Protein AF-A0A7R9MCZ9-F1 (afdb_monomer_lite)

InterPro domains:
  IPR003100 PAZ domain [PF02170] (380-498)
  IPR003100 PAZ domain [PS50821] (369-477)
  IPR003100 PAZ domain [SM00949] (365-501)
  IPR003165 Piwi domain [PF02171] (643-764)
  IPR003165 Piwi domain [PS50822] (642-766)
  IPR012337 Ribonuclease H-like superfamily [SSF53098] (495-763)
  IPR028055 Membrane insertase YidC/Oxa/ALB, C-terminal [PF02096] (30-250)
  IPR036085 PAZ domain superfamily [SSF101690] (281-515)
  IPR036397 Ribonuclease H superfamily [G3DSA:3.30.420.10] (709-765)

Structure (mmCIF, N/CA/C/O backbone):
data_AF-A0A7R9MCZ9-F1
#
_entry.id   AF-A0A7R9MCZ9-F1
#
loop_
_atom_site.group_PDB
_atom_site.id
_atom_site.type_symbol
_atom_site.label_atom_id
_atom_site.label_alt_id
_atom_site.label_comp_id
_atom_site.label_asym_id
_atom_site.label_entity_id
_atom_site.label_seq_id
_atom_site.pdbx_PDB_ins_code
_atom_site.Cartn_x
_atom_site.Cartn_y
_atom_site.Cartn_z
_atom_site.occupancy
_atom_site.B_iso_or_equiv
_atom_site.auth_seq_id
_atom_site.auth_comp_id
_atom_site.auth_asym_id
_atom_site.auth_atom_id
_atom_site.pdbx_PDB_model_num
ATOM 1 N N . MET A 1 1 ? -19.761 -1.959 22.031 1.00 29.69 1 MET A N 1
ATOM 2 C CA . MET A 1 1 ? -20.970 -1.108 22.080 1.00 29.69 1 MET A CA 1
ATOM 3 C C . MET A 1 1 ? -22.055 -1.529 21.079 1.00 29.69 1 MET A C 1
ATOM 5 O O . MET A 1 1 ? -23.160 -1.799 21.516 1.00 29.69 1 MET A O 1
ATOM 9 N N . GLN A 1 2 ? -21.786 -1.685 19.773 1.00 26.17 2 GLN A N 1
ATOM 10 C CA . GLN A 1 2 ? -22.833 -2.054 18.788 1.00 26.17 2 GLN A CA 1
ATOM 11 C C . GLN A 1 2 ? -23.358 -3.509 18.910 1.00 26.17 2 GLN A C 1
ATOM 13 O O . GLN A 1 2 ? -24.493 -3.801 18.543 1.00 26.17 2 GLN A O 1
ATOM 18 N N . ILE A 1 3 ? -22.555 -4.405 19.496 1.00 31.72 3 ILE A N 1
ATOM 19 C CA . ILE A 1 3 ? -22.937 -5.799 19.794 1.00 31.72 3 ILE A CA 1
ATOM 20 C C . ILE A 1 3 ? -23.867 -5.884 21.026 1.00 31.72 3 ILE A C 1
ATOM 22 O O . ILE A 1 3 ? -24.721 -6.756 21.090 1.00 31.72 3 ILE A O 1
ATOM 26 N N . GLN A 1 4 ? -23.787 -4.936 21.970 1.00 32.78 4 GLN A N 1
ATOM 27 C CA . GLN A 1 4 ? -24.635 -4.939 23.178 1.00 32.78 4 GLN A CA 1
ATOM 28 C C . GLN A 1 4 ? -26.102 -4.591 22.878 1.00 32.78 4 GLN A C 1
ATOM 30 O O . GLN A 1 4 ? -27.007 -5.159 23.479 1.00 32.78 4 GLN A O 1
ATOM 35 N N . TRP A 1 5 ? -26.355 -3.696 21.918 1.00 28.70 5 TRP A N 1
ATOM 36 C CA . TRP A 1 5 ? -27.720 -3.308 21.537 1.00 28.70 5 TRP A CA 1
ATOM 37 C C . TRP A 1 5 ? -28.482 -4.424 20.811 1.00 28.70 5 TRP A C 1
ATOM 39 O O . TRP A 1 5 ? -29.670 -4.627 21.050 1.00 28.70 5 TRP A O 1
ATOM 49 N N . THR A 1 6 ? -27.801 -5.168 19.938 1.00 39.94 6 THR A N 1
ATOM 50 C CA . THR A 1 6 ? -28.396 -6.294 19.198 1.00 39.94 6 THR A CA 1
ATOM 51 C C . THR A 1 6 ? -28.669 -7.490 20.111 1.00 39.94 6 THR A C 1
ATOM 53 O O . THR A 1 6 ? -29.721 -8.117 19.992 1.00 39.94 6 THR A O 1
ATOM 56 N N . ALA A 1 7 ? -27.787 -7.732 21.083 1.00 46.12 7 ALA A N 1
ATOM 57 C CA . ALA A 1 7 ? -27.963 -8.736 22.128 1.00 46.12 7 ALA A CA 1
ATOM 58 C C . ALA A 1 7 ? -29.216 -8.503 22.981 1.00 46.12 7 ALA A C 1
ATOM 60 O O . ALA A 1 7 ? -30.034 -9.403 23.150 1.00 46.12 7 ALA A O 1
ATOM 61 N N . MET A 1 8 ? -29.411 -7.268 23.454 1.00 49.31 8 MET A N 1
ATOM 62 C CA . MET A 1 8 ? -30.538 -6.913 24.318 1.00 49.31 8 MET A CA 1
ATOM 63 C C . MET A 1 8 ? -31.892 -7.076 23.608 1.00 49.31 8 MET A C 1
ATOM 65 O O . MET A 1 8 ? -32.872 -7.499 24.217 1.00 49.31 8 MET A O 1
ATOM 69 N N . ILE A 1 9 ? -31.954 -6.774 22.307 1.00 57.03 9 ILE A N 1
ATOM 70 C CA . ILE A 1 9 ? -33.159 -6.985 21.491 1.00 57.03 9 ILE A CA 1
ATOM 71 C C . ILE A 1 9 ? -33.401 -8.483 21.268 1.00 57.03 9 ILE A C 1
ATOM 73 O O . ILE A 1 9 ? -34.526 -8.945 21.445 1.00 57.03 9 ILE A O 1
ATOM 77 N N . SER A 1 10 ? -32.362 -9.252 20.928 1.00 64.94 10 SER A N 1
ATOM 78 C CA . SER A 1 10 ? -32.480 -10.700 20.715 1.00 64.94 10 SER A CA 1
ATOM 79 C C . SER A 1 10 ? -32.935 -11.430 21.978 1.00 64.94 10 SER A C 1
ATOM 81 O O . SER A 1 10 ? -33.798 -12.295 21.889 1.00 64.94 10 SER A O 1
ATOM 83 N N . GLN A 1 11 ? -32.422 -11.046 23.149 1.00 66.06 11 GLN A N 1
ATOM 84 C CA . GLN A 1 11 ? -32.809 -11.630 24.433 1.00 66.06 11 GLN A CA 1
ATOM 85 C C . GLN A 1 11 ? -34.257 -11.283 24.809 1.00 66.06 11 GLN A C 1
ATOM 87 O O . GLN A 1 11 ? -35.002 -12.147 25.265 1.00 66.06 11 GLN A O 1
ATOM 92 N N . LYS A 1 12 ? -34.702 -10.046 24.544 1.00 73.38 12 LYS A N 1
ATOM 93 C CA . LYS A 1 12 ? -36.113 -9.658 24.715 1.00 73.38 12 LYS A CA 1
ATOM 94 C C . LYS A 1 12 ? -37.055 -10.444 23.799 1.00 73.38 12 LYS A C 1
ATOM 96 O O . LYS A 1 12 ? -38.155 -10.784 24.221 1.00 73.38 12 LYS A O 1
ATOM 101 N N . ILE A 1 13 ? -36.637 -10.734 22.566 1.00 75.75 13 ILE A N 1
ATOM 102 C CA . ILE A 1 13 ? -37.413 -11.559 21.628 1.00 75.75 13 ILE A CA 1
ATOM 103 C C . ILE A 1 13 ? -37.431 -13.020 22.092 1.00 75.75 13 ILE A C 1
ATOM 105 O O . ILE A 1 13 ? -38.504 -13.617 22.146 1.00 75.75 13 ILE A O 1
ATOM 109 N N . ALA A 1 14 ? -36.276 -13.573 22.473 1.00 75.25 14 ALA A N 1
ATOM 110 C CA . ALA A 1 14 ? -36.142 -14.950 22.951 1.00 75.25 14 ALA A CA 1
ATOM 111 C C . ALA A 1 14 ? -37.013 -15.230 24.185 1.00 75.25 14 ALA A C 1
ATOM 113 O O . ALA A 1 14 ? -37.629 -16.286 24.262 1.00 75.25 14 ALA A O 1
ATOM 114 N N . ASN A 1 15 ? -37.122 -14.264 25.101 1.00 79.25 15 ASN A N 1
ATOM 115 C CA . ASN A 1 15 ? -37.928 -14.376 26.320 1.00 79.25 15 ASN A CA 1
ATOM 116 C C . ASN A 1 15 ? -39.387 -13.919 26.139 1.00 79.25 15 ASN A C 1
ATOM 118 O O . ASN A 1 15 ? -40.124 -13.803 27.118 1.00 79.25 15 ASN A O 1
ATOM 122 N N . SER A 1 16 ? -39.816 -13.607 24.914 1.00 86.69 16 SER A N 1
ATOM 123 C CA . SER A 1 16 ? -41.184 -13.152 24.671 1.00 86.69 16 SER A CA 1
ATOM 124 C C . SER A 1 16 ? -42.199 -14.285 24.848 1.00 86.69 16 SER A C 1
ATOM 126 O O . SER A 1 16 ? -41.931 -15.439 24.513 1.00 86.69 16 SER A O 1
ATOM 128 N N . LEU A 1 17 ? -43.404 -13.936 25.315 1.00 85.94 17 LEU A N 1
ATOM 129 C CA . LEU A 1 17 ? -44.509 -14.889 25.483 1.00 85.94 17 LEU A CA 1
ATOM 130 C C . LEU A 1 17 ? -44.803 -15.660 24.190 1.00 85.94 17 LEU A C 1
ATOM 132 O O . LEU A 1 17 ? -45.000 -16.863 24.231 1.00 85.94 17 LEU A O 1
ATOM 136 N N . VAL A 1 18 ? -44.753 -14.987 23.036 1.00 88.06 18 VAL A N 1
ATOM 137 C CA . VAL A 1 18 ? -45.044 -15.598 21.729 1.00 88.06 18 VAL A CA 1
ATOM 138 C C . VAL A 1 18 ? -44.016 -16.670 21.355 1.00 88.06 18 VAL A C 1
ATOM 140 O O . VAL A 1 18 ? -44.388 -17.707 20.811 1.00 88.06 18 VAL A O 1
ATOM 143 N N . VAL A 1 19 ? -42.732 -16.447 21.656 1.00 87.62 19 VAL A N 1
ATOM 144 C CA . VAL A 1 19 ? -41.670 -17.434 21.399 1.00 87.62 19 VAL A CA 1
ATOM 145 C C . VAL A 1 19 ? -41.791 -18.625 22.344 1.00 87.62 19 VAL A C 1
ATOM 147 O O . VAL A 1 19 ? -41.682 -19.761 21.890 1.00 87.62 19 VAL A O 1
ATOM 150 N N . ASN A 1 20 ? -42.077 -18.387 23.626 1.00 85.50 20 ASN A N 1
ATOM 151 C CA . ASN A 1 20 ? -42.284 -19.469 24.589 1.00 85.50 20 ASN A CA 1
ATOM 152 C C . ASN A 1 20 ? -43.534 -20.296 24.257 1.00 85.50 20 ASN A C 1
ATOM 154 O O . ASN A 1 20 ? -43.446 -21.513 24.205 1.00 85.50 20 ASN A O 1
ATOM 158 N N . SER A 1 21 ? -44.655 -19.665 23.896 1.00 89.06 21 SER A N 1
ATOM 159 C CA . SER A 1 21 ? -45.849 -20.395 23.454 1.00 89.06 21 SER A CA 1
ATOM 160 C C . SER A 1 21 ? -45.609 -21.211 22.181 1.00 89.06 21 SER A C 1
ATOM 162 O O . SER A 1 21 ? -46.117 -22.320 22.070 1.00 89.06 21 SER A O 1
ATOM 164 N N . ALA A 1 22 ? -44.831 -20.693 21.224 1.00 89.94 22 ALA A N 1
ATOM 165 C CA . ALA A 1 22 ? -44.462 -21.452 20.029 1.00 89.94 22 ALA A CA 1
ATOM 166 C C . ALA A 1 22 ? -43.562 -22.652 20.368 1.00 89.94 22 ALA A C 1
ATOM 168 O O . ALA A 1 22 ? -43.743 -23.726 19.804 1.00 89.94 22 ALA A O 1
ATOM 169 N N . LYS A 1 23 ? -42.621 -22.482 21.305 1.00 89.44 23 LYS A N 1
ATOM 170 C CA . LYS A 1 23 ? -41.778 -23.561 21.832 1.00 89.44 23 LYS A CA 1
ATOM 171 C C . LYS A 1 23 ? -42.624 -24.663 22.475 1.00 89.44 23 LYS A C 1
ATOM 173 O O . LYS A 1 23 ? -42.473 -25.823 22.118 1.00 89.44 23 LYS A O 1
ATOM 178 N N . ASP A 1 24 ? -43.536 -24.295 23.370 1.00 88.69 24 ASP A N 1
ATOM 179 C CA . ASP A 1 24 ? -44.374 -25.253 24.096 1.00 88.69 24 ASP A CA 1
ATOM 180 C C . ASP A 1 24 ? -45.328 -26.001 23.148 1.00 88.69 24 ASP A C 1
ATOM 182 O O . ASP A 1 24 ? -45.566 -27.193 23.317 1.00 88.69 24 ASP A O 1
ATOM 186 N N . GLN A 1 25 ? -45.820 -25.336 22.095 1.00 90.06 25 GLN A N 1
ATOM 187 C CA . GLN A 1 25 ? -46.599 -25.993 21.040 1.00 90.06 25 GLN A CA 1
ATOM 188 C C . GLN A 1 25 ? -45.775 -27.008 20.247 1.00 90.06 25 GLN A C 1
ATOM 190 O O . GLN A 1 25 ? -46.301 -28.072 19.942 1.00 90.06 25 GLN A O 1
ATOM 195 N N . LEU A 1 26 ? -44.513 -26.708 19.920 1.00 90.62 26 LEU A N 1
ATOM 196 C CA . LEU A 1 26 ? -43.633 -27.676 19.256 1.00 90.62 26 LEU A CA 1
ATOM 197 C C . LEU A 1 26 ? -43.407 -28.901 20.146 1.00 90.62 26 LEU A C 1
ATOM 199 O O . LEU A 1 26 ? -43.586 -30.016 19.691 1.00 90.62 26 LEU A O 1
ATOM 203 N N . ILE A 1 27 ? -43.118 -28.707 21.432 1.00 88.94 27 ILE A N 1
ATOM 204 C CA . ILE A 1 27 ? -42.926 -29.822 22.373 1.00 88.94 27 ILE A CA 1
ATOM 205 C C . ILE A 1 27 ? -44.190 -30.691 22.468 1.00 88.94 27 ILE A C 1
ATOM 207 O O . ILE A 1 27 ? -44.109 -31.912 22.397 1.00 88.94 27 ILE A O 1
ATOM 211 N N . LEU A 1 28 ? -45.372 -30.076 22.552 1.00 89.75 28 LEU A N 1
ATOM 212 C CA . LEU A 1 28 ? -46.636 -30.813 22.605 1.00 89.75 28 LEU A CA 1
ATOM 213 C C . LEU A 1 28 ? -46.910 -31.604 21.315 1.00 89.75 28 LEU A C 1
ATOM 215 O O . LEU A 1 28 ? -47.452 -32.708 21.360 1.00 89.75 28 LEU A O 1
ATOM 219 N N . TRP A 1 29 ? -46.546 -31.050 20.157 1.00 88.19 29 TRP A N 1
ATOM 220 C CA . TRP A 1 29 ? -46.650 -31.743 18.872 1.00 88.19 29 TRP A CA 1
ATOM 221 C C . TRP A 1 29 ? -45.654 -32.900 18.759 1.00 88.19 29 TRP A C 1
ATOM 223 O O . TRP A 1 29 ? -46.031 -33.971 18.274 1.00 88.19 29 TRP A O 1
ATOM 233 N N . HIS A 1 30 ? -44.435 -32.722 19.258 1.00 89.44 30 HIS A N 1
ATOM 234 C CA . HIS A 1 30 ? -43.425 -33.768 19.359 1.00 89.44 30 HIS A CA 1
ATOM 235 C C . HIS A 1 30 ? -43.936 -34.954 20.181 1.00 89.44 30 HIS A C 1
ATOM 237 O O . HIS A 1 30 ? -43.985 -36.085 19.697 1.00 89.44 30 HIS A O 1
ATOM 243 N N . GLU A 1 31 ? -44.418 -34.678 21.395 1.00 86.81 31 GLU A N 1
ATOM 244 C CA . GLU A 1 31 ? -44.957 -35.683 22.317 1.00 86.81 31 GLU A CA 1
ATOM 245 C C . GLU A 1 31 ? -46.172 -36.418 21.734 1.00 86.81 31 GLU A C 1
ATOM 247 O O . GLU A 1 31 ? -46.323 -37.623 21.931 1.00 86.81 31 GLU A O 1
ATOM 252 N N . TRP A 1 32 ? -47.032 -35.714 20.990 1.00 89.62 32 TRP A N 1
ATOM 253 C CA . TRP A 1 32 ? -48.221 -36.309 20.379 1.00 89.62 32 TRP A CA 1
ATOM 254 C C . TRP A 1 32 ? -47.906 -37.169 19.148 1.00 89.62 32 TRP A C 1
ATOM 256 O O . TRP A 1 32 ? -48.546 -38.199 18.934 1.00 89.62 32 TRP A O 1
ATOM 266 N N . THR A 1 33 ? -46.946 -36.750 18.319 1.00 88.56 33 THR A N 1
ATOM 267 C CA . THR A 1 33 ? -46.616 -37.437 17.059 1.00 88.56 33 THR A CA 1
ATOM 268 C C . THR A 1 33 ? -45.578 -38.546 17.222 1.00 88.56 33 THR A C 1
ATOM 270 O O . THR A 1 33 ? -45.572 -39.478 16.417 1.00 88.56 33 THR A O 1
ATOM 273 N N . GLY A 1 34 ? -44.702 -38.456 18.229 1.00 84.12 34 GLY A N 1
ATOM 274 C CA . GLY A 1 34 ? -43.611 -39.406 18.470 1.00 84.12 34 GLY A CA 1
ATOM 275 C C . GLY A 1 34 ? -42.563 -39.457 17.351 1.00 84.12 34 GLY A C 1
ATOM 276 O O . GLY A 1 34 ? -41.857 -40.456 17.214 1.00 84.12 34 GLY A O 1
ATOM 277 N N . MET A 1 35 ? -42.497 -38.429 16.500 1.00 87.69 35 MET A N 1
ATOM 278 C CA . MET A 1 35 ? -41.521 -38.335 15.410 1.00 87.69 35 MET A CA 1
ATOM 279 C C . MET A 1 35 ? -40.175 -37.825 15.924 1.00 87.69 35 MET A C 1
ATOM 281 O O . MET A 1 35 ? -40.131 -37.117 16.920 1.00 87.69 35 MET A O 1
ATOM 285 N N . SER A 1 36 ? -39.079 -38.105 15.209 1.00 89.88 36 SER A N 1
ATOM 286 C CA . SER A 1 36 ? -37.792 -37.476 15.528 1.00 89.88 36 SER A CA 1
ATOM 287 C C . SER A 1 36 ? -37.860 -35.955 15.352 1.00 89.88 36 SER A C 1
ATOM 289 O O . SER A 1 36 ? -38.507 -35.459 14.420 1.00 89.88 36 SER A O 1
ATOM 291 N N . TRP A 1 37 ? -37.114 -35.204 16.169 1.00 89.94 37 TRP A N 1
ATOM 292 C CA . TRP A 1 37 ? -37.036 -33.738 16.056 1.00 89.94 37 TRP A CA 1
ATOM 293 C C . TRP A 1 37 ? -36.691 -33.245 14.641 1.00 89.94 37 TRP A C 1
ATOM 295 O O . TRP A 1 37 ? -37.239 -32.250 14.162 1.00 89.94 37 TRP A O 1
ATOM 305 N N . SER A 1 38 ? -35.808 -33.951 13.931 1.00 87.75 38 SER A N 1
ATOM 306 C CA . SER A 1 38 ? -35.451 -33.628 12.542 1.00 87.75 38 SER A CA 1
ATOM 307 C C . SER A 1 38 ? -36.632 -33.749 11.566 1.00 87.75 38 SER A C 1
ATOM 309 O O . SER A 1 38 ? -36.798 -32.887 10.695 1.00 87.75 38 SER A O 1
ATOM 311 N N . ALA A 1 39 ? -37.469 -34.780 11.712 1.00 88.75 39 ALA A N 1
ATOM 312 C CA . ALA A 1 39 ? -38.659 -34.978 10.888 1.00 88.75 39 ALA A CA 1
ATOM 313 C C . ALA A 1 39 ? -39.751 -33.957 11.230 1.00 88.75 39 ALA A C 1
ATOM 315 O O . ALA A 1 39 ? -40.365 -33.375 10.333 1.00 88.75 39 ALA A O 1
ATOM 316 N N . GLU A 1 40 ? -39.946 -33.675 12.514 1.00 89.62 40 GLU A N 1
ATOM 317 C CA . GLU A 1 40 ? -40.948 -32.723 12.975 1.00 89.62 40 GLU A CA 1
ATOM 318 C C . GLU A 1 40 ? -40.665 -31.296 12.496 1.00 89.62 40 GLU A C 1
ATOM 320 O O . GLU A 1 40 ? -41.550 -30.649 11.929 1.00 89.62 40 GLU A O 1
ATOM 325 N N . ILE A 1 41 ? -39.422 -30.815 12.625 1.00 88.88 41 ILE A N 1
ATOM 326 C CA . ILE A 1 41 ? -39.028 -29.482 12.137 1.00 88.88 41 ILE A CA 1
ATOM 327 C C . ILE A 1 41 ? -39.330 -29.350 10.634 1.00 88.88 41 ILE A C 1
ATOM 329 O O . ILE A 1 41 ? -39.810 -28.302 10.179 1.00 88.88 41 ILE A O 1
ATOM 333 N N . ALA A 1 42 ? -39.100 -30.411 9.853 1.00 87.94 42 ALA A N 1
ATOM 334 C CA . ALA A 1 42 ? -39.424 -30.433 8.431 1.00 87.94 42 ALA A CA 1
ATOM 335 C C . ALA A 1 42 ? -40.944 -30.384 8.184 1.00 87.94 42 ALA A C 1
ATOM 337 O O . ALA A 1 42 ? -41.404 -29.562 7.385 1.00 87.94 42 ALA A O 1
ATOM 338 N N . VAL A 1 43 ? -41.731 -31.200 8.893 1.00 90.94 43 VAL A N 1
ATOM 339 C CA . VAL A 1 43 ? -43.199 -31.256 8.767 1.00 90.94 43 VAL A CA 1
ATOM 340 C C . VAL A 1 43 ? -43.844 -29.925 9.148 1.00 90.94 43 VAL A C 1
ATOM 342 O O . VAL A 1 43 ? -44.641 -29.394 8.372 1.00 90.94 43 VAL A O 1
ATOM 345 N N . VAL A 1 44 ? -43.456 -29.331 10.278 1.00 90.69 44 VAL A N 1
ATOM 346 C CA . VAL A 1 44 ? -43.952 -28.018 10.724 1.00 90.69 44 VAL A CA 1
ATOM 347 C C . VAL A 1 44 ? -43.624 -26.943 9.689 1.00 90.69 44 VAL A C 1
ATOM 349 O O . VAL A 1 44 ? -44.479 -26.127 9.331 1.00 90.69 44 VAL A O 1
ATOM 352 N N . THR A 1 45 ? -42.408 -26.965 9.136 1.00 88.75 45 THR A N 1
ATOM 353 C CA . THR A 1 45 ? -42.009 -26.021 8.086 1.00 88.75 45 THR A CA 1
ATOM 354 C C . THR A 1 45 ? -42.877 -26.176 6.835 1.00 88.75 45 THR A C 1
ATOM 356 O O . THR A 1 45 ? -43.351 -25.174 6.293 1.00 88.75 45 THR A O 1
ATOM 359 N N . ILE A 1 46 ? -43.133 -27.407 6.381 1.00 90.19 46 ILE A N 1
ATOM 360 C CA . ILE A 1 46 ? -43.993 -27.687 5.220 1.00 90.19 46 ILE A CA 1
ATOM 361 C C . ILE A 1 46 ? -45.435 -27.245 5.494 1.00 90.19 46 ILE A C 1
ATOM 363 O O . ILE A 1 46 ? -46.028 -26.564 4.655 1.00 90.19 46 ILE A O 1
ATOM 367 N N . ALA A 1 47 ? -45.979 -27.552 6.672 1.00 91.19 47 ALA A N 1
ATOM 368 C CA . ALA A 1 47 ? -47.338 -27.190 7.063 1.00 91.19 47 ALA A CA 1
ATOM 369 C C . ALA A 1 47 ? -47.543 -25.668 7.066 1.00 91.19 47 ALA A C 1
ATOM 371 O O . ALA A 1 47 ? -48.489 -25.165 6.460 1.00 91.19 47 ALA A O 1
ATOM 372 N N . ILE A 1 48 ? -46.612 -24.907 7.647 1.00 89.38 48 ILE A N 1
ATOM 373 C CA . ILE A 1 48 ? -46.654 -23.436 7.643 1.00 89.38 48 ILE A CA 1
ATOM 374 C C . ILE A 1 48 ? -46.575 -22.881 6.218 1.00 89.38 48 ILE A C 1
ATOM 376 O O . ILE A 1 48 ? -47.258 -21.908 5.869 1.00 89.38 48 ILE A O 1
ATOM 380 N N . ARG A 1 49 ? -45.754 -23.491 5.358 1.00 86.56 49 ARG A N 1
ATOM 381 C CA . ARG A 1 49 ? -45.648 -23.076 3.957 1.00 86.56 49 ARG A CA 1
ATOM 382 C C . ARG A 1 49 ? -46.933 -23.371 3.181 1.00 86.56 49 ARG A C 1
ATOM 384 O O . ARG A 1 49 ? -47.373 -22.506 2.428 1.00 86.56 49 ARG A O 1
ATOM 391 N N . ALA A 1 50 ? -47.550 -24.528 3.394 1.00 90.12 50 ALA A N 1
ATOM 392 C CA . ALA A 1 50 ? -48.756 -24.954 2.692 1.00 90.12 50 ALA A CA 1
ATOM 393 C C . ALA A 1 50 ? -50.023 -24.228 3.172 1.00 90.12 50 ALA A C 1
ATOM 395 O O . ALA A 1 50 ? -50.812 -23.770 2.350 1.00 90.12 50 ALA A O 1
ATOM 396 N N . LEU A 1 51 ? -50.210 -24.089 4.486 1.00 91.81 51 LEU A N 1
ATOM 397 C CA . LEU A 1 51 ? -51.448 -23.567 5.074 1.00 91.81 51 LEU A CA 1
ATOM 398 C C . LEU A 1 51 ? -51.461 -22.041 5.186 1.00 91.81 51 LEU A C 1
ATOM 400 O O . LEU A 1 51 ? -52.510 -21.425 5.026 1.00 91.81 51 LEU A O 1
ATOM 404 N N . ILE A 1 52 ? -50.306 -21.418 5.446 1.00 88.62 52 ILE A N 1
ATOM 405 C CA . ILE A 1 52 ? -50.224 -19.970 5.686 1.00 88.62 52 ILE A CA 1
ATOM 406 C C . ILE A 1 52 ? -49.614 -19.262 4.484 1.00 88.62 52 ILE A C 1
ATOM 408 O O . ILE A 1 52 ? -50.218 -18.364 3.900 1.00 88.62 52 ILE A O 1
ATOM 412 N N . THR A 1 53 ? -48.398 -19.652 4.100 1.00 86.19 53 THR A N 1
ATOM 413 C CA . THR A 1 53 ? -47.655 -18.910 3.073 1.00 86.19 53 THR A CA 1
ATOM 414 C C . THR A 1 53 ? -48.324 -19.023 1.707 1.00 86.19 53 THR A C 1
ATOM 416 O O . THR A 1 53 ? -48.541 -18.004 1.057 1.00 86.19 53 THR A O 1
ATOM 419 N N . PHE A 1 54 ? -48.665 -20.234 1.264 1.00 88.12 54 PHE A N 1
ATOM 420 C CA . PHE A 1 54 ? -49.146 -20.477 -0.094 1.00 88.12 54 PHE A CA 1
ATOM 421 C C . PHE A 1 54 ? -50.447 -19.719 -0.432 1.00 88.12 54 PHE A C 1
ATOM 423 O O . PHE A 1 54 ? -50.450 -19.007 -1.443 1.00 88.12 54 PHE A O 1
ATOM 430 N N . PRO A 1 55 ? -51.512 -19.733 0.399 1.00 91.19 55 PRO A N 1
ATOM 431 C CA . PRO A 1 55 ? -52.720 -18.951 0.124 1.00 91.19 55 PRO A CA 1
ATOM 432 C C . PRO A 1 55 ? -52.453 -17.441 0.058 1.00 91.19 55 PRO A C 1
ATOM 434 O O . PRO A 1 55 ? -52.975 -16.749 -0.823 1.00 91.19 55 PRO A O 1
ATOM 437 N N . LEU A 1 56 ? -51.589 -16.926 0.941 1.00 87.06 56 LEU A N 1
ATOM 438 C CA . LEU A 1 56 ? -51.184 -15.519 0.929 1.00 87.06 56 LEU A CA 1
ATOM 439 C C . LEU A 1 56 ? -50.387 -15.171 -0.334 1.00 87.06 56 LEU A C 1
ATOM 441 O O . LEU A 1 56 ? -50.600 -14.108 -0.916 1.00 87.06 56 LEU A O 1
ATOM 445 N N . THR A 1 57 ? -49.514 -16.068 -0.800 1.00 83.94 57 THR A N 1
ATOM 446 C CA . THR A 1 57 ? -48.755 -15.908 -2.048 1.00 83.94 57 THR A CA 1
ATOM 447 C C . THR A 1 57 ? -49.677 -15.885 -3.266 1.00 83.94 57 THR A C 1
ATOM 449 O O . THR A 1 57 ? -49.521 -15.021 -4.130 1.00 83.94 57 THR A O 1
ATOM 452 N N . VAL A 1 58 ? -50.702 -16.741 -3.314 1.00 87.00 58 VAL A N 1
ATOM 453 C CA . VAL A 1 58 ? -51.736 -16.688 -4.362 1.00 87.00 58 VAL A CA 1
ATOM 454 C C . VAL A 1 58 ? -52.467 -15.340 -4.340 1.00 87.00 58 VAL A C 1
ATOM 456 O O . VAL A 1 58 ? -52.652 -14.715 -5.389 1.00 87.00 58 VAL A O 1
ATOM 459 N N . GLY A 1 59 ? -52.839 -14.845 -3.156 1.00 85.88 59 GLY A N 1
ATOM 460 C CA . GLY A 1 59 ? -53.433 -13.515 -2.984 1.00 85.88 59 GLY A CA 1
ATOM 461 C C . GLY A 1 59 ? -52.516 -12.383 -3.464 1.00 85.88 59 GLY A C 1
ATOM 462 O O . GLY A 1 59 ? -52.946 -11.523 -4.237 1.00 85.88 59 GLY A O 1
ATOM 463 N N . GLN A 1 60 ? -51.238 -12.419 -3.082 1.00 82.94 60 GLN A N 1
ATOM 464 C CA . GLN A 1 60 ? -50.210 -11.479 -3.534 1.00 82.94 60 GLN A CA 1
ATOM 465 C C . GLN A 1 60 ? -50.101 -11.459 -5.064 1.00 82.94 60 GLN A C 1
ATOM 467 O O . GLN A 1 60 ? -50.107 -10.380 -5.659 1.00 82.94 60 GLN A O 1
ATOM 472 N N . HIS A 1 61 ? -50.045 -12.624 -5.714 1.00 80.88 61 HIS A N 1
ATOM 473 C CA . HIS A 1 61 ? -49.958 -12.704 -7.173 1.00 80.88 61 HIS A CA 1
ATOM 474 C C . HIS A 1 61 ? -51.208 -12.154 -7.866 1.00 80.88 61 HIS A C 1
ATOM 476 O O . HIS A 1 61 ? -51.070 -11.445 -8.862 1.00 80.88 61 HIS A O 1
ATOM 482 N N . LYS A 1 62 ? -52.413 -12.387 -7.323 1.00 86.25 62 LYS A N 1
ATOM 483 C CA . LYS A 1 62 ? -53.656 -11.786 -7.846 1.00 86.25 62 LYS A CA 1
ATOM 484 C C . LYS A 1 62 ? -53.627 -10.257 -7.776 1.00 86.25 62 LYS A C 1
ATOM 486 O O . LYS A 1 62 ? -54.028 -9.590 -8.726 1.00 86.25 62 LYS A O 1
ATOM 491 N N . ILE A 1 63 ? -53.141 -9.689 -6.672 1.00 81.69 63 ILE A N 1
ATOM 492 C CA . ILE A 1 63 ? -53.040 -8.231 -6.491 1.00 81.69 63 ILE A CA 1
ATOM 493 C C . ILE A 1 63 ? -51.985 -7.635 -7.424 1.00 81.69 63 ILE A C 1
ATOM 495 O O . ILE A 1 63 ? -52.229 -6.599 -8.043 1.00 81.69 63 ILE A O 1
ATOM 499 N N . LEU A 1 64 ? -50.842 -8.306 -7.571 1.00 75.62 64 LEU A N 1
ATOM 500 C CA . LEU A 1 64 ? -49.783 -7.875 -8.478 1.00 75.62 64 LEU A CA 1
ATOM 501 C C . LEU A 1 64 ? -50.226 -7.945 -9.946 1.00 75.62 64 LEU A C 1
ATOM 503 O O . LEU A 1 64 ? -49.913 -7.041 -10.711 1.00 75.62 64 LEU A O 1
ATOM 507 N N . ALA A 1 65 ? -51.007 -8.960 -10.325 1.00 80.62 65 ALA A N 1
ATOM 508 C CA . ALA A 1 65 ? -51.591 -9.064 -11.661 1.00 80.62 65 ALA A CA 1
ATOM 509 C C . ALA A 1 65 ? -52.577 -7.920 -11.955 1.00 80.62 65 ALA A C 1
ATOM 511 O O . ALA A 1 65 ? -52.519 -7.329 -13.030 1.00 80.62 65 ALA A O 1
ATOM 512 N N . LYS A 1 66 ? -53.430 -7.544 -10.987 1.00 83.38 66 LYS A N 1
ATOM 513 C CA . LYS A 1 66 ? -54.305 -6.360 -11.106 1.00 83.38 66 LYS A CA 1
ATOM 514 C C . LYS A 1 66 ? -53.504 -5.068 -11.265 1.00 83.38 66 LYS A C 1
ATOM 516 O O . LYS A 1 66 ? -53.843 -4.232 -12.092 1.00 83.38 66 LYS A O 1
ATOM 521 N N . TYR A 1 67 ? -52.416 -4.921 -10.509 1.00 78.50 67 TYR A N 1
ATOM 522 C CA . TYR A 1 67 ? -51.522 -3.772 -10.639 1.00 78.50 67 TYR A CA 1
ATOM 523 C C . TYR A 1 67 ? -50.829 -3.729 -12.012 1.00 78.50 67 TYR A C 1
ATOM 525 O O . TYR A 1 67 ? -50.726 -2.665 -12.619 1.00 78.50 67 TYR A O 1
ATOM 533 N N . ASP A 1 68 ? -50.396 -4.880 -12.535 1.00 73.81 68 ASP A N 1
ATOM 534 C CA . ASP A 1 68 ? -49.823 -4.988 -13.881 1.00 73.81 68 ASP A CA 1
ATOM 535 C C . ASP A 1 68 ? -50.853 -4.625 -14.972 1.00 73.81 68 ASP A C 1
ATOM 537 O O . ASP A 1 68 ? -50.483 -3.996 -15.964 1.00 73.81 68 ASP A O 1
ATOM 541 N N . ALA A 1 69 ? -52.140 -4.926 -14.769 1.00 83.06 69 ALA A N 1
ATOM 542 C CA . ALA A 1 69 ? -53.218 -4.570 -15.696 1.00 83.06 69 ALA A CA 1
ATOM 543 C C . ALA A 1 69 ? -53.497 -3.053 -15.786 1.00 83.06 69 ALA A C 1
ATOM 545 O O . ALA A 1 69 ? -53.952 -2.586 -16.826 1.00 83.06 69 ALA A O 1
ATOM 546 N N . LEU A 1 70 ? -53.155 -2.261 -14.759 1.00 80.81 70 LEU A N 1
ATOM 547 C CA . LEU A 1 70 ? -53.263 -0.788 -14.781 1.00 80.81 70 LEU A CA 1
ATOM 548 C C . LEU A 1 70 ? -52.210 -0.106 -15.667 1.00 80.81 70 LEU A C 1
ATOM 550 O O . LEU A 1 70 ? -52.330 1.071 -16.021 1.00 80.81 70 LEU A O 1
ATOM 554 N N . ARG A 1 71 ? -51.134 -0.824 -15.996 1.00 74.44 71 ARG A N 1
ATOM 555 C CA . ARG A 1 71 ? -49.981 -0.298 -16.731 1.00 74.44 71 ARG A CA 1
ATOM 556 C C . ARG A 1 71 ? -50.345 0.350 -18.079 1.00 74.44 71 ARG A C 1
ATOM 558 O O . ARG A 1 71 ? -49.894 1.477 -18.294 1.00 74.44 71 ARG A O 1
ATOM 565 N N . PRO A 1 72 ? -51.121 -0.282 -18.983 1.00 78.06 72 PRO A N 1
ATOM 566 C CA . PRO A 1 72 ? -51.502 0.338 -20.255 1.00 78.06 72 PRO A CA 1
ATOM 567 C C . PRO A 1 72 ? -52.276 1.655 -20.084 1.00 78.06 72 PRO A C 1
ATOM 569 O O . PRO A 1 72 ? -51.959 2.629 -20.770 1.00 78.06 72 PRO A O 1
ATOM 572 N N . GLU A 1 73 ? -53.215 1.732 -19.133 1.00 82.62 73 GLU A N 1
ATOM 573 C CA . GLU A 1 73 ? -53.978 2.960 -18.848 1.00 82.62 73 GLU A CA 1
ATOM 574 C C . GLU A 1 73 ? -53.059 4.102 -18.378 1.00 82.62 73 GLU A C 1
ATOM 576 O O . GLU A 1 73 ? -53.153 5.234 -18.863 1.00 82.62 73 GLU A O 1
ATOM 581 N N . LEU A 1 74 ? -52.105 3.801 -17.488 1.00 78.44 74 LEU A N 1
ATOM 582 C CA . LEU A 1 74 ? -51.124 4.771 -16.987 1.00 78.44 74 LEU A CA 1
ATOM 583 C C . LEU A 1 74 ? -50.175 5.279 -18.077 1.00 78.44 74 LEU A C 1
ATOM 585 O O . LEU A 1 74 ? -49.838 6.465 -18.092 1.00 78.44 74 LEU A O 1
ATOM 589 N N . ILE A 1 75 ? -49.748 4.409 -18.998 1.00 76.31 75 ILE A N 1
ATOM 590 C CA . ILE A 1 75 ? -48.896 4.798 -20.131 1.00 76.31 75 ILE A CA 1
ATOM 591 C C . ILE A 1 75 ? -49.654 5.762 -21.047 1.00 76.31 75 ILE A C 1
ATOM 593 O O . ILE A 1 75 ? -49.119 6.812 -21.416 1.00 76.31 75 ILE A O 1
ATOM 597 N N . GLN A 1 76 ? -50.909 5.450 -21.375 1.00 83.19 76 GLN A N 1
ATOM 598 C CA . GLN A 1 76 ? -51.737 6.299 -22.230 1.00 83.19 76 GLN A CA 1
ATOM 599 C C . GLN A 1 76 ? -52.043 7.656 -21.572 1.00 83.19 76 GLN A C 1
ATOM 601 O O . GLN A 1 76 ? -52.047 8.689 -22.247 1.00 83.19 76 GLN A O 1
ATOM 606 N N . PHE A 1 77 ? -52.281 7.684 -20.257 1.00 82.56 77 PHE A N 1
ATOM 607 C CA . PHE A 1 77 ? -52.443 8.930 -19.505 1.00 82.56 77 PHE A CA 1
ATOM 608 C C . PHE A 1 77 ? -51.148 9.755 -19.482 1.00 82.56 77 PHE A C 1
ATOM 610 O O . PHE A 1 77 ? -51.179 10.946 -19.785 1.00 82.56 77 PHE A O 1
ATOM 617 N N . GLY A 1 78 ? -49.999 9.129 -19.214 1.00 78.81 78 GLY A N 1
ATOM 618 C CA . GLY A 1 78 ? -48.702 9.811 -19.178 1.00 78.81 78 GLY A CA 1
ATOM 619 C C . GLY A 1 78 ? -48.322 10.456 -20.513 1.00 78.81 78 GLY A C 1
ATOM 620 O O . GLY A 1 78 ? -47.821 11.580 -20.535 1.00 78.81 78 GLY A O 1
ATOM 621 N N . GLN A 1 79 ? -48.620 9.800 -21.639 1.00 82.00 79 GLN A N 1
ATOM 622 C CA . GLN A 1 79 ? -48.405 10.376 -22.972 1.00 82.00 79 GLN A CA 1
ATOM 623 C C . GLN A 1 79 ? -49.265 11.623 -23.222 1.00 82.00 79 GLN A C 1
ATOM 625 O O . GLN A 1 79 ? -48.767 12.601 -23.779 1.00 82.00 79 GLN A O 1
ATOM 630 N N . ARG A 1 80 ? -50.536 11.610 -22.796 1.00 85.38 80 ARG A N 1
ATOM 631 C CA . ARG A 1 80 ? -51.432 12.775 -22.892 1.00 85.38 80 ARG A CA 1
ATOM 632 C C . ARG A 1 80 ? -50.969 13.912 -21.988 1.00 85.38 80 ARG A C 1
ATOM 634 O O . ARG A 1 80 ? -50.769 15.026 -22.462 1.00 85.38 80 ARG A O 1
ATOM 641 N N . LEU A 1 81 ? -50.688 13.605 -20.724 1.00 84.62 81 LEU A N 1
ATOM 642 C CA . LEU A 1 81 ? -50.231 14.582 -19.744 1.00 84.62 81 LEU A CA 1
ATOM 643 C C . LEU A 1 81 ? -48.911 15.242 -20.154 1.00 84.62 81 LEU A C 1
ATOM 645 O O . LEU A 1 81 ? -48.728 16.435 -19.940 1.00 84.62 81 LEU A O 1
ATOM 649 N N . LYS A 1 82 ? -47.989 14.490 -20.762 1.00 84.81 82 LYS A N 1
ATOM 650 C CA . LYS A 1 82 ? -46.733 15.051 -21.262 1.00 84.81 82 LYS A CA 1
ATOM 651 C C . LYS A 1 82 ? -46.976 16.104 -22.345 1.00 84.81 82 LYS A C 1
ATOM 653 O O . LYS A 1 82 ? -46.407 17.183 -22.256 1.00 84.81 82 LYS A O 1
ATOM 658 N N . LYS A 1 83 ? -47.869 15.833 -23.305 1.00 86.06 83 LYS A N 1
ATOM 659 C CA . LYS A 1 83 ? -48.250 16.815 -24.336 1.00 86.06 83 LYS A CA 1
ATOM 660 C C . LYS A 1 83 ? -48.865 18.079 -23.723 1.00 86.06 83 LYS A C 1
ATOM 662 O O . LYS A 1 83 ? -48.532 19.179 -24.155 1.00 86.06 83 LYS A O 1
ATOM 667 N N . GLU A 1 84 ? -49.716 17.934 -22.706 1.00 84.88 84 GLU A N 1
ATOM 668 C CA . GLU A 1 84 ? -50.304 19.071 -21.979 1.00 84.88 84 GLU A CA 1
ATOM 669 C C . GLU A 1 84 ? -49.244 19.900 -21.238 1.00 84.88 84 GLU A C 1
ATOM 671 O O . GLU A 1 84 ? -49.252 21.126 -21.318 1.00 84.88 84 GLU A O 1
ATOM 676 N N . VAL A 1 85 ? -48.314 19.243 -20.538 1.00 84.19 85 VAL A N 1
ATOM 677 C CA . VAL A 1 85 ? -47.254 19.909 -19.765 1.00 84.19 85 VAL A CA 1
ATOM 678 C C . VAL A 1 85 ? -46.235 20.591 -20.679 1.00 84.19 85 VAL A C 1
ATOM 680 O O . VAL A 1 85 ? -45.843 21.717 -20.387 1.00 84.19 85 VAL A O 1
ATOM 683 N N . ASP A 1 86 ? -45.855 19.963 -21.794 1.00 82.00 86 ASP A N 1
ATOM 684 C CA . ASP A 1 86 ? -44.953 20.552 -22.792 1.00 82.00 86 ASP A CA 1
ATOM 685 C C . ASP A 1 86 ? -45.602 21.793 -23.446 1.00 82.00 86 ASP A C 1
ATOM 687 O O . ASP A 1 86 ? -44.952 22.826 -23.617 1.00 82.00 86 ASP A O 1
ATOM 691 N N . SER A 1 87 ? -46.913 21.739 -23.720 1.00 83.50 87 SER A N 1
ATOM 692 C CA . SER A 1 87 ? -47.679 22.888 -24.233 1.00 83.50 87 SER A CA 1
ATOM 693 C C . SER A 1 87 ? -47.787 24.017 -23.198 1.00 83.50 87 SER A C 1
ATOM 695 O O . SER A 1 87 ? -47.578 25.184 -23.524 1.00 83.50 87 SER A O 1
ATOM 697 N N . ALA A 1 88 ? -48.053 23.686 -21.930 1.00 79.81 88 ALA A N 1
ATOM 698 C CA . ALA A 1 88 ? -48.104 24.657 -20.836 1.00 79.81 88 ALA A CA 1
ATOM 699 C C . ALA A 1 88 ? -46.731 25.286 -20.542 1.00 79.81 88 ALA A C 1
ATOM 701 O O . ALA A 1 88 ? -46.656 26.453 -20.158 1.00 79.81 88 ALA A O 1
ATOM 702 N N . GLN A 1 89 ? -45.641 24.541 -20.750 1.00 83.94 89 GLN A N 1
ATOM 703 C CA . GLN A 1 89 ? -44.282 25.058 -20.624 1.00 83.94 89 GLN A CA 1
ATOM 704 C C . GLN A 1 89 ? -44.001 26.155 -21.656 1.00 83.94 89 GLN A C 1
ATOM 706 O O . GLN A 1 89 ? -43.398 27.165 -21.299 1.00 83.94 89 GLN A O 1
ATOM 711 N N . TYR A 1 90 ? -44.479 25.981 -22.890 1.00 79.62 90 TYR A N 1
ATOM 712 C CA . TYR A 1 90 ? -44.354 26.972 -23.959 1.00 79.62 90 TYR A CA 1
ATOM 713 C C . TYR A 1 90 ? -45.272 28.188 -23.747 1.00 79.62 90 TYR A C 1
ATOM 715 O O . TYR A 1 90 ? -44.813 29.322 -23.820 1.00 79.62 90 TYR A O 1
ATOM 723 N N . LEU A 1 91 ? -46.551 27.964 -23.425 1.00 82.75 91 LEU A N 1
ATOM 724 C CA . LEU A 1 91 ? -47.552 29.035 -23.306 1.00 82.75 91 LEU A CA 1
ATOM 725 C C . LEU A 1 91 ? -47.379 29.911 -22.056 1.00 82.75 91 LEU A C 1
ATOM 727 O O . LEU A 1 91 ? -47.618 31.113 -22.112 1.00 82.75 91 LEU A O 1
ATOM 731 N N . TYR A 1 92 ? -46.968 29.324 -20.929 1.00 81.31 92 TYR A N 1
ATOM 732 C CA . TYR A 1 92 ? -46.867 30.021 -19.640 1.00 81.31 92 TYR A CA 1
ATOM 733 C C . TYR A 1 92 ? -45.419 30.216 -19.163 1.00 81.31 92 TYR A C 1
ATOM 735 O O . TYR A 1 92 ? -45.204 30.568 -18.001 1.00 81.31 92 TYR A O 1
ATOM 743 N N . ASN A 1 93 ? -44.424 29.962 -20.025 1.00 78.62 93 ASN A N 1
ATOM 744 C CA . ASN A 1 93 ? -42.989 30.105 -19.737 1.00 78.62 93 ASN A CA 1
ATOM 745 C C . ASN A 1 93 ? -42.541 29.403 -18.435 1.00 78.62 93 ASN A C 1
ATOM 747 O O . ASN A 1 93 ? -41.755 29.925 -17.639 1.00 78.62 93 ASN A O 1
ATOM 751 N N . TRP A 1 94 ? -43.068 28.204 -18.166 1.00 83.44 94 TRP A N 1
ATOM 752 C CA . TRP A 1 94 ? -42.693 27.468 -16.957 1.00 83.44 94 TRP A CA 1
ATOM 753 C C . TRP A 1 94 ? -41.231 27.017 -17.012 1.00 83.44 94 TRP A C 1
ATOM 755 O O . TRP A 1 94 ? -40.747 26.520 -18.026 1.00 83.44 94 TRP A O 1
ATOM 765 N N . SER A 1 95 ? -40.530 27.111 -15.879 1.00 79.69 95 SER A N 1
ATOM 766 C CA . SER A 1 95 ? -39.186 26.543 -15.772 1.00 79.69 95 SER A CA 1
ATOM 767 C C . SER A 1 95 ? -39.228 25.012 -15.938 1.00 79.69 95 SER A C 1
ATOM 769 O O . SER A 1 95 ? -40.189 24.368 -15.495 1.00 79.69 95 SER A O 1
ATOM 771 N N . PRO A 1 96 ? -38.179 24.384 -16.505 1.00 77.06 96 PRO A N 1
ATOM 772 C CA . PRO A 1 96 ? -38.145 22.932 -16.721 1.00 77.06 96 PRO A CA 1
ATOM 773 C C . PRO A 1 96 ? -38.270 22.134 -15.411 1.00 77.06 96 PRO A C 1
ATOM 775 O O . PRO A 1 96 ? -38.779 21.012 -15.397 1.00 77.06 96 PRO A O 1
ATOM 778 N N . ILE A 1 97 ? -37.862 22.727 -14.284 1.00 75.44 97 ILE A N 1
ATOM 779 C CA . ILE A 1 97 ? -38.030 22.143 -12.947 1.00 75.44 97 ILE A CA 1
ATOM 780 C C . ILE A 1 97 ? -39.515 22.118 -12.555 1.00 75.44 97 ILE A C 1
ATOM 782 O O . ILE A 1 97 ? -40.006 21.091 -12.082 1.00 75.44 97 ILE A O 1
ATOM 786 N N . LYS A 1 98 ? -40.250 23.214 -12.795 1.00 81.44 98 LYS A N 1
ATOM 787 C CA . LYS A 1 98 ? -41.680 23.333 -12.474 1.00 81.44 98 LYS A CA 1
ATOM 788 C C . LYS A 1 98 ? -42.544 22.420 -13.350 1.00 81.44 98 LYS A C 1
ATOM 790 O O . LYS A 1 98 ? -43.432 21.752 -12.825 1.00 81.44 98 LYS A O 1
ATOM 795 N N . ALA A 1 99 ? -42.240 22.314 -14.645 1.00 79.62 99 ALA A N 1
ATOM 796 C CA . ALA A 1 99 ? -42.921 21.400 -15.568 1.00 79.62 99 ALA A CA 1
ATOM 797 C C . ALA A 1 99 ? -42.766 19.931 -15.135 1.00 79.62 99 ALA A C 1
ATOM 799 O O . ALA A 1 99 ? -43.748 19.197 -14.997 1.00 79.62 99 ALA A O 1
ATOM 800 N N . LYS A 1 100 ? -41.534 19.521 -14.801 1.00 77.25 100 LYS A N 1
ATOM 801 C CA . LYS A 1 100 ? -41.245 18.173 -14.294 1.00 77.25 100 LYS A CA 1
ATOM 802 C C . LYS A 1 100 ? -41.946 17.884 -12.964 1.00 77.25 100 LYS A C 1
ATOM 804 O O . LYS A 1 100 ? -42.443 16.775 -12.765 1.00 77.25 100 LYS A O 1
ATOM 809 N N . LEU A 1 101 ? -41.995 18.863 -12.059 1.00 75.94 101 LEU A N 1
ATOM 810 C CA . LEU A 1 101 ? -42.698 18.733 -10.783 1.00 75.94 101 LEU A CA 1
ATOM 811 C C . LEU A 1 101 ? -44.204 18.515 -10.996 1.00 75.94 101 LEU A C 1
ATOM 813 O O . LEU A 1 101 ? -44.759 17.571 -10.437 1.00 75.94 101 LEU A O 1
ATOM 817 N N . MET A 1 102 ? -44.844 19.329 -11.841 1.00 82.94 102 MET A N 1
ATOM 818 C CA . MET A 1 102 ? -46.280 19.225 -12.128 1.00 82.94 102 MET A CA 1
ATOM 819 C C . MET A 1 102 ? -46.652 17.909 -12.813 1.00 82.94 102 MET A C 1
ATOM 821 O O . MET A 1 102 ? -47.632 17.275 -12.418 1.00 82.94 102 MET A O 1
ATOM 825 N N . TYR A 1 103 ? -45.840 17.451 -13.771 1.00 81.44 103 TYR A N 1
ATOM 826 C CA . TYR A 1 103 ? -46.012 16.136 -14.391 1.00 81.44 103 TYR A CA 1
ATOM 827 C C . TYR A 1 103 ? -46.004 15.019 -13.338 1.00 81.44 103 TYR A C 1
ATOM 829 O O . TYR A 1 103 ? -46.926 14.208 -13.275 1.00 81.44 103 TYR A O 1
ATOM 837 N N . ASN A 1 104 ? -45.003 15.011 -12.452 1.00 74.06 104 ASN A N 1
ATOM 838 C CA . ASN A 1 104 ? -44.881 13.991 -11.410 1.00 74.06 104 ASN A CA 1
ATOM 839 C C . ASN A 1 104 ? -46.047 14.025 -10.409 1.00 74.06 104 ASN A C 1
ATOM 841 O O . ASN A 1 104 ? -46.517 12.968 -9.985 1.00 74.06 104 ASN A O 1
ATOM 845 N N . LEU A 1 105 ? -46.523 15.216 -10.034 1.00 76.75 105 LEU A N 1
ATOM 846 C CA . LEU A 1 105 ? -47.650 15.375 -9.111 1.00 76.75 105 LEU A CA 1
ATOM 847 C C . LEU A 1 105 ? -48.949 14.814 -9.700 1.00 76.75 105 LEU A C 1
ATOM 849 O O . LEU A 1 105 ? -49.602 14.001 -9.043 1.00 76.75 105 LEU A O 1
ATOM 853 N N . ARG A 1 106 ? -49.291 15.174 -10.944 1.00 81.75 106 ARG A N 1
ATOM 854 C CA . ARG A 1 106 ? -50.487 14.642 -11.620 1.00 81.75 106 ARG A CA 1
ATOM 855 C C . ARG A 1 106 ? -50.380 13.143 -11.897 1.00 81.75 106 ARG A C 1
ATOM 857 O O . ARG A 1 106 ? -51.336 12.417 -11.642 1.00 81.75 106 ARG A O 1
ATOM 864 N N . MET A 1 107 ? -49.212 12.651 -12.321 1.00 80.38 107 MET A N 1
ATOM 865 C CA . MET A 1 107 ? -48.976 11.208 -12.476 1.00 80.38 107 MET A CA 1
ATOM 866 C C . MET A 1 107 ? -49.218 10.447 -11.168 1.00 80.38 107 MET A C 1
ATOM 868 O O . MET A 1 107 ? -49.837 9.383 -11.170 1.00 80.38 107 MET A O 1
ATOM 872 N N . LYS A 1 108 ? -48.767 10.996 -10.032 1.00 77.56 108 LYS A N 1
ATOM 873 C CA . LYS A 1 108 ? -48.985 10.399 -8.707 1.00 77.56 108 LYS A CA 1
ATOM 874 C C . LYS A 1 108 ? -50.466 10.391 -8.318 1.00 77.56 108 LYS A C 1
ATOM 876 O O . LYS A 1 108 ? -50.922 9.408 -7.735 1.00 77.56 108 LYS A O 1
ATOM 881 N N . GLN A 1 109 ? -51.206 11.454 -8.634 1.00 85.12 109 GLN A N 1
ATOM 882 C CA . GLN A 1 109 ? -52.645 11.544 -8.365 1.00 85.12 109 GLN A CA 1
ATOM 883 C C . GLN A 1 109 ? -53.438 10.495 -9.150 1.00 85.12 109 GLN A C 1
ATOM 885 O O . GLN A 1 109 ? -54.199 9.746 -8.538 1.00 85.12 109 GLN A O 1
ATOM 890 N N . GLU A 1 110 ? -53.205 10.361 -10.458 1.00 83.00 110 GLU A N 1
ATOM 891 C CA . GLU A 1 110 ? -53.906 9.352 -11.265 1.00 83.00 110 GLU A CA 1
ATOM 892 C C . GLU A 1 110 ? -53.518 7.924 -10.890 1.00 83.00 110 GLU A C 1
ATOM 894 O O . GLU A 1 110 ? -54.379 7.058 -10.755 1.00 83.00 110 GLU A O 1
ATOM 899 N N . THR A 1 111 ? -52.237 7.680 -10.601 1.00 78.56 111 THR A N 1
ATOM 900 C CA . THR A 1 111 ? -51.800 6.373 -10.089 1.00 78.56 111 THR A CA 1
ATOM 901 C C . THR A 1 111 ? -52.542 6.017 -8.801 1.00 78.56 111 THR A C 1
ATOM 903 O O . THR A 1 111 ? -53.021 4.895 -8.650 1.00 78.56 111 THR A O 1
ATOM 906 N N . LYS A 1 112 ? -52.697 6.974 -7.876 1.00 82.56 112 LYS A N 1
ATOM 907 C CA . LYS A 1 112 ? -53.457 6.766 -6.637 1.00 82.56 112 LYS A CA 1
ATOM 908 C C . LYS A 1 112 ? -54.936 6.480 -6.924 1.00 82.56 112 LYS A C 1
ATOM 910 O O . LYS A 1 112 ? -55.494 5.579 -6.305 1.00 82.56 112 LYS A O 1
ATOM 915 N N . ARG A 1 113 ? -55.556 7.205 -7.859 1.00 89.00 113 ARG A N 1
ATOM 916 C CA . ARG A 1 113 ? -56.960 7.014 -8.252 1.00 89.00 113 ARG A CA 1
ATOM 917 C C . ARG A 1 113 ? -57.208 5.614 -8.816 1.00 89.00 113 ARG A C 1
ATOM 919 O O . ARG A 1 113 ? -58.126 4.940 -8.359 1.00 89.00 113 ARG A O 1
ATOM 926 N N . LEU A 1 114 ? -56.365 5.164 -9.745 1.00 83.00 114 LEU A N 1
ATOM 927 C CA . LEU A 1 114 ? -56.469 3.839 -10.365 1.00 83.00 114 LEU A CA 1
ATOM 928 C C . LEU A 1 114 ? -56.229 2.705 -9.359 1.00 83.00 114 LEU A C 1
ATOM 930 O O . LEU A 1 114 ? -56.976 1.731 -9.338 1.00 83.00 114 LEU A O 1
ATOM 934 N N . ILE A 1 115 ? -55.253 2.863 -8.458 1.00 82.69 115 ILE A N 1
ATOM 935 C CA . ILE A 1 115 ? -55.004 1.893 -7.380 1.00 82.69 115 ILE A CA 1
ATOM 936 C C . ILE A 1 115 ? -56.221 1.746 -6.456 1.00 82.69 115 ILE A C 1
ATOM 938 O O . ILE A 1 115 ? -56.508 0.638 -5.998 1.00 82.69 115 ILE A O 1
ATOM 942 N N . ILE A 1 116 ? -56.914 2.850 -6.154 1.00 87.69 116 ILE A N 1
ATOM 943 C CA . ILE A 1 116 ? -58.125 2.838 -5.321 1.00 87.69 116 ILE A CA 1
ATOM 944 C C . ILE A 1 116 ? -59.287 2.185 -6.078 1.00 87.69 116 ILE A C 1
ATOM 946 O O . ILE A 1 116 ? -59.953 1.331 -5.498 1.00 87.69 116 ILE A O 1
ATOM 950 N N . ARG A 1 117 ? -59.484 2.528 -7.362 1.00 89.00 117 ARG A N 1
ATOM 951 C CA . ARG A 1 117 ? -60.526 1.954 -8.234 1.00 89.00 117 ARG A CA 1
ATOM 952 C C . ARG A 1 117 ? -60.456 0.425 -8.267 1.00 89.00 117 ARG A C 1
ATOM 954 O O . ARG A 1 117 ? -61.453 -0.235 -8.003 1.00 89.00 117 ARG A O 1
ATOM 961 N N . ASP A 1 118 ? -59.263 -0.121 -8.504 1.00 83.94 118 ASP A N 1
ATOM 962 C CA . ASP A 1 118 ? -59.078 -1.565 -8.724 1.00 83.94 118 ASP A CA 1
ATOM 963 C C . ASP A 1 118 ? -58.631 -2.315 -7.453 1.00 83.94 118 ASP A C 1
ATOM 965 O O . ASP A 1 118 ? -58.368 -3.524 -7.471 1.00 83.94 118 ASP A O 1
ATOM 969 N N . ASN A 1 119 ? -58.577 -1.602 -6.320 1.00 85.25 119 ASN A N 1
ATOM 970 C CA . ASN A 1 119 ? -58.248 -2.114 -4.989 1.00 85.25 119 ASN A CA 1
ATOM 971 C C . ASN A 1 119 ? -56.923 -2.907 -4.935 1.00 85.25 119 ASN A C 1
ATOM 973 O O . ASN A 1 119 ? -56.797 -3.914 -4.231 1.00 85.25 119 ASN A O 1
ATOM 977 N N . CYS A 1 120 ? -55.912 -2.461 -5.678 1.00 83.31 120 CYS A N 1
ATOM 978 C CA . CYS A 1 120 ? -54.651 -3.182 -5.876 1.00 83.31 120 CYS A CA 1
ATOM 979 C C . CYS A 1 120 ? -53.464 -2.498 -5.175 1.00 83.31 120 CYS A C 1
ATOM 981 O O . CYS A 1 120 ? -52.380 -2.344 -5.740 1.00 83.31 120 CYS A O 1
ATOM 983 N N . HIS A 1 121 ? -53.673 -2.034 -3.939 1.00 77.25 121 HIS A N 1
ATOM 984 C CA . HIS A 1 121 ? -52.652 -1.280 -3.211 1.00 77.25 121 HIS A CA 1
ATOM 985 C C . HIS A 1 121 ? -51.363 -2.106 -3.001 1.00 77.25 121 HIS A C 1
ATOM 987 O O . HIS A 1 121 ? -51.452 -3.230 -2.498 1.00 77.25 121 HIS A O 1
ATOM 993 N N . PRO A 1 122 ? -50.162 -1.551 -3.278 1.00 69.44 122 PRO A N 1
ATOM 994 C CA . PRO A 1 122 ? -48.891 -2.277 -3.170 1.00 69.44 122 PRO A CA 1
ATOM 995 C C . PRO A 1 122 ? -48.637 -2.939 -1.809 1.00 69.44 122 PRO A C 1
ATOM 997 O O . PRO A 1 122 ? -48.082 -4.030 -1.761 1.00 69.44 122 PRO A O 1
ATOM 1000 N N . MET A 1 123 ? -49.098 -2.331 -0.706 1.00 72.69 123 MET A N 1
ATOM 1001 C CA . MET A 1 123 ? -48.978 -2.927 0.640 1.00 72.69 123 MET A CA 1
ATOM 1002 C C . MET A 1 123 ? -49.743 -4.247 0.795 1.00 72.69 123 MET A C 1
ATOM 1004 O O . MET A 1 123 ? -49.304 -5.125 1.527 1.00 72.69 123 MET A O 1
ATOM 1008 N N . LYS A 1 124 ? -50.860 -4.432 0.081 1.00 76.31 124 LYS A N 1
ATOM 1009 C CA . LYS A 1 124 ? -51.568 -5.720 0.085 1.00 76.31 124 LYS A CA 1
ATOM 1010 C C . LYS A 1 124 ? -50.775 -6.790 -0.676 1.00 76.31 124 LYS A C 1
ATOM 1012 O O . LYS A 1 124 ? -50.854 -7.965 -0.346 1.00 76.31 124 LYS A O 1
ATOM 1017 N N . GLY A 1 125 ? -49.962 -6.373 -1.650 1.00 71.44 125 GLY A N 1
ATOM 1018 C CA . GLY A 1 125 ? -49.023 -7.229 -2.374 1.00 71.44 125 GLY A CA 1
ATOM 1019 C C . GLY A 1 125 ? -47.731 -7.555 -1.614 1.00 71.44 125 GLY A C 1
ATOM 1020 O O . GLY A 1 125 ? -46.961 -8.377 -2.094 1.00 71.44 125 GLY A O 1
ATOM 1021 N N . SER A 1 126 ? -47.474 -6.954 -0.446 1.00 74.56 126 SER A N 1
ATOM 1022 C CA . SER A 1 126 ? -46.314 -7.281 0.402 1.00 74.56 126 SER A CA 1
ATOM 1023 C C . SER A 1 126 ? -46.673 -8.092 1.650 1.00 74.56 126 SER A C 1
ATOM 1025 O O . SER A 1 126 ? -45.789 -8.403 2.445 1.00 74.56 126 SER A O 1
ATOM 1027 N N . ILE A 1 127 ? -47.943 -8.483 1.815 1.00 79.81 127 ILE A N 1
ATOM 1028 C CA . ILE A 1 127 ? -48.459 -9.145 3.024 1.00 79.81 127 ILE A CA 1
ATOM 1029 C C . ILE A 1 127 ? -47.721 -10.442 3.382 1.00 79.81 127 ILE A C 1
ATOM 1031 O O . ILE A 1 127 ? -47.482 -10.703 4.555 1.00 79.81 127 ILE A O 1
ATOM 1035 N N . VAL A 1 128 ? -47.280 -11.213 2.382 1.00 80.75 128 VAL A N 1
ATOM 1036 C CA . VAL A 1 128 ? -46.519 -12.454 2.595 1.00 80.75 128 VAL A CA 1
ATOM 1037 C C . VAL A 1 128 ? -45.221 -12.181 3.352 1.00 80.75 128 VAL A C 1
ATOM 1039 O O . VAL A 1 128 ? -44.905 -12.901 4.291 1.00 80.75 128 VAL A O 1
ATOM 1042 N N . VAL A 1 129 ? -44.499 -11.112 3.002 1.00 77.94 129 VAL A N 1
ATOM 1043 C CA . VAL A 1 129 ? -43.233 -10.742 3.659 1.00 77.94 129 VAL A CA 1
ATOM 1044 C C . VAL A 1 129 ? -43.471 -10.384 5.126 1.00 77.94 129 VAL A C 1
ATOM 1046 O O . VAL A 1 129 ? -42.713 -10.802 6.000 1.00 77.94 129 VAL A O 1
ATOM 1049 N N . TRP A 1 130 ? -44.556 -9.657 5.400 1.00 79.94 130 TRP A N 1
ATOM 1050 C CA . TRP A 1 130 ? -44.927 -9.234 6.751 1.00 79.94 130 TRP A CA 1
ATOM 1051 C C . TRP A 1 130 ? -45.386 -10.380 7.650 1.00 79.94 130 TRP A C 1
ATOM 1053 O O . TRP A 1 130 ? -45.291 -10.250 8.863 1.00 79.94 130 TRP A O 1
ATOM 1063 N N . VAL A 1 131 ? -45.841 -11.495 7.077 1.00 85.00 131 VAL A N 1
ATOM 1064 C CA . VAL A 1 131 ? -46.192 -12.707 7.831 1.00 85.00 131 VAL A CA 1
ATOM 1065 C C . VAL A 1 131 ? -44.988 -13.644 7.964 1.00 85.00 131 VAL A C 1
ATOM 1067 O O . VAL A 1 131 ? -44.727 -14.166 9.044 1.00 85.00 131 VAL A O 1
ATOM 1070 N N . GLN A 1 132 ? -44.205 -13.828 6.898 1.00 82.12 132 GLN A N 1
ATOM 1071 C CA . GLN A 1 132 ? -43.071 -14.756 6.884 1.00 82.12 132 GLN A CA 1
ATOM 1072 C C . GLN A 1 132 ? -41.937 -14.348 7.823 1.00 82.12 132 GLN A C 1
ATOM 1074 O O . GLN A 1 132 ? -41.383 -15.215 8.496 1.00 82.12 132 GLN A O 1
ATOM 1079 N N . ILE A 1 133 ? -41.576 -13.059 7.871 1.00 81.62 133 ILE A N 1
ATOM 1080 C CA . ILE A 1 133 ? -40.454 -12.597 8.701 1.00 81.62 133 ILE A CA 1
ATOM 1081 C C . ILE A 1 133 ? -40.730 -12.858 10.192 1.00 81.62 133 ILE A C 1
ATOM 1083 O O . ILE A 1 133 ? -39.888 -13.497 10.823 1.00 81.62 133 ILE A O 1
ATOM 1087 N N . PRO A 1 134 ? -41.879 -12.448 10.770 1.00 86.56 134 PRO A N 1
ATOM 1088 C CA . PRO A 1 134 ? -42.182 -12.748 12.167 1.00 86.56 134 PRO A CA 1
ATOM 1089 C C . PRO A 1 134 ? -42.234 -14.245 12.468 1.00 86.56 134 PRO A C 1
ATOM 1091 O O . PRO A 1 134 ? -41.622 -14.674 13.439 1.00 86.56 134 PRO A O 1
ATOM 1094 N N . VAL A 1 135 ? -42.894 -15.048 11.624 1.00 86.88 135 VAL A N 1
ATOM 1095 C CA . VAL A 1 135 ? -42.993 -16.506 11.826 1.00 86.88 135 VAL A CA 1
ATOM 1096 C C . VAL A 1 135 ? -41.610 -17.157 11.830 1.00 86.88 135 VAL A C 1
ATOM 1098 O O . VAL A 1 135 ? -41.304 -17.950 12.718 1.00 86.88 135 VAL A O 1
ATOM 1101 N N . TRP A 1 136 ? -40.742 -16.779 10.888 1.00 84.94 136 TRP A N 1
ATOM 1102 C CA . TRP A 1 136 ? -39.364 -17.263 10.842 1.00 84.94 136 TRP A CA 1
ATOM 1103 C C . TRP A 1 136 ? -38.566 -16.861 12.089 1.00 84.94 136 TRP A C 1
ATOM 1105 O O . TRP A 1 136 ? -37.875 -17.702 12.663 1.00 84.94 136 TRP A O 1
ATOM 1115 N N . VAL A 1 137 ? -38.683 -15.607 12.541 1.00 83.69 137 VAL A N 1
ATOM 1116 C CA . VAL A 1 137 ? -38.009 -15.122 13.757 1.00 83.69 137 VAL A CA 1
ATOM 1117 C C . VAL A 1 137 ? -38.493 -15.880 14.994 1.00 83.69 137 VAL A C 1
ATOM 1119 O O . VAL A 1 137 ? -37.656 -16.299 15.792 1.00 83.69 137 VAL A O 1
ATOM 1122 N N . ILE A 1 138 ? -39.805 -16.080 15.142 1.00 87.88 138 ILE A N 1
ATOM 1123 C CA . ILE A 1 138 ? -40.408 -16.761 16.295 1.00 87.88 138 ILE A CA 1
ATOM 1124 C C . ILE A 1 138 ? -39.925 -18.211 16.371 1.00 87.88 138 ILE A C 1
ATOM 1126 O O . ILE A 1 138 ? -39.377 -18.611 17.394 1.00 87.88 138 ILE A O 1
ATOM 1130 N N . LEU A 1 139 ? -40.048 -18.971 15.280 1.00 87.69 139 LEU A N 1
ATOM 1131 C CA . LEU A 1 139 ? -39.635 -20.379 15.246 1.00 87.69 139 LEU A CA 1
ATOM 1132 C C . LEU A 1 139 ? -38.128 -20.551 15.428 1.00 87.69 139 LEU A C 1
ATOM 1134 O O . LEU A 1 139 ? -37.695 -21.447 16.147 1.00 87.69 139 LEU A O 1
ATOM 1138 N N . SER A 1 140 ? -37.323 -19.666 14.834 1.00 84.88 140 SER A N 1
ATOM 1139 C CA . SER A 1 140 ? -35.865 -19.720 14.993 1.00 84.88 140 SER A CA 1
ATOM 1140 C C . SER A 1 140 ? -35.445 -19.515 16.449 1.00 84.88 140 SER A C 1
ATOM 1142 O O . SER A 1 140 ? -34.523 -20.179 16.914 1.00 84.88 140 SER A O 1
ATOM 1144 N N . HIS A 1 141 ? -36.109 -18.611 17.180 1.00 82.81 141 HIS A N 1
ATOM 1145 C CA . HIS A 1 141 ? -35.837 -18.412 18.606 1.00 82.81 141 HIS A CA 1
ATOM 1146 C C . HIS A 1 141 ? -36.432 -19.530 19.472 1.00 82.81 141 HIS A C 1
ATOM 1148 O O . HIS A 1 141 ? -35.797 -19.910 20.447 1.00 82.81 141 HIS A O 1
ATOM 1154 N N . ALA A 1 142 ? -37.584 -20.102 19.107 1.00 86.88 142 ALA A N 1
ATOM 1155 C CA . ALA A 1 142 ? -38.182 -21.226 19.829 1.00 86.88 142 ALA A CA 1
ATOM 1156 C C . ALA A 1 142 ? -37.278 -22.469 19.788 1.00 86.88 142 ALA A C 1
ATOM 1158 O O . ALA A 1 142 ? -36.932 -23.007 20.837 1.00 86.88 142 ALA A O 1
ATOM 1159 N N . ILE A 1 143 ? -36.808 -22.861 18.596 1.00 85.56 143 ILE A N 1
ATOM 1160 C CA . ILE A 1 143 ? -35.870 -23.983 18.422 1.00 85.56 143 ILE A CA 1
ATOM 1161 C C . ILE A 1 143 ? -34.558 -23.701 19.157 1.00 85.56 143 ILE A C 1
ATOM 1163 O O . ILE A 1 143 ? -34.056 -24.553 19.880 1.00 85.56 143 ILE A O 1
ATOM 1167 N N . ARG A 1 144 ? -34.041 -22.471 19.062 1.00 80.31 144 ARG A N 1
ATOM 1168 C CA . ARG A 1 144 ? -32.829 -22.055 19.778 1.00 80.31 144 ARG A CA 1
ATOM 1169 C C . ARG A 1 144 ? -32.984 -22.143 21.297 1.00 80.31 144 ARG A C 1
ATOM 1171 O O . ARG A 1 144 ? -32.060 -22.589 21.968 1.00 80.31 144 ARG A O 1
ATOM 1178 N N . ASN A 1 145 ? -34.128 -21.740 21.842 1.00 82.94 145 ASN A N 1
ATOM 1179 C CA . ASN A 1 145 ? -34.386 -21.853 23.274 1.00 82.94 145 ASN A CA 1
ATOM 1180 C C . ASN A 1 145 ? -34.368 -23.321 23.728 1.00 82.94 145 ASN A C 1
ATOM 1182 O O . ASN A 1 145 ? -33.850 -23.593 24.806 1.00 82.94 145 ASN A O 1
ATOM 1186 N N . MET A 1 146 ? -34.844 -24.259 22.898 1.00 81.62 146 MET A N 1
ATOM 1187 C CA . MET A 1 146 ? -34.738 -25.701 23.170 1.00 81.62 146 MET A CA 1
ATOM 1188 C C . MET A 1 146 ? -33.288 -26.197 23.070 1.00 81.62 146 MET A C 1
ATOM 1190 O O . MET A 1 146 ? -32.809 -26.875 23.975 1.00 81.62 146 MET A O 1
ATOM 1194 N N . SER A 1 147 ? -32.545 -25.790 22.035 1.00 80.88 147 SER A N 1
ATOM 1195 C CA . SER A 1 147 ? -31.136 -26.170 21.858 1.00 80.88 147 SER A CA 1
ATOM 1196 C C . SER A 1 147 ? -30.205 -25.622 22.944 1.00 80.88 147 SER A C 1
ATOM 1198 O O . SER A 1 147 ? -29.174 -26.227 23.197 1.00 80.88 147 SER A O 1
ATOM 1200 N N . PHE A 1 148 ? -30.532 -24.499 23.590 1.00 72.62 148 PHE A N 1
ATOM 1201 C CA . PHE A 1 148 ? -29.684 -23.865 24.616 1.00 72.62 148 PHE A CA 1
ATOM 1202 C C . PHE A 1 148 ? -30.307 -23.841 26.015 1.00 72.62 148 PHE A C 1
ATOM 1204 O O . PHE A 1 148 ? -29.769 -23.185 26.901 1.00 72.62 148 PHE A O 1
ATOM 1211 N N . MET A 1 149 ? -31.420 -24.548 26.226 1.00 74.38 149 MET A N 1
ATOM 1212 C CA . MET A 1 149 ? -32.070 -24.680 27.537 1.00 74.38 149 MET A CA 1
ATOM 1213 C C . MET A 1 149 ? -32.497 -23.332 28.161 1.00 74.38 149 MET A C 1
ATOM 1215 O O . MET A 1 149 ? -32.396 -23.127 29.370 1.00 74.38 149 MET A O 1
ATOM 1219 N N . TYR A 1 150 ? -32.992 -22.400 27.339 1.00 66.38 150 TYR A N 1
ATOM 1220 C CA . TYR A 1 150 ? -33.509 -21.096 27.780 1.00 66.38 150 TYR A CA 1
ATOM 1221 C C . TYR A 1 150 ? -35.041 -21.106 27.983 1.00 66.38 150 TYR A C 1
ATOM 1223 O O . TYR A 1 150 ? -35.754 -21.832 27.281 1.00 66.38 150 TYR A O 1
ATOM 1231 N N . PRO A 1 151 ? -35.599 -20.246 28.865 1.00 57.88 151 PRO A N 1
ATOM 1232 C CA . PRO A 1 151 ? -34.917 -19.307 29.768 1.00 57.88 151 PRO A CA 1
ATOM 1233 C C . PRO A 1 151 ? -34.432 -19.940 31.084 1.00 57.88 151 PRO A C 1
ATOM 1235 O O . PRO A 1 151 ? -33.615 -19.327 31.765 1.00 57.88 151 PRO A O 1
ATOM 1238 N N . ILE A 1 152 ? -34.934 -21.131 31.435 1.00 61.59 152 ILE A N 1
ATOM 1239 C CA . ILE A 1 152 ? -34.611 -21.860 32.669 1.00 61.59 152 ILE A CA 1
ATOM 1240 C C . ILE A 1 152 ? -34.174 -23.287 32.303 1.00 61.59 152 ILE A C 1
ATOM 1242 O O . ILE A 1 152 ? -34.846 -23.993 31.541 1.00 61.59 152 ILE A O 1
ATOM 1246 N N . ALA A 1 153 ? -33.036 -23.700 32.857 1.00 65.00 153 ALA A N 1
ATOM 1247 C CA . ALA A 1 153 ? -32.428 -25.011 32.665 1.00 65.00 153 ALA A CA 1
ATOM 1248 C C . ALA A 1 153 ? -33.040 -26.070 33.606 1.00 65.00 153 ALA A C 1
ATOM 1250 O O . ALA A 1 153 ? -32.356 -26.611 34.473 1.00 65.00 153 ALA A O 1
ATOM 1251 N N . ASP A 1 154 ? -34.331 -26.355 33.437 1.00 69.50 154 ASP A N 1
ATOM 1252 C CA . ASP A 1 154 ? -35.046 -27.389 34.198 1.00 69.50 154 ASP A CA 1
ATOM 1253 C C . ASP A 1 154 ? -34.770 -28.808 33.660 1.00 69.50 154 ASP A C 1
ATOM 1255 O O . ASP A 1 154 ? -34.265 -28.983 32.547 1.00 69.50 154 ASP A O 1
ATOM 1259 N N . HIS A 1 155 ? -35.158 -29.841 34.419 1.00 65.06 155 HIS A N 1
ATOM 1260 C CA . HIS A 1 155 ? -35.012 -31.251 34.018 1.00 65.06 155 HIS A CA 1
ATOM 1261 C C . HIS A 1 155 ? -35.653 -31.554 32.648 1.00 65.06 155 HIS A C 1
ATOM 1263 O O . HIS A 1 155 ? -35.060 -32.241 31.820 1.00 65.06 155 HIS A O 1
ATOM 1269 N N . ASN A 1 156 ? -36.817 -30.962 32.360 1.00 70.88 156 ASN A N 1
ATOM 1270 C CA . ASN A 1 156 ? -37.484 -31.112 31.063 1.00 70.88 156 ASN A CA 1
ATOM 1271 C C . ASN A 1 156 ? -36.684 -30.453 29.925 1.00 70.88 156 ASN A C 1
ATOM 1273 O O . ASN A 1 156 ? -36.566 -31.021 28.843 1.00 70.88 156 ASN A O 1
ATOM 1277 N N . SER A 1 157 ? -36.071 -29.289 30.171 1.00 73.31 157 SER A N 1
ATOM 1278 C CA . SER A 1 157 ? -35.201 -28.616 29.195 1.00 73.31 157 SER A CA 1
ATOM 1279 C C . SER A 1 157 ? -33.937 -29.434 28.900 1.00 73.31 157 SER A C 1
ATOM 1281 O O . SER A 1 157 ? -33.478 -29.460 27.760 1.00 73.31 157 SER A O 1
ATOM 1283 N N . GLN A 1 158 ? -33.391 -30.130 29.906 1.00 74.62 158 GLN A N 1
ATOM 1284 C CA . GLN A 1 158 ? -32.268 -31.063 29.740 1.00 74.62 158 GLN A CA 1
ATOM 1285 C C . GLN A 1 158 ? -32.657 -32.285 28.903 1.00 74.62 158 GLN A C 1
ATOM 1287 O O . GLN A 1 158 ? -31.894 -32.696 28.028 1.00 74.62 158 GLN A O 1
ATOM 1292 N N . LEU A 1 159 ? -33.849 -32.841 29.139 1.00 77.56 159 LEU A N 1
ATOM 1293 C CA . LEU A 1 159 ? -34.372 -33.969 28.370 1.00 77.56 159 LEU A CA 1
ATOM 1294 C C . LEU A 1 159 ? -34.533 -33.603 26.889 1.00 77.56 159 LEU A C 1
ATOM 1296 O O . LEU A 1 159 ? -34.021 -34.313 26.027 1.00 77.56 159 LEU A O 1
ATOM 1300 N N . ILE A 1 160 ? -35.152 -32.455 26.602 1.00 81.88 160 ILE A N 1
ATOM 1301 C CA . ILE A 1 160 ? -35.349 -31.956 25.233 1.00 81.88 160 ILE A CA 1
ATOM 1302 C C . ILE A 1 160 ? -34.005 -31.685 24.546 1.00 81.88 160 ILE A C 1
ATOM 1304 O O . ILE A 1 160 ? -33.815 -32.037 23.384 1.00 81.88 160 ILE A O 1
ATOM 1308 N N . HIS A 1 161 ? -33.039 -31.095 25.257 1.00 81.38 161 HIS A N 1
ATOM 1309 C CA . HIS A 1 161 ? -31.694 -30.887 24.719 1.00 81.38 161 HIS A CA 1
ATOM 1310 C C . HIS A 1 161 ? -31.015 -32.218 24.355 1.00 81.38 161 HIS A C 1
ATOM 1312 O O . HIS A 1 161 ? -30.402 -32.335 23.293 1.00 81.38 161 HIS A O 1
ATOM 1318 N N . SER A 1 162 ? -31.145 -33.231 25.215 1.00 79.38 162 SER A N 1
ATOM 1319 C CA . SER A 1 162 ? -30.606 -34.573 24.977 1.00 79.38 162 SER A CA 1
ATOM 1320 C C . SER A 1 162 ? -31.249 -35.236 23.752 1.00 79.38 162 SER A C 1
ATOM 1322 O O . SER A 1 162 ? -30.542 -35.749 22.880 1.00 79.38 162 SER A O 1
ATOM 1324 N N . GLN A 1 163 ? -32.573 -35.140 23.615 1.00 82.69 163 GLN A N 1
ATOM 1325 C CA . GLN A 1 163 ? -33.303 -35.621 22.437 1.00 82.69 163 GLN A CA 1
ATOM 1326 C C . GLN A 1 163 ? -32.840 -34.905 21.160 1.00 82.69 163 GLN A C 1
ATOM 1328 O O . GLN A 1 163 ? -32.436 -35.555 20.201 1.00 82.69 163 GLN A O 1
ATOM 1333 N N . LEU A 1 164 ? -32.754 -33.571 21.162 1.00 83.38 164 LEU A N 1
ATOM 1334 C CA . LEU A 1 164 ? -32.238 -32.797 20.021 1.00 83.38 164 LEU A CA 1
ATOM 1335 C C . LEU A 1 164 ? -30.797 -33.173 19.639 1.00 83.38 164 LEU A C 1
ATOM 1337 O O . LEU A 1 164 ? -30.420 -33.091 18.468 1.00 83.38 164 LEU A O 1
ATOM 1341 N N . SER A 1 165 ? -29.983 -33.585 20.610 1.00 83.69 165 SER A N 1
ATOM 1342 C CA . SER A 1 165 ? -28.594 -33.978 20.367 1.00 83.69 165 SER A CA 1
ATOM 1343 C C . SER A 1 165 ? -28.436 -35.348 19.702 1.00 83.69 165 SER A C 1
ATOM 1345 O O . SER A 1 165 ? -27.377 -35.627 19.138 1.00 83.69 165 SER A O 1
ATOM 1347 N N . THR A 1 166 ? -29.475 -36.186 19.754 1.00 82.19 166 THR A N 1
ATOM 1348 C CA . THR A 1 166 ? -29.450 -37.579 19.282 1.00 82.19 166 THR A CA 1
ATOM 1349 C C . THR A 1 166 ? -30.395 -37.835 18.106 1.00 82.19 166 THR A C 1
ATOM 1351 O O . THR A 1 166 ? -30.111 -38.695 17.276 1.00 82.19 166 THR A O 1
ATOM 1354 N N . GLU A 1 167 ? -31.474 -37.061 17.972 1.00 85.69 167 GLU A N 1
ATOM 1355 C CA . GLU A 1 167 ? -32.540 -37.250 16.975 1.00 85.69 167 GLU A CA 1
ATOM 1356 C C . GLU A 1 167 ? -32.345 -36.462 15.660 1.00 85.69 167 GLU A C 1
ATOM 1358 O O . GLU A 1 167 ? -33.301 -36.033 14.993 1.00 85.69 167 GLU A O 1
ATOM 1363 N N . GLY A 1 168 ? -31.091 -36.259 15.254 1.00 81.62 168 GLY A N 1
ATOM 1364 C CA . GLY A 1 168 ? -30.748 -35.721 13.939 1.00 81.62 168 GLY A CA 1
ATOM 1365 C C . GLY A 1 168 ? -30.926 -36.730 12.797 1.00 81.62 168 GLY A C 1
ATOM 1366 O O . GLY A 1 168 ? -31.394 -37.853 12.980 1.00 81.62 168 GLY A O 1
ATOM 1367 N N . ILE A 1 169 ? -30.548 -36.330 11.581 1.00 82.88 169 ILE A N 1
ATOM 1368 C CA . ILE A 1 169 ? -30.616 -37.191 10.390 1.00 82.88 169 ILE A CA 1
ATOM 1369 C C . ILE A 1 169 ? -29.426 -36.915 9.458 1.00 82.88 169 ILE A C 1
ATOM 1371 O O . ILE A 1 169 ? -28.857 -35.823 9.458 1.00 82.88 169 ILE A O 1
ATOM 1375 N N . LEU A 1 170 ? -29.046 -37.905 8.642 1.00 83.38 170 LEU A N 1
ATOM 1376 C CA . LEU A 1 170 ? -27.952 -37.811 7.663 1.00 83.38 170 LEU A CA 1
ATOM 1377 C C . LEU A 1 170 ? -26.605 -37.423 8.315 1.00 83.38 170 LEU A C 1
ATOM 1379 O O . LEU A 1 170 ? -26.141 -38.112 9.217 1.00 83.38 170 LEU A O 1
ATOM 1383 N N . TRP A 1 171 ? -25.956 -36.354 7.836 1.00 82.19 171 TRP A N 1
ATOM 1384 C CA . TRP A 1 171 ? -24.642 -35.886 8.301 1.00 82.19 171 TRP A CA 1
ATOM 1385 C C . TRP A 1 171 ? -24.715 -34.921 9.497 1.00 82.19 171 TRP A C 1
ATOM 1387 O O . TRP A 1 171 ? -23.677 -34.460 9.969 1.00 82.19 171 TRP A O 1
ATOM 1397 N N . PHE A 1 172 ? -25.919 -34.599 9.982 1.00 78.19 172 PHE A N 1
ATOM 1398 C CA . PHE A 1 172 ? -26.161 -33.708 11.120 1.00 78.19 172 PHE A CA 1
ATOM 1399 C C . PHE A 1 172 ? -26.936 -34.451 12.221 1.00 78.19 172 PHE A C 1
ATOM 1401 O O . PHE A 1 172 ? -28.081 -34.142 12.540 1.00 78.19 172 PHE A O 1
ATOM 1408 N N . SER A 1 173 ? -26.302 -35.471 12.804 1.00 79.44 173 SER A N 1
ATOM 1409 C CA . SER A 1 173 ? -26.892 -36.312 13.858 1.00 79.44 173 SER A CA 1
ATOM 1410 C C . SER A 1 173 ? -27.215 -35.554 15.150 1.00 79.44 173 SER A C 1
ATOM 1412 O O . SER A 1 173 ? -28.130 -35.942 15.867 1.00 79.44 173 SER A O 1
ATOM 1414 N N . ASN A 1 174 ? -26.495 -34.464 15.425 1.00 82.19 174 ASN A N 1
ATOM 1415 C CA . ASN A 1 174 ? -26.732 -33.595 16.569 1.00 82.19 174 ASN A CA 1
ATOM 1416 C C . ASN A 1 174 ? -27.263 -32.232 16.094 1.00 82.19 174 ASN A C 1
ATOM 1418 O O . ASN A 1 174 ? -26.533 -31.471 15.457 1.00 82.19 174 ASN A O 1
ATOM 1422 N N . LEU A 1 175 ? -28.521 -31.917 16.426 1.00 80.25 175 LEU A N 1
ATOM 1423 C CA . LEU A 1 175 ? -29.195 -30.673 16.027 1.00 80.25 175 LEU A CA 1
ATOM 1424 C C . LEU A 1 175 ? -28.801 -29.458 16.886 1.00 80.25 175 LEU A C 1
ATOM 1426 O O . LEU A 1 175 ? -29.177 -28.334 16.554 1.00 80.25 175 LEU A O 1
ATOM 1430 N N . THR A 1 176 ? -28.069 -29.651 17.989 1.00 78.38 176 THR A N 1
ATOM 1431 C CA . THR A 1 176 ? -27.607 -28.564 18.872 1.00 78.38 176 THR A CA 1
ATOM 1432 C C . THR A 1 176 ? -26.261 -27.976 18.438 1.00 78.38 176 THR A C 1
ATOM 1434 O O . THR A 1 176 ? -25.889 -26.890 18.886 1.00 78.38 176 THR A O 1
ATOM 1437 N N . LEU A 1 177 ? -25.552 -28.649 17.527 1.00 74.19 177 LEU A N 1
ATOM 1438 C CA . LEU A 1 177 ? -24.276 -28.207 16.968 1.00 74.19 177 LEU A CA 1
ATOM 1439 C C . LEU A 1 177 ? -24.456 -27.560 15.588 1.00 74.19 177 LEU A C 1
ATOM 1441 O O . LEU A 1 177 ? -25.399 -27.842 14.852 1.00 74.19 177 LEU A O 1
ATOM 1445 N N . SER A 1 178 ? -23.524 -26.681 15.216 1.00 72.75 178 SER A N 1
ATOM 1446 C CA . SER A 1 178 ? -23.474 -26.126 13.860 1.00 72.75 178 SER A CA 1
ATOM 1447 C C . SER A 1 178 ? -23.089 -27.199 12.839 1.00 72.75 178 SER A C 1
ATOM 1449 O O . SER A 1 178 ? -22.244 -28.039 13.143 1.00 72.75 178 SER A O 1
ATOM 1451 N N . ASP A 1 179 ? -23.639 -27.120 11.620 1.00 73.56 179 ASP A N 1
ATOM 1452 C CA . ASP A 1 179 ? -23.347 -28.062 10.528 1.00 73.56 179 ASP A CA 1
ATOM 1453 C C . ASP A 1 179 ? -21.829 -28.147 10.250 1.00 73.56 179 ASP A C 1
ATOM 1455 O O . ASP A 1 179 ? -21.256 -27.178 9.736 1.00 73.56 179 ASP A O 1
ATOM 1459 N N . PRO A 1 180 ? -21.172 -29.284 10.557 1.00 69.69 180 PRO A N 1
ATOM 1460 C CA . PRO A 1 180 ? -19.720 -29.418 10.457 1.00 69.69 180 PRO A CA 1
ATOM 1461 C C . PRO A 1 180 ? -19.213 -29.381 9.010 1.00 69.69 180 PRO A C 1
ATOM 1463 O O . PRO A 1 180 ? -18.059 -29.025 8.778 1.00 69.69 180 PRO A O 1
ATOM 1466 N N . TYR A 1 181 ? -20.064 -29.710 8.031 1.00 80.81 181 TYR A N 1
ATOM 1467 C CA . TYR A 1 181 ? -19.711 -29.745 6.609 1.00 80.81 181 TYR A CA 1
ATOM 1468 C C . TYR A 1 181 ? -20.248 -28.537 5.826 1.00 80.81 181 TYR A C 1
ATOM 1470 O O . TYR A 1 181 ? -20.032 -28.445 4.619 1.00 80.81 181 TYR A O 1
ATOM 1478 N N . LEU A 1 182 ? -20.937 -27.602 6.496 1.00 76.25 182 LEU A N 1
ATOM 1479 C CA . LEU A 1 182 ? -21.515 -26.379 5.914 1.00 76.25 182 LEU A CA 1
ATOM 1480 C C . LEU A 1 182 ? -22.465 -26.613 4.726 1.00 76.25 182 LEU A C 1
ATOM 1482 O O . LEU A 1 182 ? -22.738 -25.691 3.948 1.00 76.25 182 LEU A O 1
ATOM 1486 N N . VAL A 1 183 ? -23.018 -27.816 4.603 1.00 82.56 183 VAL A N 1
ATOM 1487 C CA . VAL A 1 183 ? -23.904 -28.194 3.501 1.00 82.56 183 VAL A CA 1
ATOM 1488 C C . VAL A 1 183 ? -25.216 -27.410 3.580 1.00 82.56 183 VAL A C 1
ATOM 1490 O O . VAL A 1 183 ? -25.659 -26.857 2.573 1.00 82.56 183 VAL A O 1
ATOM 1493 N N . LEU A 1 184 ? -25.821 -27.285 4.765 1.00 80.00 184 LEU A N 1
ATOM 1494 C CA . LEU A 1 184 ? -27.101 -26.598 4.974 1.00 80.00 184 LEU A CA 1
ATOM 1495 C C . LEU A 1 184 ? -27.015 -25.074 4.746 1.00 80.00 184 LEU A C 1
ATOM 1497 O O . LEU A 1 184 ? -27.858 -24.551 4.004 1.00 80.00 184 LEU A O 1
ATOM 1501 N N . PRO A 1 185 ? -26.026 -24.328 5.292 1.00 80.50 185 PRO A N 1
ATOM 1502 C CA . PRO A 1 185 ? -25.858 -22.905 4.986 1.00 80.50 185 PRO A CA 1
ATOM 1503 C C . PRO A 1 185 ? -25.602 -22.640 3.500 1.00 80.50 185 PRO A C 1
ATOM 1505 O O . PRO A 1 185 ? -26.172 -21.702 2.934 1.00 80.50 185 PRO A O 1
ATOM 1508 N N . PHE A 1 186 ? -24.785 -23.475 2.850 1.00 82.88 186 PHE A N 1
ATOM 1509 C CA . PHE A 1 186 ? -24.480 -23.329 1.430 1.00 82.88 186 PHE A CA 1
ATOM 1510 C C . PHE A 1 186 ? -25.705 -23.617 0.557 1.00 82.88 186 PHE A C 1
ATOM 1512 O O . PHE A 1 186 ? -26.063 -22.797 -0.290 1.00 82.88 186 PHE A O 1
ATOM 1519 N N . LEU A 1 187 ? -26.410 -24.722 0.810 1.00 84.00 187 LEU A N 1
ATOM 1520 C CA . LEU A 1 187 ? -27.636 -25.077 0.095 1.00 84.00 187 LEU A CA 1
ATOM 1521 C C . LEU A 1 187 ? -28.703 -23.986 0.251 1.00 84.00 187 LEU A C 1
ATOM 1523 O O . LEU A 1 187 ? -29.311 -23.565 -0.732 1.00 84.00 187 LEU A O 1
ATOM 1527 N N . THR A 1 188 ? -28.878 -23.461 1.465 1.00 82.75 188 THR A N 1
ATOM 1528 C CA . THR A 1 188 ? -29.811 -22.359 1.742 1.00 82.75 188 THR A CA 1
ATOM 1529 C C . THR A 1 188 ? -29.436 -21.098 0.963 1.00 82.75 188 THR A C 1
ATOM 1531 O O . THR A 1 188 ? -30.307 -20.445 0.382 1.00 82.75 188 THR A O 1
ATOM 1534 N N . ALA A 1 189 ? -28.147 -20.754 0.901 1.00 82.25 189 ALA A N 1
ATOM 1535 C CA . ALA A 1 189 ? -27.666 -19.614 0.128 1.00 82.25 189 ALA A CA 1
ATOM 1536 C C . ALA A 1 189 ? -27.906 -19.801 -1.378 1.00 82.25 189 ALA A C 1
ATOM 1538 O O . ALA A 1 189 ? -28.407 -18.883 -2.029 1.00 82.25 189 ALA A O 1
ATOM 1539 N N . VAL A 1 190 ? -27.619 -20.985 -1.926 1.00 86.25 190 VAL A N 1
ATOM 1540 C CA . VAL A 1 190 ? -27.844 -21.317 -3.343 1.00 86.25 190 VAL A CA 1
ATOM 1541 C C . VAL A 1 190 ? -29.329 -21.254 -3.697 1.00 86.25 190 VAL A C 1
ATOM 1543 O O . VAL A 1 190 ? -29.697 -20.616 -4.686 1.00 86.25 190 VAL A O 1
ATOM 1546 N N . VAL A 1 191 ? -30.200 -21.845 -2.877 1.00 84.25 191 VAL A N 1
ATOM 1547 C CA . VAL A 1 191 ? -31.656 -21.809 -3.086 1.00 84.25 191 VAL A CA 1
ATOM 1548 C C . VAL A 1 191 ? -32.170 -20.369 -3.034 1.00 84.25 191 VAL A C 1
ATOM 1550 O O . VAL A 1 191 ? -32.881 -19.941 -3.943 1.00 84.25 191 VAL A O 1
ATOM 1553 N N . ASN A 1 192 ? -31.754 -19.575 -2.043 1.00 81.56 192 ASN A N 1
ATOM 1554 C CA . ASN A 1 192 ? -32.158 -18.171 -1.934 1.00 81.56 192 ASN A CA 1
ATOM 1555 C C . ASN A 1 192 ? -31.652 -17.322 -3.109 1.00 81.56 192 ASN A C 1
ATOM 1557 O O . ASN A 1 192 ? -32.410 -16.521 -3.659 1.00 81.56 192 ASN A O 1
ATOM 1561 N N . LEU A 1 193 ? -30.405 -17.516 -3.548 1.00 82.06 193 LEU A N 1
ATOM 1562 C CA . LEU A 1 193 ? -29.859 -16.838 -4.726 1.00 82.06 193 LEU A CA 1
ATOM 1563 C C . LEU A 1 193 ? -30.618 -17.216 -5.999 1.00 82.06 193 LEU A C 1
ATOM 1565 O O . LEU A 1 193 ? -30.896 -16.343 -6.821 1.00 82.06 193 LEU A O 1
ATOM 1569 N N . THR A 1 194 ? -31.005 -18.484 -6.133 1.00 81.81 194 THR A N 1
ATOM 1570 C CA . THR A 1 194 ? -31.816 -18.970 -7.255 1.00 81.81 194 THR A CA 1
ATOM 1571 C C . THR A 1 194 ? -33.193 -18.311 -7.249 1.00 81.81 194 THR A C 1
ATOM 1573 O O . THR A 1 194 ? -33.612 -17.771 -8.271 1.00 81.81 194 THR A O 1
ATOM 1576 N N . ILE A 1 195 ? -33.861 -18.243 -6.093 1.00 77.75 195 ILE A N 1
ATOM 1577 C CA . ILE A 1 195 ? -35.145 -17.542 -5.934 1.00 77.75 195 ILE A CA 1
ATOM 1578 C C . ILE A 1 195 ? -35.009 -16.066 -6.331 1.00 77.75 195 ILE A C 1
ATOM 1580 O O . ILE A 1 195 ? -35.813 -15.560 -7.116 1.00 77.75 195 ILE A O 1
ATOM 1584 N N . VAL A 1 196 ? -33.970 -15.375 -5.851 1.00 76.62 196 VAL A N 1
ATOM 1585 C CA . VAL A 1 196 ? -33.704 -13.974 -6.219 1.00 76.62 196 VAL A CA 1
ATOM 1586 C C . VAL A 1 196 ? -33.488 -13.839 -7.726 1.00 76.62 196 VAL A C 1
ATOM 1588 O O . VAL A 1 196 ? -34.033 -12.924 -8.339 1.00 76.62 196 VAL A O 1
ATOM 1591 N N . GLN A 1 197 ? -32.729 -14.743 -8.345 1.00 73.88 197 GLN A N 1
ATOM 1592 C CA . GLN A 1 197 ? -32.442 -14.696 -9.776 1.00 73.88 197 GLN A CA 1
ATOM 1593 C C . GLN A 1 197 ? -33.695 -14.948 -10.626 1.00 73.88 197 GLN A C 1
ATOM 1595 O O . GLN A 1 197 ? -33.903 -14.243 -11.614 1.00 73.88 197 GLN A O 1
ATOM 1600 N N . VAL A 1 198 ? -34.561 -15.877 -10.215 1.00 73.75 198 VAL A N 1
ATOM 1601 C CA . VAL A 1 198 ? -35.852 -16.146 -10.865 1.00 73.75 198 VAL A CA 1
ATOM 1602 C C . VAL A 1 198 ? -36.777 -14.931 -10.763 1.00 73.75 198 VAL A C 1
ATOM 1604 O O . VAL A 1 198 ? -37.322 -14.494 -11.776 1.00 73.75 198 VAL A O 1
ATOM 1607 N N . ILE A 1 199 ? -36.896 -14.321 -9.578 1.00 70.06 199 ILE A N 1
ATOM 1608 C CA . ILE A 1 199 ? -37.712 -13.111 -9.372 1.00 70.06 199 ILE A CA 1
ATOM 1609 C C . ILE A 1 199 ? -37.189 -11.947 -10.225 1.00 70.06 199 ILE A C 1
ATOM 1611 O O . ILE A 1 199 ? -37.971 -11.245 -10.866 1.00 70.06 199 ILE A O 1
ATOM 1615 N N . VAL A 1 200 ? -35.868 -11.748 -10.272 1.00 66.06 200 VAL A N 1
ATOM 1616 C CA . VAL A 1 200 ? -35.240 -10.697 -11.087 1.00 66.06 200 VAL A CA 1
ATOM 1617 C C . VAL A 1 200 ? -35.466 -10.947 -12.576 1.00 66.06 200 VAL A C 1
ATOM 1619 O O . VAL A 1 200 ? -35.782 -9.999 -13.291 1.00 66.06 200 VAL A O 1
ATOM 1622 N N . SER A 1 201 ? -35.348 -12.192 -13.048 1.00 59.25 201 SER A N 1
ATOM 1623 C CA . SER A 1 201 ? -35.607 -12.545 -14.450 1.00 59.25 201 SER A CA 1
ATOM 1624 C C . SER A 1 201 ? -37.051 -12.232 -14.842 1.00 59.25 201 SER A C 1
ATOM 1626 O O . SER A 1 201 ? -37.279 -11.498 -15.799 1.00 59.25 201 SER A O 1
ATOM 1628 N N . GLN A 1 202 ? -38.024 -12.670 -14.035 1.00 61.34 202 GLN A N 1
ATOM 1629 C CA . GLN A 1 202 ? -39.448 -12.397 -14.265 1.00 61.34 202 GLN A CA 1
ATOM 1630 C C . GLN A 1 202 ? -39.767 -10.897 -14.276 1.00 61.34 202 GLN A C 1
ATOM 1632 O O . GLN A 1 202 ? -40.617 -10.431 -15.036 1.00 61.34 202 GLN A O 1
ATOM 1637 N N . LEU A 1 203 ? -39.093 -10.118 -13.430 1.00 55.06 203 LEU A N 1
ATOM 1638 C CA . LEU A 1 203 ? -39.306 -8.679 -13.342 1.00 55.06 203 LEU A CA 1
ATOM 1639 C C . LEU A 1 203 ? -38.639 -7.931 -14.505 1.00 55.06 203 LEU A C 1
ATOM 1641 O O . LEU A 1 203 ? -39.215 -6.968 -15.006 1.00 55.06 203 LEU A O 1
ATOM 1645 N N . MET A 1 204 ? -37.479 -8.396 -14.981 1.00 49.44 204 MET A N 1
ATOM 1646 C CA . MET A 1 204 ? -36.793 -7.858 -16.160 1.00 49.44 204 MET A CA 1
ATOM 1647 C C . MET A 1 204 ? -37.570 -8.136 -17.448 1.00 49.44 204 MET A C 1
ATOM 1649 O O . MET A 1 204 ? -37.737 -7.207 -18.234 1.00 49.44 204 MET A O 1
ATOM 1653 N N . ASP A 1 205 ? -38.122 -9.337 -17.631 1.00 50.28 205 ASP A N 1
ATOM 1654 C CA . ASP A 1 205 ? -38.972 -9.660 -18.787 1.00 50.28 205 ASP A CA 1
ATOM 1655 C C . ASP A 1 205 ? -40.217 -8.755 -18.834 1.00 50.28 205 ASP A C 1
ATOM 1657 O O . ASP A 1 205 ? -40.562 -8.186 -19.874 1.00 50.28 205 ASP A O 1
ATOM 1661 N N . LYS A 1 206 ? -40.827 -8.495 -17.670 1.00 50.22 206 LYS A N 1
ATOM 1662 C CA . LYS A 1 206 ? -41.957 -7.563 -17.521 1.00 50.22 206 LYS A CA 1
ATOM 1663 C C . LYS A 1 206 ? -41.580 -6.088 -17.692 1.00 50.22 206 LYS A C 1
ATOM 1665 O O . LYS A 1 206 ? -42.428 -5.282 -18.082 1.00 50.22 206 LYS A O 1
ATOM 1670 N N . LEU A 1 207 ? -40.346 -5.693 -17.374 1.00 43.78 207 LEU A N 1
ATOM 1671 C CA . LEU A 1 207 ? -39.860 -4.322 -17.563 1.00 43.78 207 LEU A CA 1
ATOM 1672 C C . LEU A 1 207 ? -39.509 -4.066 -19.038 1.00 43.78 207 LEU A C 1
ATOM 1674 O O . LEU A 1 207 ? -39.870 -3.019 -19.581 1.00 43.78 207 LEU A O 1
ATOM 1678 N N . PHE A 1 208 ? -38.883 -5.045 -19.699 1.00 39.84 208 PHE A N 1
ATOM 1679 C CA . PHE A 1 208 ? -38.559 -5.020 -21.128 1.00 39.84 208 PHE A CA 1
ATOM 1680 C C . PHE A 1 208 ? -39.814 -4.952 -22.002 1.00 39.84 208 PHE A C 1
ATOM 1682 O O . PHE A 1 208 ? -39.846 -4.150 -22.935 1.00 39.84 208 PHE A O 1
ATOM 1689 N N . ALA A 1 209 ? -40.871 -5.689 -21.648 1.00 44.72 209 ALA A N 1
ATOM 1690 C CA . ALA A 1 209 ? -42.169 -5.598 -22.317 1.00 44.72 209 ALA A CA 1
ATOM 1691 C C . ALA A 1 209 ? -42.831 -4.210 -22.175 1.00 44.72 209 ALA A C 1
ATOM 1693 O O . ALA A 1 209 ? -43.578 -3.788 -23.051 1.00 44.72 209 ALA A O 1
ATOM 1694 N N . SER A 1 210 ? -42.541 -3.465 -21.099 1.00 44.06 210 SER A N 1
ATOM 1695 C CA . SER A 1 210 ? -43.154 -2.149 -20.851 1.00 44.06 210 SER A CA 1
ATOM 1696 C C . SER A 1 210 ? -42.429 -0.937 -21.415 1.00 44.06 210 SER A C 1
ATOM 1698 O O . SER A 1 210 ? -42.999 0.151 -21.424 1.00 44.06 210 SER A O 1
ATOM 1700 N N . LEU A 1 211 ? -41.183 -1.095 -21.860 1.00 41.34 211 LEU A N 1
ATOM 1701 C CA . LEU A 1 211 ? -40.377 0.021 -22.361 1.00 41.34 211 LEU A CA 1
ATOM 1702 C C . LEU A 1 211 ? -40.268 0.059 -23.889 1.00 41.34 211 LEU A C 1
ATOM 1704 O O . LEU A 1 211 ? -39.854 1.085 -24.421 1.00 41.34 211 LEU A O 1
ATOM 1708 N N . PHE A 1 212 ? -40.652 -1.006 -24.603 1.00 40.81 212 PHE A N 1
ATOM 1709 C CA . PHE A 1 212 ? -40.403 -1.109 -26.040 1.00 40.81 212 PHE A CA 1
ATOM 1710 C C . PHE A 1 212 ? -41.601 -1.635 -26.837 1.00 40.81 212 PHE A C 1
ATOM 1712 O O . PHE A 1 212 ? -41.787 -2.836 -27.002 1.00 40.81 212 PHE A O 1
ATOM 1719 N N . VAL A 1 213 ? -42.335 -0.696 -27.437 1.00 38.62 213 VAL A N 1
ATOM 1720 C CA . VAL A 1 213 ? -42.904 -0.865 -28.780 1.00 38.62 213 VAL A CA 1
ATOM 1721 C C . VAL A 1 213 ? -41.893 -0.264 -29.770 1.00 38.62 213 VAL A C 1
ATOM 1723 O O . VAL A 1 213 ? -41.463 0.872 -29.578 1.00 38.62 213 VAL A O 1
ATOM 1726 N N . SER A 1 214 ? -41.559 -1.019 -30.827 1.00 33.03 214 SER A N 1
ATOM 1727 C CA . SER A 1 214 ? -40.758 -0.679 -32.031 1.00 33.03 214 SER A CA 1
ATOM 1728 C C . SER A 1 214 ? -39.283 -1.163 -32.090 1.00 33.03 214 SER A C 1
ATOM 1730 O O . SER A 1 214 ? -38.523 -1.005 -31.127 1.00 33.03 214 SER A O 1
ATOM 1732 N N . PRO A 1 215 ? -38.837 -1.759 -33.227 1.00 45.19 215 PRO A N 1
ATOM 1733 C CA . PRO A 1 215 ? -37.552 -2.436 -33.347 1.00 45.19 215 PRO A CA 1
ATOM 1734 C C . PRO A 1 215 ? -36.435 -1.461 -33.743 1.00 45.19 215 PRO A C 1
ATOM 1736 O O . PRO A 1 215 ? -36.230 -1.148 -34.911 1.00 45.19 215 PRO A O 1
ATOM 1739 N N . LYS A 1 216 ? -35.618 -1.036 -32.776 1.00 33.78 216 LYS A N 1
ATOM 1740 C CA . LYS A 1 216 ? -34.255 -0.547 -33.058 1.00 33.78 216 LYS A CA 1
ATOM 1741 C C . LYS A 1 216 ? -33.281 -1.020 -31.981 1.00 33.78 216 LYS A C 1
ATOM 1743 O O . LYS A 1 216 ? -32.833 -0.294 -31.095 1.00 33.78 216 LYS A O 1
ATOM 1748 N N . ARG A 1 217 ? -32.954 -2.310 -32.077 1.00 39.19 217 ARG A N 1
ATOM 1749 C CA . ARG A 1 217 ? -31.955 -3.017 -31.267 1.00 39.19 217 ARG A CA 1
ATOM 1750 C C . ARG A 1 217 ? -30.532 -2.555 -31.626 1.00 39.19 217 ARG A C 1
ATOM 1752 O O . ARG A 1 217 ? -29.843 -3.280 -32.328 1.00 39.19 217 ARG A O 1
ATOM 1759 N N . ARG A 1 218 ? -30.057 -1.381 -31.178 1.00 32.34 218 ARG A N 1
ATOM 1760 C CA . ARG A 1 218 ? -28.589 -1.175 -31.004 1.00 32.34 218 ARG A CA 1
ATOM 1761 C C . ARG A 1 218 ? -28.106 0.054 -30.229 1.00 32.34 218 ARG A C 1
ATOM 1763 O O . ARG A 1 218 ? -26.947 0.048 -29.839 1.00 32.34 218 ARG A O 1
ATOM 1770 N N . GLN A 1 219 ? -28.931 1.062 -29.934 1.00 30.44 219 GLN A N 1
ATOM 1771 C CA . GLN A 1 219 ? -28.438 2.298 -29.282 1.00 30.44 219 GLN A CA 1
ATOM 1772 C C . GLN A 1 219 ? -28.896 2.542 -27.832 1.00 30.44 219 GLN A C 1
ATOM 1774 O O . GLN A 1 219 ? -28.446 3.497 -27.208 1.00 30.44 219 GLN A O 1
ATOM 1779 N N . LEU A 1 220 ? -29.700 1.658 -27.232 1.00 33.31 220 LEU A N 1
ATOM 1780 C CA . LEU A 1 220 ? -30.324 1.903 -25.918 1.00 33.31 220 LEU A CA 1
ATOM 1781 C C . LEU A 1 220 ? -29.772 1.053 -24.757 1.00 33.31 220 LEU A C 1
ATOM 1783 O O . LEU A 1 220 ? -30.464 0.826 -23.774 1.00 33.31 220 LEU A O 1
ATOM 1787 N N . ARG A 1 221 ? -28.495 0.641 -24.804 1.00 32.56 221 ARG A N 1
ATOM 1788 C CA . ARG A 1 221 ? -27.782 0.111 -23.613 1.00 32.56 221 ARG A CA 1
ATOM 1789 C C . ARG A 1 221 ? -27.256 1.206 -22.664 1.00 32.56 221 ARG A C 1
ATOM 1791 O O . ARG A 1 221 ? -26.726 0.881 -21.612 1.00 32.56 221 ARG A O 1
ATOM 1798 N N . LYS A 1 222 ? -27.397 2.495 -23.009 1.00 29.73 222 LYS A N 1
ATOM 1799 C CA . LYS A 1 222 ? -26.883 3.634 -22.213 1.00 29.73 222 LYS A CA 1
ATOM 1800 C C . LYS A 1 222 ? -27.909 4.329 -21.302 1.00 29.73 222 LYS A C 1
ATOM 1802 O O . LYS A 1 222 ? -27.544 5.272 -20.612 1.00 29.73 222 LYS A O 1
ATOM 1807 N N . MET A 1 223 ? -29.154 3.852 -21.239 1.00 30.25 223 MET A N 1
ATOM 1808 C CA . MET A 1 223 ? -30.154 4.312 -20.263 1.00 30.25 223 MET A CA 1
ATOM 1809 C C . MET A 1 223 ? -30.652 3.145 -19.398 1.00 30.25 223 MET A C 1
ATOM 1811 O O . MET A 1 223 ? -31.839 2.849 -19.340 1.00 30.25 223 MET A O 1
ATOM 1815 N N . GLU A 1 224 ? -29.740 2.470 -18.693 1.00 36.50 224 GLU A N 1
ATOM 1816 C CA . GLU A 1 224 ? -30.117 1.682 -17.515 1.00 36.50 224 GLU A CA 1
ATOM 1817 C C . GLU A 1 224 ? -30.362 2.639 -16.340 1.00 36.50 224 GLU A C 1
ATOM 1819 O O . GLU A 1 224 ? -29.532 2.801 -15.448 1.00 36.50 224 GLU A O 1
ATOM 1824 N N . THR A 1 225 ? -31.533 3.262 -16.277 1.00 32.81 225 THR A N 1
ATOM 1825 C CA . THR A 1 225 ? -32.097 3.583 -14.964 1.00 32.81 225 THR A CA 1
ATOM 1826 C C . THR A 1 225 ? -32.878 2.369 -14.499 1.00 32.81 225 THR A C 1
ATOM 1828 O O . THR A 1 225 ? -34.105 2.386 -14.448 1.00 32.81 225 THR A O 1
ATOM 1831 N N . LYS A 1 226 ? -32.154 1.312 -14.100 1.00 41.41 226 LYS A N 1
ATOM 1832 C CA . LYS A 1 226 ? -32.639 0.490 -12.987 1.00 41.41 226 LYS A CA 1
ATOM 1833 C C . LYS A 1 226 ? -32.957 1.500 -11.894 1.00 41.41 226 LYS A C 1
ATOM 1835 O O . LYS A 1 226 ? -32.058 2.234 -11.479 1.00 41.41 226 LYS A O 1
ATOM 1840 N N . THR A 1 227 ? -34.221 1.640 -11.499 1.00 48.38 227 THR A N 1
ATOM 1841 C CA . THR A 1 227 ? -34.604 2.479 -10.356 1.00 48.38 227 THR A CA 1
ATOM 1842 C C . THR A 1 227 ? -33.595 2.194 -9.254 1.00 48.38 227 THR A C 1
ATOM 1844 O O . THR A 1 227 ? -33.455 1.034 -8.878 1.00 48.38 227 THR A O 1
ATOM 1847 N N . LYS A 1 228 ? -32.814 3.194 -8.812 1.00 51.28 228 LYS A N 1
ATOM 1848 C CA . LYS A 1 228 ? -31.657 2.974 -7.919 1.00 51.28 228 LYS A CA 1
ATOM 1849 C C . LYS A 1 228 ? -32.034 2.084 -6.729 1.00 51.28 228 LYS A C 1
ATOM 1851 O O . LYS A 1 228 ? -31.289 1.178 -6.386 1.00 51.28 228 LYS A O 1
ATOM 1856 N N . MET A 1 229 ? -33.249 2.257 -6.204 1.00 42.41 229 MET A N 1
ATOM 1857 C CA . MET A 1 229 ? -33.848 1.402 -5.176 1.00 42.41 229 MET A CA 1
ATOM 1858 C C . MET A 1 229 ? -33.942 -0.086 -5.534 1.00 42.41 229 MET A C 1
ATOM 1860 O O . MET A 1 229 ? -33.698 -0.919 -4.678 1.00 42.41 229 MET A O 1
ATOM 1864 N N . HIS A 1 230 ? -34.282 -0.440 -6.770 1.00 53.94 230 HIS A N 1
ATOM 1865 C CA . HIS A 1 230 ? -34.450 -1.828 -7.203 1.00 53.94 230 HIS A CA 1
ATOM 1866 C C . HIS A 1 230 ? -33.103 -2.549 -7.336 1.00 53.94 230 HIS A C 1
ATOM 1868 O O . HIS A 1 230 ? -32.961 -3.691 -6.903 1.00 53.94 230 HIS A O 1
ATOM 1874 N N . ALA A 1 231 ? -32.086 -1.860 -7.868 1.00 60.81 231 ALA A N 1
ATOM 1875 C CA . ALA A 1 231 ? -30.716 -2.372 -7.897 1.00 60.81 231 ALA A CA 1
ATOM 1876 C C . ALA A 1 231 ? -30.139 -2.507 -6.478 1.00 60.81 231 ALA A C 1
ATOM 1878 O O . ALA A 1 231 ? -29.504 -3.512 -6.172 1.00 60.81 231 ALA A O 1
ATOM 1879 N N . ILE A 1 232 ? -30.415 -1.533 -5.603 1.00 64.06 232 ILE A N 1
ATOM 1880 C CA . ILE A 1 232 ? -30.044 -1.586 -4.184 1.00 64.06 232 ILE A CA 1
ATOM 1881 C C . ILE A 1 232 ? -30.733 -2.766 -3.492 1.00 64.06 232 ILE A C 1
ATOM 1883 O O . ILE A 1 232 ? -30.048 -3.545 -2.847 1.00 64.06 232 ILE A O 1
ATOM 1887 N N . LEU A 1 233 ? -32.045 -2.948 -3.665 1.00 59.00 233 LEU A N 1
ATOM 1888 C CA . LEU A 1 233 ? -32.809 -4.024 -3.026 1.00 59.00 233 LEU A CA 1
ATOM 1889 C C . LEU A 1 233 ? -32.370 -5.410 -3.513 1.00 59.00 233 LEU A C 1
ATOM 1891 O O . LEU A 1 233 ? -32.182 -6.313 -2.707 1.00 59.00 233 LEU A O 1
ATOM 1895 N N . THR A 1 234 ? -32.136 -5.564 -4.818 1.00 66.88 234 THR A N 1
ATOM 1896 C CA . THR A 1 234 ? -31.658 -6.827 -5.404 1.00 66.88 234 THR A CA 1
ATOM 1897 C C . THR A 1 234 ? -30.258 -7.170 -4.902 1.00 66.88 234 THR A C 1
ATOM 1899 O O . THR A 1 234 ? -29.998 -8.297 -4.487 1.00 66.88 234 THR A O 1
ATOM 1902 N N . ASN A 1 235 ? -29.346 -6.195 -4.896 1.00 76.25 235 ASN A N 1
ATOM 1903 C CA . ASN A 1 235 ? -27.991 -6.408 -4.394 1.00 76.25 235 ASN A CA 1
ATOM 1904 C C . ASN A 1 235 ? -27.964 -6.580 -2.868 1.00 76.25 235 ASN A C 1
ATOM 1906 O O . ASN A 1 235 ? -27.128 -7.326 -2.371 1.00 76.25 235 ASN A O 1
ATOM 1910 N N . ALA A 1 236 ? -28.896 -5.970 -2.132 1.00 72.38 236 ALA A N 1
ATOM 1911 C CA . ALA A 1 236 ? -29.081 -6.199 -0.703 1.00 72.38 236 ALA A CA 1
ATOM 1912 C C . ALA A 1 236 ? -29.600 -7.615 -0.418 1.00 72.38 236 ALA A C 1
ATOM 1914 O O . ALA A 1 236 ? -29.077 -8.265 0.476 1.00 72.38 236 ALA A O 1
ATOM 1915 N N . ALA A 1 237 ? -30.554 -8.130 -1.201 1.00 70.31 237 ALA A N 1
ATOM 1916 C CA . ALA A 1 237 ? -31.047 -9.504 -1.073 1.00 70.31 237 ALA A CA 1
ATOM 1917 C C . ALA A 1 237 ? -29.969 -10.547 -1.424 1.00 70.31 237 ALA A C 1
ATOM 1919 O O . ALA A 1 237 ? -29.821 -11.547 -0.722 1.00 70.31 237 ALA A O 1
ATOM 1920 N N . ARG A 1 238 ? -29.157 -10.288 -2.461 1.00 78.50 238 ARG A N 1
ATOM 1921 C CA . ARG A 1 238 ? -27.967 -11.100 -2.783 1.00 78.50 238 ARG A CA 1
ATOM 1922 C C . ARG A 1 238 ? -26.940 -11.052 -1.656 1.00 78.50 238 ARG A C 1
ATOM 1924 O O . ARG A 1 238 ? -26.467 -12.092 -1.215 1.00 78.50 238 ARG A O 1
ATOM 1931 N N . GLY A 1 239 ? -26.651 -9.852 -1.154 1.00 80.06 239 GLY A N 1
ATOM 1932 C CA . GLY A 1 239 ? -25.756 -9.646 -0.020 1.00 80.06 239 GLY A CA 1
ATOM 1933 C C . GLY A 1 239 ? -26.241 -10.352 1.244 1.00 80.06 239 GLY A C 1
ATOM 1934 O O . GLY A 1 239 ? -25.433 -10.964 1.927 1.00 80.06 239 GLY A O 1
ATOM 1935 N N . LEU A 1 240 ? -27.548 -10.335 1.523 1.00 75.06 240 LEU A N 1
ATOM 1936 C CA . LEU A 1 240 ? -28.155 -11.063 2.637 1.00 75.06 240 LEU A CA 1
ATOM 1937 C C . LEU A 1 240 ? -28.035 -12.580 2.446 1.00 75.06 240 LEU A C 1
ATOM 1939 O O . LEU A 1 240 ? -27.645 -13.268 3.378 1.00 75.06 240 LEU A O 1
ATOM 1943 N N . SER A 1 241 ? -28.299 -13.090 1.240 1.00 77.25 241 SER A N 1
ATOM 1944 C CA . SER A 1 241 ? -28.199 -14.526 0.929 1.00 77.25 241 SER A CA 1
ATOM 1945 C C . SER A 1 241 ? -26.776 -15.057 1.115 1.00 77.25 241 SER A C 1
ATOM 1947 O O . SER A 1 241 ? -26.590 -16.133 1.670 1.00 77.25 241 SER A O 1
ATOM 1949 N N . VAL A 1 242 ? -25.768 -14.274 0.717 1.00 78.62 242 VAL A N 1
ATOM 1950 C CA . VAL A 1 242 ? -24.355 -14.601 0.958 1.00 78.62 242 VAL A CA 1
ATOM 1951 C C . VAL A 1 242 ? -23.987 -14.409 2.428 1.00 78.62 242 VAL A C 1
ATOM 1953 O O . VAL A 1 242 ? -23.233 -15.210 2.961 1.00 78.62 242 VAL A O 1
ATOM 1956 N N . ALA A 1 243 ? -24.538 -13.397 3.110 1.00 72.88 243 ALA A N 1
ATOM 1957 C CA . ALA A 1 243 ? -24.307 -13.158 4.535 1.00 72.88 243 ALA A CA 1
ATOM 1958 C C . ALA A 1 243 ? -24.906 -14.248 5.439 1.00 72.88 243 ALA A C 1
ATOM 1960 O O . ALA A 1 243 ? -24.419 -14.427 6.551 1.00 72.88 243 ALA A O 1
ATOM 1961 N N . LEU A 1 244 ? -25.902 -15.009 4.977 1.00 67.25 244 LEU A N 1
ATOM 1962 C CA . LEU A 1 244 ? -26.420 -16.168 5.709 1.00 67.25 244 LEU A CA 1
ATOM 1963 C C . LEU A 1 244 ? -25.374 -17.281 5.878 1.00 67.25 244 LEU A C 1
ATOM 1965 O O . LEU A 1 244 ? -25.459 -18.020 6.849 1.00 67.25 244 LEU A O 1
ATOM 1969 N N . ILE A 1 245 ? -24.360 -17.361 5.007 1.00 70.06 245 ILE A N 1
ATOM 1970 C CA . ILE A 1 245 ? -23.256 -18.326 5.129 1.00 70.06 245 ILE A CA 1
ATOM 1971 C C . ILE A 1 245 ? -22.403 -18.019 6.375 1.00 70.06 245 ILE A C 1
ATOM 1973 O O . ILE A 1 245 ? -22.366 -18.858 7.273 1.00 70.06 245 ILE A O 1
ATOM 1977 N N . PRO A 1 246 ? -21.781 -16.825 6.525 1.00 60.59 246 PRO A N 1
ATOM 1978 C CA . PRO A 1 246 ? -21.062 -16.478 7.739 1.00 60.59 246 PRO A CA 1
ATOM 1979 C C . PRO A 1 246 ? -21.988 -16.353 8.951 1.00 60.59 246 PRO A C 1
ATOM 1981 O O . PRO A 1 246 ? -21.533 -16.614 10.047 1.00 60.59 246 PRO A O 1
ATOM 1984 N N . ILE A 1 247 ? -23.272 -15.999 8.809 1.00 63.12 247 ILE A N 1
ATOM 1985 C CA . ILE A 1 247 ? -24.223 -16.047 9.939 1.00 63.12 247 ILE A CA 1
ATOM 1986 C C . ILE A 1 247 ? -24.452 -17.499 10.387 1.00 63.12 247 ILE A C 1
ATOM 1988 O O . ILE A 1 247 ? -24.501 -17.742 11.583 1.00 63.12 247 ILE A O 1
ATOM 1992 N N . GLY A 1 248 ? -24.527 -18.467 9.471 1.00 58.00 248 GLY A N 1
ATOM 1993 C CA . GLY A 1 248 ? -24.576 -19.895 9.801 1.00 58.00 248 GLY A CA 1
ATOM 1994 C C . GLY A 1 248 ? -23.276 -20.427 10.422 1.00 58.00 248 GLY A C 1
ATOM 1995 O O . GLY A 1 248 ? -23.337 -21.307 11.268 1.00 58.00 248 GLY A O 1
ATOM 1996 N N . LEU A 1 249 ? -22.121 -19.855 10.054 1.00 57.31 249 LEU A N 1
ATOM 1997 C CA . LEU A 1 249 ? -20.796 -20.147 10.638 1.00 57.31 249 LEU A CA 1
ATOM 1998 C C . LEU A 1 249 ? -20.551 -19.465 11.999 1.00 57.31 249 LEU A C 1
ATOM 2000 O O . LEU A 1 249 ? -19.852 -20.006 12.845 1.00 57.31 249 LEU A O 1
ATOM 2004 N N . VAL A 1 250 ? -21.057 -18.239 12.174 1.00 50.59 250 VAL A N 1
ATOM 2005 C CA . VAL A 1 250 ? -20.743 -17.310 13.281 1.00 50.59 250 VAL A CA 1
ATOM 2006 C C . VAL A 1 250 ? -21.931 -17.127 14.224 1.00 50.59 250 VAL A C 1
ATOM 2008 O O . VAL A 1 250 ? -21.830 -16.379 15.191 1.00 50.59 250 VAL A O 1
ATOM 2011 N N . MET A 1 251 ? -23.043 -17.836 14.026 1.00 49.19 251 MET A N 1
ATOM 2012 C CA . MET A 1 251 ? -24.036 -18.013 15.086 1.00 49.19 251 MET A CA 1
ATOM 2013 C C . MET A 1 251 ? -23.878 -19.356 15.810 1.00 49.19 251 MET A C 1
ATOM 2015 O O . MET A 1 251 ? -24.781 -20.190 15.734 1.00 49.19 251 MET A O 1
ATOM 2019 N N . PRO A 1 252 ? -22.829 -19.536 16.638 1.00 41.69 252 PRO A N 1
ATOM 2020 C CA . PRO A 1 252 ? -23.063 -20.077 17.967 1.00 41.69 252 PRO A CA 1
ATOM 2021 C C . PRO A 1 252 ? -24.119 -19.215 18.678 1.00 41.69 252 PRO A C 1
ATOM 2023 O O . PRO A 1 252 ? -24.325 -18.043 18.331 1.00 41.69 252 PRO A O 1
ATOM 2026 N N . ALA A 1 253 ? -24.783 -19.778 19.688 1.00 40.03 253 ALA A N 1
ATOM 2027 C CA . ALA A 1 253 ? -25.486 -18.995 20.697 1.00 40.03 253 ALA A CA 1
ATOM 2028 C C . ALA A 1 253 ? -24.727 -17.704 21.008 1.00 40.03 253 ALA A C 1
ATOM 2030 O O . ALA A 1 253 ? -23.498 -17.684 21.075 1.00 40.03 253 ALA A O 1
ATOM 2031 N N . PHE A 1 254 ? -25.470 -16.625 21.224 1.00 36.56 254 PHE A N 1
ATOM 2032 C CA . PHE A 1 254 ? -24.928 -15.456 21.889 1.00 36.56 254 PHE A CA 1
ATOM 2033 C C . PHE A 1 254 ? -24.555 -15.870 23.322 1.00 36.56 254 PHE A C 1
ATOM 2035 O O . PHE A 1 254 ? -25.336 -15.707 24.252 1.00 36.56 254 PHE A O 1
ATOM 2042 N N . THR A 1 255 ? -23.391 -16.488 23.486 1.00 37.78 255 THR A N 1
ATOM 2043 C CA . THR A 1 255 ? -22.731 -16.678 24.769 1.00 37.78 255 THR A CA 1
ATOM 2044 C C . THR A 1 255 ? -22.181 -15.322 25.197 1.00 37.78 255 THR A C 1
ATOM 2046 O O . THR A 1 255 ? -21.846 -14.484 24.354 1.00 37.78 255 THR A O 1
ATOM 2049 N N . GLY A 1 256 ? -22.140 -15.074 26.504 1.00 46.81 256 GLY A N 1
ATOM 2050 C CA . GLY A 1 256 ? -21.674 -13.820 27.091 1.00 46.81 256 GLY A CA 1
ATOM 2051 C C . GLY A 1 256 ? -20.309 -13.344 26.572 1.00 46.81 256 GLY A C 1
ATOM 2052 O O . GLY A 1 256 ? -19.581 -14.043 25.873 1.00 46.81 256 GLY A O 1
ATOM 2053 N N . MET A 1 257 ? -19.953 -12.102 26.902 1.00 55.31 257 MET A N 1
ATOM 2054 C CA . MET A 1 257 ? -18.632 -11.565 26.567 1.00 55.31 257 MET A CA 1
ATOM 2055 C C . MET A 1 257 ? -17.534 -12.477 27.136 1.00 55.31 257 MET A C 1
ATOM 2057 O O . MET A 1 257 ? -17.495 -12.691 28.344 1.00 55.31 257 MET A O 1
ATOM 2061 N N . ASN A 1 258 ? -16.628 -12.969 26.286 1.00 64.69 258 ASN A N 1
ATOM 2062 C CA . ASN A 1 258 ? -15.472 -13.741 26.739 1.00 64.69 258 ASN A CA 1
ATOM 2063 C C . ASN A 1 258 ? -14.572 -12.864 27.619 1.00 64.69 258 ASN A C 1
ATOM 2065 O O . ASN A 1 258 ? -14.134 -11.787 27.199 1.00 64.69 258 ASN A O 1
ATOM 2069 N N . ILE A 1 259 ? -14.282 -13.341 28.826 1.00 70.31 259 ILE A N 1
ATOM 2070 C CA . ILE A 1 259 ? -13.337 -12.726 29.756 1.00 70.31 259 ILE A CA 1
ATOM 2071 C C . ILE A 1 259 ? -12.073 -13.586 29.755 1.00 70.31 259 ILE A C 1
ATOM 2073 O O . ILE A 1 259 ? -12.146 -14.803 29.897 1.00 70.31 259 ILE A O 1
ATOM 2077 N N . TYR A 1 260 ? -10.913 -12.950 29.589 1.00 75.25 260 TYR A N 1
ATOM 2078 C CA . TYR A 1 260 ? -9.614 -13.610 29.705 1.00 75.25 260 TYR A CA 1
ATOM 2079 C C . TYR A 1 260 ? -9.024 -13.300 31.076 1.00 75.25 260 TYR A C 1
ATOM 2081 O O . TYR A 1 260 ? -9.006 -12.139 31.487 1.00 75.25 260 TYR A O 1
ATOM 2089 N N . LEU A 1 261 ? -8.536 -14.327 31.763 1.00 79.38 261 LEU A N 1
ATOM 2090 C CA . LEU A 1 261 ? -7.883 -14.223 33.064 1.00 79.38 261 LEU A CA 1
ATOM 2091 C C . LEU A 1 261 ? -6.521 -14.920 32.995 1.00 79.38 261 LEU A C 1
ATOM 2093 O O . LEU A 1 261 ? -6.334 -15.866 32.236 1.00 79.38 261 LEU A O 1
ATOM 2097 N N . ASN A 1 262 ? -5.569 -14.445 33.794 1.00 79.00 262 ASN A N 1
ATOM 2098 C CA . ASN A 1 262 ? -4.241 -15.049 33.953 1.00 79.00 262 ASN A CA 1
ATOM 2099 C C . ASN A 1 262 ? -4.231 -16.227 34.947 1.00 79.00 262 ASN A C 1
ATOM 2101 O O . ASN A 1 262 ? -3.181 -16.807 35.210 1.00 79.00 262 ASN A O 1
ATOM 2105 N N . ARG A 1 263 ? -5.380 -16.542 35.548 1.00 80.62 263 ARG A N 1
ATOM 2106 C CA . ARG A 1 263 ? -5.558 -17.601 36.539 1.00 80.62 263 ARG A CA 1
ATOM 2107 C C . ARG A 1 263 ? -6.781 -18.418 36.171 1.00 80.62 263 ARG A C 1
ATOM 2109 O O . ARG A 1 263 ? -7.755 -17.874 35.650 1.00 80.62 263 ARG A O 1
ATOM 2116 N N . HIS A 1 264 ? -6.716 -19.707 36.476 1.00 80.19 264 HIS A N 1
ATOM 2117 C CA . HIS A 1 264 ? -7.883 -20.569 36.414 1.00 80.19 264 HIS A CA 1
ATOM 2118 C C . HIS A 1 264 ? -8.910 -20.093 37.445 1.00 80.19 264 HIS A C 1
ATOM 2120 O O . HIS A 1 264 ? -8.557 -19.850 38.601 1.00 80.19 264 HIS A O 1
ATOM 2126 N N . LEU A 1 265 ? -10.155 -19.933 37.010 1.00 79.69 265 LEU A N 1
ATOM 2127 C CA . LEU A 1 265 ? -11.285 -19.623 37.870 1.00 79.69 265 LEU A CA 1
ATOM 2128 C C . LEU A 1 265 ? -12.336 -20.699 37.623 1.00 79.69 265 LEU A C 1
ATOM 2130 O O . LEU A 1 265 ? -12.728 -20.904 36.474 1.00 79.69 265 LEU A O 1
ATOM 2134 N N . ASP A 1 266 ? -12.768 -21.370 38.684 1.00 81.31 266 ASP A N 1
ATOM 2135 C CA . ASP A 1 266 ? -13.878 -22.314 38.598 1.00 81.31 266 ASP A CA 1
ATOM 2136 C C . ASP A 1 266 ? -15.195 -21.571 38.341 1.00 81.31 266 ASP A C 1
ATOM 2138 O O . ASP A 1 266 ? -15.290 -20.349 38.507 1.00 81.31 266 ASP A O 1
ATOM 2142 N N . ASN A 1 267 ? -16.220 -22.317 37.928 1.00 84.00 267 ASN A N 1
ATOM 2143 C CA . ASN A 1 267 ? -17.535 -21.747 37.660 1.00 84.00 267 ASN A CA 1
ATOM 2144 C C . ASN A 1 267 ? -18.070 -21.044 38.912 1.00 84.00 267 ASN A C 1
ATOM 2146 O O . ASN A 1 267 ? -18.157 -21.646 39.983 1.00 84.00 267 ASN A O 1
ATOM 2150 N N . MET A 1 268 ? -18.437 -19.772 38.775 1.00 81.31 268 MET A N 1
ATOM 2151 C CA . MET A 1 268 ? -18.859 -18.946 39.901 1.00 81.31 268 MET A CA 1
ATOM 2152 C C . MET A 1 268 ? -20.014 -18.034 39.515 1.00 81.31 268 MET A C 1
ATOM 2154 O O . MET A 1 268 ? -20.039 -17.456 38.431 1.00 81.31 268 MET A O 1
ATOM 2158 N N . VAL A 1 269 ? -20.947 -17.858 40.446 1.00 83.38 269 VAL A N 1
ATOM 2159 C CA . VAL A 1 269 ? -22.068 -16.926 40.325 1.00 83.38 269 VAL A CA 1
ATOM 2160 C C . VAL A 1 269 ? -21.843 -15.777 41.303 1.00 83.38 269 VAL A C 1
ATOM 2162 O O . VAL A 1 269 ? -21.623 -16.002 42.491 1.00 83.38 269 VAL A O 1
ATOM 2165 N N . ILE A 1 270 ? -21.879 -14.546 40.801 1.00 82.94 270 ILE A N 1
ATOM 2166 C CA . ILE A 1 270 ? -21.694 -13.314 41.567 1.00 82.94 270 ILE A CA 1
ATOM 2167 C C . ILE A 1 270 ? -22.976 -12.497 41.477 1.00 82.94 270 ILE A C 1
ATOM 2169 O O . ILE A 1 270 ? -23.336 -12.022 40.402 1.00 82.94 270 ILE A O 1
ATOM 2173 N N . ASP A 1 271 ? -23.630 -12.270 42.609 1.00 84.31 271 ASP A N 1
ATOM 2174 C CA . ASP A 1 271 ? -24.713 -11.295 42.701 1.00 84.31 271 ASP A CA 1
ATOM 2175 C C . ASP A 1 271 ? -24.103 -9.907 42.993 1.00 84.31 271 ASP A C 1
ATOM 2177 O O . ASP A 1 271 ? -23.363 -9.720 43.958 1.00 84.31 271 ASP A O 1
ATOM 2181 N N . THR A 1 272 ? -24.347 -8.934 42.114 1.00 82.94 272 THR A N 1
ATOM 2182 C CA . THR A 1 272 ? -23.810 -7.562 42.173 1.00 82.94 272 THR A CA 1
ATOM 2183 C C . THR A 1 272 ? -24.877 -6.541 41.764 1.00 82.94 272 THR A C 1
ATOM 2185 O O . THR A 1 272 ? -26.011 -6.909 41.476 1.00 82.94 272 THR A O 1
ATOM 2188 N N . THR A 1 273 ? -24.558 -5.248 41.744 1.00 83.12 273 THR A N 1
ATOM 2189 C CA . THR A 1 273 ? -25.472 -4.179 41.313 1.00 83.12 273 THR A CA 1
ATOM 2190 C C . THR A 1 273 ? -24.886 -3.361 40.165 1.00 83.12 273 THR A C 1
ATOM 2192 O O . THR A 1 273 ? -23.668 -3.244 40.005 1.00 83.12 273 THR A O 1
ATOM 2195 N N . THR A 1 274 ? -25.745 -2.789 39.320 1.00 67.19 274 THR A N 1
ATOM 2196 C CA . THR A 1 274 ? -25.302 -1.893 38.246 1.00 67.19 274 THR A CA 1
ATOM 2197 C C . THR A 1 274 ? -24.741 -0.580 38.800 1.00 67.19 274 THR A C 1
ATOM 2199 O O . THR A 1 274 ? -25.394 0.072 39.613 1.00 67.19 274 THR A O 1
ATOM 2202 N N . PRO A 1 275 ? -23.599 -0.084 38.286 1.00 68.50 275 PRO A N 1
ATOM 2203 C CA . PRO A 1 275 ? -23.060 1.219 38.692 1.00 68.50 275 PRO A CA 1
ATOM 2204 C C . PRO A 1 275 ? -23.915 2.422 38.264 1.00 68.50 275 PRO A C 1
ATOM 2206 O O . PRO A 1 275 ? -23.667 3.534 38.716 1.00 68.50 275 PRO A O 1
ATOM 2209 N N . VAL A 1 276 ? -24.854 2.227 37.330 1.00 68.94 276 VAL A N 1
ATOM 2210 C CA . VAL A 1 276 ? -25.621 3.309 36.688 1.00 68.94 276 VAL A CA 1
ATOM 2211 C C . VAL A 1 276 ? -26.951 3.559 37.399 1.00 68.94 276 VAL A C 1
ATOM 2213 O O . VAL A 1 276 ? -27.332 4.708 37.595 1.00 68.94 276 VAL A O 1
ATOM 2216 N N . ASP A 1 277 ? -27.650 2.493 37.776 1.00 77.56 277 ASP A N 1
ATOM 2217 C CA . ASP A 1 277 ? -29.015 2.531 38.308 1.00 77.56 277 ASP A CA 1
ATOM 2218 C C . ASP A 1 277 ? -29.217 1.651 39.556 1.00 77.56 277 ASP A C 1
ATOM 2220 O O . ASP A 1 277 ? -30.320 1.596 40.090 1.00 77.56 277 ASP A O 1
ATOM 2224 N N . GLY A 1 278 ? -28.168 0.984 40.058 1.00 74.12 278 GLY A N 1
ATOM 2225 C CA . GLY A 1 278 ? -28.205 0.209 41.305 1.00 74.12 278 GLY A CA 1
ATOM 2226 C C . GLY A 1 278 ? -29.044 -1.072 41.253 1.00 74.12 278 GLY A C 1
ATOM 2227 O O . GLY A 1 278 ? -29.234 -1.720 42.279 1.00 74.12 278 GLY A O 1
ATOM 2228 N N . SER A 1 279 ? -29.543 -1.449 40.077 1.00 75.81 279 SER A N 1
ATOM 2229 C CA . SER A 1 279 ? -30.341 -2.657 39.877 1.00 75.81 279 SER A CA 1
ATOM 2230 C C . SER A 1 279 ? -29.516 -3.924 40.156 1.00 75.81 279 SER A C 1
ATOM 2232 O O . SER A 1 279 ? -28.338 -3.973 39.786 1.00 75.81 279 SER A O 1
ATOM 2234 N N . PRO A 1 280 ? -30.095 -4.952 40.803 1.00 78.25 280 PRO A N 1
ATOM 2235 C CA . PRO A 1 280 ? -29.392 -6.200 41.071 1.00 78.25 280 PRO A CA 1
ATOM 2236 C C . PRO A 1 280 ? -29.158 -6.982 39.772 1.00 78.25 280 PRO A C 1
ATOM 2238 O O . PRO A 1 280 ? -30.071 -7.182 38.972 1.00 78.25 280 PRO A O 1
ATOM 2241 N N . ILE A 1 281 ? -27.927 -7.447 39.576 1.00 76.94 281 ILE A N 1
ATOM 2242 C CA . ILE A 1 281 ? -27.493 -8.291 38.465 1.00 76.94 281 ILE A CA 1
ATOM 2243 C C . ILE A 1 281 ? -26.803 -9.530 39.020 1.00 76.94 281 ILE A C 1
ATOM 2245 O O . ILE A 1 281 ? -25.877 -9.437 39.819 1.00 76.94 281 ILE A O 1
ATOM 2249 N N . ARG A 1 282 ? -27.187 -10.688 38.488 1.00 77.31 282 ARG A N 1
ATOM 2250 C CA . ARG A 1 282 ? -26.459 -11.943 38.651 1.00 77.31 282 ARG A CA 1
ATOM 2251 C C . ARG A 1 282 ? -25.483 -12.131 37.489 1.00 77.31 282 ARG A C 1
ATOM 2253 O O . ARG A 1 282 ? -25.901 -12.180 36.333 1.00 77.31 282 ARG A O 1
ATOM 2260 N N . VAL A 1 283 ? -24.192 -12.212 37.788 1.00 78.81 283 VAL A N 1
ATOM 2261 C CA . VAL A 1 283 ? -23.109 -12.468 36.832 1.00 78.81 283 VAL A CA 1
ATOM 2262 C C . VAL A 1 283 ? -22.620 -13.893 37.026 1.00 78.81 283 VAL A C 1
ATOM 2264 O O . VAL A 1 283 ? -22.029 -14.218 38.050 1.00 78.81 283 VAL A O 1
ATOM 2267 N N . GLU A 1 284 ? -22.840 -14.739 36.031 1.00 75.75 284 GLU A N 1
ATOM 2268 C CA . GLU A 1 284 ? -22.307 -16.097 36.004 1.00 75.75 284 GLU A CA 1
ATOM 2269 C C . GLU A 1 284 ? -21.027 -16.134 35.163 1.00 75.75 284 GLU A C 1
ATOM 2271 O O . GLU A 1 284 ? -21.000 -15.693 34.011 1.00 75.75 284 GLU A O 1
ATOM 2276 N N . LEU A 1 285 ? -19.949 -16.620 35.768 1.00 76.81 285 LEU A N 1
ATOM 2277 C CA . LEU A 1 285 ? -18.656 -16.839 35.142 1.00 76.81 285 LEU A CA 1
ATOM 2278 C C . LEU A 1 285 ? -18.477 -18.341 34.953 1.00 76.81 285 LEU A C 1
ATOM 2280 O O . LEU A 1 285 ? -18.374 -19.079 35.929 1.00 76.81 285 LEU A O 1
ATOM 2284 N N . THR A 1 286 ? -18.421 -18.779 33.701 1.00 77.56 286 THR A N 1
ATOM 2285 C CA . THR A 1 286 ? -18.196 -20.182 33.345 1.00 77.56 286 THR A CA 1
ATOM 2286 C C . THR A 1 286 ? -16.831 -20.325 32.687 1.00 77.56 286 THR A C 1
ATOM 2288 O O . THR A 1 286 ? -16.510 -19.602 31.739 1.00 77.56 286 THR A O 1
ATOM 2291 N N . PHE A 1 287 ? -16.023 -21.267 33.165 1.00 81.62 287 PHE A N 1
ATOM 2292 C CA . PHE A 1 287 ? -14.786 -21.644 32.502 1.00 81.62 287 PHE A CA 1
ATOM 2293 C C . PHE A 1 287 ? -15.101 -22.346 31.175 1.00 81.62 287 PHE A C 1
ATOM 2295 O O . PHE A 1 287 ? -15.840 -23.326 31.139 1.00 81.62 287 PHE A O 1
ATOM 2302 N N . VAL A 1 288 ? -14.534 -21.836 30.077 1.00 80.88 288 VAL A N 1
ATOM 2303 C CA . VAL A 1 288 ? -14.758 -22.387 28.730 1.00 80.88 288 VAL A CA 1
ATOM 2304 C C . VAL A 1 288 ? -13.593 -23.272 28.298 1.00 80.88 288 VAL A C 1
ATOM 2306 O O . VAL A 1 288 ? -13.783 -24.440 27.978 1.00 80.88 288 VAL A O 1
ATOM 2309 N N . LYS A 1 289 ? -12.383 -22.705 28.240 1.00 82.81 289 LYS A N 1
ATOM 2310 C CA . LYS A 1 289 ? -11.151 -23.405 27.859 1.00 82.81 289 LYS A CA 1
ATOM 2311 C C . LYS A 1 289 ? -9.924 -22.566 28.199 1.00 82.81 289 LYS A C 1
ATOM 2313 O O . LYS A 1 289 ? -10.025 -21.349 28.350 1.00 82.81 289 LYS A O 1
ATOM 2318 N N . VAL A 1 290 ? -8.755 -23.202 28.187 1.00 83.38 290 VAL A N 1
ATOM 2319 C CA . VAL A 1 290 ? -7.472 -22.504 28.038 1.00 83.38 290 VAL A CA 1
ATOM 2320 C C . VAL A 1 290 ? -7.197 -22.335 26.536 1.00 83.38 290 VAL A C 1
ATOM 2322 O O . VAL A 1 290 ? -7.027 -23.341 25.846 1.00 83.38 290 VAL A O 1
ATOM 2325 N N . PRO A 1 291 ? -7.212 -21.108 25.985 1.00 82.44 291 PRO A N 1
ATOM 2326 C CA . PRO A 1 291 ? -6.990 -20.898 24.558 1.00 82.44 291 PRO A CA 1
ATOM 2327 C C . PRO A 1 291 ? -5.497 -21.017 24.192 1.00 82.44 291 PRO A C 1
ATOM 2329 O O . PRO A 1 291 ? -4.644 -20.579 24.969 1.00 82.44 291 PRO A O 1
ATOM 2332 N N . PRO A 1 292 ? -5.166 -21.553 23.004 1.00 83.69 292 PRO A N 1
ATOM 2333 C CA . PRO A 1 292 ? -3.803 -21.528 22.474 1.00 83.69 292 PRO A CA 1
ATOM 2334 C C . PRO A 1 292 ? -3.360 -20.097 22.117 1.00 83.69 292 PRO A C 1
ATOM 2336 O O . PRO A 1 292 ? -4.185 -19.189 21.969 1.00 83.69 292 PRO A O 1
ATOM 2339 N N . TYR A 1 293 ? -2.051 -19.882 21.939 1.00 81.88 293 TYR A N 1
ATOM 2340 C CA . TYR A 1 293 ? -1.485 -18.542 21.743 1.00 81.88 293 TYR A CA 1
ATOM 2341 C C . TYR A 1 293 ? -2.041 -17.809 20.515 1.00 81.88 293 TYR A C 1
ATOM 2343 O O . TYR A 1 293 ? -2.402 -16.636 20.639 1.00 81.88 293 TYR A O 1
ATOM 2351 N N . HIS A 1 294 ? -2.173 -18.460 19.354 1.00 80.62 294 HIS A N 1
ATOM 2352 C CA . HIS A 1 294 ? -2.723 -17.835 18.142 1.00 80.62 294 HIS A CA 1
ATOM 2353 C C . HIS A 1 294 ? -4.127 -17.230 18.328 1.00 80.62 294 HIS A C 1
ATOM 2355 O O . HIS A 1 294 ? -4.425 -16.189 17.737 1.00 80.62 294 HIS A O 1
ATOM 2361 N N . GLU A 1 295 ? -4.980 -17.806 19.183 1.00 83.06 295 GLU A N 1
ATOM 2362 C CA . GLU A 1 295 ? -6.298 -17.234 19.505 1.00 83.06 295 GLU A CA 1
ATOM 2363 C C . GLU A 1 295 ? -6.186 -15.954 20.358 1.00 83.06 295 GLU A C 1
ATOM 2365 O O . GLU A 1 295 ? -7.053 -15.078 20.305 1.00 83.06 295 GLU A O 1
ATOM 2370 N N . LEU A 1 296 ? -5.091 -15.806 21.108 1.00 84.12 296 LEU A N 1
ATOM 2371 C CA . LEU A 1 296 ? -4.801 -14.678 21.996 1.00 84.12 296 LEU A CA 1
ATOM 2372 C C . LEU A 1 296 ? -4.002 -13.545 21.329 1.00 84.12 296 LEU A C 1
ATOM 2374 O O . LEU A 1 296 ? -3.710 -12.534 21.973 1.00 84.12 296 LEU A O 1
ATOM 2378 N N . MET A 1 297 ? -3.687 -13.625 20.032 1.00 86.00 297 MET A N 1
ATOM 2379 C CA . MET A 1 297 ? -2.958 -12.557 19.324 1.00 86.00 297 MET A CA 1
ATOM 2380 C C . MET A 1 297 ? -3.580 -11.156 19.483 1.00 86.00 297 MET A C 1
ATOM 2382 O O . MET A 1 297 ? -2.835 -10.194 19.714 1.00 86.00 297 MET A O 1
ATOM 2386 N N . PRO A 1 298 ? -4.916 -10.966 19.409 1.00 83.56 298 PRO A N 1
ATOM 2387 C CA . PRO A 1 298 ? -5.523 -9.653 19.643 1.00 83.56 298 PRO A CA 1
ATOM 2388 C C . PRO A 1 298 ? -5.302 -9.136 21.071 1.00 83.56 298 PRO A C 1
ATOM 2390 O O . PRO A 1 298 ? -5.161 -7.925 21.284 1.00 83.56 298 PRO A O 1
ATOM 2393 N N . PHE A 1 299 ? -5.258 -10.050 22.041 1.00 85.81 299 PHE A N 1
ATOM 2394 C CA . PHE A 1 299 ? -4.993 -9.758 23.442 1.00 85.81 299 PHE A CA 1
ATOM 2395 C C . PHE A 1 299 ? -3.536 -9.315 23.641 1.00 85.81 299 PHE A C 1
ATOM 2397 O O . PHE A 1 299 ? -3.311 -8.206 24.135 1.00 85.81 299 PHE A O 1
ATOM 2404 N N . TYR A 1 300 ? -2.556 -10.074 23.143 1.00 88.69 300 TYR A N 1
ATOM 2405 C CA . TYR A 1 300 ? -1.141 -9.699 23.248 1.00 88.69 300 TYR A CA 1
ATOM 2406 C C . TYR A 1 300 ? -0.839 -8.366 22.556 1.00 88.69 300 TYR A C 1
ATOM 2408 O O . TYR A 1 300 ? -0.227 -7.474 23.144 1.00 88.69 300 TYR A O 1
ATOM 2416 N N . ASN A 1 301 ? -1.369 -8.149 21.348 1.00 88.56 301 ASN A N 1
ATOM 2417 C CA . ASN A 1 301 ? -1.232 -6.864 20.656 1.00 88.56 301 ASN A CA 1
ATOM 2418 C C . ASN A 1 301 ? -1.896 -5.702 21.422 1.00 88.56 301 ASN A C 1
ATOM 2420 O O . ASN A 1 301 ? -1.505 -4.542 21.272 1.00 88.56 301 ASN A O 1
ATOM 2424 N N . THR A 1 302 ? -2.901 -5.980 22.256 1.00 87.81 302 THR A N 1
ATOM 2425 C CA . THR A 1 302 ? -3.512 -4.973 23.132 1.00 87.81 302 THR A CA 1
ATOM 2426 C C . THR A 1 302 ? -2.623 -4.644 24.329 1.00 87.81 302 THR A C 1
ATOM 2428 O O . THR A 1 302 ? -2.545 -3.467 24.685 1.00 87.81 302 THR A O 1
ATOM 2431 N N . ILE A 1 303 ? -1.911 -5.620 24.900 1.00 90.31 303 ILE A N 1
ATOM 2432 C CA . ILE A 1 303 ? -0.884 -5.376 25.925 1.00 90.31 303 ILE A CA 1
ATOM 2433 C C . ILE A 1 303 ? 0.224 -4.486 25.360 1.00 90.31 303 ILE A C 1
ATOM 2435 O O . ILE A 1 303 ? 0.484 -3.420 25.915 1.00 90.31 303 ILE A O 1
ATOM 2439 N N . ILE A 1 304 ? 0.792 -4.839 24.203 1.00 93.12 304 ILE A N 1
ATOM 2440 C CA . ILE A 1 304 ? 1.838 -4.030 23.554 1.00 93.12 304 ILE A CA 1
ATOM 2441 C C . ILE A 1 304 ? 1.342 -2.610 23.245 1.00 93.12 304 ILE A C 1
ATOM 2443 O O . ILE A 1 304 ? 2.052 -1.630 23.460 1.00 93.12 304 ILE A O 1
ATOM 2447 N N . ARG A 1 305 ? 0.080 -2.450 22.827 1.00 90.50 305 ARG A N 1
ATOM 2448 C CA . ARG A 1 305 ? -0.519 -1.121 22.629 1.00 90.50 305 ARG A CA 1
ATOM 2449 C C . ARG A 1 305 ? -0.575 -0.299 23.917 1.00 90.50 305 ARG A C 1
ATOM 2451 O O . ARG A 1 305 ? -0.415 0.916 23.837 1.00 90.50 305 ARG A O 1
ATOM 2458 N N . LYS A 1 306 ? -0.844 -0.920 25.070 1.00 91.12 306 LYS A N 1
ATOM 2459 C CA . LYS A 1 306 ? -0.819 -0.236 26.373 1.00 91.12 306 LYS A CA 1
ATOM 2460 C C . LYS A 1 306 ? 0.611 0.162 26.743 1.00 91.12 306 LYS A C 1
ATOM 2462 O O . LYS A 1 306 ? 0.834 1.330 27.026 1.00 91.12 306 LYS A O 1
ATOM 2467 N N . ILE A 1 307 ? 1.576 -0.746 26.593 1.00 94.44 307 ILE A N 1
ATOM 2468 C CA . ILE A 1 307 ? 3.014 -0.474 26.782 1.00 94.44 307 ILE A CA 1
ATOM 2469 C C . ILE A 1 307 ? 3.460 0.740 25.959 1.00 94.44 307 ILE A C 1
ATOM 2471 O O . ILE A 1 307 ? 4.040 1.676 26.496 1.00 94.44 307 ILE A O 1
ATOM 2475 N N . ASN A 1 308 ? 3.113 0.786 24.672 1.00 93.62 308 ASN A N 1
ATOM 2476 C CA . ASN A 1 308 ? 3.479 1.907 23.806 1.00 93.62 308 ASN A CA 1
ATOM 2477 C C . ASN A 1 308 ? 2.863 3.245 24.247 1.00 93.62 308 ASN A C 1
ATOM 2479 O O . ASN A 1 308 ? 3.469 4.289 24.020 1.00 93.62 308 ASN A O 1
ATOM 2483 N N . ARG A 1 309 ? 1.682 3.236 24.885 1.00 90.88 309 ARG A N 1
ATOM 2484 C CA . ARG A 1 309 ? 1.086 4.453 25.463 1.00 90.88 309 ARG A CA 1
ATOM 2485 C C . ARG A 1 309 ? 1.866 4.934 26.681 1.00 90.88 309 ARG A C 1
ATOM 2487 O O . ARG A 1 309 ? 2.100 6.134 26.780 1.00 90.88 309 ARG A O 1
ATOM 2494 N N . GLU A 1 310 ? 2.301 4.021 27.549 1.00 93.81 310 GLU A N 1
ATOM 2495 C CA . GLU A 1 310 ? 3.156 4.350 28.701 1.00 93.81 310 GLU A CA 1
ATOM 2496 C C . GLU A 1 310 ? 4.508 4.922 28.255 1.00 93.81 310 GLU A C 1
ATOM 2498 O O . GLU A 1 310 ? 5.002 5.893 28.825 1.00 93.81 310 GLU A O 1
ATOM 2503 N N . LEU A 1 311 ? 5.057 4.404 27.151 1.00 91.81 311 LEU A N 1
ATOM 2504 C CA . LEU A 1 311 ? 6.253 4.943 26.495 1.00 91.81 311 LEU A CA 1
ATOM 2505 C C . LEU A 1 311 ? 6.005 6.248 25.714 1.00 91.81 311 LEU A C 1
ATOM 2507 O O . LEU A 1 311 ? 6.905 6.735 25.034 1.00 91.81 311 LEU A O 1
ATOM 2511 N N . LYS A 1 312 ? 4.794 6.820 25.784 1.00 90.56 312 LYS A N 1
ATOM 2512 C CA . LYS A 1 312 ? 4.384 8.056 25.091 1.00 90.56 312 LYS A CA 1
ATOM 2513 C C . LYS A 1 312 ? 4.542 7.998 23.566 1.00 90.56 312 LYS A C 1
ATOM 2515 O O . LYS A 1 312 ? 4.617 9.035 22.905 1.00 90.56 312 LYS A O 1
ATOM 2520 N N . LEU A 1 313 ? 4.533 6.795 22.990 1.00 90.75 313 LEU A N 1
ATOM 2521 C CA . LEU A 1 313 ? 4.558 6.608 21.546 1.00 90.75 313 LEU A CA 1
ATOM 2522 C C . LEU A 1 313 ? 3.177 6.879 20.950 1.00 90.75 313 LEU A C 1
ATOM 2524 O O . LEU A 1 313 ? 2.134 6.451 21.452 1.00 90.75 313 LEU A O 1
ATOM 2528 N N . VAL A 1 314 ? 3.173 7.558 19.811 1.00 86.31 314 VAL A N 1
ATOM 2529 C CA . VAL A 1 314 ? 1.969 7.911 19.071 1.00 86.31 314 VAL A CA 1
ATOM 2530 C C . VAL A 1 314 ? 1.668 6.835 18.041 1.00 86.31 314 VAL A C 1
ATOM 2532 O O . VAL A 1 314 ? 2.472 6.551 17.153 1.00 86.31 314 VAL A O 1
ATOM 2535 N N . GLN A 1 315 ? 0.463 6.274 18.109 1.00 85.56 315 GLN A N 1
ATOM 2536 C CA . GLN A 1 315 ? -0.007 5.345 17.091 1.00 85.56 315 GLN A CA 1
ATOM 2537 C C . GLN A 1 315 ? -0.443 6.100 15.828 1.00 85.56 315 GLN A C 1
ATOM 2539 O O . GLN A 1 315 ? -1.401 6.872 15.856 1.00 85.56 315 GLN A O 1
ATOM 2544 N N . ILE A 1 316 ? 0.198 5.813 14.697 1.00 78.81 316 ILE A N 1
ATOM 2545 C CA . ILE A 1 316 ? -0.241 6.248 13.368 1.00 78.81 316 ILE A CA 1
ATOM 2546 C C . ILE A 1 316 ? -0.490 4.988 12.540 1.00 78.81 316 ILE A C 1
ATOM 2548 O O . ILE A 1 316 ? 0.429 4.233 12.226 1.00 78.81 316 ILE A O 1
ATOM 2552 N N . GLN A 1 317 ? -1.755 4.757 12.179 1.00 77.88 317 GLN A N 1
ATOM 2553 C CA . GLN A 1 317 ? -2.210 3.512 11.549 1.00 77.88 317 GLN A CA 1
ATOM 2554 C C . GLN A 1 317 ? -1.898 2.280 12.426 1.00 77.88 317 GLN A C 1
ATOM 2556 O O . GLN A 1 317 ? -2.478 2.132 13.503 1.00 77.88 317 GLN A O 1
ATOM 2561 N N . ARG A 1 318 ? -1.017 1.384 11.965 1.00 78.50 318 ARG A N 1
ATOM 2562 C CA . ARG A 1 318 ? -0.615 0.149 12.661 1.00 78.50 318 ARG A CA 1
ATOM 2563 C C . ARG A 1 318 ? 0.778 0.247 13.298 1.00 78.50 318 ARG A C 1
ATOM 2565 O O . ARG A 1 318 ? 1.294 -0.755 13.771 1.00 78.50 318 ARG A O 1
ATOM 2572 N N . HIS A 1 319 ? 1.392 1.427 13.288 1.00 89.44 319 HIS A N 1
ATOM 2573 C CA . HIS A 1 319 ? 2.764 1.634 13.750 1.00 89.44 319 HIS A CA 1
ATOM 2574 C C . HIS A 1 319 ? 2.809 2.695 14.850 1.00 89.44 319 HIS A C 1
ATOM 2576 O O . HIS A 1 319 ? 1.892 3.512 14.970 1.00 89.44 319 HIS A O 1
ATOM 2582 N N . TYR A 1 320 ? 3.875 2.675 15.642 1.00 91.19 320 TYR A N 1
ATOM 2583 C CA . TYR A 1 320 ? 4.062 3.541 16.803 1.00 91.19 320 TYR A CA 1
ATOM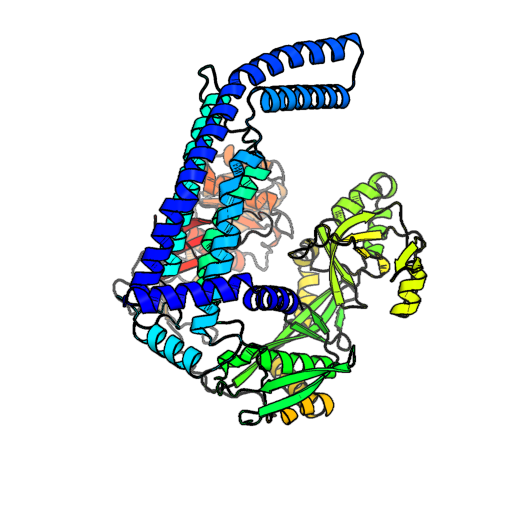 2584 C C . TYR A 1 320 ? 5.302 4.399 16.600 1.00 91.19 320 TYR A C 1
ATOM 2586 O O . TYR A 1 320 ? 6.363 3.869 16.289 1.00 91.19 320 TYR A O 1
ATOM 2594 N N . PHE A 1 321 ? 5.173 5.712 16.757 1.00 90.88 321 PHE A N 1
ATOM 2595 C CA . PHE A 1 321 ? 6.238 6.672 16.482 1.00 90.88 321 PHE A CA 1
ATOM 2596 C C . PHE A 1 321 ? 6.484 7.572 17.682 1.00 90.88 321 PHE A C 1
ATOM 2598 O O . PHE A 1 321 ? 5.546 7.934 18.390 1.00 90.88 321 PHE A O 1
ATOM 2605 N N . ASP A 1 322 ? 7.737 7.953 17.878 1.00 89.81 322 ASP A N 1
ATOM 2606 C CA . ASP A 1 322 ? 8.150 8.878 18.921 1.00 89.81 322 ASP A CA 1
ATOM 2607 C C . ASP A 1 322 ? 8.235 10.307 18.351 1.00 89.81 322 ASP A C 1
ATOM 2609 O O . ASP A 1 322 ? 9.143 10.603 17.566 1.00 89.81 322 ASP A O 1
ATOM 2613 N N . PRO A 1 323 ? 7.302 11.209 18.711 1.00 85.19 323 PRO A N 1
ATOM 2614 C CA . PRO A 1 323 ? 7.351 12.601 18.273 1.00 85.19 323 PRO A CA 1
ATOM 2615 C C . PRO A 1 323 ? 8.454 13.415 18.969 1.00 85.19 323 PRO A C 1
ATOM 2617 O O . PRO A 1 323 ? 8.814 14.484 18.475 1.00 85.19 323 PRO A O 1
ATOM 2620 N N . THR A 1 324 ? 8.972 12.956 20.114 1.00 86.94 324 THR A N 1
ATOM 2621 C CA . THR A 1 324 ? 9.998 13.672 20.888 1.00 86.94 324 THR A CA 1
ATOM 2622 C C . THR A 1 324 ? 11.383 13.489 20.279 1.00 86.94 324 THR A C 1
ATOM 2624 O O . THR A 1 324 ? 12.160 14.437 20.217 1.00 86.94 324 THR A O 1
ATOM 2627 N N . ALA A 1 325 ? 11.644 12.310 19.713 1.00 87.44 325 ALA A N 1
ATOM 2628 C CA . ALA A 1 325 ? 12.868 11.974 18.993 1.00 87.44 325 ALA A CA 1
ATOM 2629 C C . ALA A 1 325 ? 12.821 12.345 17.495 1.00 87.44 325 ALA A C 1
ATOM 2631 O O . ALA A 1 325 ? 13.485 11.712 16.667 1.00 87.44 325 ALA A O 1
ATOM 2632 N N . LYS A 1 326 ? 12.007 13.339 17.113 1.00 89.31 326 LYS A N 1
ATOM 2633 C CA . LYS A 1 326 ? 11.874 13.770 15.716 1.00 89.31 326 LYS A CA 1
ATOM 2634 C C . LYS A 1 326 ? 13.192 14.329 15.169 1.00 89.31 326 LYS A C 1
ATOM 2636 O O . LYS A 1 326 ? 13.944 15.002 15.867 1.00 89.31 326 LYS A O 1
ATOM 2641 N N . ILE A 1 327 ? 13.436 14.081 13.887 1.00 90.12 327 ILE A N 1
ATOM 2642 C CA . ILE A 1 327 ? 14.577 14.616 13.144 1.00 90.12 327 ILE A CA 1
ATOM 2643 C C . ILE A 1 327 ? 14.039 15.622 12.131 1.00 90.12 327 ILE A C 1
ATOM 2645 O O . ILE A 1 327 ? 13.306 15.247 11.215 1.00 90.12 327 ILE A O 1
ATOM 2649 N N . ASP A 1 328 ? 14.395 16.892 12.288 1.00 89.81 328 ASP A N 1
ATOM 2650 C CA . ASP A 1 328 ? 13.982 17.947 11.367 1.00 89.81 328 ASP A CA 1
ATOM 2651 C C . ASP A 1 328 ? 14.886 17.972 10.122 1.00 89.81 328 ASP A C 1
ATOM 2653 O O . ASP A 1 328 ? 16.107 17.850 10.211 1.00 89.81 328 ASP A O 1
ATOM 2657 N N . ILE A 1 329 ? 14.282 18.167 8.946 1.00 89.06 329 ILE A N 1
ATOM 2658 C CA . ILE A 1 329 ? 14.955 18.402 7.659 1.00 89.06 329 ILE A CA 1
ATOM 2659 C C . ILE A 1 329 ? 14.464 19.763 7.131 1.00 89.06 329 ILE A C 1
ATOM 2661 O O . ILE A 1 329 ? 13.579 19.829 6.261 1.00 89.06 329 ILE A O 1
ATOM 2665 N N . PRO A 1 330 ? 14.992 20.880 7.673 1.00 86.69 330 PRO A N 1
ATOM 2666 C CA . PRO A 1 330 ? 14.437 22.210 7.434 1.00 86.69 330 PRO A CA 1
ATOM 2667 C C . PRO A 1 330 ? 14.486 22.625 5.965 1.00 86.69 330 PRO A C 1
ATOM 2669 O O . PRO A 1 330 ? 13.524 23.221 5.480 1.00 86.69 330 PRO A O 1
ATOM 2672 N N . GLN A 1 331 ? 15.547 22.247 5.232 1.00 86.31 331 GLN A N 1
ATOM 2673 C CA . GLN A 1 331 ? 15.713 22.626 3.822 1.00 86.31 331 GLN A CA 1
ATOM 2674 C C . GLN A 1 331 ? 14.553 22.171 2.921 1.00 86.31 331 GLN A C 1
ATOM 2676 O O . GLN A 1 331 ? 14.272 22.818 1.915 1.00 86.31 331 GLN A O 1
ATOM 2681 N N . HIS A 1 332 ? 13.841 21.107 3.311 1.00 83.56 332 HIS A N 1
ATOM 2682 C CA . HIS A 1 332 ? 12.752 20.517 2.525 1.00 83.56 332 HIS A CA 1
ATOM 2683 C C . HIS A 1 332 ? 11.379 20.662 3.191 1.00 83.56 332 HIS A C 1
ATOM 2685 O O . HIS A 1 332 ? 10.398 20.121 2.683 1.00 83.56 332 HIS A O 1
ATOM 2691 N N . LYS A 1 333 ? 11.282 21.389 4.317 1.00 86.94 333 LYS A N 1
ATOM 2692 C CA . LYS A 1 333 ? 10.065 21.485 5.149 1.00 86.94 333 LYS A CA 1
ATOM 2693 C C . LYS A 1 333 ? 9.517 20.100 5.538 1.00 86.94 333 LYS A C 1
ATOM 2695 O O . LYS A 1 333 ? 8.312 19.833 5.443 1.00 86.94 333 LYS A O 1
ATOM 2700 N N . LEU A 1 334 ? 10.416 19.201 5.936 1.00 88.75 334 LEU A N 1
ATOM 2701 C CA . LEU A 1 334 ? 10.107 17.831 6.343 1.00 88.75 334 LEU A CA 1
ATOM 2702 C C . LEU A 1 334 ? 10.627 17.565 7.754 1.00 88.75 334 LEU A C 1
ATOM 2704 O O . LEU A 1 334 ? 11.605 18.159 8.190 1.00 88.75 334 LEU A O 1
ATOM 2708 N N . GLU A 1 335 ? 9.987 16.632 8.439 1.00 89.75 335 GLU A N 1
ATOM 2709 C CA . GLU A 1 335 ? 10.470 16.033 9.677 1.00 89.75 335 GLU A CA 1
ATOM 2710 C C . GLU A 1 335 ? 10.255 14.514 9.613 1.00 89.75 335 GLU A C 1
ATOM 2712 O O . GLU A 1 335 ? 9.341 14.015 8.944 1.00 89.75 335 GLU A O 1
ATOM 2717 N N . VAL A 1 336 ? 11.119 13.766 10.288 1.00 89.50 336 VAL A N 1
ATOM 2718 C CA . VAL A 1 336 ? 11.102 12.304 10.330 1.00 89.50 336 VAL A CA 1
ATOM 2719 C C . VAL A 1 336 ? 10.882 11.871 11.768 1.00 89.50 336 VAL A C 1
ATOM 2721 O O . VAL A 1 336 ? 11.697 12.172 12.636 1.00 89.50 336 VAL A O 1
ATOM 2724 N N . TRP A 1 337 ? 9.793 11.154 12.028 1.00 89.81 337 TRP A N 1
ATOM 2725 C CA . TRP A 1 337 ? 9.546 10.551 13.335 1.00 89.81 337 TRP A CA 1
ATOM 2726 C C . TRP A 1 337 ? 10.029 9.100 13.315 1.00 89.81 337 TRP A C 1
ATOM 2728 O O . TRP A 1 337 ? 9.534 8.312 12.495 1.00 89.81 337 TRP A O 1
ATOM 2738 N N . PRO A 1 338 ? 10.998 8.729 14.167 1.00 91.38 338 PRO A N 1
ATOM 2739 C CA . PRO A 1 338 ? 11.399 7.341 14.323 1.00 91.38 338 PRO A CA 1
ATOM 2740 C C . PRO A 1 338 ? 10.308 6.560 15.056 1.00 91.38 338 PRO A C 1
ATOM 2742 O O . PRO A 1 338 ? 9.533 7.107 15.839 1.00 91.38 338 PRO A O 1
ATOM 2745 N N . GLY A 1 339 ? 10.235 5.264 14.798 1.00 91.88 339 GLY A N 1
ATOM 2746 C CA . GLY A 1 339 ? 9.232 4.414 15.407 1.00 91.88 339 GLY A CA 1
ATOM 2747 C C . GLY A 1 339 ? 9.421 2.947 15.081 1.00 91.88 339 GLY A C 1
ATOM 2748 O O . GLY A 1 339 ? 10.443 2.524 14.540 1.00 91.88 339 GLY A O 1
ATOM 2749 N N . TRP A 1 340 ? 8.389 2.181 15.398 1.00 92.12 340 TRP A N 1
ATOM 2750 C CA . TRP A 1 340 ? 8.376 0.737 15.290 1.00 92.12 340 TRP A CA 1
ATOM 2751 C C . TRP A 1 340 ? 7.074 0.258 14.652 1.00 92.12 340 TRP A C 1
ATOM 2753 O O . TRP A 1 340 ? 5.968 0.654 15.040 1.00 92.12 340 TRP A O 1
ATOM 2763 N N . ALA A 1 341 ? 7.206 -0.624 13.671 1.00 92.31 341 ALA A N 1
ATOM 2764 C CA . ALA A 1 341 ? 6.153 -1.547 13.296 1.00 92.31 341 ALA A CA 1
ATOM 2765 C C . ALA A 1 341 ? 6.269 -2.761 14.219 1.00 92.31 341 ALA A C 1
ATOM 2767 O O . ALA A 1 341 ? 7.307 -3.416 14.240 1.00 92.31 341 ALA A O 1
ATOM 2768 N N . GLN A 1 342 ? 5.233 -3.009 15.017 1.00 92.25 342 GLN A N 1
ATOM 2769 C CA . GLN A 1 342 ? 5.256 -4.047 16.042 1.00 92.25 342 GLN A CA 1
ATOM 2770 C C . GLN A 1 342 ? 4.066 -4.976 15.877 1.00 92.25 342 GLN A C 1
ATOM 2772 O O . GLN A 1 342 ? 2.945 -4.511 15.646 1.00 92.25 342 GLN A O 1
ATOM 2777 N N . ALA A 1 343 ? 4.312 -6.268 16.031 1.00 91.19 343 ALA A N 1
ATOM 2778 C CA . ALA A 1 343 ? 3.276 -7.278 16.116 1.00 91.19 343 ALA A CA 1
ATOM 2779 C C . ALA A 1 343 ? 3.753 -8.419 17.008 1.00 91.19 343 ALA A C 1
ATOM 2781 O O . ALA A 1 343 ? 4.899 -8.853 16.913 1.00 91.19 343 ALA A O 1
ATOM 2782 N N . VAL A 1 344 ? 2.861 -8.913 17.859 1.00 92.31 344 VAL A N 1
ATOM 2783 C CA . VAL A 1 344 ? 3.077 -10.205 18.511 1.00 92.31 344 VAL A CA 1
ATOM 2784 C C . VAL A 1 344 ? 2.664 -11.297 17.534 1.00 92.31 344 VAL A C 1
ATOM 2786 O O . VAL A 1 344 ? 1.631 -11.173 16.870 1.00 92.31 344 VAL A O 1
ATOM 2789 N N . SER A 1 345 ? 3.490 -12.326 17.398 1.00 91.31 345 SER A N 1
ATOM 2790 C CA . SER A 1 345 ? 3.247 -13.468 16.520 1.00 91.31 345 SER A CA 1
ATOM 2791 C C . SER A 1 345 ? 3.732 -14.752 17.180 1.00 91.31 345 SER A C 1
ATOM 2793 O O . SER A 1 345 ? 4.721 -14.747 17.909 1.00 91.31 345 SER A O 1
ATOM 2795 N N . GLU A 1 346 ? 3.011 -15.837 16.927 1.00 91.12 346 GLU A N 1
ATOM 2796 C CA . GLU A 1 346 ? 3.458 -17.190 17.245 1.00 91.12 346 GLU A CA 1
ATOM 2797 C C . GLU A 1 346 ? 4.330 -17.677 16.082 1.00 91.12 346 GLU A C 1
ATOM 2799 O O . GLU A 1 346 ? 3.892 -17.673 14.931 1.00 91.12 346 GLU A O 1
ATOM 2804 N N . LEU A 1 347 ? 5.586 -17.991 16.382 1.00 90.31 347 LEU A N 1
ATOM 2805 C CA . LEU A 1 347 ? 6.591 -18.520 15.461 1.00 90.31 347 LEU A CA 1
ATOM 2806 C C . LEU A 1 347 ? 7.105 -19.861 16.015 1.00 90.31 347 LEU A C 1
ATOM 2808 O O . LEU A 1 347 ? 6.695 -20.270 17.099 1.00 90.31 347 LEU A O 1
ATOM 2812 N N . ASP A 1 348 ? 7.990 -20.543 15.284 1.00 85.44 348 ASP A N 1
ATOM 2813 C CA . ASP A 1 348 ? 8.443 -21.906 15.621 1.00 85.44 348 ASP A CA 1
ATOM 2814 C C . ASP A 1 348 ? 9.001 -22.036 17.056 1.00 85.44 348 ASP A C 1
ATOM 2816 O O . ASP A 1 348 ? 8.772 -23.045 17.717 1.00 85.44 348 ASP A O 1
ATOM 2820 N N . ASP A 1 349 ? 9.649 -20.983 17.571 1.00 83.19 349 ASP A N 1
ATOM 2821 C CA . ASP A 1 349 ? 10.208 -20.924 18.933 1.00 83.19 349 ASP A CA 1
ATOM 2822 C C . ASP A 1 349 ? 9.262 -20.267 19.963 1.00 83.19 349 ASP A C 1
ATOM 2824 O O . ASP A 1 349 ? 9.675 -19.833 21.042 1.00 83.19 349 ASP A O 1
ATOM 2828 N N . GLY A 1 350 ? 7.971 -20.175 19.637 1.00 87.81 350 GLY A N 1
ATOM 2829 C CA . GLY A 1 350 ? 6.914 -19.681 20.515 1.00 87.81 350 GLY A CA 1
ATOM 2830 C C . GLY A 1 350 ? 6.506 -18.229 20.258 1.00 87.81 350 GLY A C 1
ATOM 2831 O O . GLY A 1 350 ? 6.425 -17.755 19.123 1.00 87.81 350 GLY A O 1
ATOM 2832 N N . LEU A 1 351 ? 6.160 -17.517 21.333 1.00 91.31 351 LEU A N 1
ATOM 2833 C CA . LEU A 1 351 ? 5.573 -16.180 21.262 1.00 91.31 351 LEU A CA 1
ATOM 2834 C C . LEU A 1 351 ? 6.655 -15.100 21.124 1.00 91.31 351 LEU A C 1
ATOM 2836 O O . LEU A 1 351 ? 7.362 -14.798 22.084 1.00 91.31 351 LEU A O 1
ATOM 2840 N N . LEU A 1 352 ? 6.738 -14.459 19.958 1.00 93.50 352 LEU A N 1
ATOM 2841 C CA . LEU A 1 352 ? 7.731 -13.424 19.678 1.00 93.50 352 LEU A CA 1
ATOM 2842 C C . LEU A 1 352 ? 7.085 -12.057 19.428 1.00 93.50 352 LEU A C 1
ATOM 2844 O O . LEU A 1 352 ? 6.078 -11.917 18.728 1.00 93.50 352 LEU A O 1
ATOM 2848 N N . LEU A 1 353 ? 7.707 -11.015 19.987 1.00 93.56 353 LEU A N 1
ATOM 2849 C CA . LEU A 1 353 ? 7.416 -9.626 19.648 1.00 93.56 353 LEU A CA 1
ATOM 2850 C C . LEU A 1 353 ? 8.291 -9.214 18.462 1.00 93.56 353 LEU A C 1
ATOM 2852 O O . LEU A 1 353 ? 9.476 -8.916 18.611 1.00 93.56 353 LEU A O 1
ATOM 2856 N N . VAL A 1 354 ? 7.693 -9.179 17.276 1.00 93.06 354 VAL A N 1
ATOM 2857 C CA . VAL A 1 354 ? 8.370 -8.759 16.052 1.00 93.06 354 VAL A CA 1
ATOM 2858 C C . VAL A 1 354 ? 8.376 -7.236 15.993 1.00 93.06 354 VAL A C 1
ATOM 2860 O O . VAL A 1 354 ? 7.320 -6.606 15.925 1.00 93.06 354 VAL A O 1
ATOM 2863 N N . CYS A 1 355 ? 9.572 -6.649 16.000 1.00 92.56 355 CYS A N 1
ATOM 2864 C CA . CYS A 1 355 ? 9.796 -5.207 15.933 1.00 92.56 355 CYS A CA 1
ATOM 2865 C C . CYS A 1 355 ? 10.613 -4.848 14.690 1.00 92.56 355 CYS A C 1
ATOM 2867 O O . CYS A 1 355 ? 11.770 -5.247 14.563 1.00 92.56 355 CYS A O 1
ATOM 2869 N N . ASP A 1 356 ? 10.050 -4.022 13.811 1.00 90.56 356 ASP A N 1
ATOM 2870 C CA . ASP A 1 356 ? 10.750 -3.459 12.659 1.00 90.56 356 ASP A CA 1
ATOM 2871 C C . ASP A 1 356 ? 10.861 -1.934 12.780 1.00 90.56 356 ASP A C 1
ATOM 2873 O O . ASP A 1 356 ? 9.886 -1.241 13.083 1.00 90.56 356 ASP A O 1
ATOM 2877 N N . ALA A 1 357 ? 12.062 -1.400 12.557 1.00 90.31 357 ALA A N 1
ATOM 2878 C CA . ALA A 1 357 ? 12.316 0.032 12.638 1.00 90.31 357 ALA A CA 1
ATOM 2879 C C . ALA A 1 357 ? 11.603 0.753 11.487 1.00 90.31 357 ALA A C 1
ATOM 2881 O O . ALA A 1 357 ? 11.941 0.582 10.314 1.00 90.31 357 ALA A O 1
ATOM 2882 N N . SER A 1 358 ? 10.646 1.608 11.836 1.00 89.31 358 SER A N 1
ATOM 2883 C CA . SER A 1 358 ? 9.820 2.356 10.896 1.00 89.31 358 SER A CA 1
ATOM 2884 C C . SER A 1 358 ? 10.068 3.854 11.035 1.00 89.31 358 SER A C 1
ATOM 2886 O O . SER A 1 358 ? 10.398 4.354 12.108 1.00 89.31 358 SER A O 1
ATOM 2888 N N . HIS A 1 359 ? 9.905 4.590 9.939 1.00 88.62 359 HIS A N 1
ATOM 2889 C CA . HIS A 1 359 ? 10.054 6.042 9.930 1.00 88.62 359 HIS A CA 1
ATOM 2890 C C . HIS A 1 359 ? 8.826 6.666 9.303 1.00 88.62 359 HIS A C 1
ATOM 2892 O O . HIS A 1 359 ? 8.445 6.328 8.179 1.00 88.62 359 HIS A O 1
ATOM 2898 N N . ARG A 1 360 ? 8.227 7.622 10.007 1.00 85.44 360 ARG A N 1
ATOM 2899 C CA . ARG A 1 360 ? 7.143 8.419 9.456 1.00 85.44 360 ARG A CA 1
ATOM 2900 C C . ARG A 1 360 ? 7.691 9.749 8.979 1.00 85.44 360 ARG A C 1
ATOM 2902 O O . ARG A 1 360 ? 8.144 10.557 9.778 1.00 85.44 360 ARG A O 1
ATOM 2909 N N . LEU A 1 361 ? 7.596 9.988 7.674 1.00 86.38 361 LEU A N 1
ATOM 2910 C CA . LEU A 1 361 ? 7.840 11.310 7.117 1.00 86.38 361 LEU A CA 1
ATOM 2911 C C . LEU A 1 361 ? 6.589 12.167 7.237 1.00 86.38 361 LEU A C 1
ATOM 2913 O O . LEU A 1 361 ? 5.508 11.783 6.775 1.00 86.38 361 LEU A O 1
ATOM 2917 N N . LEU A 1 362 ? 6.759 13.340 7.828 1.00 83.94 362 LEU A N 1
ATOM 2918 C CA . LEU A 1 362 ? 5.730 14.352 7.971 1.00 83.94 362 LEU A CA 1
ATOM 2919 C C . LEU A 1 362 ? 6.236 15.651 7.359 1.00 83.94 362 LEU A C 1
ATOM 2921 O O . LEU A 1 362 ? 7.424 15.963 7.400 1.00 83.94 362 LEU A O 1
ATOM 2925 N N . ARG A 1 363 ? 5.326 16.420 6.769 1.00 86.75 363 ARG A N 1
ATOM 2926 C CA . ARG A 1 363 ? 5.658 17.765 6.309 1.00 86.75 363 ARG A CA 1
ATOM 2927 C C . ARG A 1 363 ? 5.493 18.724 7.478 1.00 86.75 363 ARG A C 1
ATOM 2929 O O . ARG A 1 363 ? 4.579 18.576 8.293 1.00 86.75 363 ARG A O 1
ATOM 2936 N N . THR A 1 364 ? 6.365 19.718 7.546 1.00 87.94 364 THR A N 1
ATOM 2937 C CA . THR A 1 364 ? 6.224 20.839 8.482 1.00 87.94 364 THR A CA 1
ATOM 2938 C C . THR A 1 364 ? 5.335 21.938 7.905 1.00 87.94 364 THR A C 1
ATOM 2940 O O . THR A 1 364 ? 4.818 22.753 8.656 1.00 87.94 364 THR A O 1
ATOM 2943 N N . SER A 1 365 ? 5.077 21.917 6.591 1.00 90.12 365 SER A N 1
ATOM 2944 C CA . SER A 1 365 ? 4.116 22.815 5.946 1.00 90.12 365 SER A CA 1
ATOM 2945 C C . SER A 1 365 ? 2.675 22.483 6.339 1.00 90.12 365 SER A C 1
ATOM 2947 O O . SER A 1 365 ? 2.201 21.357 6.120 1.00 90.12 365 SER A O 1
ATOM 2949 N N . THR A 1 366 ? 1.965 23.484 6.837 1.00 92.69 366 THR A N 1
ATOM 2950 C CA . THR A 1 366 ? 0.533 23.433 7.129 1.00 92.69 366 THR A CA 1
ATOM 2951 C C . THR A 1 366 ? -0.294 23.652 5.861 1.00 92.69 366 THR A C 1
ATOM 2953 O O . THR A 1 366 ? 0.198 24.149 4.844 1.00 92.69 366 THR A O 1
ATOM 2956 N N . ALA A 1 367 ? -1.576 23.296 5.896 1.00 92.94 367 ALA A N 1
ATOM 2957 C CA . ALA A 1 367 ? -2.509 23.631 4.829 1.00 92.94 367 ALA A CA 1
ATOM 2958 C C . ALA A 1 367 ? -2.661 25.156 4.694 1.00 92.94 367 ALA A C 1
ATOM 2960 O O . ALA A 1 367 ? -2.849 25.648 3.583 1.00 92.94 367 ALA A O 1
ATOM 2961 N N . ARG A 1 368 ? -2.493 25.914 5.791 1.00 94.38 368 ARG A N 1
ATOM 2962 C CA . ARG A 1 368 ? -2.432 27.383 5.754 1.00 94.38 368 ARG A CA 1
ATOM 2963 C C . ARG A 1 368 ? -1.253 27.885 4.925 1.00 94.38 368 ARG A C 1
ATOM 2965 O O . ARG A 1 368 ? -1.446 28.769 4.098 1.00 94.38 368 ARG A O 1
ATOM 2972 N N . ASP A 1 369 ? -0.065 27.306 5.093 1.00 92.56 369 ASP A N 1
ATOM 2973 C CA . ASP A 1 369 ? 1.118 27.698 4.311 1.00 92.56 369 ASP A CA 1
ATOM 2974 C C . ASP A 1 369 ? 0.891 27.463 2.816 1.00 92.56 369 ASP A C 1
ATOM 2976 O O . ASP A 1 369 ? 1.210 28.317 1.996 1.00 92.56 369 ASP A O 1
ATOM 2980 N N . VAL A 1 370 ? 0.250 26.343 2.460 1.00 89.75 370 VAL A N 1
ATOM 2981 C CA . VAL A 1 370 ? -0.128 26.055 1.068 1.00 89.75 370 VAL A CA 1
ATOM 2982 C C . VAL A 1 370 ? -1.097 27.108 0.527 1.00 89.75 370 VAL A C 1
ATOM 2984 O O . VAL A 1 370 ? -0.922 27.573 -0.596 1.00 89.75 370 VAL A O 1
ATOM 2987 N N . LEU A 1 371 ? -2.103 27.509 1.308 1.00 91.50 371 LEU A N 1
ATOM 2988 C CA . LEU A 1 371 ? -3.020 28.582 0.914 1.00 91.50 371 LEU A CA 1
ATOM 2989 C C . LEU A 1 371 ? -2.273 29.912 0.726 1.00 91.50 371 LEU A C 1
ATOM 2991 O O . LEU A 1 371 ? -2.495 30.602 -0.267 1.00 91.50 371 LEU A O 1
ATOM 2995 N N . GLN A 1 372 ? -1.351 30.259 1.623 1.00 91.19 372 GLN A N 1
ATOM 2996 C CA . GLN A 1 372 ? -0.550 31.481 1.505 1.00 91.19 372 GLN A CA 1
ATOM 2997 C C . GLN A 1 372 ? 0.360 31.460 0.270 1.00 91.19 372 GLN A C 1
ATOM 2999 O O . GLN A 1 372 ? 0.430 32.457 -0.450 1.00 91.19 372 GLN A O 1
ATOM 3004 N N . ASP A 1 373 ? 1.001 30.328 -0.020 1.00 88.50 373 ASP A N 1
ATOM 3005 C CA . ASP A 1 373 ? 1.841 30.152 -1.206 1.00 88.50 373 ASP A CA 1
ATOM 3006 C C . ASP A 1 373 ? 1.018 30.287 -2.499 1.00 88.50 373 ASP A C 1
ATOM 3008 O O . ASP A 1 373 ? 1.441 30.969 -3.431 1.00 88.50 373 ASP A O 1
ATOM 3012 N N . LEU A 1 374 ? -0.197 29.724 -2.543 1.00 88.50 374 LEU A N 1
ATOM 3013 C CA . LEU A 1 374 ? -1.111 29.880 -3.682 1.00 88.50 374 LEU A CA 1
ATOM 3014 C C . LEU A 1 374 ? -1.561 31.329 -3.882 1.00 88.50 374 LEU A C 1
ATOM 3016 O O . LEU A 1 374 ? -1.718 31.770 -5.020 1.00 88.50 374 LEU A O 1
ATOM 3020 N N . PHE A 1 375 ? -1.755 32.075 -2.796 1.00 86.69 375 PHE A N 1
ATOM 3021 C CA . PHE A 1 375 ? -2.151 33.481 -2.856 1.00 86.69 375 PHE A CA 1
ATOM 3022 C C . PHE A 1 375 ? -1.030 34.389 -3.387 1.00 86.69 375 PHE A C 1
ATOM 3024 O O . PHE A 1 375 ? -1.311 35.431 -3.978 1.00 86.69 375 PHE A O 1
ATOM 3031 N N . ARG A 1 376 ? 0.236 33.993 -3.195 1.00 87.44 376 ARG A N 1
ATOM 3032 C CA . ARG A 1 376 ? 1.434 34.716 -3.663 1.00 87.44 376 ARG A CA 1
ATOM 3033 C C . ARG A 1 376 ? 1.765 34.486 -5.140 1.00 87.44 376 ARG A C 1
ATOM 3035 O O . ARG A 1 376 ? 2.625 35.186 -5.668 1.00 87.44 376 ARG A O 1
ATOM 3042 N N . LEU A 1 377 ? 1.124 33.522 -5.805 1.00 85.19 377 LEU A N 1
ATOM 3043 C CA . LEU A 1 377 ? 1.324 33.285 -7.238 1.00 85.19 377 LEU A CA 1
ATOM 3044 C C . LEU A 1 377 ? 0.849 34.491 -8.077 1.00 85.19 377 LEU A C 1
ATOM 3046 O O . LEU A 1 377 ? -0.085 35.174 -7.652 1.00 85.19 377 LEU A O 1
ATOM 3050 N N . PRO A 1 378 ? 1.415 34.721 -9.282 1.00 79.62 378 PRO A N 1
ATOM 3051 C CA . PRO A 1 378 ? 1.048 35.855 -10.143 1.00 79.62 378 PRO A CA 1
ATOM 3052 C C . PRO A 1 378 ? -0.465 35.969 -10.411 1.00 79.62 378 PRO A C 1
ATOM 3054 O O . PRO A 1 378 ? -1.038 37.041 -10.240 1.00 79.62 378 PRO A O 1
ATOM 3057 N N . ASP A 1 379 ? -1.135 34.841 -10.684 1.00 81.06 379 ASP A N 1
ATOM 3058 C CA . ASP A 1 379 ? -2.597 34.760 -10.892 1.00 81.06 379 ASP A CA 1
ATOM 3059 C C . ASP A 1 379 ? -3.366 34.346 -9.618 1.00 81.06 379 ASP A C 1
ATOM 3061 O O . ASP A 1 379 ? -4.564 34.033 -9.640 1.00 81.06 379 ASP A O 1
ATOM 3065 N N . GLY A 1 380 ? -2.663 34.295 -8.484 1.00 77.19 380 GLY A N 1
ATOM 3066 C CA . GLY A 1 380 ? -3.101 33.667 -7.242 1.00 77.19 380 GLY A CA 1
ATOM 3067 C C . GLY A 1 380 ? -4.340 34.308 -6.636 1.00 77.19 380 GLY A C 1
ATOM 3068 O O . GLY A 1 380 ? -5.191 33.592 -6.122 1.00 77.19 380 GLY A O 1
ATOM 3069 N N . LYS A 1 381 ? -4.492 35.635 -6.749 1.00 79.31 381 LYS A N 1
ATOM 3070 C CA . LYS A 1 381 ? -5.638 36.373 -6.186 1.00 79.31 381 LYS A CA 1
ATOM 3071 C C . LYS A 1 381 ? -6.940 36.132 -6.950 1.00 79.31 381 LYS A C 1
ATOM 3073 O O . LYS A 1 381 ? -7.976 35.930 -6.324 1.00 79.31 381 LYS A O 1
ATOM 3078 N N . GLN A 1 382 ? -6.896 36.132 -8.284 1.00 83.19 382 GLN A N 1
ATOM 3079 C CA . GLN A 1 382 ? -8.093 35.954 -9.116 1.00 83.19 382 GLN A CA 1
ATOM 3080 C C . GLN A 1 382 ? -8.575 34.499 -9.118 1.00 83.19 382 GLN A C 1
ATOM 3082 O O . GLN A 1 382 ? -9.775 34.247 -9.046 1.00 83.19 382 GLN A O 1
ATOM 3087 N N . ARG A 1 383 ? -7.647 33.532 -9.141 1.00 86.94 383 ARG A N 1
ATOM 3088 C CA . ARG A 1 383 ? -7.962 32.093 -9.193 1.00 86.94 383 ARG A CA 1
ATOM 3089 C C . ARG A 1 383 ? -7.736 31.373 -7.865 1.00 86.94 383 ARG A C 1
ATOM 3091 O O . ARG A 1 383 ? -7.574 30.154 -7.844 1.00 86.94 383 ARG A O 1
ATOM 3098 N N . PHE A 1 384 ? -7.748 32.105 -6.748 1.00 88.69 384 PHE A N 1
ATOM 3099 C CA . PHE A 1 384 ? -7.426 31.560 -5.426 1.00 88.69 384 PHE A CA 1
ATOM 3100 C C . PHE A 1 384 ? -8.290 30.349 -5.064 1.00 88.69 384 PHE A C 1
ATOM 3102 O O . PHE A 1 384 ? -7.759 29.287 -4.748 1.00 88.69 384 PHE A O 1
ATOM 3109 N N . LYS A 1 385 ? -9.620 30.497 -5.151 1.00 88.44 385 LYS A N 1
ATOM 3110 C CA . LYS A 1 385 ? -10.575 29.441 -4.775 1.00 88.44 385 LYS A CA 1
ATOM 3111 C C . LYS A 1 385 ? -10.396 28.185 -5.631 1.00 88.44 385 LYS A C 1
ATOM 3113 O O . LYS A 1 385 ? -10.326 27.088 -5.086 1.00 88.44 385 LYS A O 1
ATOM 3118 N N . GLU A 1 386 ? -10.247 28.355 -6.946 1.00 86.62 386 GLU A N 1
ATOM 3119 C CA . GLU A 1 386 ? -10.041 27.252 -7.894 1.00 86.62 386 GLU A CA 1
ATOM 3120 C C . GLU A 1 386 ? -8.717 26.518 -7.624 1.00 86.62 386 GLU A C 1
ATOM 3122 O O . GLU A 1 386 ? -8.686 25.291 -7.521 1.00 86.62 386 GLU A O 1
ATOM 3127 N N . ASN A 1 387 ? -7.623 27.262 -7.437 1.00 85.44 387 ASN A N 1
ATOM 3128 C CA . ASN A 1 387 ? -6.305 26.694 -7.158 1.00 85.44 387 ASN A CA 1
ATOM 3129 C C . ASN A 1 387 ? -6.249 26.003 -5.787 1.00 85.44 387 ASN A C 1
ATOM 3131 O O . ASN A 1 387 ? -5.667 24.923 -5.667 1.00 85.44 387 ASN A O 1
ATOM 3135 N N . ALA A 1 388 ? -6.878 26.592 -4.765 1.00 89.19 388 ALA A N 1
ATOM 3136 C CA . ALA A 1 388 ? -6.979 26.015 -3.428 1.00 89.19 388 ALA A CA 1
ATOM 3137 C C . ALA A 1 388 ? -7.779 24.708 -3.448 1.00 89.19 388 ALA A C 1
ATOM 3139 O O . ALA A 1 388 ? -7.297 23.696 -2.935 1.00 89.19 388 ALA A O 1
ATOM 3140 N N . GLN A 1 389 ? -8.944 24.694 -4.106 1.00 88.44 389 GLN A N 1
ATOM 3141 C CA . GLN A 1 389 ? -9.734 23.476 -4.286 1.00 88.44 389 GLN A CA 1
ATOM 3142 C C . GLN A 1 389 ? -8.934 22.408 -5.034 1.00 88.44 389 GLN A C 1
ATOM 3144 O O . GLN A 1 389 ? -8.811 21.287 -4.548 1.00 88.44 389 GLN A O 1
ATOM 3149 N N . LYS A 1 390 ? -8.298 22.759 -6.157 1.00 85.88 390 LYS A N 1
ATOM 3150 C CA . LYS A 1 390 ? -7.486 21.826 -6.950 1.00 85.88 390 LYS A CA 1
ATOM 3151 C C . LYS A 1 390 ? -6.310 21.232 -6.165 1.00 85.88 390 LYS A C 1
ATOM 3153 O O . LYS A 1 390 ? -5.938 20.089 -6.419 1.00 85.88 390 LYS A O 1
ATOM 3158 N N . ARG A 1 391 ? -5.694 21.993 -5.251 1.00 83.12 391 ARG A N 1
ATOM 3159 C CA . ARG A 1 391 ? -4.499 21.551 -4.510 1.00 83.12 391 ARG A CA 1
ATOM 3160 C C . ARG A 1 391 ? -4.816 20.804 -3.215 1.00 83.12 391 ARG A C 1
ATOM 3162 O O . ARG A 1 391 ? -4.059 19.900 -2.869 1.00 83.12 391 ARG A O 1
ATOM 3169 N N . LEU A 1 392 ? -5.868 21.187 -2.491 1.00 89.12 392 LEU A N 1
ATOM 3170 C CA . LEU A 1 392 ? -6.169 20.638 -1.164 1.00 89.12 392 LEU A CA 1
ATOM 3171 C C . LEU A 1 392 ? -7.301 19.607 -1.176 1.00 89.12 392 LEU A C 1
ATOM 3173 O O . LEU A 1 392 ? -7.219 18.648 -0.409 1.00 89.12 392 LEU A O 1
ATOM 3177 N N . VAL A 1 393 ? -8.321 19.737 -2.032 1.00 89.12 393 VAL A N 1
ATOM 3178 C CA . VAL A 1 393 ? -9.430 18.768 -2.065 1.00 89.12 393 VAL A CA 1
ATOM 3179 C C . VAL A 1 393 ? -8.925 17.415 -2.567 1.00 89.12 393 VAL A C 1
ATOM 3181 O O . VAL A 1 393 ? -8.233 17.304 -3.575 1.00 89.12 393 VAL A O 1
ATOM 3184 N N . GLY A 1 394 ? -9.254 16.361 -1.827 1.00 81.25 394 GLY A N 1
ATOM 3185 C CA . GLY A 1 394 ? -8.774 14.999 -2.028 1.00 81.25 394 GLY A CA 1
ATOM 3186 C C . GLY A 1 394 ? -7.466 14.674 -1.305 1.00 81.25 394 GLY A C 1
ATOM 3187 O O . GLY A 1 394 ? -7.161 13.486 -1.173 1.00 81.25 394 GLY A O 1
ATOM 3188 N N . SER A 1 395 ? -6.732 15.676 -0.806 1.00 83.88 395 SER A N 1
ATOM 3189 C CA . SER A 1 395 ? -5.507 15.465 -0.029 1.00 83.88 395 SER A CA 1
ATOM 3190 C C . SER A 1 395 ? -5.804 14.973 1.393 1.00 83.88 395 SER A C 1
ATOM 3192 O O . SER A 1 395 ? -6.927 15.086 1.891 1.00 83.88 395 SER A O 1
ATOM 3194 N N . ILE A 1 396 ? -4.792 14.393 2.044 1.00 84.44 396 ILE A N 1
ATOM 3195 C CA . ILE A 1 396 ? -4.868 13.967 3.445 1.00 84.44 396 ILE A CA 1
ATOM 3196 C C . ILE A 1 396 ? -4.029 14.928 4.286 1.00 84.44 396 ILE A C 1
ATOM 3198 O O . ILE A 1 396 ? -2.841 15.134 4.014 1.00 84.44 396 ILE A O 1
ATOM 3202 N N . VAL A 1 397 ? -4.634 15.473 5.334 1.00 89.44 397 VAL A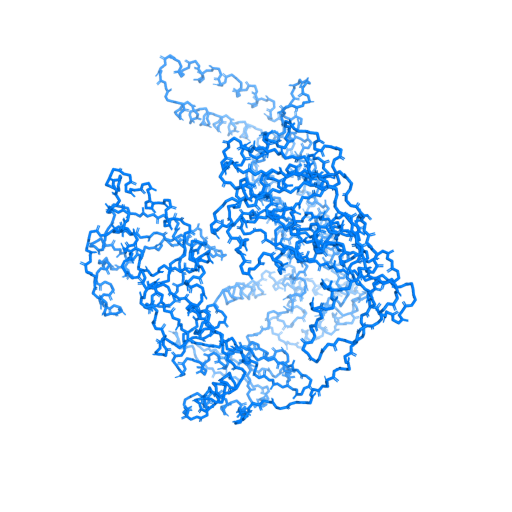 N 1
ATOM 3203 C CA . VAL A 1 397 ? -3.978 16.316 6.335 1.00 89.44 397 VAL A CA 1
ATOM 3204 C C . VAL A 1 397 ? -3.905 15.586 7.674 1.00 89.44 397 VAL A C 1
ATOM 3206 O O . VAL A 1 397 ? -4.782 14.792 8.002 1.00 89.44 397 VAL A O 1
ATOM 3209 N N . LEU A 1 398 ? -2.851 15.828 8.447 1.00 87.62 398 LEU A N 1
ATOM 3210 C CA . LEU A 1 398 ? -2.659 15.294 9.793 1.00 87.62 398 LEU A CA 1
ATOM 3211 C C . LEU A 1 398 ? -2.754 16.439 10.789 1.00 87.62 398 LEU A C 1
ATOM 3213 O O . LEU A 1 398 ? -2.012 17.417 10.701 1.00 87.62 398 LEU A O 1
ATOM 3217 N N . THR A 1 399 ? -3.622 16.295 11.776 1.00 89.50 399 THR A N 1
ATOM 3218 C CA . THR A 1 399 ? -3.674 17.211 12.913 1.00 89.50 399 THR A CA 1
ATOM 3219 C C . THR A 1 399 ? -2.772 16.688 14.021 1.00 89.50 399 THR A C 1
ATOM 3221 O O . THR A 1 399 ? -2.990 15.594 14.537 1.00 89.50 399 THR A O 1
ATOM 3224 N N . ARG A 1 400 ? -1.745 17.455 14.401 1.00 79.69 400 ARG A N 1
ATOM 3225 C CA . ARG A 1 400 ? -0.733 17.006 15.379 1.00 79.69 400 ARG A CA 1
ATOM 3226 C C . ARG A 1 400 ? -1.256 16.913 16.813 1.00 79.69 400 ARG A C 1
ATOM 3228 O O . ARG A 1 400 ? -0.765 16.099 17.580 1.00 79.69 400 ARG A O 1
ATOM 3235 N N . TYR A 1 401 ? -2.279 17.693 17.161 1.00 84.94 401 TYR A N 1
ATOM 3236 C CA . TYR A 1 401 ? -2.835 17.700 18.518 1.00 84.94 401 TYR A CA 1
ATOM 3237 C C . TYR A 1 401 ? -3.501 16.368 18.903 1.00 84.94 401 TYR A C 1
ATOM 3239 O O . TYR A 1 401 ? -3.448 15.966 20.056 1.00 84.94 401 TYR A O 1
ATOM 3247 N N . ASN A 1 402 ? -4.072 15.634 17.942 1.00 83.88 402 ASN A N 1
ATOM 3248 C CA . ASN A 1 402 ? -4.695 14.322 18.174 1.00 83.88 402 ASN A CA 1
ATOM 3249 C C . ASN A 1 402 ? -4.095 13.191 17.314 1.00 83.88 402 ASN A C 1
ATOM 3251 O O . ASN A 1 402 ? -4.572 12.060 17.384 1.00 83.88 402 ASN A O 1
ATOM 3255 N N . ASN A 1 403 ? -3.101 13.503 16.475 1.00 78.12 403 ASN A N 1
ATOM 3256 C CA . ASN A 1 403 ? -2.443 12.609 15.521 1.00 78.12 403 ASN A CA 1
ATOM 3257 C C . ASN A 1 403 ? -3.396 11.835 14.590 1.00 78.12 403 ASN A C 1
ATOM 3259 O O . ASN A 1 403 ? -3.110 10.707 14.182 1.00 78.12 403 ASN A O 1
ATOM 3263 N N . LYS A 1 404 ? -4.533 12.442 14.222 1.00 82.62 404 LYS A N 1
ATOM 3264 C CA . LYS A 1 404 ? -5.519 11.836 13.315 1.00 82.62 404 LYS A CA 1
ATOM 3265 C C . LYS A 1 404 ? -5.381 12.364 11.883 1.00 82.62 404 LYS A C 1
ATOM 3267 O O . LYS A 1 404 ? -5.327 13.578 11.683 1.00 82.62 404 LYS A O 1
ATOM 3272 N N . PRO A 1 405 ? -5.334 11.472 10.876 1.00 83.75 405 PRO A N 1
ATOM 3273 C CA . PRO A 1 405 ? -5.411 11.878 9.485 1.00 83.75 405 PRO A CA 1
ATOM 3274 C C . PRO A 1 405 ? -6.868 12.150 9.091 1.00 83.75 405 PRO A C 1
ATOM 3276 O O . PRO A 1 405 ? -7.762 11.360 9.397 1.00 83.75 405 PRO A O 1
ATOM 3279 N N . TYR A 1 406 ? -7.086 13.228 8.351 1.00 88.31 406 TYR A N 1
ATOM 3280 C CA . TYR A 1 406 ? -8.371 13.597 7.768 1.00 88.31 406 TYR A CA 1
ATOM 3281 C C . TYR A 1 406 ? -8.216 13.802 6.268 1.00 88.31 406 TYR A C 1
ATOM 3283 O O . TYR A 1 406 ? -7.213 14.350 5.807 1.00 88.31 406 TYR A O 1
ATOM 3291 N N . ARG A 1 407 ? -9.209 13.363 5.494 1.00 88.12 407 ARG A N 1
ATOM 3292 C CA . ARG A 1 407 ? -9.276 13.679 4.070 1.00 88.12 407 ARG A CA 1
ATOM 3293 C C . ARG A 1 407 ? -10.002 15.007 3.910 1.00 88.12 407 ARG A C 1
ATOM 3295 O O . ARG A 1 407 ? -11.049 15.213 4.506 1.00 88.12 407 ARG A O 1
ATOM 3302 N N . VAL A 1 408 ? -9.448 15.900 3.105 1.00 91.31 408 VAL A N 1
ATOM 3303 C CA . VAL A 1 408 ? -10.121 17.152 2.760 1.00 91.31 408 VAL A CA 1
ATOM 3304 C C . VAL A 1 408 ? -11.095 16.851 1.626 1.00 91.31 408 VAL A C 1
ATOM 3306 O O . VAL A 1 408 ? -10.667 16.519 0.522 1.00 91.31 408 VAL A O 1
ATOM 3309 N N . ASP A 1 409 ? -12.393 16.919 1.889 1.00 89.69 409 ASP A N 1
ATOM 3310 C CA . ASP A 1 409 ? -13.438 16.702 0.884 1.00 89.69 409 ASP A CA 1
ATOM 3311 C C . ASP A 1 409 ? -13.925 18.017 0.266 1.00 89.69 409 ASP A C 1
ATOM 3313 O O . ASP A 1 409 ? -14.359 18.018 -0.883 1.00 89.69 409 ASP A O 1
ATOM 3317 N N . ASP A 1 410 ? -13.829 19.126 1.002 1.00 92.94 410 ASP A N 1
ATOM 3318 C CA . ASP A 1 410 ? -14.159 20.467 0.513 1.00 92.94 410 ASP A CA 1
ATOM 3319 C C . ASP A 1 410 ? -13.416 21.550 1.319 1.00 92.94 410 ASP A C 1
ATOM 3321 O O . ASP A 1 410 ? -12.769 21.257 2.330 1.00 92.94 410 ASP A O 1
ATOM 3325 N N . ILE A 1 411 ? -13.510 22.805 0.881 1.00 94.31 411 ILE A N 1
ATOM 3326 C CA . ILE A 1 411 ? -13.012 23.980 1.604 1.00 94.31 411 ILE A CA 1
ATOM 3327 C C . ILE A 1 411 ? -14.168 24.961 1.768 1.00 94.31 411 ILE A C 1
ATOM 3329 O O . ILE A 1 411 ? -14.729 25.440 0.782 1.00 94.31 411 ILE A O 1
ATOM 3333 N N . ASP A 1 412 ? -14.490 25.292 3.012 1.00 93.94 412 ASP A N 1
ATOM 3334 C CA . ASP A 1 412 ? -15.466 26.323 3.325 1.00 93.94 412 ASP A CA 1
ATOM 3335 C C . ASP A 1 412 ? -14.775 27.688 3.403 1.00 93.94 412 ASP A C 1
ATOM 3337 O O . ASP A 1 412 ? -14.009 27.975 4.323 1.00 93.94 412 ASP A O 1
ATOM 3341 N N . PHE A 1 413 ? -15.038 28.524 2.398 1.00 92.75 413 PHE A N 1
ATOM 3342 C CA . PHE A 1 413 ? -14.519 29.890 2.310 1.00 92.75 413 PHE A CA 1
ATOM 3343 C C . PHE A 1 413 ? -15.421 30.932 2.983 1.00 92.75 413 PHE A C 1
ATOM 3345 O O . PHE A 1 413 ? -15.043 32.102 3.025 1.00 92.75 413 PHE A O 1
ATOM 3352 N N . ASN A 1 414 ? -16.614 30.544 3.438 1.00 92.69 414 ASN A N 1
ATOM 3353 C CA . ASN A 1 414 ? -17.576 31.452 4.059 1.00 92.69 414 ASN A CA 1
ATOM 3354 C C . ASN A 1 414 ? -17.412 31.481 5.582 1.00 92.69 414 ASN A C 1
ATOM 3356 O O . ASN A 1 414 ? -17.675 32.507 6.206 1.00 92.69 414 ASN A O 1
ATOM 3360 N N . SER A 1 415 ? -16.949 30.377 6.167 1.00 92.81 415 SER A N 1
ATOM 3361 C CA . SER A 1 415 ? -16.605 30.282 7.584 1.00 92.81 415 SER A CA 1
ATOM 3362 C C . SER A 1 415 ? -15.109 30.468 7.839 1.00 92.81 415 SER A C 1
ATOM 3364 O O . SER A 1 415 ? -14.262 30.299 6.962 1.00 92.81 415 SER A O 1
ATOM 3366 N N . ASN A 1 416 ? -14.785 30.834 9.075 1.00 94.56 416 ASN A N 1
ATOM 3367 C CA . ASN A 1 416 ? -13.432 31.125 9.545 1.00 94.56 416 ASN A CA 1
ATOM 3368 C C . ASN A 1 416 ? -13.288 30.713 11.029 1.00 94.56 416 ASN A C 1
ATOM 3370 O O . ASN A 1 416 ? -14.278 30.314 11.647 1.00 94.56 416 ASN A O 1
ATOM 3374 N N . PRO A 1 417 ? -12.094 30.798 11.645 1.00 95.44 417 PRO A N 1
ATOM 3375 C CA . PRO A 1 417 ? -11.906 30.422 13.049 1.00 95.44 417 PRO A CA 1
ATOM 3376 C C . PRO A 1 417 ? -12.801 31.144 14.075 1.00 95.44 417 PRO A C 1
ATOM 3378 O O . PRO A 1 417 ? -13.015 30.606 15.161 1.00 95.44 417 PRO A O 1
ATOM 3381 N N . LEU A 1 418 ? -13.338 32.328 13.755 1.00 94.88 418 LEU A N 1
ATOM 3382 C CA . LEU A 1 418 ? -14.275 33.064 14.619 1.00 94.88 418 LEU A CA 1
ATOM 3383 C C . LEU A 1 418 ? -15.727 32.581 14.476 1.00 94.88 418 LEU A C 1
ATOM 3385 O O . LEU A 1 418 ? -16.593 33.002 15.236 1.00 94.88 418 LEU A O 1
ATOM 3389 N N . SER A 1 419 ? -16.007 31.702 13.512 1.00 93.62 419 SER A N 1
ATOM 3390 C CA . SER A 1 419 ? -17.318 31.066 13.366 1.00 93.62 419 SER A CA 1
ATOM 3391 C C . SER A 1 419 ? -17.593 30.111 14.533 1.00 93.62 419 SER A C 1
ATOM 3393 O O . SER A 1 419 ? -16.667 29.523 15.101 1.00 93.62 419 SER A O 1
ATOM 3395 N N . THR A 1 420 ? -18.868 29.956 14.892 1.00 91.88 420 THR A N 1
ATOM 3396 C CA . THR A 1 420 ? -19.320 29.098 15.993 1.00 91.88 420 THR A CA 1
ATOM 3397 C C . THR A 1 420 ? -19.790 27.734 15.499 1.00 91.88 420 THR A C 1
ATOM 3399 O O . THR A 1 420 ? -20.268 27.584 14.375 1.00 91.88 420 THR A O 1
ATOM 3402 N N . PHE A 1 421 ? -19.665 26.727 16.358 1.00 90.50 421 PHE A N 1
ATOM 3403 C CA . PHE A 1 421 ? -20.255 25.406 16.169 1.00 90.50 421 PHE A CA 1
ATOM 3404 C C . PHE A 1 421 ? -20.816 24.893 17.499 1.00 90.50 421 PHE A C 1
ATOM 3406 O O . PHE A 1 421 ? -20.456 25.393 18.566 1.00 90.50 421 PHE A O 1
ATOM 3413 N N . ASP A 1 422 ? -21.713 23.912 17.432 1.00 87.50 422 ASP A N 1
ATOM 3414 C CA . ASP A 1 422 ? -22.293 23.301 18.626 1.00 87.50 422 ASP A CA 1
ATOM 3415 C C . ASP A 1 422 ? -21.308 22.310 19.268 1.00 87.50 422 ASP A C 1
ATOM 3417 O O . ASP A 1 422 ? -20.932 21.296 18.672 1.00 87.50 422 ASP A O 1
ATOM 3421 N N . TRP A 1 423 ? -20.885 22.611 20.493 1.00 83.31 423 TRP A N 1
ATOM 3422 C CA . TRP A 1 423 ? -20.061 21.752 21.328 1.00 83.31 423 TRP A CA 1
ATOM 3423 C C . TRP A 1 423 ? -20.864 21.313 22.555 1.00 83.31 423 TRP A C 1
ATOM 3425 O O . TRP A 1 423 ? -21.005 22.057 23.524 1.00 83.31 423 TRP A O 1
ATOM 3435 N N . ASN A 1 424 ? -21.387 20.083 22.514 1.00 82.81 424 ASN A N 1
ATOM 3436 C CA . ASN A 1 424 ? -22.193 19.483 23.586 1.00 82.81 424 ASN A CA 1
ATOM 3437 C C . ASN A 1 424 ? -23.411 20.339 24.006 1.00 82.81 424 ASN A C 1
ATOM 3439 O O . ASN A 1 424 ? -23.716 20.440 25.193 1.00 82.81 424 ASN A O 1
ATOM 3443 N N . GLY A 1 425 ? -24.097 20.967 23.048 1.00 82.88 425 GLY A N 1
ATOM 3444 C CA . GLY A 1 425 ? -25.254 21.833 23.284 1.00 82.88 425 GLY A CA 1
ATOM 3445 C C . GLY A 1 425 ? -24.899 23.301 23.540 1.00 82.88 425 GLY A C 1
ATOM 3446 O O . GLY A 1 425 ? -25.799 24.108 23.763 1.00 82.88 425 GLY A O 1
ATOM 3447 N N . THR A 1 426 ? -23.610 23.664 23.531 1.00 86.94 426 THR A N 1
ATOM 3448 C CA . THR A 1 426 ? -23.144 25.043 23.734 1.00 86.94 426 THR A CA 1
ATOM 3449 C C . THR A 1 426 ? -22.486 25.577 22.457 1.00 86.94 426 THR A C 1
ATOM 3451 O O . THR A 1 426 ? -21.519 24.976 21.982 1.00 86.94 426 THR A O 1
ATOM 3454 N N . PRO A 1 427 ? -22.937 26.717 21.903 1.00 91.44 427 PRO A N 1
ATOM 3455 C CA . PRO A 1 427 ? -22.280 27.340 20.760 1.00 91.44 427 PRO A CA 1
ATOM 3456 C C . PRO A 1 427 ? -20.932 27.932 21.187 1.00 91.44 427 PRO A C 1
ATOM 3458 O O . PRO A 1 427 ? -20.877 28.829 22.026 1.00 91.44 427 PRO A O 1
ATOM 3461 N N . VAL A 1 428 ? -19.838 27.441 20.606 1.00 94.12 428 VAL A N 1
ATOM 3462 C CA . VAL A 1 428 ? -18.469 27.892 20.908 1.00 94.12 428 VAL A CA 1
ATOM 3463 C C . VAL A 1 428 ? -17.727 28.192 19.608 1.00 94.12 428 VAL A C 1
ATOM 3465 O O . VAL A 1 428 ? -17.946 27.536 18.589 1.00 94.12 428 VAL A O 1
ATOM 3468 N N . THR A 1 429 ? -16.857 29.204 19.613 1.00 94.94 429 THR A N 1
ATOM 3469 C CA . THR A 1 429 ? -16.001 29.517 18.456 1.00 94.94 429 THR A CA 1
ATOM 3470 C C . THR A 1 429 ? -14.883 28.484 18.303 1.00 94.94 429 THR A C 1
ATOM 3472 O O . THR A 1 429 ? -14.434 27.882 19.284 1.00 94.94 429 THR A O 1
ATOM 3475 N N . TYR A 1 430 ? -14.364 28.278 17.088 1.00 93.88 430 TYR A N 1
ATOM 3476 C CA . TYR A 1 430 ? -13.227 27.362 16.915 1.00 93.88 430 TYR A CA 1
ATOM 3477 C C . TYR A 1 430 ? -11.998 27.809 17.723 1.00 93.88 430 TYR A C 1
ATOM 3479 O O . TYR A 1 430 ? -11.319 26.964 18.309 1.00 93.88 430 TYR A O 1
ATOM 3487 N N . VAL A 1 431 ? -11.734 29.118 17.808 1.00 94.69 431 VAL A N 1
ATOM 3488 C CA . VAL A 1 431 ? -10.637 29.680 18.622 1.00 94.69 431 VAL A CA 1
ATOM 3489 C C . VAL A 1 431 ? -10.778 29.289 20.094 1.00 94.69 431 VAL A C 1
ATOM 3491 O O . VAL A 1 431 ? -9.837 28.755 20.682 1.00 94.69 431 VAL A O 1
ATOM 3494 N N . GLU A 1 432 ? -11.952 29.493 20.690 1.00 93.19 432 GLU A N 1
ATOM 3495 C CA . GLU A 1 432 ? -12.189 29.139 22.092 1.00 93.19 432 GLU A CA 1
ATOM 3496 C C . GLU A 1 432 ? -12.110 27.634 22.334 1.00 93.19 432 GLU A C 1
ATOM 3498 O O . GLU A 1 432 ? -11.520 27.203 23.326 1.00 93.19 432 GLU A O 1
ATOM 3503 N N . TYR A 1 433 ? -12.667 26.828 21.428 1.00 93.69 433 TYR A N 1
ATOM 3504 C CA . TYR A 1 433 ? -12.625 25.374 21.532 1.00 93.69 433 TYR A CA 1
ATOM 3505 C C . TYR A 1 433 ? -11.186 24.846 21.554 1.00 93.69 433 TYR A C 1
ATOM 3507 O O . TYR A 1 433 ? -10.842 24.044 22.427 1.00 93.69 433 TYR A O 1
ATOM 3515 N N . PHE A 1 434 ? -10.333 25.301 20.629 1.00 94.31 434 PHE A N 1
ATOM 3516 C CA . PHE A 1 434 ? -8.938 24.856 20.558 1.00 94.31 434 PHE A CA 1
ATOM 3517 C C . PHE A 1 434 ? -8.094 25.382 21.724 1.00 94.31 434 PHE A C 1
ATOM 3519 O O . PHE A 1 434 ? -7.244 24.645 22.231 1.00 94.31 434 PHE A O 1
ATOM 3526 N N . LYS A 1 435 ? -8.385 26.587 22.224 1.00 93.38 435 LYS A N 1
ATOM 3527 C CA . LYS A 1 435 ? -7.737 27.131 23.422 1.00 93.38 435 LYS A CA 1
ATOM 3528 C C . LYS A 1 435 ? -8.115 26.352 24.685 1.00 93.38 435 LYS A C 1
ATOM 3530 O O . LYS A 1 435 ? -7.230 26.007 25.461 1.00 93.38 435 LYS A O 1
ATOM 3535 N N . LYS A 1 436 ? -9.396 26.010 24.871 1.00 91.25 436 LYS A N 1
ATOM 3536 C CA . LYS A 1 436 ? -9.884 25.240 26.034 1.00 91.25 436 LYS A CA 1
ATOM 3537 C C . LYS A 1 436 ? -9.475 23.766 25.989 1.00 91.25 436 LYS A C 1
ATOM 3539 O O . LYS A 1 436 ? -9.030 23.230 26.995 1.00 91.25 436 LYS A O 1
ATOM 3544 N N . SER A 1 437 ? -9.622 23.111 24.837 1.00 90.62 437 SER A N 1
ATOM 3545 C CA . SER A 1 437 ? -9.429 21.656 24.720 1.00 90.62 437 SER A CA 1
ATOM 3546 C C . SER A 1 437 ? -7.966 21.248 24.553 1.00 90.62 437 SER A C 1
ATOM 3548 O O . SER A 1 437 ? -7.584 20.165 24.983 1.00 90.62 437 SER A O 1
ATOM 3550 N N . TRP A 1 438 ? -7.158 22.090 23.899 1.00 88.38 438 TRP A N 1
ATOM 3551 C CA . TRP A 1 438 ? -5.799 21.732 23.474 1.00 88.38 438 TRP A CA 1
ATOM 3552 C C . TRP A 1 438 ? -4.736 22.774 23.842 1.00 88.38 438 TRP A C 1
ATOM 3554 O O . TRP A 1 438 ? -3.572 22.561 23.516 1.00 88.38 438 TRP A O 1
ATOM 3564 N N . GLN A 1 439 ? -5.106 23.883 24.498 1.00 91.88 439 GLN A N 1
ATOM 3565 C CA . GLN A 1 439 ? -4.199 24.998 24.821 1.00 91.88 439 GLN A CA 1
ATOM 3566 C C . GLN A 1 439 ? -3.486 25.576 23.585 1.00 91.88 439 GLN A C 1
ATOM 3568 O O . GLN A 1 439 ? -2.340 26.016 23.653 1.00 91.88 439 GLN A O 1
ATOM 3573 N N . LEU A 1 440 ? -4.170 25.571 22.436 1.00 91.50 440 LEU A N 1
ATOM 3574 C CA . LEU A 1 440 ? -3.643 26.087 21.174 1.00 91.50 440 LEU A CA 1
ATOM 3575 C C . LEU A 1 440 ? -4.216 27.467 20.863 1.00 91.50 440 LEU A C 1
ATOM 3577 O O . LEU A 1 440 ? -5.425 27.675 20.964 1.00 91.50 440 LEU A O 1
ATOM 3581 N N . ASP A 1 441 ? -3.347 28.377 20.426 1.00 93.25 441 ASP A N 1
ATOM 3582 C CA . ASP A 1 441 ? -3.725 29.714 19.972 1.00 93.25 441 ASP A CA 1
ATOM 3583 C C . ASP A 1 441 ? -3.677 29.795 18.439 1.00 93.25 441 ASP A C 1
ATOM 3585 O O . ASP A 1 441 ? -2.652 29.488 17.824 1.00 93.25 441 ASP A O 1
ATOM 3589 N N . ILE A 1 442 ? -4.799 30.169 17.818 1.00 94.44 442 ILE A N 1
ATOM 3590 C CA . ILE A 1 442 ? -4.929 30.272 16.358 1.00 94.44 442 ILE A CA 1
ATOM 3591 C C . ILE A 1 442 ? -4.543 31.689 15.948 1.00 94.44 442 ILE A C 1
ATOM 3593 O O . ILE A 1 442 ? -5.191 32.647 16.368 1.00 94.44 442 ILE A O 1
ATOM 3597 N N . LYS A 1 443 ? -3.527 31.834 15.092 1.00 93.25 443 LYS A N 1
ATOM 3598 C CA . LYS A 1 443 ? -2.983 33.151 14.727 1.00 93.25 443 LYS A CA 1
ATOM 3599 C C . LYS A 1 443 ? -3.738 33.818 13.583 1.00 93.25 443 LYS A C 1
ATOM 3601 O O . LYS A 1 443 ? -3.961 35.023 13.615 1.00 93.25 443 LYS A O 1
ATOM 3606 N N . ASP A 1 444 ? -4.099 33.062 12.548 1.00 92.56 444 ASP A N 1
ATOM 3607 C CA . ASP A 1 444 ? -4.802 33.606 11.382 1.00 92.56 444 ASP A CA 1
ATOM 3608 C C . ASP A 1 444 ? -6.315 33.423 11.528 1.00 92.56 444 ASP A C 1
ATOM 3610 O O . ASP A 1 444 ? -6.837 32.326 11.353 1.00 92.56 444 ASP A O 1
ATOM 3614 N N . HIS A 1 445 ? -7.044 34.493 11.843 1.00 94.19 445 HIS A N 1
ATOM 3615 C CA . HIS A 1 445 ? -8.503 34.434 12.022 1.00 94.19 445 HIS A CA 1
ATOM 3616 C C . HIS A 1 445 ? -9.291 34.575 10.714 1.00 94.19 445 HIS A C 1
ATOM 3618 O O . HIS A 1 445 ? -10.512 34.452 10.729 1.00 94.19 445 HIS A O 1
ATOM 3624 N N . LYS A 1 446 ? -8.620 34.829 9.582 1.00 92.25 446 LYS A N 1
ATOM 3625 C CA . LYS A 1 446 ? -9.255 35.000 8.263 1.00 92.25 446 LYS A CA 1
ATOM 3626 C C . LYS A 1 446 ? -9.111 33.772 7.365 1.00 92.25 446 LYS A C 1
ATOM 3628 O O . LYS A 1 446 ? -9.678 33.755 6.274 1.00 92.25 446 LYS A O 1
ATOM 3633 N N . GLN A 1 447 ? -8.354 32.765 7.796 1.00 93.88 447 GLN A N 1
ATOM 3634 C CA . GLN A 1 447 ? -8.205 31.524 7.044 1.00 93.88 447 GLN A CA 1
ATOM 3635 C C . GLN A 1 447 ? -9.561 30.809 6.859 1.00 93.88 447 GLN A C 1
ATOM 3637 O O . GLN A 1 447 ? -10.395 30.844 7.767 1.00 93.88 447 GLN A O 1
ATOM 3642 N N . PRO A 1 448 ? -9.787 30.146 5.711 1.00 95.38 448 PRO A N 1
ATOM 3643 C CA . PRO A 1 448 ? -10.976 29.323 5.495 1.00 95.38 448 PRO A CA 1
ATOM 3644 C C . PRO A 1 448 ? -10.933 28.054 6.359 1.00 95.38 448 PRO A C 1
ATOM 3646 O O . PRO A 1 448 ? -9.917 27.756 6.988 1.00 95.38 448 PRO A O 1
ATOM 3649 N N . LEU A 1 449 ? -12.004 27.262 6.354 1.00 96.25 449 LEU A N 1
ATOM 3650 C CA . LEU A 1 449 ? -12.055 25.967 7.039 1.00 96.25 449 LEU A CA 1
ATOM 3651 C C . LEU A 1 449 ? -11.923 24.810 6.040 1.00 96.25 449 LEU A C 1
ATOM 3653 O O . LEU A 1 449 ? -12.465 24.854 4.938 1.00 96.25 449 LEU A O 1
ATOM 3657 N N . LEU A 1 450 ? -11.216 23.744 6.418 1.00 96.06 450 LEU A N 1
ATOM 3658 C CA . LEU A 1 450 ? -11.201 22.497 5.645 1.00 96.06 450 LEU A CA 1
ATOM 3659 C C . LEU A 1 450 ? -12.356 21.609 6.097 1.00 96.06 450 LEU A C 1
ATOM 3661 O O . LEU A 1 450 ? -12.568 21.434 7.294 1.00 96.06 450 LEU A O 1
ATOM 3665 N N . VAL A 1 451 ? -13.062 20.999 5.152 1.00 94.19 451 VAL A N 1
ATOM 3666 C CA . VAL A 1 451 ? -14.221 20.150 5.427 1.00 94.19 451 VAL A CA 1
ATOM 3667 C C . VAL A 1 451 ? -13.867 18.692 5.170 1.00 94.19 451 VAL A C 1
ATOM 3669 O O . VAL A 1 451 ? -13.410 18.334 4.086 1.00 94.19 451 VAL A O 1
ATOM 3672 N N . ASN A 1 452 ? -14.124 17.838 6.153 1.00 93.06 452 ASN A N 1
ATOM 3673 C CA . ASN A 1 452 ? -14.045 16.385 6.048 1.00 93.06 452 ASN A CA 1
ATOM 3674 C C . ASN A 1 452 ? -15.440 15.793 6.280 1.00 93.06 452 ASN A C 1
ATOM 3676 O O . ASN A 1 452 ? -16.093 16.097 7.282 1.00 93.06 452 ASN A O 1
ATOM 3680 N N . ARG A 1 453 ? -15.897 14.933 5.368 1.00 88.31 453 ARG A N 1
ATOM 3681 C CA . ARG A 1 453 ? -17.189 14.242 5.439 1.00 88.31 453 ARG A CA 1
ATOM 3682 C C . ARG A 1 453 ? -16.919 12.741 5.564 1.00 88.31 453 ARG A C 1
ATOM 3684 O O . ARG A 1 453 ? -16.755 12.056 4.551 1.00 88.31 453 ARG A O 1
ATOM 3691 N N . PRO A 1 454 ? -16.840 12.210 6.800 1.00 80.12 454 PRO A N 1
ATOM 3692 C CA . PRO A 1 454 ? -16.665 10.781 7.003 1.00 80.12 454 PRO A CA 1
ATOM 3693 C C . PRO A 1 454 ? -17.760 9.980 6.282 1.00 80.12 454 PRO A C 1
ATOM 3695 O O . PRO A 1 454 ? -18.846 10.472 5.980 1.00 80.12 454 PRO A O 1
ATOM 3698 N N . LYS A 1 455 ? -17.483 8.708 5.987 1.00 74.25 455 LYS A N 1
ATOM 3699 C CA . LYS A 1 455 ? -18.559 7.807 5.563 1.00 74.25 455 LYS A CA 1
ATOM 3700 C C . LYS A 1 455 ? -19.434 7.493 6.783 1.00 74.25 455 LYS A C 1
ATOM 3702 O O . LYS A 1 455 ? -18.860 7.225 7.842 1.00 74.25 455 LYS A O 1
ATOM 3707 N N . PRO A 1 456 ? -20.771 7.471 6.640 1.00 61.97 456 PRO A N 1
ATOM 3708 C CA . PRO A 1 456 ? -21.655 7.091 7.735 1.00 61.97 456 PRO A CA 1
ATOM 3709 C C . PRO A 1 456 ? -21.286 5.689 8.224 1.00 61.97 456 PRO A C 1
ATOM 3711 O O . PRO A 1 456 ? -21.019 4.783 7.421 1.00 61.97 456 PRO A O 1
ATOM 3714 N N . ARG A 1 457 ? -21.222 5.507 9.544 1.00 57.34 457 ARG A N 1
ATOM 3715 C CA . ARG A 1 457 ? -21.025 4.176 10.128 1.00 57.34 457 ARG A CA 1
ATOM 3716 C C . ARG A 1 457 ? -22.282 3.337 9.883 1.00 57.34 457 ARG A C 1
ATOM 3718 O O . ARG A 1 457 ? -23.367 3.877 9.680 1.00 57.34 457 ARG A O 1
ATOM 3725 N N . ARG A 1 458 ? -22.152 2.001 9.872 1.00 43.03 458 ARG A N 1
ATOM 3726 C CA . ARG A 1 458 ? -23.303 1.087 9.710 1.00 43.03 458 ARG A CA 1
ATOM 3727 C C . ARG A 1 458 ? -24.385 1.456 10.739 1.00 43.03 458 ARG A C 1
ATOM 3729 O O . ARG A 1 458 ? -24.163 1.234 11.924 1.00 43.03 458 ARG A O 1
ATOM 3736 N N . GLY A 1 459 ? -25.517 1.995 10.280 1.00 47.88 459 GLY A N 1
ATOM 3737 C CA . GLY A 1 459 ? -26.663 2.376 11.118 1.00 47.88 459 GLY A CA 1
ATOM 3738 C C . GLY A 1 459 ? -26.917 3.883 11.274 1.00 47.88 459 GLY A C 1
ATOM 3739 O O . GLY A 1 459 ? -27.981 4.238 11.765 1.00 47.88 459 GLY A O 1
ATOM 3740 N N . GLU A 1 460 ? -26.010 4.761 10.836 1.00 49.41 460 GLU A N 1
ATOM 3741 C CA . GLU A 1 460 ? -26.219 6.220 10.849 1.00 49.41 460 GLU A CA 1
ATOM 3742 C C . GLU A 1 460 ? -26.706 6.717 9.478 1.00 49.41 460 GLU A C 1
ATOM 3744 O O . GLU A 1 460 ? -26.147 6.354 8.439 1.00 49.41 460 GLU A O 1
ATOM 3749 N N . THR A 1 461 ? -27.754 7.545 9.465 1.00 50.47 461 THR A N 1
ATOM 3750 C CA . THR A 1 461 ? -28.354 8.103 8.238 1.00 50.47 461 THR A CA 1
ATOM 3751 C C . THR A 1 461 ? -27.514 9.237 7.644 1.00 50.47 461 THR A C 1
ATOM 3753 O O . THR A 1 461 ? -27.518 9.426 6.429 1.00 50.47 461 THR A O 1
ATOM 3756 N N . GLU A 1 462 ? -26.752 9.950 8.480 1.00 55.31 462 GLU A N 1
ATOM 3757 C CA . GLU A 1 462 ? -25.866 11.048 8.085 1.00 55.31 462 GLU A CA 1
ATOM 3758 C C . GLU A 1 462 ? -24.540 10.981 8.848 1.00 55.31 462 GLU A C 1
ATOM 3760 O O . GLU A 1 462 ? -24.501 10.655 10.032 1.00 55.31 462 GLU A O 1
ATOM 3765 N N . SER A 1 463 ? -23.439 11.295 8.164 1.00 64.25 463 SER A N 1
ATOM 3766 C CA . SER A 1 463 ? -22.144 11.470 8.820 1.00 64.25 463 SER A CA 1
ATOM 3767 C C . SER A 1 463 ? -22.001 12.907 9.297 1.00 64.25 463 SER A C 1
ATOM 3769 O O . SER A 1 463 ? -22.168 13.829 8.500 1.00 64.25 463 SER A O 1
ATOM 3771 N N . GLN A 1 464 ? -21.587 13.099 10.550 1.00 73.88 464 GLN A N 1
ATOM 3772 C CA . GLN A 1 464 ? -21.244 14.426 11.060 1.00 73.88 464 GLN A CA 1
ATOM 3773 C C . GLN A 1 464 ? -20.119 15.049 10.225 1.00 73.88 464 GLN A C 1
ATOM 3775 O O . GLN A 1 464 ? -19.065 14.439 10.018 1.00 73.88 464 GLN A O 1
ATOM 3780 N N . MET A 1 465 ? -20.367 16.259 9.725 1.00 84.19 465 MET A N 1
ATOM 3781 C CA . MET A 1 465 ? -19.381 17.067 9.016 1.00 84.19 465 MET A CA 1
ATOM 3782 C C . MET A 1 465 ? -18.336 17.580 10.010 1.00 84.19 465 MET A C 1
ATOM 3784 O O . MET A 1 465 ? -18.680 18.143 11.045 1.00 84.19 465 MET A O 1
ATOM 3788 N N . ILE A 1 466 ? -17.057 17.388 9.692 1.00 91.56 466 ILE A N 1
ATOM 3789 C CA . ILE A 1 466 ? -15.939 17.827 10.528 1.00 91.56 466 ILE A CA 1
ATOM 3790 C C . ILE A 1 466 ? -15.256 19.004 9.835 1.00 91.56 466 ILE A C 1
ATOM 3792 O O . ILE A 1 466 ? -14.755 18.854 8.720 1.00 91.56 466 ILE A O 1
ATOM 3796 N N . CYS A 1 467 ? -15.200 20.149 10.511 1.00 93.38 467 CYS A N 1
ATOM 3797 C CA . CYS A 1 467 ? -14.447 21.318 10.064 1.00 93.38 467 CYS A CA 1
ATOM 3798 C C . CYS A 1 467 ? -13.087 21.370 10.768 1.00 93.38 467 CYS A C 1
ATOM 3800 O O . CYS A 1 467 ? -12.993 21.159 11.978 1.00 93.38 467 CYS A O 1
ATOM 3802 N N . LEU A 1 468 ? -12.027 21.654 10.016 1.00 95.38 468 LEU A N 1
ATOM 3803 C CA . LEU A 1 468 ? -10.649 21.675 10.496 1.00 95.38 468 LEU A CA 1
ATOM 3804 C C . LEU A 1 468 ? -9.990 23.019 10.173 1.00 95.38 468 LEU A C 1
ATOM 3806 O O . LEU A 1 468 ? -10.196 23.580 9.098 1.00 95.38 468 LEU A O 1
ATOM 3810 N N . ILE A 1 469 ? -9.144 23.500 11.085 1.00 96.56 469 ILE A N 1
ATOM 3811 C CA . ILE A 1 469 ? -8.376 24.740 10.914 1.00 96.56 469 ILE A CA 1
ATOM 3812 C C . ILE A 1 469 ? -7.118 24.460 10.072 1.00 96.56 469 ILE A C 1
ATOM 3814 O O . ILE A 1 469 ? -6.286 23.659 10.518 1.00 96.56 469 ILE A O 1
ATOM 3818 N N . PRO A 1 470 ? -6.923 25.102 8.898 1.00 95.69 470 PRO A N 1
ATOM 3819 C CA . PRO A 1 470 ? -5.757 24.872 8.040 1.00 95.69 470 PRO A CA 1
ATOM 3820 C C . PRO A 1 470 ? -4.403 25.052 8.741 1.00 95.69 470 PRO A C 1
ATOM 3822 O O . PRO A 1 470 ? -3.468 24.309 8.450 1.00 95.69 470 PRO A O 1
ATOM 3825 N N . GLU A 1 471 ? -4.294 25.996 9.677 1.00 95.06 471 GLU A N 1
ATOM 3826 C CA . GLU A 1 471 ? -3.087 26.259 10.479 1.00 95.06 471 GLU A CA 1
ATOM 3827 C C . GLU A 1 471 ? -2.682 25.075 11.363 1.00 95.06 471 GLU A C 1
ATOM 3829 O O . GLU A 1 471 ? -1.500 24.858 11.608 1.00 95.06 471 GLU A O 1
ATOM 3834 N N . LEU A 1 472 ? -3.648 24.272 11.808 1.00 93.62 472 LEU A N 1
ATOM 3835 C CA . LEU A 1 472 ? -3.406 23.103 12.659 1.00 93.62 472 LEU A CA 1
ATOM 3836 C C . LEU A 1 472 ? -3.332 21.794 11.854 1.00 93.62 472 LEU A C 1
ATOM 3838 O O . LEU A 1 472 ? -3.139 20.715 12.424 1.00 93.62 472 LEU A O 1
ATOM 3842 N N . CYS A 1 473 ? -3.503 21.879 10.533 1.00 93.06 473 CYS A N 1
ATOM 3843 C CA . CYS A 1 473 ? -3.538 20.754 9.610 1.00 93.06 473 CYS A CA 1
ATOM 3844 C C . CYS A 1 473 ? -2.234 20.679 8.821 1.00 93.06 473 CYS A C 1
ATOM 3846 O O . CYS A 1 473 ? -2.004 21.465 7.907 1.00 93.06 473 CYS A O 1
ATOM 3848 N N . PHE A 1 474 ? -1.388 19.704 9.128 1.00 91.00 474 PHE A N 1
ATOM 3849 C CA . PHE A 1 474 ? -0.133 19.491 8.417 1.00 91.00 474 PHE A CA 1
ATOM 3850 C C . PHE A 1 474 ? -0.360 18.635 7.179 1.00 91.00 474 PHE A C 1
ATOM 3852 O O . PHE A 1 474 ? -1.071 17.630 7.219 1.00 91.00 474 PHE A O 1
ATOM 3859 N N . MET A 1 475 ? 0.262 19.016 6.067 1.00 87.19 475 MET A N 1
ATOM 3860 C CA . MET A 1 475 ? 0.172 18.240 4.835 1.00 87.19 475 MET A CA 1
ATOM 3861 C C . MET A 1 475 ? 0.841 16.873 5.024 1.00 87.19 475 MET A C 1
ATOM 3863 O O . MET A 1 475 ? 1.927 16.777 5.597 1.00 87.19 475 MET A O 1
ATOM 3867 N N . THR A 1 476 ? 0.221 15.802 4.525 1.00 79.50 476 THR A N 1
ATOM 3868 C CA . THR A 1 476 ? 0.793 14.448 4.619 1.00 79.50 476 THR A CA 1
ATOM 3869 C C . THR A 1 476 ? 1.191 13.888 3.264 1.00 79.50 476 THR A C 1
ATOM 3871 O O . THR A 1 476 ? 0.726 14.347 2.221 1.00 79.50 476 THR A O 1
ATOM 3874 N N . GLY A 1 477 ? 2.052 12.868 3.301 1.00 68.38 477 GLY A N 1
ATOM 3875 C CA . GLY A 1 477 ? 2.559 12.193 2.114 1.00 68.38 477 GLY A CA 1
ATOM 3876 C C . GLY A 1 477 ? 3.699 12.956 1.441 1.00 68.38 477 GLY A C 1
ATOM 3877 O O . GLY A 1 477 ? 3.787 14.183 1.495 1.00 68.38 477 GLY A O 1
ATOM 3878 N N . LEU A 1 478 ? 4.586 12.202 0.795 1.00 70.94 478 LEU A N 1
ATOM 3879 C CA . LEU A 1 478 ? 5.525 12.766 -0.167 1.00 70.94 478 LEU A CA 1
ATOM 3880 C C . LEU A 1 478 ? 4.737 13.006 -1.454 1.00 70.94 478 LEU A C 1
ATOM 3882 O O . LEU A 1 478 ? 4.174 12.056 -2.000 1.00 70.94 478 LEU A O 1
ATOM 3886 N N . THR A 1 479 ? 4.659 14.257 -1.909 1.00 69.81 479 THR A N 1
ATOM 3887 C CA . THR A 1 479 ? 4.115 14.546 -3.240 1.00 69.81 479 THR A CA 1
ATOM 3888 C C . THR A 1 479 ? 5.019 13.916 -4.293 1.00 69.81 479 THR A C 1
ATOM 3890 O O . THR A 1 479 ? 6.213 13.724 -4.049 1.00 69.81 479 THR A O 1
ATOM 3893 N N . ASP A 1 480 ? 4.479 13.610 -5.469 1.00 65.06 480 ASP A N 1
ATOM 3894 C CA . ASP A 1 480 ? 5.297 13.042 -6.547 1.00 65.06 480 ASP A CA 1
ATOM 3895 C C . ASP A 1 480 ? 6.416 14.004 -6.970 1.00 65.06 480 ASP A C 1
ATOM 3897 O O . ASP A 1 480 ? 7.526 13.560 -7.252 1.00 65.06 480 ASP A O 1
ATOM 3901 N N . ASP A 1 481 ? 6.185 15.316 -6.841 1.00 67.69 481 ASP A N 1
ATOM 3902 C CA . ASP A 1 481 ? 7.222 16.346 -6.969 1.00 67.69 481 ASP A CA 1
ATOM 3903 C C . ASP A 1 481 ? 8.409 16.072 -6.022 1.00 67.69 481 ASP A C 1
ATOM 3905 O O . ASP A 1 481 ? 9.551 15.993 -6.470 1.00 67.69 481 ASP A O 1
ATOM 3909 N N . ILE A 1 482 ? 8.141 15.839 -4.727 1.00 73.06 482 ILE A N 1
ATOM 3910 C CA . ILE A 1 482 ? 9.174 15.548 -3.719 1.00 73.06 482 ILE A CA 1
ATOM 3911 C C . ILE A 1 482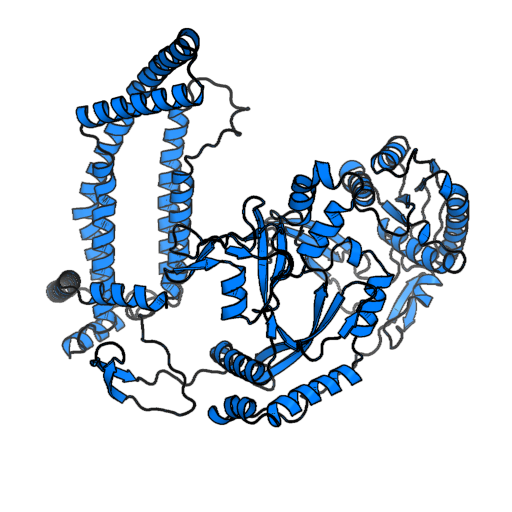 ? 9.858 14.206 -4.005 1.00 73.06 482 ILE A C 1
ATOM 3913 O O . ILE A 1 482 ? 11.075 14.095 -3.874 1.00 73.06 482 ILE A O 1
ATOM 3917 N N . ARG A 1 483 ? 9.096 13.182 -4.411 1.00 73.75 483 ARG A N 1
ATOM 3918 C CA . ARG A 1 483 ? 9.649 11.857 -4.746 1.00 73.75 483 ARG A CA 1
ATOM 3919 C C . ARG A 1 483 ? 10.555 11.897 -5.972 1.00 73.75 483 ARG A C 1
ATOM 3921 O O . ARG A 1 483 ? 11.518 11.137 -6.040 1.00 73.75 483 ARG A O 1
ATOM 3928 N N . SER A 1 484 ? 10.240 12.757 -6.936 1.00 70.44 484 SER A N 1
ATOM 3929 C CA . SER A 1 484 ? 11.024 12.922 -8.159 1.00 70.44 484 SER A CA 1
ATOM 3930 C C . SER A 1 484 ? 12.337 13.680 -7.927 1.00 70.44 484 SER A C 1
ATOM 3932 O O . SER A 1 484 ? 13.282 13.521 -8.706 1.00 70.44 484 SER A O 1
ATOM 3934 N N . ASP A 1 485 ? 12.435 14.455 -6.840 1.00 75.88 485 ASP A N 1
ATOM 3935 C CA . ASP A 1 485 ? 13.647 15.188 -6.493 1.00 75.88 485 ASP A CA 1
ATOM 3936 C C . ASP A 1 485 ? 14.684 14.283 -5.808 1.00 75.88 485 ASP A C 1
ATOM 3938 O O . ASP A 1 485 ? 14.598 13.902 -4.637 1.00 75.88 485 ASP A O 1
ATOM 3942 N N . THR A 1 486 ? 15.737 13.972 -6.563 1.00 76.94 486 THR A N 1
ATOM 3943 C CA . THR A 1 486 ? 16.851 13.135 -6.100 1.00 76.94 486 THR A CA 1
ATOM 3944 C C . THR A 1 486 ? 17.633 13.719 -4.922 1.00 76.94 486 THR A C 1
ATOM 3946 O O . THR A 1 486 ? 18.259 12.950 -4.192 1.00 76.94 486 THR A O 1
ATOM 3949 N N . ARG A 1 487 ? 17.636 15.046 -4.730 1.00 83.75 487 ARG A N 1
ATOM 3950 C CA . ARG A 1 487 ? 18.308 15.692 -3.593 1.00 83.75 487 ARG A CA 1
ATOM 3951 C C . ARG A 1 487 ? 17.505 15.451 -2.323 1.00 83.75 487 ARG A C 1
ATOM 3953 O O . ARG A 1 487 ? 18.057 14.927 -1.362 1.00 83.75 487 ARG A O 1
ATOM 3960 N N . ILE A 1 488 ? 16.197 15.714 -2.371 1.00 84.19 488 ILE A N 1
ATOM 3961 C CA . ILE A 1 488 ? 15.298 15.491 -1.231 1.00 84.19 488 ILE A CA 1
ATOM 3962 C C . ILE A 1 488 ? 15.311 14.017 -0.825 1.00 84.19 488 ILE A C 1
ATOM 3964 O O . ILE A 1 488 ? 15.507 13.694 0.344 1.00 84.19 488 ILE A O 1
ATOM 3968 N N . MET A 1 489 ? 15.190 13.101 -1.790 1.00 83.94 489 MET A N 1
ATOM 3969 C CA . MET A 1 489 ? 15.207 11.665 -1.504 1.00 83.94 489 MET A CA 1
ATOM 3970 C C . MET A 1 489 ? 16.551 11.165 -0.959 1.00 83.94 489 MET A C 1
ATOM 3972 O O . MET A 1 489 ? 16.566 10.197 -0.198 1.00 83.94 489 MET A O 1
ATOM 3976 N N . ARG A 1 490 ? 17.676 11.806 -1.302 1.00 87.00 490 ARG A N 1
ATOM 3977 C CA . ARG A 1 490 ? 18.992 11.483 -0.728 1.00 87.00 490 ARG A CA 1
ATOM 3978 C C . ARG A 1 490 ? 19.081 11.903 0.737 1.00 87.00 490 ARG A C 1
ATOM 3980 O O . ARG A 1 490 ? 19.527 11.097 1.550 1.00 87.00 490 ARG A O 1
ATOM 3987 N N . ASP A 1 491 ? 18.620 13.107 1.060 1.00 85.75 491 ASP A N 1
ATOM 3988 C CA . ASP A 1 491 ? 18.594 13.618 2.434 1.00 85.75 491 ASP A CA 1
ATOM 3989 C C . ASP A 1 491 ? 17.603 12.822 3.297 1.00 85.75 491 ASP A C 1
ATOM 3991 O O . ASP A 1 491 ? 17.887 12.472 4.432 1.00 85.75 491 ASP A O 1
ATOM 3995 N N . ILE A 1 492 ? 16.455 12.420 2.747 1.00 86.38 492 ILE A N 1
ATOM 3996 C CA . ILE A 1 492 ? 15.541 11.496 3.434 1.00 86.38 492 ILE A CA 1
ATOM 3997 C C . ILE A 1 492 ? 16.223 10.144 3.679 1.00 86.38 492 ILE A C 1
ATOM 3999 O O . ILE A 1 492 ? 16.096 9.552 4.756 1.00 86.38 492 ILE A O 1
ATOM 4003 N N . ALA A 1 493 ? 16.928 9.619 2.674 1.00 86.25 493 ALA A N 1
ATOM 4004 C CA . ALA A 1 493 ? 17.576 8.318 2.757 1.00 86.25 493 ALA A CA 1
ATOM 4005 C C . ALA A 1 493 ? 18.701 8.287 3.799 1.00 86.25 493 ALA A C 1
ATOM 4007 O O . ALA A 1 493 ? 18.870 7.250 4.436 1.00 86.25 493 ALA A O 1
ATOM 4008 N N . SER A 1 494 ? 19.439 9.381 4.011 1.00 86.69 494 SER A N 1
ATOM 4009 C CA . SER A 1 494 ? 20.497 9.433 5.032 1.00 86.69 494 SER A CA 1
ATOM 4010 C C . SER A 1 494 ? 19.950 9.251 6.453 1.00 86.69 494 SER A C 1
ATOM 4012 O O . SER A 1 494 ? 20.630 8.661 7.289 1.00 86.69 494 SER A O 1
ATOM 4014 N N . HIS A 1 495 ? 18.709 9.679 6.708 1.00 83.31 495 HIS A N 1
ATOM 4015 C CA . HIS A 1 495 ? 18.054 9.541 8.012 1.00 83.31 495 HIS A CA 1
ATOM 4016 C C . HIS A 1 495 ? 17.211 8.265 8.154 1.00 83.31 495 HIS A C 1
ATOM 4018 O O . HIS A 1 495 ? 17.074 7.741 9.257 1.00 83.31 495 HIS A O 1
ATOM 4024 N N . THR A 1 496 ? 16.653 7.741 7.058 1.00 85.62 496 THR A N 1
ATOM 4025 C CA . THR A 1 496 ? 15.759 6.563 7.085 1.00 85.62 496 THR A CA 1
ATOM 4026 C C . THR A 1 496 ? 16.475 5.232 6.847 1.00 85.62 496 THR A C 1
ATOM 4028 O O . THR A 1 496 ? 16.008 4.188 7.310 1.00 85.62 496 THR A O 1
ATOM 4031 N N . ARG A 1 497 ? 17.621 5.228 6.150 1.00 86.25 497 ARG A N 1
ATOM 4032 C CA . ARG A 1 497 ? 18.419 4.014 5.919 1.00 86.25 497 ARG A CA 1
ATOM 4033 C C . ARG A 1 497 ? 19.334 3.751 7.107 1.00 86.25 497 ARG A C 1
ATOM 4035 O O . ARG A 1 497 ? 20.483 4.183 7.149 1.00 86.25 497 ARG A O 1
ATOM 4042 N N . ILE A 1 498 ? 18.814 3.001 8.068 1.00 85.69 498 ILE A N 1
ATOM 4043 C CA . ILE A 1 498 ? 19.564 2.590 9.253 1.00 85.69 498 ILE A CA 1
ATOM 4044 C C . ILE A 1 498 ? 20.450 1.379 8.921 1.00 85.69 498 ILE A C 1
ATOM 4046 O O . ILE A 1 498 ? 19.963 0.377 8.397 1.00 85.69 498 ILE A O 1
ATOM 4050 N N . LYS A 1 499 ? 21.742 1.451 9.271 1.00 90.94 499 LYS A N 1
ATOM 4051 C CA . LYS A 1 499 ? 22.674 0.311 9.192 1.00 90.94 499 LYS A CA 1
ATOM 4052 C C . LYS A 1 499 ? 22.263 -0.814 10.165 1.00 90.94 499 LYS A C 1
ATOM 4054 O O . LYS A 1 499 ? 21.763 -0.494 11.243 1.00 90.94 499 LYS A O 1
ATOM 4059 N N . PRO A 1 500 ? 22.528 -2.101 9.865 1.00 91.88 500 PRO A N 1
ATOM 4060 C CA . PRO A 1 500 ? 22.126 -3.221 10.726 1.00 91.88 500 PRO A CA 1
ATOM 4061 C C . PRO A 1 500 ? 22.558 -3.089 12.196 1.00 91.88 500 PRO A C 1
ATOM 4063 O O . PRO A 1 500 ? 21.740 -3.278 13.090 1.00 91.88 500 PRO A O 1
ATOM 4066 N N . THR A 1 501 ? 23.794 -2.653 12.454 1.00 93.12 501 THR A N 1
ATOM 4067 C CA . THR A 1 501 ? 24.320 -2.451 13.818 1.00 93.12 501 THR A CA 1
ATOM 4068 C C . THR A 1 501 ? 23.543 -1.391 14.603 1.00 93.12 501 THR A C 1
ATOM 4070 O O . THR A 1 501 ? 23.169 -1.600 15.752 1.00 93.12 501 THR A O 1
ATOM 4073 N N . VAL A 1 502 ? 23.224 -0.264 13.962 1.00 90.88 502 VAL A N 1
ATOM 4074 C CA . VAL A 1 502 ? 22.427 0.814 14.570 1.00 90.88 502 VAL A CA 1
ATOM 4075 C C . VAL A 1 502 ? 20.983 0.363 14.795 1.00 90.88 502 VAL A C 1
ATOM 4077 O O . VAL A 1 502 ? 20.363 0.737 15.786 1.00 90.88 502 VAL A O 1
ATOM 4080 N N . ARG A 1 503 ? 20.436 -0.453 13.889 1.00 91.44 503 ARG A N 1
ATOM 4081 C CA . ARG A 1 503 ? 19.088 -1.020 14.015 1.00 91.44 503 ARG A CA 1
ATOM 4082 C C . ARG A 1 503 ? 18.990 -1.948 15.229 1.00 91.44 503 ARG A C 1
ATOM 4084 O O . ARG A 1 503 ? 18.039 -1.812 15.992 1.00 91.44 503 ARG A O 1
ATOM 4091 N N . GLN A 1 504 ? 19.983 -2.812 15.441 1.00 91.69 504 GLN A N 1
ATOM 4092 C CA . GLN A 1 504 ? 20.065 -3.672 16.625 1.00 91.69 504 GLN A CA 1
ATOM 4093 C C . GLN A 1 504 ? 20.198 -2.851 17.916 1.00 91.69 504 GLN A C 1
ATOM 4095 O O . GLN A 1 504 ? 19.456 -3.086 18.862 1.00 91.69 504 GLN A O 1
ATOM 4100 N N . ALA A 1 505 ? 21.063 -1.830 17.933 1.00 92.25 505 ALA A N 1
ATOM 4101 C CA . ALA A 1 505 ? 21.212 -0.946 19.092 1.00 92.25 505 ALA A CA 1
ATOM 4102 C C . ALA A 1 505 ? 19.908 -0.206 19.439 1.00 92.25 505 ALA A C 1
ATOM 4104 O O . ALA A 1 505 ? 19.530 -0.125 20.602 1.00 92.25 505 ALA A O 1
ATOM 4105 N N . LYS A 1 506 ? 19.169 0.288 18.436 1.00 90.69 506 LYS A N 1
ATOM 4106 C CA . LYS A 1 506 ? 17.850 0.904 18.659 1.00 90.69 506 LYS A CA 1
ATOM 4107 C C . LYS A 1 506 ? 16.831 -0.088 19.222 1.00 90.69 506 LYS A C 1
ATOM 4109 O O . LYS A 1 506 ? 16.011 0.310 20.043 1.00 90.69 506 LYS A O 1
ATOM 4114 N N . LEU A 1 507 ? 16.869 -1.348 18.781 1.00 92.50 507 LEU A N 1
ATOM 4115 C CA . LEU A 1 507 ? 15.986 -2.387 19.310 1.00 92.50 507 LEU A CA 1
ATOM 4116 C C . LEU A 1 507 ? 16.305 -2.668 20.781 1.00 92.50 507 LEU A C 1
ATOM 4118 O O . LEU A 1 507 ? 15.382 -2.761 21.582 1.00 92.50 507 LEU A O 1
ATOM 4122 N N . GLN A 1 508 ? 17.591 -2.708 21.141 1.00 94.56 508 GLN A N 1
ATOM 4123 C CA . GLN A 1 508 ? 18.018 -2.823 22.534 1.00 94.56 508 GLN A CA 1
ATOM 4124 C C . GLN A 1 508 ? 17.495 -1.653 23.378 1.00 94.56 508 GLN A C 1
ATOM 4126 O O . GLN A 1 508 ? 16.851 -1.884 24.389 1.00 94.56 508 GLN A O 1
ATOM 4131 N N . VAL A 1 509 ? 17.645 -0.409 22.907 1.00 92.62 509 VAL A N 1
ATOM 4132 C CA . VAL A 1 509 ? 17.099 0.775 23.600 1.00 92.62 509 VAL A CA 1
ATOM 4133 C C . VAL A 1 509 ? 15.582 0.678 23.793 1.00 92.62 509 VAL A C 1
ATOM 4135 O O . VAL A 1 509 ? 15.067 1.070 24.835 1.00 92.62 509 VAL A O 1
ATOM 4138 N N . PHE A 1 510 ? 14.840 0.154 22.812 1.00 92.56 510 PHE A N 1
ATOM 4139 C CA . PHE A 1 510 ? 13.403 -0.077 22.973 1.00 92.56 510 PHE A CA 1
ATOM 4140 C C . PHE A 1 510 ? 13.108 -1.102 24.079 1.00 92.56 510 PHE A C 1
ATOM 4142 O O . PHE A 1 510 ? 12.250 -0.838 24.919 1.00 92.56 510 PHE A O 1
ATOM 4149 N N . ILE A 1 511 ? 13.826 -2.229 24.102 1.00 94.75 511 ILE A N 1
ATOM 4150 C CA . ILE A 1 511 ? 13.700 -3.256 25.148 1.00 94.75 511 ILE A CA 1
ATOM 4151 C C . ILE A 1 511 ? 14.002 -2.645 26.522 1.00 94.75 511 ILE A C 1
ATOM 4153 O O . ILE A 1 511 ? 13.187 -2.755 27.438 1.00 94.75 511 ILE A O 1
ATOM 4157 N N . ASP A 1 512 ? 15.114 -1.921 26.638 1.00 95.31 512 ASP A N 1
ATOM 4158 C CA . ASP A 1 512 ? 15.535 -1.267 27.876 1.00 95.31 512 ASP A CA 1
ATOM 4159 C C . ASP A 1 512 ? 14.479 -0.259 28.352 1.00 95.31 512 ASP A C 1
ATOM 4161 O O . ASP A 1 512 ? 14.144 -0.222 29.533 1.00 95.31 512 ASP A O 1
ATOM 4165 N N . ASN A 1 513 ? 13.884 0.519 27.443 1.00 93.88 513 ASN A N 1
ATOM 4166 C CA . ASN A 1 513 ? 12.815 1.462 27.779 1.00 93.88 513 ASN A CA 1
ATOM 4167 C C . ASN A 1 513 ? 11.561 0.761 28.323 1.00 93.88 513 ASN A C 1
ATOM 4169 O O . ASN A 1 513 ? 10.950 1.264 29.268 1.00 93.88 513 ASN A O 1
ATOM 4173 N N . VAL A 1 514 ? 11.175 -0.390 27.759 1.00 94.62 514 VAL A N 1
ATOM 4174 C CA . VAL A 1 514 ? 10.045 -1.189 28.268 1.00 94.62 514 VAL A CA 1
ATOM 4175 C C . VAL A 1 514 ? 10.351 -1.719 29.670 1.00 94.62 514 VAL A C 1
ATOM 4177 O O . VAL A 1 514 ? 9.510 -1.600 30.561 1.00 94.62 514 VAL A O 1
ATOM 4180 N N . LEU A 1 515 ? 11.550 -2.267 29.884 1.00 94.88 515 LEU A N 1
ATOM 4181 C CA . LEU A 1 515 ? 11.948 -2.884 31.153 1.00 94.88 515 LEU A CA 1
ATOM 4182 C C . LEU A 1 515 ? 12.185 -1.860 32.274 1.00 94.88 515 LEU A C 1
ATOM 4184 O O . LEU A 1 515 ? 11.837 -2.126 33.427 1.00 94.88 515 LEU A O 1
ATOM 4188 N N . ASN A 1 516 ? 12.723 -0.685 31.938 1.00 95.88 516 ASN A N 1
ATOM 4189 C CA . ASN A 1 516 ? 13.043 0.382 32.889 1.00 95.88 516 ASN A CA 1
ATOM 4190 C C . ASN A 1 516 ? 11.855 1.299 33.208 1.00 95.88 516 ASN A C 1
ATOM 4192 O O . ASN A 1 516 ? 11.937 2.082 34.151 1.00 95.88 516 ASN A O 1
ATOM 4196 N N . THR A 1 517 ? 10.747 1.213 32.463 1.00 96.38 517 THR A N 1
ATOM 4197 C CA . THR A 1 517 ? 9.520 1.974 32.745 1.00 96.38 517 THR A CA 1
ATOM 4198 C C . THR A 1 517 ? 8.566 1.118 33.588 1.00 96.38 517 THR A C 1
ATOM 4200 O O . THR A 1 517 ? 7.925 0.216 33.042 1.00 96.38 517 THR A O 1
ATOM 4203 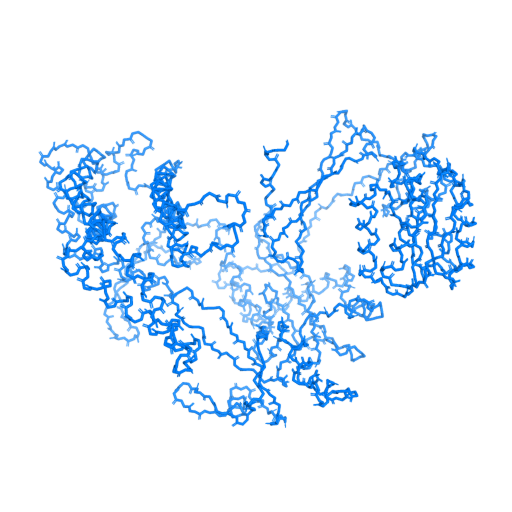N N . PRO A 1 518 ? 8.383 1.388 34.899 1.00 95.75 518 PRO A N 1
ATOM 4204 C CA . PRO A 1 518 ? 7.620 0.494 35.775 1.00 95.75 518 PRO A CA 1
ATOM 4205 C C . PRO A 1 518 ? 6.161 0.308 35.342 1.00 95.75 518 PRO A C 1
ATOM 4207 O O . PRO A 1 518 ? 5.635 -0.797 35.423 1.00 95.75 518 PRO A O 1
ATOM 4210 N N . ALA A 1 519 ? 5.513 1.367 34.843 1.00 95.44 519 ALA A N 1
ATOM 4211 C CA . ALA A 1 519 ? 4.140 1.300 34.337 1.00 95.44 519 ALA A CA 1
ATOM 4212 C C . ALA A 1 519 ? 4.016 0.393 33.098 1.00 95.44 519 ALA A C 1
ATOM 4214 O O . ALA A 1 519 ? 3.094 -0.414 33.009 1.00 95.44 519 ALA A O 1
ATOM 4215 N N . ALA A 1 520 ? 4.988 0.466 32.183 1.00 93.81 520 ALA A N 1
ATOM 4216 C CA . ALA A 1 520 ? 5.039 -0.382 30.998 1.00 93.81 520 ALA A CA 1
ATOM 4217 C C . ALA A 1 520 ? 5.286 -1.851 31.373 1.00 93.81 520 ALA A C 1
ATOM 4219 O O . ALA A 1 520 ? 4.560 -2.734 30.916 1.00 93.81 520 ALA A O 1
ATOM 4220 N N . ARG A 1 521 ? 6.256 -2.108 32.260 1.00 93.81 521 ARG A N 1
ATOM 4221 C CA . ARG A 1 521 ? 6.579 -3.456 32.745 1.00 93.81 521 ARG A CA 1
ATOM 4222 C C . ARG A 1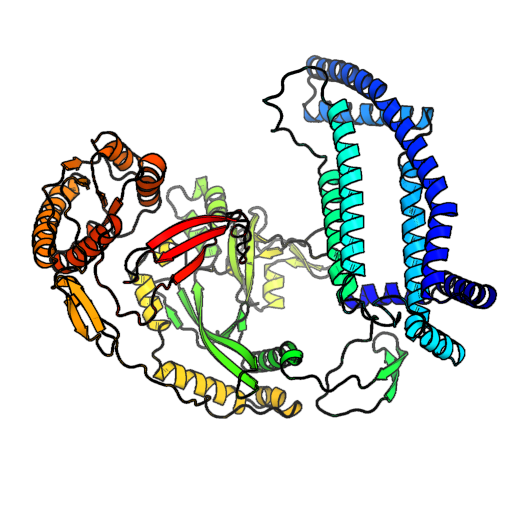 521 ? 5.402 -4.110 33.473 1.00 93.81 521 ARG A C 1
ATOM 4224 O O . ARG A 1 521 ? 5.150 -5.292 33.257 1.00 93.81 521 ARG A O 1
ATOM 4231 N N . ARG A 1 522 ? 4.637 -3.343 34.262 1.00 93.75 522 ARG A N 1
ATOM 4232 C CA . ARG A 1 522 ? 3.437 -3.839 34.964 1.00 93.75 522 ARG A CA 1
ATOM 4233 C C . ARG A 1 522 ? 2.424 -4.486 34.024 1.00 93.75 522 ARG A C 1
ATOM 4235 O O . ARG A 1 522 ? 1.910 -5.553 34.330 1.00 93.75 522 ARG A O 1
ATOM 4242 N N . HIS A 1 523 ? 2.202 -3.917 32.837 1.00 92.44 523 HIS A N 1
ATOM 4243 C CA . HIS A 1 523 ? 1.283 -4.504 31.856 1.00 92.44 523 HIS A CA 1
ATOM 4244 C C . HIS A 1 523 ? 1.672 -5.912 31.381 1.00 92.44 523 HIS A C 1
ATOM 4246 O O . HIS A 1 523 ? 0.793 -6.634 30.912 1.00 92.44 523 HIS A O 1
ATOM 4252 N N . LEU A 1 524 ? 2.948 -6.295 31.487 1.00 91.69 524 LEU A N 1
ATOM 4253 C CA . LEU A 1 524 ? 3.415 -7.658 31.229 1.00 91.69 524 LEU A CA 1
ATOM 4254 C C . LEU A 1 524 ? 3.302 -8.514 32.493 1.00 91.69 524 LEU A C 1
ATOM 4256 O O . LEU A 1 524 ? 2.655 -9.562 32.470 1.00 91.69 524 LEU A O 1
ATOM 4260 N N . THR A 1 525 ? 3.855 -8.037 33.612 1.00 92.44 525 THR A N 1
ATOM 4261 C CA . THR A 1 525 ? 3.936 -8.814 34.857 1.00 92.44 525 THR A CA 1
ATOM 4262 C C . THR A 1 525 ? 2.569 -9.130 35.455 1.00 92.44 525 THR A C 1
ATOM 4264 O O . THR A 1 525 ? 2.389 -10.216 35.997 1.00 92.44 525 THR A O 1
ATOM 4267 N N . ASP A 1 526 ? 1.583 -8.235 35.307 1.00 89.56 526 ASP A N 1
ATOM 4268 C CA . ASP A 1 526 ? 0.197 -8.467 35.743 1.00 89.56 526 ASP A CA 1
ATOM 4269 C C . ASP A 1 526 ? -0.409 -9.706 35.066 1.00 89.56 526 ASP A C 1
ATOM 4271 O O . ASP A 1 526 ? -1.282 -10.363 35.625 1.00 89.56 526 ASP A O 1
ATOM 4275 N N . TRP A 1 527 ? 0.074 -10.057 33.872 1.00 88.31 527 TRP A N 1
ATOM 4276 C CA . TRP A 1 527 ? -0.356 -11.223 33.100 1.00 88.31 527 TRP A CA 1
ATOM 4277 C C . TRP A 1 527 ? 0.633 -12.390 33.162 1.00 88.31 527 TRP A C 1
ATOM 4279 O O . TRP A 1 527 ? 0.465 -13.357 32.424 1.00 88.31 527 TRP A O 1
ATOM 4289 N N . GLY A 1 528 ? 1.652 -12.317 34.025 1.00 88.88 528 GLY A N 1
ATOM 4290 C CA . GLY A 1 528 ? 2.706 -13.330 34.114 1.00 88.88 528 GLY A CA 1
ATOM 4291 C C . GLY A 1 528 ? 3.598 -13.397 32.871 1.00 88.88 528 GLY A C 1
ATOM 4292 O O . GLY A 1 528 ? 4.240 -14.414 32.637 1.00 88.88 528 GLY A O 1
ATOM 4293 N N . LEU A 1 529 ? 3.617 -12.337 32.058 1.00 91.56 529 LEU A N 1
ATOM 4294 C CA . LEU A 1 529 ? 4.478 -12.226 30.886 1.00 91.56 529 LEU A CA 1
ATOM 4295 C C . LEU A 1 529 ? 5.774 -11.511 31.264 1.00 91.56 529 LEU A C 1
ATOM 4297 O O . LEU A 1 529 ? 5.773 -10.604 32.100 1.00 91.56 529 LEU A O 1
ATOM 4301 N N . ASP A 1 530 ? 6.856 -11.870 30.583 1.00 91.75 530 ASP A N 1
ATOM 4302 C CA . ASP A 1 530 ? 8.125 -11.158 30.661 1.00 91.75 530 ASP A CA 1
ATOM 4303 C C . ASP A 1 530 ? 8.678 -10.901 29.258 1.00 91.75 530 ASP A C 1
ATOM 4305 O O . ASP A 1 530 ? 8.398 -11.646 28.314 1.00 91.75 530 ASP A O 1
ATOM 4309 N N . LEU A 1 531 ? 9.434 -9.816 29.111 1.00 94.12 531 LEU A N 1
ATOM 4310 C CA . LEU A 1 531 ? 10.096 -9.468 27.859 1.00 94.12 531 LEU A CA 1
ATOM 4311 C C . LEU A 1 531 ? 11.578 -9.818 27.973 1.00 94.12 531 LEU A C 1
ATOM 4313 O O . LEU A 1 531 ? 12.255 -9.345 28.883 1.00 94.12 531 LEU A O 1
ATOM 4317 N N . SER A 1 532 ? 12.094 -10.594 27.016 1.00 94.06 532 SER A N 1
ATOM 4318 C CA . SER A 1 532 ? 13.525 -10.909 26.961 1.00 94.06 532 SER A CA 1
ATOM 4319 C C . SER A 1 532 ? 14.371 -9.625 26.974 1.00 94.06 532 SER A C 1
ATOM 4321 O O . SER A 1 532 ? 14.103 -8.717 26.181 1.00 94.06 532 SER A O 1
ATOM 4323 N N . PRO A 1 533 ? 15.430 -9.547 27.804 1.00 94.50 533 PRO A N 1
ATOM 4324 C CA . PRO A 1 533 ? 16.297 -8.374 27.884 1.00 94.50 533 PRO A CA 1
ATOM 4325 C C . PRO A 1 533 ? 17.214 -8.217 26.666 1.00 94.50 533 PRO A C 1
ATOM 4327 O O . PRO A 1 533 ? 17.919 -7.216 26.558 1.00 94.50 533 PRO A O 1
ATOM 4330 N N . LYS A 1 534 ? 17.240 -9.195 25.754 1.00 94.38 534 LYS A N 1
ATOM 4331 C CA . LYS A 1 534 ? 18.051 -9.171 24.534 1.00 94.38 534 LYS A CA 1
ATOM 4332 C C . LYS A 1 534 ? 17.220 -9.580 23.314 1.00 94.38 534 LYS A C 1
ATOM 4334 O O . LYS A 1 534 ? 16.288 -10.378 23.461 1.00 94.38 534 LYS A O 1
ATOM 4339 N N . PRO A 1 535 ? 17.561 -9.072 22.114 1.00 92.50 535 PRO A N 1
ATOM 4340 C CA . PRO A 1 535 ? 16.997 -9.552 20.860 1.00 92.50 535 PRO A CA 1
ATOM 4341 C C . PRO A 1 535 ? 17.141 -11.067 20.709 1.00 92.50 535 PRO A C 1
ATOM 4343 O O . PRO A 1 535 ? 18.116 -11.652 21.174 1.00 92.50 535 PRO A O 1
ATOM 4346 N N . TYR A 1 536 ? 16.176 -11.675 20.025 1.00 91.75 536 TYR A N 1
ATOM 4347 C CA . TYR A 1 536 ? 16.185 -13.104 19.739 1.00 91.75 536 TYR A CA 1
ATOM 4348 C C . TYR A 1 536 ? 17.363 -13.477 18.827 1.00 91.75 536 TYR A C 1
ATOM 4350 O O . TYR A 1 536 ? 17.541 -12.874 17.765 1.00 91.75 536 TYR A O 1
ATOM 4358 N N . GLU A 1 537 ? 18.160 -14.462 19.237 1.00 91.44 537 GLU A N 1
ATOM 4359 C CA . GLU A 1 537 ? 19.277 -14.997 18.458 1.00 91.44 537 GLU A CA 1
ATOM 4360 C C . GLU A 1 537 ? 18.862 -16.317 17.808 1.00 91.44 537 GLU A C 1
ATOM 4362 O O . GLU A 1 537 ? 18.217 -17.155 18.430 1.00 91.44 537 GLU A O 1
ATOM 4367 N N . THR A 1 538 ? 19.224 -16.503 16.540 1.00 90.88 538 THR A N 1
ATOM 4368 C CA . THR A 1 538 ? 18.899 -17.716 15.783 1.00 90.88 538 THR A CA 1
ATOM 4369 C C . THR A 1 538 ? 20.031 -18.073 14.824 1.00 90.88 538 THR A C 1
ATOM 4371 O O . THR A 1 538 ? 20.883 -17.239 14.500 1.00 90.88 538 THR A O 1
ATOM 4374 N N . TYR A 1 539 ? 20.039 -19.317 14.352 1.00 92.12 539 TYR A N 1
ATOM 4375 C CA . TYR A 1 539 ? 21.063 -19.838 13.457 1.00 92.12 539 TYR A CA 1
ATOM 4376 C C . TYR A 1 539 ? 20.633 -19.693 11.995 1.00 92.12 539 TYR A C 1
ATOM 4378 O O . TYR A 1 539 ? 19.683 -20.321 11.531 1.00 92.12 539 TYR A O 1
ATOM 4386 N N . GLY A 1 540 ? 21.369 -18.876 11.243 1.00 93.62 540 GLY A N 1
ATOM 4387 C CA . GLY A 1 540 ? 21.245 -18.791 9.788 1.00 93.62 540 GLY A CA 1
ATOM 4388 C C . GLY A 1 540 ? 22.196 -19.752 9.073 1.00 93.62 540 GLY A C 1
ATOM 4389 O O . GLY A 1 540 ? 23.260 -20.091 9.589 1.00 93.62 540 GLY A O 1
ATOM 4390 N N . ARG A 1 541 ? 21.848 -20.153 7.846 1.00 93.62 541 ARG A N 1
ATOM 4391 C CA . ARG A 1 541 ? 22.754 -20.873 6.935 1.00 93.62 541 ARG A CA 1
ATOM 4392 C C . ARG A 1 541 ? 23.115 -19.980 5.753 1.00 93.62 541 ARG A C 1
ATOM 4394 O O . ARG A 1 541 ? 22.232 -19.386 5.140 1.00 93.62 541 ARG A O 1
ATOM 4401 N N . THR A 1 542 ? 24.397 -19.924 5.407 1.00 89.81 542 THR A N 1
ATOM 4402 C CA . THR A 1 542 ? 24.869 -19.240 4.196 1.00 89.81 542 THR A CA 1
ATOM 4403 C C . THR A 1 542 ? 24.900 -20.236 3.044 1.00 89.81 542 THR A C 1
ATOM 4405 O O . THR A 1 542 ? 25.594 -21.248 3.125 1.00 89.81 542 THR A O 1
ATOM 4408 N N . MET A 1 543 ? 24.145 -19.968 1.977 1.00 87.44 543 MET A N 1
ATOM 4409 C CA . MET A 1 543 ? 24.176 -20.803 0.774 1.00 87.44 543 MET A CA 1
ATOM 4410 C C . MET A 1 543 ? 25.495 -20.621 0.016 1.00 87.44 543 MET A C 1
ATOM 4412 O O . MET A 1 543 ? 26.076 -19.534 0.007 1.00 87.44 543 MET A O 1
ATOM 4416 N N . THR A 1 544 ? 25.968 -21.689 -0.625 1.00 86.81 544 THR A N 1
ATOM 4417 C CA . THR A 1 544 ? 27.139 -21.639 -1.507 1.00 86.81 544 THR A CA 1
ATOM 4418 C C . THR A 1 544 ? 26.847 -20.777 -2.729 1.00 86.81 544 THR A C 1
ATOM 4420 O O . THR A 1 544 ? 25.746 -20.830 -3.270 1.00 86.81 544 THR A O 1
ATOM 4423 N N . ALA A 1 545 ? 27.831 -19.993 -3.174 1.00 86.94 545 ALA A N 1
ATOM 4424 C CA . ALA A 1 545 ? 27.673 -19.173 -4.368 1.00 86.94 545 ALA A CA 1
ATOM 4425 C C . ALA A 1 545 ? 27.516 -20.048 -5.622 1.00 86.94 545 ALA A C 1
ATOM 4427 O O . ALA A 1 545 ? 28.332 -20.939 -5.867 1.00 86.94 545 ALA A O 1
ATOM 4428 N N . ASP A 1 546 ? 26.487 -19.760 -6.416 1.00 89.25 546 ASP A N 1
ATOM 4429 C CA . ASP A 1 546 ? 26.239 -20.432 -7.689 1.00 89.25 546 ASP A CA 1
ATOM 4430 C C . ASP A 1 546 ? 27.212 -19.982 -8.788 1.00 89.25 546 ASP A C 1
ATOM 4432 O O . ASP A 1 546 ? 27.990 -19.032 -8.648 1.00 89.25 546 ASP A O 1
ATOM 4436 N N . ARG A 1 547 ? 27.154 -20.674 -9.926 1.00 91.75 547 ARG A N 1
ATOM 4437 C CA . ARG A 1 547 ? 27.839 -20.287 -11.162 1.00 91.75 547 ARG A CA 1
ATOM 4438 C C . ARG A 1 547 ? 26.825 -19.827 -12.195 1.00 91.75 547 ARG A C 1
ATOM 4440 O O . ARG A 1 547 ? 25.722 -20.360 -12.266 1.00 91.75 547 ARG A O 1
ATOM 4447 N N . ILE A 1 548 ? 27.220 -18.872 -13.026 1.00 94.44 548 ILE A N 1
ATOM 4448 C CA . ILE A 1 548 ? 26.466 -18.480 -14.217 1.00 94.44 548 ILE A CA 1
ATOM 4449 C C . ILE A 1 548 ? 27.142 -19.020 -15.474 1.00 94.44 548 ILE A C 1
ATOM 4451 O O . ILE A 1 548 ? 28.365 -19.154 -15.514 1.00 94.44 548 ILE A O 1
ATOM 4455 N N . VAL A 1 549 ? 26.351 -19.269 -16.513 1.00 95.19 549 VAL A N 1
ATOM 4456 C CA . VAL A 1 549 ? 26.824 -19.685 -17.838 1.00 95.19 549 VAL A CA 1
ATOM 4457 C C . VAL A 1 549 ? 26.648 -18.532 -18.824 1.00 95.19 549 VAL A C 1
ATOM 4459 O O . VAL A 1 549 ? 25.559 -17.967 -18.955 1.00 95.19 549 VAL A O 1
ATOM 4462 N N . LEU A 1 550 ? 27.730 -18.175 -19.512 1.00 95.06 550 LEU A N 1
ATOM 4463 C CA . LEU A 1 550 ? 27.814 -17.110 -20.514 1.00 95.06 550 LEU A CA 1
ATOM 4464 C C . LEU A 1 550 ? 28.055 -17.700 -21.914 1.00 95.06 550 LEU A C 1
ATOM 4466 O O . LEU A 1 550 ? 28.088 -18.918 -22.106 1.00 95.06 550 LEU A O 1
ATOM 4470 N N . GLY A 1 551 ? 28.206 -16.830 -22.915 1.00 93.25 551 GLY A N 1
ATOM 4471 C CA . GLY A 1 551 ? 28.446 -17.225 -24.301 1.00 93.25 551 GLY A CA 1
ATOM 4472 C C . GLY A 1 551 ? 29.666 -18.134 -24.455 1.00 93.25 551 GLY A C 1
ATOM 4473 O O . GLY A 1 551 ? 30.662 -17.991 -23.744 1.00 93.25 551 GLY A O 1
ATOM 4474 N N . GLY A 1 552 ? 29.573 -19.090 -25.381 1.00 89.31 552 GLY A N 1
ATOM 4475 C CA . GLY A 1 552 ? 30.620 -20.094 -25.601 1.00 89.31 552 GLY A CA 1
ATOM 4476 C C . GLY A 1 552 ? 30.758 -21.121 -24.470 1.00 89.31 552 GLY A C 1
ATOM 4477 O O . GLY A 1 552 ? 31.797 -21.763 -24.375 1.00 89.31 552 GLY A O 1
ATOM 4478 N N . GLY A 1 553 ? 29.750 -21.255 -23.596 1.00 89.75 553 GLY A N 1
ATOM 4479 C CA . GLY A 1 553 ? 29.767 -22.205 -22.476 1.00 89.75 553 GLY A CA 1
ATOM 4480 C C . GLY A 1 553 ? 30.657 -21.775 -21.307 1.00 89.75 553 GLY A C 1
ATOM 4481 O O . GLY A 1 553 ? 30.987 -22.590 -20.452 1.00 89.75 553 GLY A O 1
ATOM 4482 N N . LYS A 1 554 ? 31.067 -20.502 -21.258 1.00 93.25 554 LYS A N 1
ATOM 4483 C CA . LYS A 1 554 ? 31.934 -19.987 -20.197 1.00 93.25 554 LYS A CA 1
ATOM 4484 C C . LYS A 1 554 ? 31.187 -19.943 -18.863 1.00 93.25 554 LYS A C 1
ATOM 4486 O O . LYS A 1 554 ? 30.248 -19.164 -18.712 1.00 93.25 554 LYS A O 1
ATOM 4491 N N . GLU A 1 555 ? 31.655 -20.708 -17.885 1.00 93.94 555 GLU A N 1
ATOM 4492 C CA . GLU A 1 555 ? 31.164 -20.640 -16.507 1.00 93.94 555 GLU A CA 1
ATOM 4493 C C . GLU A 1 555 ? 31.916 -19.584 -15.692 1.00 93.94 555 GLU A C 1
ATOM 4495 O O . GLU A 1 555 ? 33.144 -19.493 -15.747 1.00 93.94 555 GLU A O 1
ATOM 4500 N N . VAL A 1 556 ? 31.181 -18.796 -14.907 1.00 92.88 556 VAL A N 1
ATOM 4501 C CA . VAL A 1 556 ? 31.751 -17.794 -13.999 1.00 92.88 556 VAL A CA 1
ATOM 4502 C C . VAL A 1 556 ? 31.142 -17.957 -12.605 1.00 92.88 556 VAL A C 1
ATOM 4504 O O . VAL A 1 556 ? 29.915 -17.993 -12.487 1.00 92.88 556 VAL A O 1
ATOM 4507 N N . PRO A 1 557 ? 31.956 -18.047 -11.537 1.00 91.00 557 PRO A N 1
ATOM 4508 C CA . PRO A 1 557 ? 31.442 -18.083 -10.174 1.00 91.00 557 PRO A CA 1
ATOM 4509 C C . PRO A 1 557 ? 30.841 -16.730 -9.785 1.00 91.00 557 PRO A C 1
ATOM 4511 O O . PRO A 1 557 ? 31.436 -15.676 -10.017 1.00 91.00 557 PRO A O 1
ATOM 4514 N N . VAL A 1 558 ? 29.670 -16.758 -9.155 1.00 90.31 558 VAL A N 1
ATOM 4515 C CA . VAL A 1 558 ? 29.046 -15.562 -8.594 1.00 90.31 558 VAL A CA 1
ATOM 4516 C C . VAL A 1 558 ? 29.841 -15.109 -7.368 1.00 90.31 558 VAL A C 1
ATOM 4518 O O . VAL A 1 558 ? 30.254 -15.912 -6.533 1.00 90.31 558 VAL A O 1
ATOM 4521 N N . SER A 1 559 ? 30.085 -13.803 -7.252 1.00 86.19 559 SER A N 1
ATOM 4522 C CA . SER A 1 559 ? 30.799 -13.257 -6.096 1.00 86.19 559 SER A CA 1
ATOM 4523 C C . SER A 1 559 ? 30.008 -13.450 -4.795 1.00 86.19 559 SER A C 1
ATOM 4525 O O . SER A 1 559 ? 28.782 -13.527 -4.806 1.00 86.19 559 SER A O 1
ATOM 4527 N N . ALA A 1 560 ? 30.684 -13.412 -3.642 1.00 82.94 560 ALA A N 1
ATOM 4528 C CA . ALA A 1 560 ? 30.032 -13.492 -2.325 1.00 82.94 560 ALA A CA 1
ATOM 4529 C C . ALA A 1 560 ? 28.983 -12.384 -2.068 1.00 82.94 560 ALA A C 1
ATOM 4531 O O . ALA A 1 560 ? 28.183 -12.483 -1.144 1.00 82.94 560 ALA A O 1
ATOM 4532 N N . LYS A 1 561 ? 28.981 -11.316 -2.880 1.00 85.62 561 LYS A N 1
ATOM 4533 C CA . LYS A 1 561 ? 27.988 -10.231 -2.841 1.00 85.62 561 LYS A CA 1
ATOM 4534 C C . LYS A 1 561 ? 26.815 -10.446 -3.806 1.00 85.62 561 LYS A C 1
ATOM 4536 O O . LYS A 1 561 ? 26.017 -9.529 -3.972 1.00 85.62 561 LYS A O 1
ATOM 4541 N N . ALA A 1 562 ? 26.735 -11.609 -4.453 1.00 88.25 562 ALA A N 1
ATOM 4542 C CA . ALA A 1 562 ? 25.768 -11.925 -5.498 1.00 88.25 562 ALA A CA 1
ATOM 4543 C C . ALA A 1 562 ? 25.781 -10.927 -6.678 1.00 88.25 562 ALA A C 1
ATOM 4545 O O . ALA A 1 562 ? 24.735 -10.571 -7.212 1.00 88.25 562 ALA A O 1
ATOM 4546 N N . ASP A 1 563 ? 26.970 -10.461 -7.085 1.00 90.19 563 ASP A N 1
ATOM 4547 C CA . ASP A 1 563 ? 27.152 -9.552 -8.228 1.00 90.19 563 ASP A CA 1
ATOM 4548 C C . ASP A 1 563 ? 28.117 -10.143 -9.267 1.00 90.19 563 ASP A C 1
ATOM 4550 O O . ASP A 1 563 ? 29.210 -10.597 -8.922 1.00 90.19 563 ASP A O 1
ATOM 4554 N N . TRP A 1 564 ? 27.701 -10.105 -10.534 1.00 91.88 564 TRP A N 1
ATOM 4555 C CA . TRP A 1 564 ? 28.446 -10.537 -11.728 1.00 91.88 564 TRP A CA 1
ATOM 4556 C C . TRP A 1 564 ? 28.326 -9.512 -12.869 1.00 91.88 564 TRP A C 1
ATOM 4558 O O . TRP A 1 564 ? 28.525 -9.826 -14.046 1.00 91.88 564 TRP A O 1
ATOM 4568 N N . SER A 1 565 ? 27.996 -8.255 -12.545 1.00 90.56 565 SER A N 1
ATOM 4569 C CA . SER A 1 565 ? 27.805 -7.185 -13.533 1.00 90.56 565 SER A CA 1
ATOM 4570 C C . SER A 1 565 ? 29.019 -7.004 -14.446 1.00 90.56 565 SER A C 1
ATOM 4572 O O . SER A 1 565 ? 28.874 -6.725 -15.637 1.00 90.56 565 SER A O 1
ATOM 4574 N N . ARG A 1 566 ? 30.232 -7.151 -13.900 1.00 89.56 566 ARG A N 1
ATOM 4575 C CA . ARG A 1 566 ? 31.479 -7.072 -14.671 1.00 89.56 566 ARG A CA 1
ATOM 4576 C C . ARG A 1 566 ? 31.567 -8.184 -15.716 1.00 89.56 566 ARG A C 1
ATOM 4578 O O . ARG A 1 566 ? 31.928 -7.899 -16.853 1.00 89.56 566 ARG A O 1
ATOM 4585 N N . ASP A 1 567 ? 31.235 -9.415 -15.358 1.00 90.94 567 ASP A N 1
ATOM 4586 C CA . ASP A 1 567 ? 31.320 -10.565 -16.259 1.00 90.94 567 ASP A CA 1
ATOM 4587 C C . ASP A 1 567 ? 30.237 -10.511 -17.335 1.00 90.94 567 ASP A C 1
ATOM 4589 O O . ASP A 1 567 ? 30.550 -10.637 -18.518 1.00 90.94 567 ASP A O 1
ATOM 4593 N N . ALA A 1 568 ? 29.001 -10.173 -16.951 1.00 89.25 568 ALA A N 1
ATOM 4594 C CA . ALA A 1 568 ? 27.887 -9.987 -17.882 1.00 89.25 568 ALA A CA 1
ATOM 4595 C C . ALA A 1 568 ? 28.132 -8.878 -18.919 1.00 89.25 568 ALA A C 1
ATOM 4597 O O . ALA A 1 568 ? 27.551 -8.909 -19.999 1.00 89.25 568 ALA A O 1
ATOM 4598 N N . THR A 1 569 ? 28.964 -7.878 -18.603 1.00 90.06 569 THR A N 1
ATOM 4599 C CA . THR A 1 569 ? 29.201 -6.724 -19.489 1.00 90.06 569 THR A CA 1
ATOM 4600 C C . THR A 1 569 ? 30.485 -6.802 -20.312 1.00 90.06 569 THR A C 1
ATOM 4602 O O . THR A 1 569 ? 30.662 -5.982 -21.218 1.00 90.06 569 THR A O 1
ATOM 4605 N N . ASN A 1 570 ? 31.375 -7.752 -20.008 1.00 88.94 570 ASN A N 1
ATOM 4606 C CA . ASN A 1 570 ? 32.670 -7.916 -20.678 1.00 88.94 570 ASN A CA 1
ATOM 4607 C C . ASN A 1 570 ? 32.849 -9.297 -21.335 1.00 88.94 570 ASN A C 1
ATOM 4609 O O . ASN A 1 570 ? 33.909 -9.560 -21.897 1.00 88.94 570 ASN A O 1
ATOM 4613 N N . CYS A 1 571 ? 31.847 -10.172 -21.261 1.00 91.50 571 CYS A N 1
ATOM 4614 C CA . CYS A 1 571 ? 31.836 -11.467 -21.936 1.00 91.50 571 CYS A CA 1
ATOM 4615 C C . CYS A 1 571 ? 30.716 -11.529 -22.976 1.00 91.50 571 CYS A C 1
ATOM 4617 O O . CYS A 1 571 ? 29.752 -10.763 -22.911 1.00 91.50 571 CYS A O 1
ATOM 4619 N N . ALA A 1 572 ? 30.827 -12.488 -23.896 1.00 95.12 572 ALA A N 1
ATOM 4620 C CA . ALA A 1 572 ? 29.751 -12.804 -24.820 1.00 95.12 572 ALA A CA 1
ATOM 4621 C C . ALA A 1 572 ? 28.481 -13.238 -24.067 1.00 95.12 572 ALA A C 1
ATOM 4623 O O . ALA A 1 572 ? 28.562 -13.969 -23.075 1.00 95.12 572 ALA A O 1
ATOM 4624 N N . LEU A 1 573 ? 27.315 -12.800 -24.546 1.00 95.00 573 LEU A N 1
ATOM 4625 C CA . LEU A 1 573 ? 26.024 -13.235 -24.009 1.00 95.00 573 LEU A CA 1
ATOM 4626 C C . LEU A 1 573 ? 25.807 -14.729 -24.277 1.00 95.00 573 LEU A C 1
ATOM 4628 O O . LEU A 1 573 ? 26.311 -15.258 -25.267 1.00 95.00 573 LEU A O 1
ATOM 4632 N N . PHE A 1 574 ? 25.030 -15.397 -23.424 1.00 95.69 574 PHE A N 1
ATOM 4633 C CA . PHE A 1 574 ? 24.698 -16.818 -23.575 1.00 95.69 574 PHE A CA 1
ATOM 4634 C C . PHE A 1 574 ? 24.041 -17.131 -24.929 1.00 95.69 574 PHE A C 1
ATOM 4636 O O . PHE A 1 574 ? 24.480 -18.041 -25.629 1.00 95.69 574 PHE A O 1
ATOM 4643 N N . HIS A 1 575 ? 23.048 -16.335 -25.335 1.00 95.06 575 HIS A N 1
ATOM 4644 C CA . HIS A 1 575 ? 22.443 -16.404 -26.665 1.00 95.06 575 HIS A CA 1
ATOM 4645 C C . HIS A 1 575 ? 22.196 -14.993 -27.231 1.00 95.06 575 HIS A C 1
ATOM 4647 O O . HIS A 1 575 ? 21.159 -14.383 -26.949 1.00 95.06 575 HIS A O 1
ATOM 4653 N N . PRO A 1 576 ? 23.151 -14.428 -27.987 1.00 92.94 576 PRO A N 1
ATOM 4654 C CA . PRO A 1 576 ? 23.009 -13.108 -28.591 1.00 92.94 576 PRO A CA 1
ATOM 4655 C C . PRO A 1 576 ? 22.098 -13.106 -29.828 1.00 92.94 576 PRO A C 1
ATOM 4657 O O . PRO A 1 576 ? 22.069 -14.069 -30.588 1.00 92.94 576 PRO A O 1
ATOM 4660 N N . ILE A 1 577 ? 21.430 -11.975 -30.087 1.00 94.94 577 ILE A N 1
ATOM 4661 C CA . ILE A 1 577 ? 20.694 -11.713 -31.335 1.00 94.94 577 ILE A CA 1
ATOM 4662 C C . ILE A 1 577 ? 21.222 -10.415 -31.951 1.00 94.94 577 ILE A C 1
ATOM 4664 O O . ILE A 1 577 ? 21.265 -9.379 -31.286 1.00 94.94 577 ILE A O 1
ATOM 4668 N N . ASN A 1 578 ? 21.617 -10.463 -33.225 1.00 96.19 578 ASN A N 1
ATOM 4669 C CA . ASN A 1 578 ? 22.095 -9.285 -33.951 1.00 96.19 578 ASN A CA 1
ATOM 4670 C C . ASN A 1 578 ? 20.942 -8.327 -34.292 1.00 96.19 578 ASN A C 1
ATOM 4672 O O . ASN A 1 578 ? 19.836 -8.748 -34.651 1.00 96.19 578 ASN A O 1
ATOM 4676 N N . VAL A 1 579 ? 21.220 -7.025 -34.213 1.00 96.00 579 VAL A N 1
ATOM 4677 C CA . VAL A 1 579 ? 20.259 -5.957 -34.512 1.00 96.00 579 VAL A CA 1
ATOM 4678 C C . VAL A 1 579 ? 20.596 -5.337 -35.862 1.00 96.00 579 VAL A C 1
ATOM 4680 O O . VAL A 1 579 ? 21.470 -4.480 -35.971 1.00 96.00 579 VAL A O 1
ATOM 4683 N N . ASN A 1 580 ? 19.882 -5.772 -36.894 1.00 95.19 580 ASN A N 1
ATOM 4684 C CA . ASN A 1 580 ? 20.115 -5.414 -38.290 1.00 95.19 580 ASN A CA 1
ATOM 4685 C C . ASN A 1 580 ? 19.276 -4.215 -38.747 1.00 95.19 580 ASN A C 1
ATOM 4687 O O . ASN A 1 580 ? 19.743 -3.415 -39.548 1.00 95.19 580 ASN A O 1
ATOM 4691 N N . LYS A 1 581 ? 18.042 -4.081 -38.246 1.00 95.81 581 LYS A N 1
ATOM 4692 C CA . LYS A 1 581 ? 17.157 -2.946 -38.546 1.00 95.81 581 LYS A CA 1
ATOM 4693 C C . LYS A 1 581 ? 16.599 -2.370 -37.260 1.00 95.81 581 LYS A C 1
ATOM 4695 O O . LYS A 1 581 ? 15.858 -3.037 -36.538 1.00 95.81 581 LYS A O 1
ATOM 4700 N N . TRP A 1 582 ? 16.937 -1.123 -36.976 1.00 96.88 582 TRP A N 1
ATOM 4701 C CA . TRP A 1 582 ? 16.442 -0.398 -35.817 1.00 96.88 582 TRP A CA 1
ATOM 4702 C C . TRP A 1 582 ? 16.502 1.098 -36.082 1.00 96.88 582 TRP A C 1
ATOM 4704 O O . TRP A 1 582 ? 17.185 1.553 -36.996 1.00 96.88 582 TRP A O 1
ATOM 4714 N N . MET A 1 583 ? 15.787 1.860 -35.269 1.00 96.75 583 MET A N 1
ATOM 4715 C CA . MET A 1 583 ? 15.712 3.303 -35.432 1.00 96.75 583 MET A CA 1
ATOM 4716 C C . MET A 1 583 ? 15.865 4.022 -34.097 1.00 96.75 583 MET A C 1
ATOM 4718 O O . MET A 1 583 ? 15.584 3.455 -33.033 1.00 96.75 583 MET A O 1
ATOM 4722 N N . ILE A 1 584 ? 16.268 5.288 -34.159 1.00 97.50 584 ILE A N 1
ATOM 4723 C CA . ILE A 1 584 ? 16.369 6.167 -32.999 1.00 97.50 584 ILE A CA 1
ATOM 4724 C C . ILE A 1 584 ? 15.621 7.483 -33.226 1.00 97.50 584 ILE A C 1
ATOM 4726 O O . ILE A 1 584 ? 15.880 8.215 -34.180 1.00 97.50 584 ILE A O 1
ATOM 4730 N N . ILE A 1 585 ? 14.694 7.781 -32.315 1.00 97.38 585 ILE A N 1
ATOM 4731 C CA . ILE A 1 585 ? 13.950 9.039 -32.235 1.00 97.38 585 ILE A CA 1
ATOM 4732 C C . ILE A 1 585 ? 14.604 9.934 -31.188 1.00 97.38 585 ILE A C 1
ATOM 4734 O O . ILE A 1 585 ? 14.826 9.495 -30.057 1.00 97.38 585 ILE A O 1
ATOM 4738 N N . PHE A 1 586 ? 14.878 11.186 -31.528 1.00 96.25 586 PHE A N 1
ATOM 4739 C CA . PHE A 1 586 ? 15.520 12.143 -30.624 1.00 96.25 586 PHE A CA 1
ATOM 4740 C C . PHE A 1 586 ? 15.127 13.578 -30.972 1.00 96.25 586 PHE A C 1
ATOM 4742 O O . PHE A 1 586 ? 14.506 13.830 -31.998 1.00 96.25 586 PHE A O 1
ATOM 4749 N N . THR A 1 587 ? 15.471 14.537 -30.117 1.00 94.25 587 THR A N 1
ATOM 4750 C CA . THR A 1 587 ? 15.269 15.963 -30.416 1.00 94.25 587 THR A CA 1
ATOM 4751 C C . THR A 1 587 ? 16.499 16.544 -31.096 1.00 94.25 587 THR A C 1
ATOM 4753 O O . THR A 1 587 ? 17.607 16.082 -30.840 1.00 94.25 587 THR A O 1
ATOM 4756 N N . GLN A 1 588 ? 16.349 17.616 -31.878 1.00 92.88 588 GLN A N 1
ATOM 4757 C CA . GLN A 1 588 ? 17.490 18.256 -32.549 1.00 92.88 588 GLN A CA 1
ATOM 4758 C C . GLN A 1 588 ? 18.640 18.606 -31.582 1.00 92.88 588 GLN A C 1
ATOM 4760 O O . GLN A 1 588 ? 19.811 18.495 -31.938 1.00 92.88 588 GLN A O 1
ATOM 4765 N N . LYS A 1 589 ? 18.314 18.965 -30.333 1.00 91.06 589 LYS A N 1
ATOM 4766 C CA . LYS A 1 589 ? 19.289 19.302 -29.283 1.00 91.06 589 LYS A CA 1
ATOM 4767 C C . LYS A 1 589 ? 20.170 18.119 -28.868 1.00 91.06 589 LYS A C 1
ATOM 4769 O O . LYS A 1 589 ? 21.298 18.325 -28.436 1.00 91.06 589 LYS A O 1
ATOM 4774 N N . ASP A 1 590 ? 19.662 16.893 -28.974 1.00 92.25 590 ASP A N 1
ATOM 4775 C CA . ASP A 1 590 ? 20.356 15.683 -28.527 1.00 92.25 590 ASP A CA 1
ATOM 4776 C C . ASP A 1 590 ? 21.177 15.012 -29.649 1.00 92.25 590 ASP A C 1
ATOM 4778 O O . ASP A 1 590 ? 21.797 13.981 -29.401 1.00 92.25 590 ASP A O 1
ATOM 4782 N N . SER A 1 591 ? 21.227 15.580 -30.865 1.00 93.50 591 SER A N 1
ATOM 4783 C CA . SER A 1 591 ? 21.856 14.946 -32.040 1.00 93.50 591 SER A CA 1
ATOM 4784 C C . SER A 1 591 ? 23.301 14.495 -31.797 1.00 93.50 591 SER A C 1
ATOM 4786 O O . SER A 1 591 ? 23.631 13.338 -32.037 1.00 93.50 591 SER A O 1
ATOM 4788 N N . ALA A 1 592 ? 24.152 15.368 -31.247 1.00 93.38 592 ALA A N 1
ATOM 4789 C CA . ALA A 1 592 ? 25.552 15.028 -30.977 1.00 93.38 592 ALA A CA 1
ATOM 4790 C C . ALA A 1 592 ? 25.693 13.877 -29.960 1.00 93.38 592 ALA A C 1
ATOM 4792 O O . ALA A 1 592 ? 26.524 12.985 -30.120 1.00 93.38 592 ALA A O 1
ATOM 4793 N N . LYS A 1 593 ? 24.830 13.851 -28.934 1.00 94.12 593 LYS A N 1
ATOM 4794 C CA . LYS A 1 593 ? 24.805 12.770 -27.936 1.00 94.12 593 LYS A CA 1
ATOM 4795 C C . LYS A 1 593 ? 24.309 11.455 -28.520 1.00 94.12 593 LYS A C 1
ATOM 4797 O O . LYS A 1 593 ? 24.742 10.395 -28.078 1.00 94.12 593 LYS A O 1
ATOM 4802 N N . VAL A 1 594 ? 23.389 11.505 -29.480 1.00 96.06 594 VAL A N 1
ATOM 4803 C CA . VAL A 1 594 ? 22.918 10.318 -30.200 1.00 96.06 594 VAL A CA 1
ATOM 4804 C C . VAL A 1 594 ? 24.063 9.677 -30.974 1.00 96.06 594 VAL A C 1
ATOM 4806 O O . VAL A 1 594 ? 24.223 8.460 -30.903 1.00 96.06 594 VAL A O 1
ATOM 4809 N N . ASP A 1 595 ? 24.897 10.471 -31.642 1.00 95.69 595 ASP A N 1
ATOM 4810 C CA . ASP A 1 595 ? 26.061 9.958 -32.370 1.00 95.69 595 ASP A CA 1
ATOM 4811 C C . ASP A 1 595 ? 27.082 9.304 -31.431 1.00 95.69 595 ASP A C 1
ATOM 4813 O O . ASP A 1 595 ? 27.541 8.185 -31.685 1.00 95.69 595 ASP A O 1
ATOM 4817 N N . GLU A 1 596 ? 27.378 9.950 -30.301 1.00 95.56 596 GLU A N 1
ATOM 4818 C CA . GLU A 1 596 ? 28.249 9.394 -29.261 1.00 95.56 596 GLU A CA 1
ATOM 4819 C C . GLU A 1 596 ? 27.678 8.091 -28.676 1.00 95.56 596 GLU A C 1
ATOM 4821 O O . GLU A 1 596 ? 28.391 7.092 -28.535 1.00 95.56 596 GLU A O 1
ATOM 4826 N N . PHE A 1 597 ? 26.371 8.069 -28.400 1.00 96.44 597 PHE A N 1
ATOM 4827 C CA . PHE A 1 597 ? 25.657 6.897 -27.905 1.00 96.44 597 PHE A CA 1
ATOM 4828 C C . PHE A 1 597 ? 25.727 5.729 -28.893 1.00 96.44 597 PHE A C 1
ATOM 4830 O O . PHE A 1 597 ? 26.067 4.621 -28.487 1.00 96.44 597 PHE A O 1
ATOM 4837 N N . ILE A 1 598 ? 25.461 5.955 -30.185 1.00 96.56 598 ILE A N 1
ATOM 4838 C CA . ILE A 1 598 ? 25.520 4.911 -31.222 1.00 96.56 598 ILE A CA 1
ATOM 4839 C C . ILE A 1 598 ? 26.940 4.351 -31.337 1.00 96.56 598 ILE A C 1
ATOM 4841 O O . ILE A 1 598 ? 27.124 3.131 -31.367 1.00 96.56 598 ILE A O 1
ATOM 4845 N N . LYS A 1 599 ? 27.954 5.226 -31.352 1.00 96.06 599 LYS A N 1
ATOM 4846 C CA . LYS A 1 599 ? 29.365 4.820 -31.393 1.00 96.06 599 LYS A CA 1
ATOM 4847 C C . LYS A 1 599 ? 29.724 3.951 -30.187 1.00 96.06 599 LYS A C 1
ATOM 4849 O O . LYS A 1 599 ? 30.329 2.890 -30.351 1.00 96.06 599 LYS A O 1
ATOM 4854 N N . CYS A 1 600 ? 29.323 4.368 -28.986 1.00 95.94 600 CYS A N 1
ATOM 4855 C CA . CYS A 1 600 ? 29.559 3.609 -27.763 1.00 95.94 600 CYS A CA 1
ATOM 4856 C C . CYS A 1 600 ? 28.814 2.265 -27.774 1.00 95.94 600 CYS A C 1
ATOM 4858 O O . CYS A 1 600 ? 29.414 1.232 -27.477 1.00 95.94 600 CYS A O 1
ATOM 4860 N N . LEU A 1 601 ? 27.541 2.257 -28.183 1.00 95.69 601 LEU A N 1
ATOM 4861 C CA . LEU A 1 601 ? 26.698 1.065 -28.264 1.00 95.69 601 LEU A CA 1
ATOM 4862 C C . LEU A 1 601 ? 27.312 0.003 -29.187 1.00 95.69 601 LEU A C 1
ATOM 4864 O O . LEU A 1 601 ? 27.438 -1.157 -28.793 1.00 95.69 601 LEU A O 1
ATOM 4868 N N . LYS A 1 602 ? 27.770 0.395 -30.381 1.00 95.50 602 LYS A N 1
ATOM 4869 C CA . LYS A 1 602 ? 28.456 -0.503 -31.325 1.00 95.50 602 LYS A CA 1
ATOM 4870 C C . LYS A 1 602 ? 29.755 -1.080 -30.752 1.00 95.50 602 LYS A C 1
ATOM 4872 O O . LYS A 1 602 ? 30.046 -2.257 -30.954 1.00 95.50 602 LYS A O 1
ATOM 4877 N N . ALA A 1 603 ? 30.524 -0.277 -30.017 1.00 94.19 603 ALA A N 1
ATOM 4878 C CA . ALA A 1 603 ? 31.766 -0.735 -29.397 1.00 94.19 603 ALA A CA 1
ATOM 4879 C C . ALA A 1 603 ? 31.515 -1.758 -28.274 1.00 94.19 603 ALA A C 1
ATOM 4881 O O . ALA A 1 603 ? 32.200 -2.778 -28.207 1.00 94.19 603 ALA A O 1
ATOM 4882 N N . VAL A 1 604 ? 30.529 -1.513 -27.402 1.00 94.38 604 VAL A N 1
ATOM 4883 C CA . VAL A 1 604 ? 30.254 -2.405 -26.261 1.00 94.38 604 VAL A CA 1
ATOM 4884 C C . VAL A 1 604 ? 29.579 -3.707 -26.677 1.00 94.38 604 VAL A C 1
ATOM 4886 O O . VAL A 1 604 ? 29.884 -4.752 -26.113 1.00 94.38 604 VAL A O 1
ATOM 4889 N N . THR A 1 605 ? 28.705 -3.669 -27.682 1.00 93.94 605 THR A N 1
ATOM 4890 C CA . THR A 1 605 ? 27.949 -4.846 -28.143 1.00 93.94 605 THR A CA 1
ATOM 4891 C C . THR A 1 605 ? 28.847 -5.875 -28.819 1.00 93.94 605 THR A C 1
ATOM 4893 O O . THR A 1 605 ? 28.703 -7.068 -28.555 1.00 93.94 605 THR A O 1
ATOM 4896 N N . ARG A 1 606 ? 29.875 -5.426 -29.556 1.00 91.12 606 ARG A N 1
ATOM 4897 C CA . ARG A 1 606 ? 30.886 -6.315 -30.148 1.00 91.12 606 ARG A CA 1
ATOM 4898 C C . ARG A 1 606 ? 31.584 -7.186 -29.099 1.00 91.12 606 ARG A C 1
ATOM 4900 O O . ARG A 1 606 ? 31.775 -8.373 -29.334 1.00 91.12 606 ARG A O 1
ATOM 4907 N N . MET A 1 607 ? 31.921 -6.624 -27.934 1.00 87.44 607 MET A N 1
ATOM 4908 C CA . MET A 1 607 ? 32.510 -7.394 -26.824 1.00 87.44 607 MET A CA 1
ATOM 4909 C C . MET A 1 607 ? 31.516 -8.386 -26.204 1.00 87.44 607 MET A C 1
ATOM 4911 O O . MET A 1 607 ? 31.920 -9.421 -25.686 1.00 87.44 607 MET A O 1
ATOM 4915 N N . MET A 1 608 ? 30.218 -8.083 -26.276 1.00 93.94 608 MET A N 1
ATOM 4916 C CA . MET A 1 608 ? 29.134 -8.951 -25.811 1.00 93.94 608 MET A CA 1
ATOM 4917 C C . MET A 1 608 ? 28.726 -10.018 -26.841 1.00 93.94 608 MET A C 1
ATOM 4919 O O . MET A 1 608 ? 27.778 -10.765 -26.605 1.00 93.94 608 MET A O 1
ATOM 4923 N N . GLY A 1 609 ? 29.432 -10.127 -27.970 1.00 91.69 609 GLY A N 1
ATOM 4924 C CA . GLY A 1 609 ? 29.199 -11.174 -28.965 1.00 91.69 609 GLY A CA 1
ATOM 4925 C C . GLY A 1 609 ? 28.015 -10.919 -29.901 1.00 91.69 609 GLY A C 1
ATOM 4926 O O . GLY A 1 609 ? 27.511 -11.870 -30.489 1.00 91.69 609 GLY A O 1
ATOM 4927 N N . PHE A 1 610 ? 27.563 -9.667 -30.049 1.00 93.69 610 PHE A N 1
ATOM 4928 C CA . PHE A 1 610 ? 26.520 -9.300 -31.015 1.00 93.69 610 PHE A CA 1
ATOM 4929 C C . PHE A 1 610 ? 26.748 -7.927 -31.638 1.00 93.69 610 PHE A C 1
ATOM 4931 O O . PHE A 1 610 ? 27.523 -7.114 -31.135 1.00 93.69 610 PHE A O 1
ATOM 4938 N N . THR A 1 611 ? 26.093 -7.660 -32.762 1.00 94.50 611 THR A N 1
ATOM 4939 C CA . THR A 1 611 ? 26.300 -6.426 -33.525 1.00 94.50 611 THR A CA 1
ATOM 4940 C C . THR A 1 611 ? 25.028 -5.598 -33.651 1.00 94.50 611 THR A C 1
ATOM 4942 O O . THR A 1 611 ? 23.909 -6.111 -33.642 1.00 94.50 611 THR A O 1
ATOM 4945 N N . PHE A 1 612 ? 25.228 -4.286 -33.779 1.00 93.88 612 PHE A N 1
ATOM 4946 C CA . PHE A 1 612 ? 24.209 -3.321 -34.174 1.00 93.88 612 PHE A CA 1
ATOM 4947 C C . PHE A 1 612 ? 24.587 -2.715 -35.525 1.00 93.88 612 PHE A C 1
ATOM 4949 O O . PHE A 1 612 ? 25.694 -2.188 -35.682 1.00 93.88 612 PHE A O 1
ATOM 4956 N N . ALA A 1 613 ? 23.655 -2.745 -36.473 1.00 94.75 613 ALA A N 1
ATOM 4957 C CA . ALA A 1 613 ? 23.723 -1.964 -37.702 1.00 94.75 613 ALA A CA 1
ATOM 4958 C C . ALA A 1 613 ? 23.599 -0.456 -37.413 1.00 94.75 613 ALA A C 1
ATOM 4960 O O . ALA A 1 613 ? 23.326 -0.043 -36.281 1.00 94.75 613 ALA A O 1
ATOM 4961 N N . ASP A 1 614 ? 23.821 0.386 -38.422 1.00 95.75 614 ASP A N 1
ATOM 4962 C CA . ASP A 1 614 ? 23.489 1.810 -38.311 1.00 95.75 614 ASP A CA 1
ATOM 4963 C C . ASP A 1 614 ? 21.970 2.008 -38.188 1.00 95.75 614 ASP A C 1
ATOM 4965 O O . ASP A 1 614 ? 21.221 1.353 -38.912 1.00 95.75 614 ASP A O 1
ATOM 4969 N N . PRO A 1 615 ? 21.502 2.860 -37.257 1.00 96.56 615 PRO A N 1
ATOM 4970 C CA . PRO A 1 615 ? 20.079 3.121 -37.102 1.00 96.56 615 PRO A CA 1
ATOM 4971 C C . PRO A 1 615 ? 19.554 4.113 -38.133 1.00 96.56 615 PRO A C 1
ATOM 4973 O O . PRO A 1 615 ? 20.240 5.077 -38.487 1.00 96.56 615 PRO A O 1
ATOM 4976 N N . ASP A 1 616 ? 18.265 3.989 -38.440 1.00 96.00 616 ASP A N 1
ATOM 4977 C CA . ASP A 1 616 ? 17.499 5.079 -39.037 1.00 96.00 616 ASP A CA 1
ATOM 4978 C C . ASP A 1 616 ? 17.287 6.186 -37.990 1.00 96.00 616 ASP A C 1
ATOM 4980 O O . ASP A 1 616 ? 16.692 5.979 -36.925 1.00 96.00 616 ASP A O 1
ATOM 4984 N N . LYS A 1 617 ? 17.822 7.378 -38.260 1.00 96.62 617 LYS A N 1
ATOM 4985 C CA . LYS A 1 617 ? 17.762 8.534 -37.355 1.00 96.62 617 LYS A CA 1
ATOM 4986 C C . LYS A 1 617 ? 16.566 9.412 -37.703 1.00 96.62 617 LYS A C 1
ATOM 4988 O O . LYS A 1 617 ? 16.489 9.928 -38.813 1.00 96.62 617 LYS A O 1
ATOM 4993 N N . HIS A 1 618 ? 15.683 9.655 -36.737 1.00 96.44 618 HIS A N 1
ATOM 4994 C CA . HIS A 1 618 ? 14.536 10.544 -36.923 1.00 96.44 618 HIS A CA 1
ATOM 4995 C C . HIS A 1 618 ? 14.462 11.606 -35.829 1.00 96.44 618 HIS A C 1
ATOM 4997 O O . HIS A 1 618 ? 14.501 11.316 -34.631 1.00 96.44 618 HIS A O 1
ATOM 5003 N N . VAL A 1 619 ? 14.299 12.853 -36.260 1.00 95.19 619 VAL A N 1
ATOM 5004 C CA . VAL A 1 619 ? 14.177 13.998 -35.362 1.00 95.19 619 VAL A CA 1
ATOM 5005 C C . VAL A 1 619 ? 12.705 14.219 -35.023 1.00 95.19 619 VAL A C 1
ATOM 5007 O O . VAL A 1 619 ? 11.870 14.441 -35.898 1.00 95.19 619 VAL A O 1
ATOM 5010 N N . ALA A 1 620 ? 12.377 14.172 -33.736 1.00 93.88 620 ALA A N 1
ATOM 5011 C CA . ALA A 1 620 ? 11.085 14.596 -33.229 1.00 93.88 620 ALA A CA 1
ATOM 5012 C C . ALA A 1 620 ? 10.968 16.121 -33.317 1.00 93.88 620 ALA A C 1
ATOM 5014 O O . ALA A 1 620 ? 11.884 16.850 -32.930 1.00 93.88 620 ALA A O 1
ATOM 5015 N N . ARG A 1 621 ? 9.808 16.598 -33.784 1.00 90.75 621 ARG A N 1
ATOM 5016 C CA . ARG A 1 621 ? 9.517 18.033 -33.930 1.00 90.75 621 ARG A CA 1
ATOM 5017 C C . ARG A 1 621 ? 9.682 18.802 -32.617 1.00 90.75 621 ARG A C 1
ATOM 5019 O O . ARG A 1 621 ? 10.142 19.939 -32.625 1.00 90.75 621 ARG A O 1
ATOM 5026 N N . ASP A 1 622 ? 9.277 18.194 -31.507 1.00 88.50 622 ASP A N 1
ATOM 5027 C CA . ASP A 1 622 ? 9.291 18.801 -30.182 1.00 88.50 622 ASP A CA 1
ATOM 5028 C C . ASP A 1 622 ? 9.413 17.742 -29.069 1.00 88.50 622 ASP A C 1
ATOM 5030 O O . ASP A 1 622 ? 9.471 16.534 -29.305 1.00 88.50 622 ASP A O 1
ATOM 5034 N N . GLU A 1 623 ? 9.470 18.211 -27.821 1.00 88.44 623 GLU A N 1
ATOM 5035 C CA . GLU A 1 623 ? 9.626 17.366 -26.635 1.00 88.44 623 GLU A CA 1
ATOM 5036 C C . GLU A 1 623 ? 8.300 16.755 -26.134 1.00 88.44 623 GLU A C 1
ATOM 5038 O O . GLU A 1 623 ? 8.283 16.115 -25.073 1.00 88.44 623 GLU A O 1
ATOM 5043 N N . THR A 1 624 ? 7.189 16.971 -26.852 1.00 90.19 624 THR A N 1
ATOM 5044 C CA . THR A 1 624 ? 5.837 16.567 -26.441 1.00 90.19 624 THR A CA 1
ATOM 5045 C C . THR A 1 624 ? 5.559 15.093 -26.754 1.00 90.19 624 THR A C 1
ATOM 5047 O O . THR A 1 624 ? 6.180 14.517 -27.649 1.00 90.19 624 THR A O 1
ATOM 5050 N N . PRO A 1 625 ? 4.596 14.453 -26.063 1.00 91.94 625 PRO A N 1
ATOM 5051 C CA . PRO A 1 625 ? 4.178 13.089 -26.391 1.00 91.94 625 PRO A CA 1
ATOM 5052 C C . PRO A 1 625 ? 3.781 12.925 -27.868 1.00 91.94 625 PRO A C 1
ATOM 5054 O O . PRO A 1 625 ? 4.180 11.961 -28.518 1.00 91.94 625 PRO A O 1
ATOM 5057 N N . THR A 1 626 ? 3.048 13.898 -28.415 1.00 93.75 626 THR A N 1
ATOM 5058 C CA . THR A 1 626 ? 2.605 13.921 -29.815 1.00 93.75 626 THR A CA 1
ATOM 5059 C C . THR A 1 626 ? 3.761 14.040 -30.800 1.00 93.75 626 THR A C 1
ATOM 5061 O O . THR A 1 626 ? 3.735 13.375 -31.833 1.00 93.75 626 THR A O 1
ATOM 5064 N N . GLY A 1 627 ? 4.797 14.820 -30.476 1.00 93.25 627 GLY A N 1
ATOM 5065 C CA . GLY A 1 627 ? 5.985 14.961 -31.319 1.00 93.25 627 GLY A CA 1
ATOM 5066 C C . GLY A 1 627 ? 6.697 13.627 -31.547 1.00 93.25 627 GLY A C 1
ATOM 5067 O O . GLY A 1 627 ? 6.989 13.272 -32.688 1.00 93.25 627 GLY A O 1
ATOM 5068 N N . TYR A 1 628 ? 6.896 12.847 -30.480 1.00 95.31 628 TYR A N 1
ATOM 5069 C CA . TYR A 1 628 ? 7.508 11.514 -30.567 1.00 95.31 628 TYR A CA 1
ATOM 5070 C C . TYR A 1 628 ? 6.607 10.504 -31.279 1.00 95.31 628 TYR A C 1
ATOM 5072 O O . TYR A 1 628 ? 7.083 9.756 -32.128 1.00 95.31 628 TYR A O 1
ATOM 5080 N N . VAL A 1 629 ? 5.307 10.488 -30.967 1.00 94.81 629 VAL A N 1
ATOM 5081 C CA . VAL A 1 629 ? 4.343 9.587 -31.621 1.00 94.81 629 VAL A CA 1
ATOM 5082 C C . VAL A 1 629 ? 4.305 9.827 -33.130 1.00 94.81 629 VAL A C 1
ATOM 5084 O O . VAL A 1 629 ? 4.355 8.869 -33.898 1.00 94.81 629 VAL A O 1
ATOM 5087 N N . ASN A 1 630 ? 4.271 11.088 -33.561 1.00 95.12 630 ASN A N 1
ATOM 5088 C CA . ASN A 1 630 ? 4.254 11.436 -34.979 1.00 95.12 630 ASN A CA 1
ATOM 5089 C C . ASN A 1 630 ? 5.575 11.087 -35.672 1.00 95.12 630 ASN A C 1
ATOM 5091 O O . ASN A 1 630 ? 5.544 10.589 -36.792 1.00 95.12 630 ASN A O 1
ATOM 5095 N N . ALA A 1 631 ? 6.719 11.282 -35.007 1.00 94.94 631 ALA A N 1
ATOM 5096 C CA . ALA A 1 631 ? 8.019 10.883 -35.547 1.00 94.94 631 ALA A CA 1
ATOM 5097 C C . ALA A 1 631 ? 8.118 9.362 -35.762 1.00 94.94 631 ALA A C 1
ATOM 5099 O O . ALA A 1 631 ? 8.642 8.922 -36.779 1.00 94.94 631 ALA A O 1
ATOM 5100 N N . ILE A 1 632 ? 7.562 8.561 -34.845 1.00 95.12 632 ILE A N 1
ATOM 5101 C CA . ILE A 1 632 ? 7.495 7.100 -34.997 1.00 95.12 632 ILE A CA 1
ATOM 5102 C C . ILE A 1 632 ? 6.530 6.722 -36.128 1.00 95.12 632 ILE A C 1
ATOM 5104 O O . ILE A 1 632 ? 6.883 5.927 -36.993 1.00 95.12 632 ILE A O 1
ATOM 5108 N N . LYS A 1 633 ? 5.320 7.295 -36.167 1.00 92.75 633 LYS A N 1
ATOM 5109 C CA . LYS A 1 633 ? 4.322 6.976 -37.206 1.00 92.75 633 LYS A CA 1
ATOM 5110 C C . LYS A 1 633 ? 4.749 7.412 -38.611 1.00 92.75 633 LYS A C 1
ATOM 5112 O O . LYS A 1 633 ? 4.381 6.755 -39.574 1.00 92.75 633 LYS A O 1
ATOM 5117 N N . GLY A 1 634 ? 5.519 8.493 -38.725 1.00 88.88 634 GLY A N 1
ATOM 5118 C CA . GLY A 1 634 ? 6.069 8.994 -39.988 1.00 88.88 634 GLY A CA 1
ATOM 5119 C C . GLY A 1 634 ? 7.333 8.271 -40.466 1.00 88.88 634 GLY A C 1
ATOM 5120 O O . GLY A 1 634 ? 7.982 8.750 -41.390 1.00 88.88 634 GLY A O 1
ATOM 5121 N N . SER A 1 635 ? 7.710 7.162 -39.829 1.00 89.75 635 SER A N 1
ATOM 5122 C CA . SER A 1 635 ? 8.909 6.378 -40.143 1.00 89.75 635 SER A CA 1
ATOM 5123 C C . SER A 1 635 ? 8.558 4.940 -40.539 1.00 89.75 635 SER A C 1
ATOM 5125 O O . SER A 1 635 ? 7.428 4.492 -40.342 1.00 89.75 635 SER A O 1
ATOM 5127 N N . ASN A 1 636 ? 9.542 4.171 -41.015 1.00 88.50 636 ASN A N 1
ATOM 5128 C CA . ASN A 1 636 ? 9.384 2.748 -41.350 1.00 88.50 636 ASN A CA 1
ATOM 5129 C C . ASN A 1 636 ? 9.451 1.829 -40.114 1.00 88.50 636 ASN A C 1
ATOM 5131 O O . ASN A 1 636 ? 10.052 0.754 -40.149 1.00 88.50 636 ASN A O 1
ATOM 5135 N N . ALA A 1 637 ? 8.813 2.245 -39.017 1.00 87.88 637 ALA A N 1
ATOM 5136 C CA . ALA A 1 637 ? 8.886 1.594 -37.712 1.00 87.88 637 ALA A CA 1
ATOM 5137 C C . ALA A 1 637 ? 8.537 0.096 -37.752 1.00 87.88 637 ALA A C 1
ATOM 5139 O O . ALA A 1 637 ? 9.153 -0.682 -37.031 1.00 87.88 637 ALA A O 1
ATOM 5140 N N . SER A 1 638 ? 7.600 -0.322 -38.613 1.00 86.06 638 SER A N 1
ATOM 5141 C CA . SER A 1 638 ? 7.154 -1.719 -38.755 1.00 86.06 638 SER A CA 1
ATOM 5142 C C . SER A 1 638 ? 8.233 -2.696 -39.229 1.00 86.06 638 SER A C 1
ATOM 5144 O O . SER A 1 638 ? 8.085 -3.897 -39.028 1.00 86.06 638 SER A O 1
ATOM 5146 N N . GLN A 1 639 ? 9.318 -2.209 -39.838 1.00 89.12 639 GLN A N 1
ATOM 5147 C CA . GLN A 1 639 ? 10.437 -3.047 -40.283 1.00 89.12 639 GLN A CA 1
ATOM 5148 C C . GLN A 1 639 ? 11.564 -3.159 -39.247 1.00 89.12 639 GLN A C 1
ATOM 5150 O O . GLN A 1 639 ? 12.541 -3.877 -39.476 1.00 89.12 639 GLN A O 1
ATOM 5155 N N . CYS A 1 640 ? 11.472 -2.430 -38.133 1.00 93.75 640 CYS A N 1
ATOM 5156 C CA . CYS A 1 640 ? 12.502 -2.406 -37.105 1.00 93.75 640 CYS A CA 1
ATOM 5157 C C . CYS A 1 640 ? 12.317 -3.545 -36.094 1.00 93.75 640 CYS A C 1
ATOM 5159 O O . CYS A 1 640 ? 11.213 -3.816 -35.632 1.00 93.75 640 CYS A O 1
ATOM 5161 N N . GLN A 1 641 ? 13.426 -4.142 -35.657 1.00 95.50 641 GLN A N 1
ATOM 5162 C CA . GLN A 1 641 ? 13.450 -5.067 -34.518 1.00 95.50 641 GLN A CA 1
ATOM 5163 C C . GLN A 1 641 ? 13.225 -4.327 -33.192 1.00 95.50 641 GLN A C 1
ATOM 5165 O O . GLN A 1 641 ? 12.649 -4.875 -32.255 1.00 95.50 641 GLN A O 1
ATOM 5170 N N . ILE A 1 642 ? 13.702 -3.082 -33.095 1.00 96.69 642 ILE A N 1
ATOM 5171 C CA . ILE A 1 642 ? 13.585 -2.257 -31.893 1.00 96.69 642 ILE A CA 1
ATOM 5172 C C . ILE A 1 642 ? 13.564 -0.763 -32.234 1.00 96.69 642 ILE A C 1
ATOM 5174 O O . ILE A 1 642 ? 14.260 -0.305 -33.140 1.00 96.69 642 ILE A O 1
ATOM 5178 N N . ILE A 1 643 ? 12.784 0.002 -31.471 1.00 97.50 643 ILE A N 1
ATOM 5179 C CA . ILE A 1 643 ? 12.699 1.465 -31.563 1.00 97.50 643 ILE A CA 1
ATOM 5180 C C . ILE A 1 643 ? 13.335 2.075 -30.315 1.00 97.50 643 ILE A C 1
ATOM 5182 O O . ILE A 1 643 ? 12.913 1.799 -29.187 1.00 97.50 643 ILE A O 1
ATOM 5186 N N . VAL A 1 644 ? 14.337 2.932 -30.493 1.00 97.56 644 VAL A N 1
ATOM 5187 C CA . VAL A 1 644 ? 14.973 3.670 -29.396 1.00 97.56 644 VAL A CA 1
ATOM 5188 C C . VAL A 1 644 ? 14.452 5.104 -29.381 1.00 97.56 644 VAL A C 1
ATOM 5190 O O . VAL A 1 644 ? 14.394 5.759 -30.408 1.00 97.56 644 VAL A O 1
ATOM 5193 N N . CYS A 1 645 ? 14.058 5.617 -28.221 1.00 96.56 645 CYS A N 1
ATOM 5194 C CA . CYS A 1 645 ? 13.638 7.006 -28.046 1.00 96.56 645 CYS A CA 1
ATOM 5195 C C . CYS A 1 645 ? 14.552 7.681 -27.026 1.00 96.56 645 CYS A C 1
ATOM 5197 O O . CYS A 1 645 ? 14.483 7.373 -25.832 1.00 96.56 645 CYS A O 1
ATOM 5199 N N . MET A 1 646 ? 15.401 8.600 -27.481 1.00 95.38 646 MET A N 1
ATOM 5200 C CA . MET A 1 646 ? 16.192 9.446 -26.601 1.00 95.38 646 MET A CA 1
ATOM 5201 C C . MET A 1 646 ? 15.363 10.655 -26.178 1.00 95.38 646 MET A C 1
ATOM 5203 O O . MET A 1 646 ? 14.915 11.420 -27.022 1.00 95.38 646 MET A O 1
ATOM 5207 N N . THR A 1 647 ? 15.152 10.819 -24.873 1.00 92.69 647 THR A N 1
ATOM 5208 C CA . THR A 1 647 ? 14.301 11.879 -24.325 1.00 92.69 647 THR A CA 1
ATOM 5209 C C . THR A 1 647 ? 15.085 12.861 -23.449 1.00 92.69 647 THR A C 1
ATOM 5211 O O . THR A 1 647 ? 15.898 12.401 -22.635 1.00 92.69 647 THR A O 1
ATOM 5214 N N . PRO A 1 648 ? 14.790 14.172 -23.520 1.00 85.94 648 PRO A N 1
ATOM 5215 C CA . PRO A 1 648 ? 15.448 15.194 -22.711 1.00 85.94 648 PRO A CA 1
ATOM 5216 C C . PRO A 1 648 ? 14.882 15.280 -21.286 1.00 85.94 648 PRO A C 1
ATOM 5218 O O . PRO A 1 648 ? 13.770 14.810 -21.011 1.00 85.94 648 PRO A O 1
ATOM 5221 N N . GLY A 1 649 ? 15.638 15.939 -20.401 1.00 79.00 649 GLY A N 1
ATOM 5222 C CA . GLY A 1 649 ? 15.244 16.271 -19.027 1.00 79.00 649 GLY A CA 1
ATOM 5223 C C . GLY A 1 649 ? 15.921 15.426 -17.941 1.00 79.00 649 GLY A C 1
ATOM 5224 O O . GLY A 1 649 ? 16.361 14.299 -18.178 1.00 79.00 649 GLY A O 1
ATOM 5225 N N . SER A 1 650 ? 16.008 15.986 -16.729 1.00 67.75 650 SER A N 1
ATOM 5226 C CA . SER A 1 650 ? 16.551 15.314 -15.538 1.00 67.75 650 SER A CA 1
ATOM 5227 C C . SER A 1 650 ? 15.552 14.332 -14.908 1.00 67.75 650 SER A C 1
ATOM 5229 O O . SER A 1 650 ? 15.957 13.289 -14.386 1.00 67.75 650 SER A O 1
ATOM 5231 N N . SER A 1 651 ? 14.249 14.608 -15.018 1.00 65.06 651 SER A N 1
ATOM 5232 C CA . SER A 1 651 ? 13.153 13.739 -14.577 1.00 65.06 651 SER A CA 1
ATOM 5233 C C . SER A 1 651 ? 12.444 13.060 -15.757 1.00 65.06 651 SER A C 1
ATOM 5235 O O . SER A 1 651 ? 12.454 13.542 -16.891 1.00 65.06 651 SER A O 1
ATOM 5237 N N . GLN A 1 652 ? 11.861 11.886 -15.505 1.00 73.12 652 GLN A N 1
ATOM 5238 C CA . GLN A 1 652 ? 11.087 11.163 -16.510 1.00 73.12 652 GLN A CA 1
ATOM 5239 C C . GLN A 1 652 ? 9.675 11.742 -16.587 1.00 73.12 652 GLN A C 1
ATOM 5241 O O . GLN A 1 652 ? 8.927 11.712 -15.617 1.00 73.12 652 GLN A O 1
ATOM 5246 N N . ARG A 1 653 ? 9.306 12.236 -17.768 1.00 82.06 653 ARG A N 1
ATOM 5247 C CA . ARG A 1 653 ? 7.932 12.629 -18.081 1.00 82.06 653 ARG A CA 1
ATOM 5248 C C . ARG A 1 653 ? 7.079 11.398 -18.389 1.00 82.06 653 ARG A C 1
ATOM 5250 O O . ARG A 1 653 ? 7.260 10.775 -19.438 1.00 82.06 653 ARG A O 1
ATOM 5257 N N . GLU A 1 654 ? 6.181 11.045 -17.471 1.00 82.56 654 GLU A N 1
ATOM 5258 C CA . GLU A 1 654 ? 5.320 9.860 -17.588 1.00 82.56 654 GLU A CA 1
ATOM 5259 C C . GLU A 1 654 ? 4.360 9.936 -18.775 1.00 82.56 654 GLU A C 1
ATOM 5261 O O . GLU A 1 654 ? 4.191 8.950 -19.482 1.00 82.56 654 GLU A O 1
ATOM 5266 N N . ASP A 1 655 ? 3.790 11.106 -19.056 1.00 86.31 655 ASP A N 1
ATOM 5267 C CA . ASP A 1 655 ? 2.887 11.318 -20.190 1.00 86.31 655 ASP A CA 1
ATOM 5268 C C . ASP A 1 655 ? 3.540 10.951 -21.535 1.00 86.31 655 ASP A C 1
ATOM 5270 O O . ASP A 1 655 ? 2.961 10.223 -22.345 1.00 86.31 655 ASP A O 1
ATOM 5274 N N . ARG A 1 656 ? 4.788 11.382 -21.743 1.00 90.81 656 ARG A N 1
ATOM 5275 C CA . ARG A 1 656 ? 5.589 11.050 -22.929 1.00 90.81 656 ARG A CA 1
ATOM 5276 C C . ARG A 1 656 ? 5.980 9.576 -22.957 1.00 90.81 656 ARG A C 1
ATOM 5278 O O . ARG A 1 656 ? 5.849 8.933 -23.996 1.00 90.81 656 ARG A O 1
ATOM 5285 N N . TYR A 1 657 ? 6.450 9.039 -21.833 1.00 90.94 657 TYR A N 1
ATOM 5286 C CA . TYR A 1 657 ? 6.834 7.630 -21.729 1.00 90.94 657 TYR A CA 1
ATOM 5287 C C . TYR A 1 657 ? 5.655 6.697 -22.039 1.00 90.94 657 TYR A C 1
ATOM 5289 O O . TYR A 1 657 ? 5.788 5.784 -22.855 1.00 90.94 657 TYR A O 1
ATOM 5297 N N . ASN A 1 658 ? 4.491 6.972 -21.449 1.00 91.75 658 ASN A N 1
ATOM 5298 C CA . ASN A 1 658 ? 3.271 6.191 -21.625 1.00 91.75 658 ASN A CA 1
ATOM 5299 C C . ASN A 1 658 ? 2.759 6.264 -23.066 1.00 91.75 658 ASN A C 1
ATOM 5301 O O . ASN A 1 658 ? 2.353 5.240 -23.612 1.00 91.75 658 ASN A O 1
ATOM 5305 N N . ALA A 1 659 ? 2.825 7.433 -23.715 1.00 94.00 659 ALA A N 1
ATOM 5306 C CA . ALA A 1 659 ? 2.440 7.579 -25.119 1.00 94.00 659 ALA A CA 1
ATOM 5307 C C . ALA A 1 659 ? 3.322 6.739 -26.059 1.00 94.00 659 ALA A C 1
ATOM 5309 O O . ALA A 1 659 ? 2.797 6.007 -26.898 1.00 94.00 659 ALA A O 1
ATOM 5310 N N . ILE A 1 660 ? 4.649 6.784 -25.877 1.00 95.19 660 ILE A N 1
ATOM 5311 C CA . ILE A 1 660 ? 5.599 5.970 -26.654 1.00 95.19 660 ILE A CA 1
ATOM 5312 C C . ILE A 1 660 ? 5.330 4.479 -26.422 1.00 95.19 660 ILE A C 1
ATOM 5314 O O . ILE A 1 660 ? 5.223 3.708 -27.373 1.00 95.19 660 ILE A O 1
ATOM 5318 N N . LYS A 1 661 ? 5.181 4.060 -25.160 1.00 95.12 661 LYS A N 1
ATOM 5319 C CA . LYS A 1 661 ? 4.955 2.654 -24.806 1.00 95.12 661 LYS A CA 1
ATOM 5320 C C . LYS A 1 661 ? 3.638 2.113 -25.341 1.00 95.12 661 LYS A C 1
ATOM 5322 O O . LYS A 1 661 ? 3.626 1.013 -25.886 1.00 95.12 661 LYS A O 1
ATOM 5327 N N . ARG A 1 662 ? 2.564 2.894 -25.241 1.00 94.69 662 ARG A N 1
ATOM 5328 C CA . ARG A 1 662 ? 1.253 2.545 -25.790 1.00 94.69 662 ARG A CA 1
ATOM 5329 C C . ARG A 1 662 ? 1.314 2.356 -27.302 1.00 94.69 662 ARG A C 1
ATOM 5331 O O . ARG A 1 662 ? 0.810 1.354 -27.791 1.00 94.69 662 ARG A O 1
ATOM 5338 N N . LEU A 1 663 ? 1.959 3.272 -28.025 1.00 95.19 663 LEU A N 1
ATOM 5339 C CA . LEU A 1 663 ? 2.132 3.141 -29.471 1.00 95.19 663 LEU A CA 1
ATOM 5340 C C . LEU A 1 663 ? 2.915 1.869 -29.821 1.00 95.19 663 LEU A C 1
ATOM 5342 O O . LEU A 1 663 ? 2.443 1.036 -30.588 1.00 95.19 663 LEU A O 1
ATOM 5346 N N . CYS A 1 664 ? 4.098 1.691 -29.231 1.00 95.31 664 CYS A N 1
ATOM 5347 C CA . CYS A 1 664 ? 4.971 0.575 -29.576 1.00 95.31 664 CYS A CA 1
ATOM 5348 C C . CYS A 1 664 ? 4.367 -0.789 -29.217 1.00 95.31 664 CYS A C 1
ATOM 5350 O O . CYS A 1 664 ? 4.438 -1.696 -30.035 1.00 95.31 664 CYS A O 1
ATOM 5352 N N . TYR A 1 665 ? 3.769 -0.948 -28.033 1.00 93.38 665 TYR A N 1
ATOM 5353 C CA . TYR A 1 665 ? 3.286 -2.255 -27.573 1.00 93.38 665 TYR A CA 1
ATOM 5354 C C . TYR A 1 665 ? 1.834 -2.556 -27.940 1.00 93.38 665 TYR A C 1
ATOM 5356 O O . TYR A 1 665 ? 1.532 -3.710 -28.223 1.00 93.38 665 TYR A O 1
ATOM 5364 N N . CYS A 1 666 ? 0.942 -1.562 -27.956 1.00 91.44 666 CYS A N 1
ATOM 5365 C CA . CYS A 1 666 ? -0.480 -1.808 -28.211 1.00 91.44 666 CYS A CA 1
ATOM 5366 C C . CYS A 1 666 ? -0.878 -1.614 -29.678 1.00 91.44 666 CYS A C 1
ATOM 5368 O O . CYS A 1 666 ? -1.804 -2.277 -30.131 1.00 91.44 666 CYS A O 1
ATOM 5370 N N . GLU A 1 667 ? -0.235 -0.691 -30.402 1.00 92.50 667 GLU A N 1
ATOM 5371 C CA . GLU A 1 667 ? -0.578 -0.402 -31.805 1.00 92.50 667 GLU A CA 1
ATOM 5372 C C . GLU A 1 667 ? 0.374 -1.099 -32.788 1.00 92.50 667 GLU A C 1
ATOM 5374 O O . GLU A 1 667 ? -0.091 -1.646 -33.782 1.00 92.50 667 GLU A O 1
ATOM 5379 N N . LEU A 1 668 ? 1.690 -1.089 -32.528 1.00 93.06 668 LEU A N 1
ATOM 5380 C CA . LEU A 1 668 ? 2.695 -1.604 -33.472 1.00 93.06 668 LEU A CA 1
ATOM 5381 C C . LEU A 1 668 ? 3.183 -3.030 -33.170 1.00 93.06 668 LEU A C 1
ATOM 5383 O O . LEU A 1 668 ? 3.609 -3.722 -34.087 1.00 93.06 668 LEU A O 1
ATOM 5387 N N . GLY A 1 669 ? 3.160 -3.465 -31.907 1.00 92.81 669 GLY A N 1
ATOM 5388 C CA . GLY A 1 669 ? 3.705 -4.764 -31.492 1.00 92.81 669 GLY A CA 1
ATOM 5389 C C . GLY A 1 669 ? 5.240 -4.856 -31.538 1.00 92.81 669 GLY A C 1
ATOM 5390 O O . GLY A 1 669 ? 5.779 -5.929 -31.783 1.00 92.81 669 GLY A O 1
ATOM 5391 N N . ILE A 1 670 ? 5.956 -3.746 -31.318 1.00 94.50 670 ILE A N 1
ATOM 5392 C CA . ILE A 1 670 ? 7.418 -3.643 -31.498 1.00 94.50 670 ILE A CA 1
ATOM 5393 C C . ILE A 1 670 ? 8.121 -3.313 -30.181 1.00 94.50 670 ILE A C 1
ATOM 5395 O O . ILE A 1 670 ? 7.658 -2.494 -29.377 1.00 94.50 670 ILE A O 1
ATOM 5399 N N . ALA A 1 671 ? 9.290 -3.922 -29.967 1.00 95.56 671 ALA A N 1
ATOM 5400 C CA . ALA A 1 671 ? 10.146 -3.627 -28.828 1.00 95.56 671 ALA A CA 1
ATOM 5401 C C . ALA A 1 671 ? 10.564 -2.146 -28.805 1.00 95.56 671 ALA A C 1
ATOM 5403 O O . ALA A 1 671 ? 10.960 -1.569 -29.816 1.00 95.56 671 ALA A O 1
ATOM 5404 N N . SER A 1 672 ? 10.533 -1.522 -27.623 1.00 96.88 672 SER A N 1
ATOM 5405 C CA . SER A 1 672 ? 10.960 -0.127 -27.462 1.00 96.88 672 SER A CA 1
ATOM 5406 C C . SER A 1 672 ? 11.887 0.094 -26.270 1.00 96.88 672 SER A C 1
ATOM 5408 O O . SER A 1 672 ? 11.679 -0.443 -25.171 1.00 96.88 672 SER A O 1
ATOM 5410 N N . GLN A 1 673 ? 12.897 0.942 -26.453 1.00 97.06 673 GLN A N 1
ATOM 5411 C CA . GLN A 1 673 ? 13.835 1.382 -25.421 1.00 97.06 673 GLN A CA 1
ATOM 5412 C C . GLN A 1 673 ? 13.796 2.904 -25.291 1.00 97.06 673 GLN A C 1
ATOM 5414 O O . GLN A 1 673 ? 14.040 3.619 -26.251 1.00 97.06 673 GLN A O 1
ATOM 5419 N N . VAL A 1 674 ? 13.539 3.407 -24.085 1.00 95.50 674 VAL A N 1
ATOM 5420 C CA . VAL A 1 674 ? 13.618 4.846 -23.802 1.00 95.50 674 VAL A CA 1
ATOM 5421 C C . VAL A 1 674 ? 14.935 5.117 -23.086 1.00 95.50 674 VAL A C 1
ATOM 5423 O O . VAL A 1 674 ? 15.276 4.413 -22.133 1.00 95.50 674 VAL A O 1
ATOM 5426 N N . VAL A 1 675 ? 15.685 6.112 -23.551 1.00 94.62 675 VAL A N 1
ATOM 5427 C CA . VAL A 1 675 ? 16.987 6.505 -23.001 1.00 94.62 675 VAL A CA 1
ATOM 5428 C C . VAL A 1 675 ? 16.930 7.981 -22.634 1.00 94.62 675 VAL A C 1
ATOM 5430 O O . VAL A 1 675 ? 16.521 8.812 -23.435 1.00 94.62 675 VAL A O 1
ATOM 5433 N N . ARG A 1 676 ? 17.323 8.342 -21.412 1.00 91.56 676 ARG A N 1
ATOM 5434 C CA . ARG A 1 676 ? 17.343 9.751 -20.999 1.00 91.56 676 ARG A CA 1
ATOM 5435 C C . ARG A 1 676 ? 18.682 10.377 -21.359 1.00 91.56 676 ARG A C 1
ATOM 5437 O O . ARG A 1 676 ? 19.710 9.912 -20.864 1.00 91.56 676 ARG A O 1
ATOM 5444 N N . SER A 1 677 ? 18.682 11.467 -22.123 1.00 90.12 677 SER A N 1
ATOM 5445 C CA . SER A 1 677 ? 19.931 12.133 -22.525 1.00 90.12 677 SER A CA 1
ATOM 5446 C C . SER A 1 677 ? 20.711 12.714 -21.336 1.00 90.12 677 SER A C 1
ATOM 5448 O O . SER A 1 677 ? 21.931 12.850 -21.398 1.00 90.12 677 SER A O 1
ATOM 5450 N N . TYR A 1 678 ? 20.034 12.986 -20.213 1.00 87.50 678 TYR A N 1
ATOM 5451 C CA . TYR A 1 678 ? 20.658 13.392 -18.947 1.00 87.50 678 TYR A CA 1
ATOM 5452 C C . TYR A 1 678 ? 21.457 12.266 -18.264 1.00 87.50 678 TYR A C 1
ATOM 5454 O O . TYR A 1 678 ? 22.400 12.534 -17.528 1.00 87.50 678 TYR A O 1
ATOM 5462 N N . THR A 1 679 ? 21.099 10.997 -18.495 1.00 86.12 679 THR A N 1
ATOM 5463 C CA . THR A 1 679 ? 21.817 9.851 -17.897 1.00 86.12 679 THR A CA 1
ATOM 5464 C C . THR A 1 679 ? 23.102 9.488 -18.639 1.00 86.12 679 THR A C 1
ATOM 5466 O O . THR A 1 679 ? 23.948 8.785 -18.089 1.00 86.12 679 THR A O 1
ATOM 5469 N N . LEU A 1 680 ? 23.255 9.994 -19.863 1.00 89.56 680 LEU A N 1
ATOM 5470 C CA . LEU A 1 680 ? 24.414 9.796 -20.722 1.00 89.56 680 LEU A CA 1
ATOM 5471 C C . LEU A 1 680 ? 25.405 10.950 -20.521 1.00 89.56 680 LEU A C 1
ATOM 5473 O O . LEU A 1 680 ? 25.442 11.906 -21.292 1.00 89.56 680 LEU A O 1
ATOM 5477 N N . THR A 1 681 ? 26.169 10.878 -19.434 1.00 89.12 681 THR A N 1
ATOM 5478 C CA . THR A 1 681 ? 27.329 11.751 -19.196 1.00 89.12 681 THR A CA 1
ATOM 5479 C C . THR A 1 681 ? 28.593 11.050 -19.674 1.00 89.12 681 THR A C 1
ATOM 5481 O O . THR A 1 681 ? 28.674 9.833 -19.524 1.00 89.12 681 THR A O 1
ATOM 5484 N N . GLU A 1 682 ? 29.608 11.788 -20.114 1.00 86.88 682 GLU A N 1
ATOM 5485 C CA . GLU A 1 682 ? 30.887 11.239 -20.599 1.00 86.88 682 GLU A CA 1
ATOM 5486 C C . GLU A 1 682 ? 31.470 10.160 -19.659 1.00 86.88 682 GLU A C 1
ATOM 5488 O O . GLU A 1 682 ? 31.660 9.010 -20.055 1.00 86.88 682 GLU A O 1
ATOM 5493 N N . ALA A 1 683 ? 31.569 10.456 -18.356 1.00 89.00 683 ALA A N 1
ATOM 5494 C CA . ALA A 1 683 ? 32.078 9.522 -17.341 1.00 89.00 683 ALA A CA 1
ATOM 5495 C C . ALA A 1 683 ? 31.254 8.224 -17.164 1.00 89.00 683 ALA A C 1
ATOM 5497 O O . ALA A 1 683 ? 31.743 7.241 -16.610 1.00 89.00 683 ALA A O 1
ATOM 5498 N N . LYS A 1 684 ? 29.983 8.208 -17.584 1.00 90.31 684 LYS A N 1
ATOM 5499 C CA . LYS A 1 684 ? 29.050 7.078 -17.404 1.00 90.31 684 LYS A CA 1
ATOM 5500 C C . LYS A 1 684 ? 28.589 6.458 -18.721 1.00 90.31 684 LYS A C 1
ATOM 5502 O O . LYS A 1 684 ? 27.920 5.427 -18.681 1.00 90.31 684 LYS A O 1
ATOM 5507 N N . MET A 1 685 ? 28.954 7.037 -19.866 1.00 92.81 685 MET A N 1
ATOM 5508 C CA . MET A 1 685 ? 28.469 6.647 -21.190 1.00 92.81 685 MET A CA 1
ATOM 5509 C C . MET A 1 685 ? 28.628 5.144 -21.420 1.00 92.81 685 MET A C 1
ATOM 5511 O O . MET A 1 685 ? 27.650 4.449 -21.687 1.00 92.81 685 MET A O 1
ATOM 5515 N N . ARG A 1 686 ? 29.837 4.615 -21.197 1.00 93.00 686 ARG A N 1
ATOM 5516 C CA . ARG A 1 686 ? 30.148 3.194 -21.398 1.00 93.00 686 ARG A CA 1
ATOM 5517 C C . ARG A 1 686 ? 29.327 2.265 -20.504 1.00 93.00 686 ARG A C 1
ATOM 5519 O O . ARG A 1 686 ? 28.705 1.337 -21.011 1.00 93.00 686 ARG A O 1
ATOM 5526 N N . SER A 1 687 ? 29.298 2.511 -19.194 1.00 92.75 687 SER A N 1
ATOM 5527 C CA . SER A 1 687 ? 28.615 1.622 -18.241 1.00 92.75 687 SER A CA 1
ATOM 5528 C C . SER A 1 687 ? 27.093 1.652 -18.399 1.00 92.75 687 SER A C 1
ATOM 5530 O O . SER A 1 687 ? 26.432 0.623 -18.245 1.00 92.75 687 SER A O 1
ATOM 5532 N N . VAL A 1 688 ? 26.526 2.808 -18.759 1.00 93.88 688 VAL A N 1
ATOM 5533 C CA . VAL A 1 688 ? 25.101 2.944 -19.083 1.00 93.88 688 VAL A CA 1
ATOM 5534 C C . VAL A 1 688 ? 24.784 2.250 -20.409 1.00 93.88 688 VAL A C 1
ATOM 5536 O O . VAL A 1 688 ? 23.827 1.478 -20.459 1.00 93.88 688 VAL A O 1
ATOM 5539 N N . CYS A 1 689 ? 25.608 2.431 -21.448 1.00 95.00 689 CYS A N 1
ATOM 5540 C CA . CYS A 1 689 ? 25.436 1.750 -22.736 1.00 95.00 689 CYS A CA 1
ATOM 5541 C C . CYS A 1 689 ? 25.513 0.227 -22.607 1.00 95.00 689 CYS A C 1
ATOM 5543 O O . CYS A 1 689 ? 24.684 -0.455 -23.198 1.00 95.00 689 CYS A O 1
ATOM 5545 N N . GLN A 1 690 ? 26.432 -0.318 -21.801 1.00 94.81 690 GLN A N 1
ATOM 5546 C CA . GLN A 1 690 ? 26.510 -1.763 -21.546 1.00 94.81 690 GLN A CA 1
ATOM 5547 C C . GLN A 1 690 ? 25.192 -2.313 -20.972 1.00 94.81 690 GLN A C 1
ATOM 5549 O O . GLN A 1 690 ? 24.675 -3.321 -21.446 1.00 94.81 690 GLN A O 1
ATOM 5554 N N . LYS A 1 691 ? 24.602 -1.624 -19.988 1.00 94.69 691 LYS A N 1
ATOM 5555 C CA . LYS A 1 691 ? 23.320 -2.035 -19.388 1.00 94.69 691 LYS A CA 1
ATOM 5556 C C . LYS A 1 691 ? 22.149 -1.892 -20.362 1.00 94.69 691 LYS A C 1
ATOM 5558 O O . LYS A 1 691 ? 21.287 -2.767 -20.410 1.00 94.69 691 LYS A O 1
ATOM 5563 N N . ILE A 1 692 ? 22.128 -0.815 -21.151 1.00 95.88 692 ILE A N 1
ATOM 5564 C CA . ILE A 1 692 ? 21.120 -0.609 -22.200 1.00 95.88 692 ILE A CA 1
ATOM 5565 C C . ILE A 1 692 ? 21.235 -1.697 -23.274 1.00 95.88 692 ILE A C 1
ATOM 5567 O O . ILE A 1 692 ? 20.212 -2.237 -23.679 1.00 95.88 692 ILE A O 1
ATOM 5571 N N . ALA A 1 693 ? 22.448 -2.067 -23.688 1.00 95.75 693 ALA A N 1
ATOM 5572 C CA . ALA A 1 693 ? 22.690 -3.115 -24.676 1.00 95.75 693 ALA A CA 1
ATOM 5573 C C . ALA A 1 693 ? 22.131 -4.469 -24.223 1.00 95.75 693 ALA A C 1
ATOM 5575 O O . ALA A 1 693 ? 21.388 -5.101 -24.971 1.00 95.75 693 ALA A O 1
ATOM 5576 N N . ILE A 1 694 ? 22.415 -4.876 -22.980 1.00 95.81 694 ILE A N 1
ATOM 5577 C CA . ILE A 1 694 ? 21.851 -6.099 -22.388 1.00 95.81 694 ILE A CA 1
ATOM 5578 C C . ILE A 1 694 ? 20.319 -6.022 -22.370 1.00 95.81 694 ILE A C 1
ATOM 5580 O O . ILE A 1 694 ? 19.651 -6.944 -22.827 1.00 95.81 694 ILE A O 1
ATOM 5584 N N . GLN A 1 695 ? 19.746 -4.900 -21.919 1.00 96.38 695 GLN A N 1
ATOM 5585 C CA . GLN A 1 695 ? 18.292 -4.718 -21.879 1.00 96.38 695 GLN A CA 1
ATOM 5586 C C . GLN A 1 695 ? 17.648 -4.784 -23.274 1.00 96.38 695 GLN A C 1
ATOM 5588 O O . GLN A 1 695 ? 16.568 -5.355 -23.429 1.00 96.38 695 GLN A O 1
ATOM 5593 N N . MET A 1 696 ? 18.279 -4.184 -24.284 1.00 96.50 696 MET A N 1
ATOM 5594 C CA . MET A 1 696 ? 17.814 -4.227 -25.670 1.00 96.50 696 MET A CA 1
ATOM 5595 C C . MET A 1 696 ? 17.894 -5.643 -26.236 1.00 96.50 696 MET A C 1
ATOM 5597 O O . MET A 1 696 ? 16.933 -6.074 -26.864 1.00 96.50 696 MET A O 1
ATOM 5601 N N . SER A 1 697 ? 18.976 -6.374 -25.946 1.00 95.50 697 SER A N 1
ATOM 5602 C CA . SER A 1 697 ? 19.128 -7.788 -26.303 1.00 95.50 697 SER A CA 1
ATOM 5603 C C . SER A 1 697 ? 17.990 -8.634 -25.720 1.00 95.50 697 SER A C 1
ATOM 5605 O O . SER A 1 697 ? 17.302 -9.323 -26.469 1.00 95.50 697 SER A O 1
ATOM 5607 N N . CYS A 1 698 ? 17.671 -8.486 -24.427 1.00 96.06 698 CYS A N 1
ATOM 5608 C CA . CYS A 1 698 ? 16.540 -9.196 -23.813 1.00 96.06 698 CYS A CA 1
ATOM 5609 C C . CYS A 1 698 ? 15.203 -8.902 -24.507 1.00 96.06 698 CYS A C 1
ATOM 5611 O O . CYS A 1 698 ? 14.386 -9.798 -24.700 1.00 96.06 698 CYS A O 1
ATOM 5613 N N . LYS A 1 699 ? 14.961 -7.643 -24.894 1.00 95.50 699 LYS A N 1
ATOM 5614 C CA . LYS A 1 699 ? 13.690 -7.221 -25.509 1.00 95.50 699 LYS A CA 1
ATOM 5615 C C . LYS A 1 699 ? 13.436 -7.817 -26.886 1.00 95.50 699 LYS A C 1
ATOM 5617 O O . LYS A 1 699 ? 12.281 -7.877 -27.291 1.00 95.50 699 LYS A O 1
ATOM 5622 N N . ILE A 1 700 ? 14.489 -8.211 -27.592 1.00 94.62 700 ILE A N 1
ATOM 5623 C CA . ILE A 1 700 ? 14.393 -8.854 -28.906 1.00 94.62 700 ILE A CA 1
ATOM 5624 C C . ILE A 1 700 ? 14.547 -10.380 -28.821 1.00 94.62 700 ILE A C 1
ATOM 5626 O O . ILE A 1 700 ? 14.589 -11.034 -29.856 1.00 94.62 700 ILE A O 1
ATOM 5630 N N . GLY A 1 701 ? 14.621 -10.947 -27.607 1.00 93.88 701 GLY A N 1
ATOM 5631 C CA . GLY A 1 701 ? 14.688 -12.394 -27.361 1.00 93.88 701 GLY A CA 1
ATOM 5632 C C . GLY A 1 701 ? 16.082 -12.951 -27.050 1.00 93.88 701 GLY A C 1
ATOM 5633 O O . GLY A 1 701 ? 16.225 -14.162 -26.881 1.00 93.88 701 GLY A O 1
ATOM 5634 N N . GLY A 1 702 ? 17.104 -12.096 -26.967 1.00 95.19 702 GLY A N 1
ATOM 5635 C CA . GLY A 1 702 ? 18.452 -12.489 -26.565 1.00 95.19 702 GLY A CA 1
ATOM 5636 C C . GLY A 1 702 ? 18.514 -12.906 -25.095 1.00 95.19 702 GLY A C 1
ATOM 5637 O O . GLY A 1 702 ? 17.738 -12.438 -24.261 1.00 95.19 702 GLY A O 1
ATOM 5638 N N . GLN A 1 703 ? 19.456 -13.786 -24.771 1.00 95.81 703 GLN A N 1
ATOM 5639 C CA . GLN A 1 703 ? 19.622 -14.371 -23.441 1.00 95.81 703 GLN A CA 1
ATOM 5640 C C . GLN A 1 703 ? 21.004 -13.983 -22.899 1.00 95.81 703 GLN A C 1
ATOM 5642 O O . GLN A 1 703 ? 22.015 -14.454 -23.425 1.00 95.81 703 GLN A O 1
ATOM 5647 N N . PRO A 1 704 ? 21.092 -13.108 -21.882 1.00 95.12 704 PRO A N 1
ATOM 5648 C CA . PRO A 1 704 ? 22.383 -12.622 -21.404 1.00 95.12 704 PRO A CA 1
ATOM 5649 C C . PRO A 1 704 ? 23.247 -13.687 -20.719 1.00 95.12 704 PRO A C 1
ATOM 5651 O O . PRO A 1 704 ? 24.435 -13.796 -21.014 1.00 95.12 704 PRO A O 1
ATOM 5654 N N . TRP A 1 705 ? 22.651 -14.471 -19.824 1.00 95.19 705 TRP A N 1
ATOM 5655 C CA . TRP A 1 705 ? 23.290 -15.542 -19.057 1.00 95.19 705 TRP A CA 1
ATOM 5656 C C . TRP A 1 705 ? 22.246 -16.604 -18.687 1.00 95.19 705 TRP A C 1
ATOM 5658 O O . TRP A 1 705 ? 21.042 -16.349 -18.779 1.00 95.19 705 TRP A O 1
ATOM 5668 N N . ALA A 1 706 ? 22.707 -17.774 -18.253 1.00 93.88 706 ALA A N 1
ATOM 5669 C CA . ALA A 1 706 ? 21.879 -18.860 -17.730 1.00 93.88 706 ALA A CA 1
ATOM 5670 C C . ALA A 1 706 ? 22.405 -19.355 -16.373 1.00 93.88 706 ALA A C 1
ATOM 5672 O O . ALA A 1 706 ? 23.545 -19.069 -15.999 1.00 93.88 706 ALA A O 1
ATOM 5673 N N . LEU A 1 707 ? 21.569 -20.098 -15.646 1.00 90.62 707 LEU A N 1
ATOM 5674 C CA . LEU A 1 707 ? 21.943 -20.787 -14.409 1.00 90.62 707 LEU A CA 1
ATOM 5675 C C . LEU A 1 707 ? 21.890 -22.307 -14.619 1.00 90.62 707 LEU A C 1
ATOM 5677 O O . LEU A 1 707 ? 21.035 -22.788 -15.368 1.00 90.62 707 LEU A O 1
ATOM 5681 N N . PRO A 1 708 ? 22.768 -23.080 -13.960 1.00 88.31 708 PRO A N 1
ATOM 5682 C CA . PRO A 1 708 ? 22.699 -24.534 -13.970 1.00 88.31 708 PRO A CA 1
ATOM 5683 C C . PRO A 1 708 ? 21.527 -25.001 -13.095 1.00 88.31 708 PRO A C 1
ATOM 5685 O O . PRO A 1 708 ? 21.661 -25.189 -11.889 1.00 88.31 708 PRO A O 1
ATOM 5688 N N . ILE A 1 709 ? 20.351 -25.170 -13.701 1.00 89.81 709 ILE A N 1
ATOM 5689 C CA . ILE A 1 709 ? 19.153 -25.644 -13.000 1.00 89.81 709 ILE A CA 1
ATOM 5690 C C . ILE A 1 709 ? 19.174 -27.181 -12.931 1.00 89.81 709 ILE A C 1
ATOM 5692 O O . ILE A 1 709 ? 19.197 -27.829 -13.980 1.00 89.81 709 ILE A O 1
ATOM 5696 N N . PRO A 1 710 ? 19.134 -27.791 -11.728 1.00 87.25 710 PRO A N 1
ATOM 5697 C CA . PRO A 1 710 ? 19.286 -29.241 -11.569 1.00 87.25 710 PRO A CA 1
ATOM 5698 C C . PRO A 1 710 ? 18.049 -30.041 -12.009 1.00 87.25 710 PRO A C 1
ATOM 5700 O O . PRO A 1 710 ? 18.128 -31.249 -12.227 1.00 87.25 710 PRO A O 1
ATOM 5703 N N . PHE A 1 711 ? 16.896 -29.385 -12.141 1.00 87.81 711 PHE A N 1
ATOM 5704 C CA . PHE A 1 711 ? 15.633 -30.027 -12.494 1.00 87.81 711 PHE A CA 1
ATOM 5705 C C . PHE A 1 711 ? 15.504 -30.199 -14.007 1.00 87.81 711 PHE A C 1
ATOM 5707 O O . PHE A 1 711 ? 15.577 -29.222 -14.751 1.00 87.81 711 PHE A O 1
ATOM 5714 N N . LYS A 1 712 ? 15.240 -31.421 -14.475 1.00 86.69 712 LYS A N 1
ATOM 5715 C CA . LYS A 1 712 ? 14.879 -31.674 -15.879 1.00 86.69 712 LYS A CA 1
ATOM 5716 C C . LYS A 1 712 ? 13.402 -31.345 -16.104 1.00 86.69 712 LYS A C 1
ATOM 5718 O O . LYS A 1 712 ? 12.572 -31.740 -15.293 1.00 86.69 712 LYS A O 1
ATOM 5723 N N . SER A 1 713 ? 13.077 -30.684 -17.217 1.00 86.88 713 SER A N 1
ATOM 5724 C CA . SER A 1 713 ? 11.693 -30.371 -17.624 1.00 86.88 713 SER A CA 1
ATOM 5725 C C . SER A 1 713 ? 10.892 -29.608 -16.560 1.00 86.88 713 SER A C 1
ATOM 5727 O O . SER A 1 713 ? 9.739 -29.924 -16.281 1.00 86.88 713 SER A O 1
ATOM 5729 N N . CYS A 1 714 ? 11.520 -28.604 -15.947 1.00 92.12 714 CYS A N 1
ATOM 5730 C CA . CYS A 1 714 ? 10.879 -27.733 -14.967 1.00 92.12 714 CYS A CA 1
ATOM 5731 C C . CYS A 1 714 ? 10.395 -26.435 -15.627 1.00 92.12 714 CYS A C 1
ATOM 5733 O O . CYS A 1 714 ? 11.116 -25.841 -16.430 1.00 92.12 714 CYS A O 1
ATOM 5735 N N . MET A 1 715 ? 9.195 -25.982 -15.256 1.00 94.38 715 MET A N 1
ATOM 5736 C CA . MET A 1 715 ? 8.664 -24.669 -15.618 1.00 94.38 715 MET A CA 1
ATOM 5737 C C . MET A 1 715 ? 8.510 -23.819 -14.357 1.00 94.38 715 MET A C 1
ATOM 5739 O O . MET A 1 715 ? 7.752 -24.165 -13.454 1.00 94.38 715 MET A O 1
ATOM 5743 N N . ILE A 1 716 ? 9.207 -22.686 -14.314 1.00 94.81 716 ILE A N 1
ATOM 5744 C CA . ILE A 1 716 ? 9.110 -21.704 -13.237 1.00 94.81 716 ILE A CA 1
ATOM 5745 C C . ILE A 1 716 ? 8.085 -20.650 -13.631 1.00 94.81 716 ILE A C 1
ATOM 5747 O O . ILE A 1 716 ? 8.217 -20.016 -14.679 1.00 94.81 716 ILE A O 1
ATOM 5751 N N . VAL A 1 717 ? 7.085 -20.445 -12.776 1.00 95.06 717 VAL A N 1
ATOM 5752 C CA . VAL A 1 717 ? 6.022 -19.458 -12.977 1.00 95.06 717 VAL A CA 1
ATOM 5753 C C . VAL A 1 717 ? 6.083 -18.407 -11.872 1.00 95.06 717 VAL A C 1
ATOM 5755 O O . VAL A 1 717 ? 6.114 -18.744 -10.692 1.00 95.06 717 VAL A O 1
ATOM 5758 N N . GLY A 1 718 ? 6.101 -17.134 -12.261 1.00 94.62 718 GLY A N 1
ATOM 5759 C CA . GLY A 1 718 ? 5.984 -15.986 -11.365 1.00 94.62 718 GLY A CA 1
ATOM 5760 C C . GLY A 1 718 ? 4.677 -15.247 -11.628 1.00 94.62 718 GLY A C 1
ATOM 5761 O O . GLY A 1 718 ? 4.321 -15.014 -12.784 1.00 94.62 718 GLY A O 1
ATOM 5762 N N . ILE A 1 719 ? 3.960 -14.885 -10.569 1.00 92.56 719 ILE A N 1
ATOM 5763 C CA . ILE A 1 719 ? 2.690 -14.160 -10.650 1.00 92.56 719 ILE A CA 1
ATOM 5764 C C . ILE A 1 719 ? 2.763 -12.985 -9.684 1.00 92.56 719 ILE A C 1
ATOM 5766 O O . ILE A 1 719 ? 3.178 -13.158 -8.540 1.00 92.56 719 ILE A O 1
ATOM 5770 N N . ASP A 1 720 ? 2.368 -11.807 -10.153 1.00 91.06 720 ASP A N 1
ATOM 5771 C CA . ASP A 1 720 ? 2.290 -10.596 -9.343 1.00 91.06 720 ASP A CA 1
ATOM 5772 C C . ASP A 1 720 ? 1.023 -9.800 -9.678 1.00 91.06 720 ASP A C 1
ATOM 5774 O O . ASP A 1 720 ? 0.549 -9.810 -10.822 1.00 91.06 720 ASP A O 1
ATOM 5778 N N . VAL A 1 721 ? 0.473 -9.105 -8.683 1.00 88.25 721 VAL A N 1
ATOM 5779 C CA . VAL A 1 721 ? -0.727 -8.275 -8.818 1.00 88.25 721 VAL A CA 1
ATOM 5780 C C . VAL A 1 721 ? -0.370 -6.826 -8.516 1.00 88.25 721 VAL A C 1
ATOM 5782 O O . VAL A 1 721 ? 0.054 -6.466 -7.423 1.00 88.25 721 VAL A O 1
ATOM 5785 N N . TYR A 1 722 ? -0.590 -5.959 -9.499 1.00 83.00 722 TYR A N 1
ATOM 5786 C CA . TYR A 1 722 ? -0.394 -4.526 -9.374 1.00 83.00 722 TYR A CA 1
ATOM 5787 C C . TYR A 1 722 ? -1.731 -3.794 -9.231 1.00 83.00 722 TYR A C 1
ATOM 5789 O O . TYR A 1 722 ? -2.641 -3.930 -10.058 1.00 83.00 722 TYR A O 1
ATOM 5797 N N . HIS A 1 723 ? -1.825 -2.943 -8.211 1.00 76.69 723 HIS A N 1
ATOM 5798 C CA . HIS A 1 723 ? -2.960 -2.049 -8.005 1.00 76.69 723 HIS A CA 1
ATOM 5799 C C . HIS A 1 723 ? -2.593 -0.625 -8.425 1.00 76.69 723 HIS A C 1
ATOM 5801 O O . HIS A 1 723 ? -1.783 0.032 -7.771 1.00 76.69 723 HIS A O 1
ATOM 5807 N N . ASP A 1 724 ? -3.215 -0.133 -9.499 1.00 65.69 724 ASP A N 1
ATOM 5808 C CA . ASP A 1 724 ? -3.008 1.235 -9.977 1.00 65.69 724 ASP A CA 1
ATOM 5809 C C . ASP A 1 724 ? -3.669 2.247 -9.011 1.00 65.69 724 ASP A C 1
ATOM 5811 O O . ASP A 1 724 ? -4.901 2.278 -8.891 1.00 65.69 724 ASP A O 1
ATOM 5815 N N . PRO A 1 725 ? -2.894 3.123 -8.336 1.00 54.91 725 PRO A N 1
ATOM 5816 C CA . PRO A 1 725 ? -3.442 4.122 -7.416 1.00 54.91 725 PRO A CA 1
ATOM 5817 C C . PRO A 1 725 ? -4.350 5.153 -8.108 1.00 54.91 725 PRO A C 1
ATOM 5819 O O . PRO A 1 725 ? -5.200 5.775 -7.460 1.00 54.91 725 PRO A O 1
ATOM 5822 N N . THR A 1 726 ? -4.158 5.356 -9.415 1.00 54.41 726 THR A N 1
ATOM 5823 C CA . THR A 1 726 ? -4.862 6.345 -10.238 1.00 54.41 726 THR A CA 1
ATOM 5824 C C . THR A 1 726 ? -6.145 5.776 -10.844 1.00 54.41 726 THR A C 1
ATOM 5826 O O . THR A 1 726 ? -7.162 6.473 -10.899 1.00 54.41 726 THR A O 1
ATOM 5829 N N . GLN A 1 727 ? -6.155 4.488 -11.202 1.00 56.31 727 GLN A N 1
ATOM 5830 C CA . GLN A 1 727 ? -7.330 3.770 -11.697 1.00 56.31 727 GLN A CA 1
ATOM 5831 C C . GLN A 1 727 ? -7.933 2.880 -10.608 1.00 56.31 727 GLN A C 1
ATOM 5833 O O . GLN A 1 727 ? -7.784 1.664 -10.601 1.00 56.31 727 GLN A O 1
ATOM 5838 N N . ARG A 1 728 ? -8.738 3.489 -9.728 1.00 55.09 728 ARG A N 1
ATOM 5839 C CA . ARG A 1 728 ? -9.434 2.830 -8.596 1.00 55.09 728 ARG A CA 1
ATOM 5840 C C . ARG A 1 728 ? -10.397 1.677 -8.965 1.00 55.09 728 ARG A C 1
ATOM 5842 O O . ARG A 1 728 ? -11.111 1.184 -8.093 1.00 55.09 728 ARG A O 1
ATOM 5849 N N . GLY A 1 729 ? -10.483 1.282 -10.234 1.00 59.06 729 GLY A N 1
ATOM 5850 C CA . GLY A 1 729 ? -11.473 0.337 -10.752 1.00 59.06 729 GLY A CA 1
ATOM 5851 C C . GLY A 1 729 ? -10.944 -1.025 -11.207 1.00 59.06 729 GLY A C 1
ATOM 5852 O O . GLY A 1 729 ? -11.776 -1.880 -11.495 1.00 59.06 729 GLY A O 1
ATOM 5853 N N . LYS A 1 730 ? -9.624 -1.231 -11.335 1.00 68.25 730 LYS A N 1
ATOM 5854 C CA . LYS A 1 730 ? -9.054 -2.488 -11.852 1.00 68.25 730 LYS A CA 1
ATOM 5855 C C . LYS A 1 730 ? -7.694 -2.790 -11.229 1.00 68.25 730 LYS A C 1
ATOM 5857 O O . LYS A 1 730 ? -6.893 -1.880 -11.041 1.00 68.25 730 LYS A O 1
ATOM 5862 N N . SER A 1 731 ? -7.440 -4.065 -10.966 1.00 80.88 731 SER A N 1
ATOM 5863 C CA . SER A 1 731 ? -6.105 -4.587 -10.652 1.00 80.88 731 SER A CA 1
ATOM 5864 C C . SER A 1 731 ? -5.536 -5.269 -11.897 1.00 80.88 731 SER A C 1
ATOM 5866 O O . SER A 1 731 ? -6.296 -5.769 -12.734 1.00 80.88 731 SER A O 1
ATOM 5868 N N . VAL A 1 732 ? -4.215 -5.261 -12.047 1.00 86.38 732 VAL A N 1
ATOM 5869 C CA . VAL A 1 732 ? -3.510 -5.859 -13.186 1.00 86.38 732 VAL A CA 1
ATOM 5870 C C . VAL A 1 732 ? -2.692 -7.034 -12.683 1.00 86.38 732 VAL A C 1
ATOM 5872 O O . VAL A 1 732 ? -1.860 -6.858 -11.804 1.00 86.38 732 VAL A O 1
ATOM 5875 N N . VAL A 1 733 ? -2.903 -8.214 -13.251 1.00 88.44 733 VAL A N 1
ATOM 5876 C CA . VAL A 1 733 ? -2.122 -9.410 -12.925 1.00 88.44 733 VAL A CA 1
ATOM 5877 C C . VAL A 1 733 ? -1.092 -9.633 -14.014 1.00 88.44 733 VAL A C 1
ATOM 5879 O O . VAL A 1 733 ? -1.458 -9.750 -15.183 1.00 88.44 733 VAL A O 1
ATOM 5882 N N . GLY A 1 734 ? 0.181 -9.700 -13.640 1.00 91.69 734 GLY A N 1
ATOM 5883 C CA . GLY A 1 734 ? 1.269 -10.125 -14.510 1.00 91.69 734 GLY A CA 1
ATOM 5884 C C . GLY A 1 734 ? 1.656 -11.566 -14.202 1.00 91.69 734 GLY A C 1
ATOM 5885 O O . GLY A 1 734 ? 2.001 -11.883 -13.069 1.00 91.69 734 GLY A O 1
ATOM 5886 N N . MET A 1 735 ? 1.625 -12.429 -15.213 1.00 93.00 735 MET A N 1
ATOM 5887 C CA . MET A 1 735 ? 2.138 -13.796 -15.149 1.00 93.00 735 MET A CA 1
ATOM 5888 C C . MET A 1 735 ? 3.356 -13.911 -16.062 1.00 93.00 735 MET A C 1
ATOM 5890 O O . MET A 1 735 ? 3.314 -13.469 -17.213 1.00 93.00 735 MET A O 1
ATOM 5894 N N . VAL A 1 736 ? 4.417 -14.545 -15.572 1.00 95.75 736 VAL A N 1
ATOM 5895 C CA . VAL A 1 736 ? 5.592 -14.941 -16.353 1.00 95.75 736 VAL A CA 1
ATOM 5896 C C . VAL A 1 736 ? 5.871 -16.428 -16.177 1.00 95.75 736 VAL A C 1
ATOM 5898 O O . VAL A 1 736 ? 5.719 -16.950 -15.078 1.00 95.75 736 VAL A O 1
ATOM 5901 N N . ALA A 1 737 ? 6.282 -17.114 -17.240 1.00 96.00 737 ALA A N 1
ATOM 5902 C CA . ALA A 1 737 ? 6.623 -18.535 -17.204 1.00 96.00 737 ALA A CA 1
ATOM 5903 C C . ALA A 1 737 ? 7.893 -18.816 -18.012 1.00 96.00 737 ALA A C 1
ATOM 5905 O O . ALA A 1 737 ? 8.031 -18.326 -19.134 1.00 96.00 737 ALA A O 1
ATOM 5906 N N . SER A 1 738 ? 8.821 -19.596 -17.461 1.00 95.44 738 SER A N 1
ATOM 5907 C CA . SER A 1 738 ? 10.023 -20.016 -18.184 1.00 95.44 738 SER A CA 1
ATOM 5908 C C . SER A 1 738 ? 9.665 -20.996 -19.302 1.00 95.44 738 SER A C 1
ATOM 5910 O O . SER A 1 738 ? 8.931 -21.949 -19.057 1.00 95.44 738 SER A O 1
ATOM 5912 N N . VAL A 1 739 ? 10.220 -20.817 -20.502 1.00 94.12 739 VAL A N 1
ATOM 5913 C CA . VAL A 1 739 ? 9.879 -21.659 -21.672 1.00 94.12 739 VAL A CA 1
ATOM 5914 C C . VAL A 1 739 ? 11.001 -22.592 -22.127 1.00 94.12 739 VAL A C 1
ATOM 5916 O O . VAL A 1 739 ? 10.818 -23.361 -23.066 1.00 94.12 739 VAL A O 1
ATOM 5919 N N . ASN A 1 740 ? 12.169 -22.535 -21.487 1.00 92.00 740 ASN A N 1
ATOM 5920 C CA . ASN A 1 740 ? 13.321 -23.352 -21.850 1.00 92.00 740 ASN A CA 1
ATOM 5921 C C . ASN A 1 740 ? 14.055 -23.908 -20.622 1.00 92.00 740 ASN A C 1
ATOM 5923 O O . ASN A 1 740 ? 13.998 -23.339 -19.535 1.00 92.00 740 ASN A O 1
ATOM 5927 N N . GLN A 1 741 ? 14.804 -24.997 -20.822 1.00 89.94 741 GLN A N 1
ATOM 5928 C CA . GLN A 1 741 ? 15.538 -25.709 -19.764 1.00 89.94 741 GLN A CA 1
ATOM 5929 C C . GLN A 1 741 ? 16.569 -24.832 -19.030 1.00 89.94 741 GLN A C 1
ATOM 5931 O O . GLN A 1 741 ? 16.822 -25.034 -17.847 1.00 89.94 741 GLN A O 1
ATOM 5936 N N . ALA A 1 742 ? 17.158 -23.855 -19.725 1.00 89.12 742 ALA A N 1
ATOM 5937 C CA . ALA A 1 742 ? 18.121 -22.917 -19.148 1.00 89.12 742 ALA A CA 1
ATOM 5938 C C . ALA A 1 742 ? 17.467 -21.794 -18.316 1.00 89.12 742 ALA A C 1
ATOM 5940 O O . ALA A 1 742 ? 18.184 -20.981 -17.734 1.00 89.12 742 ALA A O 1
ATOM 5941 N N . VAL A 1 743 ? 16.126 -21.726 -18.282 1.00 92.50 743 VAL A N 1
ATOM 5942 C CA . VAL A 1 743 ? 15.337 -20.710 -17.559 1.00 92.50 743 VAL A CA 1
ATOM 5943 C C . VAL A 1 743 ? 15.793 -19.286 -17.924 1.00 92.50 743 VAL A C 1
ATOM 5945 O O . VAL A 1 743 ? 15.962 -18.395 -17.095 1.00 92.50 743 VAL A O 1
ATOM 5948 N N . SER A 1 744 ? 16.033 -19.071 -19.215 1.00 92.44 744 SER A N 1
ATOM 5949 C CA .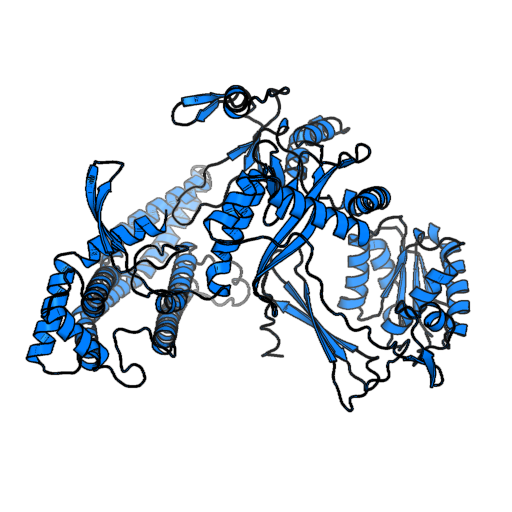 SER A 1 744 ? 16.552 -17.816 -19.771 1.00 92.44 744 SER A CA 1
ATOM 5950 C C . SER A 1 744 ? 15.568 -17.135 -20.725 1.00 92.44 744 SER A C 1
ATOM 5952 O O . SER A 1 744 ? 15.744 -15.963 -21.055 1.00 92.44 744 SER A O 1
ATOM 5954 N N . GLN A 1 745 ? 14.514 -17.839 -21.142 1.00 93.62 745 GLN A N 1
ATOM 5955 C CA . GLN A 1 745 ? 13.413 -17.305 -21.937 1.00 93.62 745 GLN A CA 1
ATOM 5956 C C . GLN A 1 745 ? 12.109 -17.353 -21.152 1.00 93.62 745 GLN A C 1
ATOM 5958 O O . GLN A 1 745 ? 11.829 -18.322 -20.445 1.00 93.62 745 GLN A O 1
ATOM 5963 N N . TRP A 1 746 ? 11.295 -16.314 -21.330 1.00 95.31 746 TRP A N 1
ATOM 5964 C CA . TRP A 1 746 ? 10.095 -16.097 -20.535 1.00 95.31 746 TRP A CA 1
ATOM 5965 C C . TRP A 1 746 ? 8.906 -15.762 -21.429 1.00 95.31 746 TRP A C 1
ATOM 5967 O O . TRP A 1 746 ? 8.947 -14.814 -22.214 1.00 95.31 746 TRP A O 1
ATOM 5977 N N . TYR A 1 747 ? 7.831 -16.522 -21.272 1.00 95.19 747 TYR A N 1
ATOM 5978 C CA . TYR A 1 747 ? 6.499 -16.138 -21.706 1.00 95.19 747 TYR A CA 1
ATOM 5979 C C . TYR A 1 747 ? 5.916 -15.159 -20.688 1.00 95.19 747 TYR A C 1
ATOM 5981 O O . TYR A 1 747 ? 6.125 -15.334 -19.489 1.00 95.19 747 TYR A O 1
ATOM 5989 N N . SER A 1 748 ? 5.183 -14.140 -21.139 1.00 93.94 748 SER A N 1
ATOM 5990 C CA . SER A 1 748 ? 4.450 -13.251 -20.237 1.00 93.94 748 SER A CA 1
ATOM 5991 C C . SER A 1 748 ? 3.025 -13.015 -20.715 1.00 93.94 748 SER A C 1
ATOM 5993 O O . SER A 1 748 ? 2.762 -12.925 -21.916 1.00 93.94 748 SER A O 1
ATOM 5995 N N . ARG A 1 749 ? 2.095 -12.915 -19.764 1.00 90.88 749 ARG A N 1
ATOM 5996 C CA . ARG A 1 749 ? 0.685 -12.611 -20.016 1.00 90.88 749 ARG A CA 1
ATOM 5997 C C . ARG A 1 749 ? 0.143 -11.700 -18.929 1.00 90.88 749 ARG A C 1
ATOM 5999 O O . ARG A 1 749 ? 0.554 -11.779 -17.775 1.00 90.88 749 ARG A O 1
ATOM 6006 N N . VAL A 1 750 ? -0.772 -10.820 -19.323 1.00 89.19 750 VAL A N 1
ATOM 6007 C CA . VAL A 1 750 ? -1.383 -9.833 -18.433 1.00 89.19 750 VAL A CA 1
ATOM 6008 C C . VAL A 1 750 ? -2.894 -10.023 -18.420 1.00 89.19 750 VAL A C 1
ATOM 6010 O O . VAL A 1 750 ? -3.511 -10.137 -19.480 1.00 89.19 750 VAL A O 1
ATOM 6013 N N . TYR A 1 751 ? -3.482 -10.014 -17.228 1.00 86.06 751 TYR A N 1
ATOM 6014 C CA . TYR A 1 751 ? -4.924 -10.095 -17.009 1.00 86.06 751 TYR A CA 1
ATOM 6015 C C . TYR A 1 751 ? -5.418 -8.870 -16.237 1.00 86.06 751 TYR A C 1
ATOM 6017 O O . TYR A 1 751 ? -4.672 -8.240 -15.487 1.00 86.06 751 TYR A O 1
ATOM 6025 N N . PHE A 1 752 ? -6.692 -8.526 -16.418 1.00 85.00 752 PHE A N 1
ATOM 6026 C CA . PHE A 1 752 ? -7.351 -7.465 -15.659 1.00 85.00 752 PHE A CA 1
ATOM 6027 C C . PHE A 1 752 ? -8.398 -8.084 -14.739 1.00 85.00 752 PHE A C 1
ATOM 6029 O O . PHE A 1 752 ? -9.248 -8.836 -15.212 1.00 85.00 752 PHE A O 1
ATOM 6036 N N . GLN A 1 753 ? -8.371 -7.721 -13.458 1.00 80.00 753 GLN A N 1
ATOM 6037 C CA . GLN A 1 753 ? -9.327 -8.196 -12.455 1.00 80.00 753 GLN A CA 1
ATOM 6038 C C . GLN A 1 753 ? -9.910 -7.048 -11.628 1.00 80.00 753 GLN A C 1
ATOM 6040 O O . GLN A 1 753 ? -9.563 -5.876 -11.836 1.00 80.00 753 GLN A O 1
ATOM 6045 N N . ASN A 1 754 ? -10.845 -7.359 -10.729 1.00 72.81 754 ASN A N 1
ATOM 6046 C CA . ASN A 1 754 ? -11.528 -6.331 -9.952 1.00 72.81 754 ASN A CA 1
ATOM 6047 C C . ASN A 1 754 ? -10.572 -5.669 -8.943 1.00 72.81 754 ASN A C 1
ATOM 6049 O O . ASN A 1 754 ? -9.477 -6.155 -8.643 1.00 72.81 754 ASN A O 1
ATOM 6053 N N . THR A 1 755 ? -10.949 -4.488 -8.453 1.00 68.94 755 THR A N 1
ATOM 6054 C CA . THR A 1 755 ? -10.088 -3.705 -7.558 1.00 68.94 755 THR A CA 1
ATOM 6055 C C . THR A 1 755 ? -9.827 -4.433 -6.231 1.00 68.94 755 THR A C 1
ATOM 6057 O O . THR A 1 755 ? -10.782 -4.847 -5.580 1.00 68.94 755 THR A O 1
ATOM 6060 N N . HIS A 1 756 ? -8.563 -4.471 -5.784 1.00 62.38 756 HIS A N 1
ATOM 6061 C CA . HIS A 1 756 ? -8.103 -5.093 -4.521 1.00 62.38 756 HIS A CA 1
ATOM 6062 C C . HIS A 1 756 ? -8.373 -6.599 -4.413 1.00 62.38 756 HIS A C 1
ATOM 6064 O O . HIS A 1 756 ? -8.418 -7.158 -3.320 1.00 62.38 756 HIS A O 1
ATOM 6070 N N . GLU A 1 757 ? -8.591 -7.249 -5.548 1.00 67.00 757 GLU A N 1
ATOM 6071 C CA . GLU A 1 757 ? -8.596 -8.697 -5.630 1.00 67.00 757 GLU A CA 1
ATOM 6072 C C . GLU A 1 757 ? -7.133 -9.152 -5.689 1.00 67.00 757 GLU A C 1
ATOM 6074 O O . GLU A 1 757 ? -6.405 -8.721 -6.581 1.00 67.00 757 GLU A O 1
ATOM 6079 N N . GLU A 1 758 ? -6.697 -9.941 -4.706 1.00 67.94 758 GLU A N 1
ATOM 6080 C CA . GLU A 1 758 ? -5.352 -10.547 -4.648 1.00 67.94 758 GLU A CA 1
ATOM 6081 C C . GLU A 1 758 ? -5.353 -11.951 -5.279 1.00 67.94 758 GLU A C 1
ATOM 6083 O O . GLU A 1 758 ? -4.357 -12.412 -5.826 1.00 67.94 758 GLU A O 1
ATOM 6088 N N . ILE A 1 759 ? -6.506 -12.629 -5.244 1.00 72.00 759 ILE A N 1
ATOM 6089 C CA . ILE A 1 759 ? -6.690 -13.967 -5.812 1.00 72.00 759 ILE A CA 1
ATOM 6090 C C . ILE A 1 759 ? -6.962 -13.840 -7.310 1.00 72.00 759 ILE A C 1
ATOM 6092 O O . ILE A 1 759 ? -7.887 -13.147 -7.731 1.00 72.00 759 ILE A O 1
ATOM 6096 N N . VAL A 1 760 ? -6.170 -14.529 -8.129 1.00 68.56 760 VAL A N 1
ATOM 6097 C CA . VAL A 1 760 ? -6.285 -14.463 -9.589 1.00 68.56 760 VAL A CA 1
ATOM 6098 C C . VAL A 1 760 ? -7.384 -15.403 -10.091 1.00 68.56 760 VAL A C 1
ATOM 6100 O O . VAL A 1 760 ? -7.119 -16.469 -10.642 1.00 68.56 760 VAL A O 1
ATOM 6103 N N . ASN A 1 761 ? -8.640 -14.978 -9.957 1.00 64.75 761 ASN A N 1
ATOM 6104 C CA . ASN A 1 761 ? -9.814 -15.743 -10.405 1.00 64.75 761 ASN A CA 1
ATOM 6105 C C . ASN A 1 761 ? -9.874 -15.961 -11.931 1.00 64.75 761 ASN A C 1
ATOM 6107 O O . ASN A 1 761 ? -10.654 -16.769 -12.422 1.00 64.75 761 ASN A O 1
ATOM 6111 N N . THR A 1 762 ? -9.058 -15.243 -12.707 1.00 64.31 762 THR A N 1
ATOM 6112 C CA . THR A 1 762 ? -9.029 -15.338 -14.178 1.00 64.31 762 THR A CA 1
ATOM 6113 C C . THR A 1 762 ? -8.168 -16.486 -14.719 1.00 64.31 762 THR A C 1
ATOM 6115 O O . THR A 1 762 ? -8.258 -16.773 -15.913 1.00 64.31 762 THR A O 1
ATOM 6118 N N . LEU A 1 763 ? -7.374 -17.165 -13.877 1.00 63.16 763 LEU A N 1
ATOM 6119 C CA . LEU A 1 763 ? -6.523 -18.290 -14.300 1.00 63.16 763 LEU A CA 1
ATOM 6120 C C . LEU A 1 763 ? -7.294 -19.601 -14.525 1.00 63.16 763 LEU A C 1
ATOM 6122 O O . LEU A 1 763 ? -6.837 -20.419 -15.312 1.00 63.16 763 LEU A O 1
ATOM 6126 N N . GLU A 1 764 ? -8.463 -19.795 -13.903 1.00 55.62 764 GLU A N 1
ATOM 6127 C CA . GLU A 1 764 ? -9.277 -21.017 -14.075 1.00 55.62 764 GLU A CA 1
ATOM 6128 C C . GLU A 1 764 ? -9.951 -21.119 -15.456 1.00 55.62 764 GLU A C 1
ATOM 6130 O O . GLU A 1 764 ? -10.381 -22.190 -15.871 1.00 55.62 764 GLU A O 1
ATOM 6135 N N . SER A 1 765 ? -10.051 -20.000 -16.176 1.00 47.03 765 SER A N 1
ATOM 6136 C CA . SER A 1 765 ? -10.816 -19.876 -17.426 1.00 47.03 765 SER A CA 1
ATOM 6137 C C . SER A 1 765 ? -9.959 -19.676 -18.687 1.00 47.03 765 SER A C 1
ATOM 6139 O O . SER A 1 765 ? -10.504 -19.315 -19.731 1.00 47.03 765 SER A O 1
ATOM 6141 N N . GLY A 1 766 ? -8.631 -19.804 -18.572 1.00 35.75 766 GLY A N 1
ATOM 6142 C CA . GLY A 1 766 ? -7.648 -19.326 -19.556 1.00 35.75 766 GLY A CA 1
ATOM 6143 C C . GLY A 1 766 ? -7.065 -20.369 -20.493 1.00 35.75 766 GLY A C 1
ATOM 6144 O O . GLY A 1 766 ? -6.755 -21.479 -20.015 1.00 35.75 766 GLY A O 1
#

Organism: NCBI:txid334625

Sequence (766 aa):
MQIQWTAMISQKIANSLVVNSAKDQLILWHEWTGMSWSAEIAVVTIAIRALITFPLTVGQHKILAKYDALRPELIQFGQRLKKEVDSAQYLYNWSPIKAKLMYNLRMKQETKRLIIRDNCHPMKGSIVVWVQIPVWVILSHAIRNMSFMYPIADHNSQLIHSQLSTEGILWFSNLTLSDPYLVLPFLTAVVNLTIVQVIVSQLMDKLFASLFVSPKRRQLRKMETKTKMHAILTNAARGLSVALIPIGLVMPAFTGMNIYLNRHLDNMVIDTTTPVDGSPIRVELTFVKVPPYHELMPFYNTIIRKINRELKLVQIQRHYFDPTAKIDIPQHKLEVWPGWAQAVSELDDGLLLVCDASHRLLRTSTARDVLQDLFRLPDGKQRFKENAQKRLVGSIVLTRYNNKPYRVDDIDFNSNPLSTFDWNGTPVTYVEYFKKSWQLDIKDHKQPLLVNRPKPRRGETESQMICLIPELCFMTGLTDDIRSDTRIMRDIASHTRIKPTVRQAKLQVFIDNVLNTPAARRHLTDWGLDLSPKPYETYGRTMTADRIVLGGGKEVPVSAKADWSRDATNCALFHPINVNKWMIIFTQKDSAKVDEFIKCLKAVTRMMGFTFADPDKHVARDETPTGYVNAIKGSNASQCQIIVCMTPGSSQREDRYNAIKRLCYCELGIASQVVRSYTLTEAKMRSVCQKIAIQMSCKIGGQPWALPIPFKSCMIVGIDVYHDPTQRGKSVVGMVASVNQAVSQWYSRVYFQNTHEEIVNTLESG

Foldseek 3Di:
DVVVVVVVVLVCLLPDPLLQVVLVVLVVVCVVPVAAPAVSVVVVVVCCCVPPQVVLQVQLVVLVVLLLVCLVVLVVVLVVLLVVLVVCCVPVVDDPVRSVVVSVVVSVVVSVVSCVVSVSDVVSSCVSVVVVVVVVSSPVSSVVCLLVVPDHVDPVSVVSNVSQQQRHDDQCRHNSDQRPVLPVLVVQLVVQLVVLVVVVVVVVVSVVVSPDDDDDPDDPPPPPPPVVVNVVVSVVSNVVSVVSSVVSVVDDDPDDDDDDDLDDDDWDWDWAADPPPRHIDIDTDHDDDDDDVVVCQVVVVVLVVQLLVLVVWDDDPQWTWDPVPKADDPVQQKIKTKTWNWGWDQDPVGTDIDTDIDIFIFGNDFLVNVLVVLCPDPCSVVCSQVVSCVPQQQFWWAQPQRRDIFHQNHWAQPDWQQAWDDDPNDTDGNQVCCCVPRVDHDDDRNDIWGWGADDDDVPDPGGDIDTHHRVRITGHDQDVVQVQDPVNVVVVCVVGVDDPVRRQVVVLVVLCSCVVSVSSQCSQVSSPHDDDNHDDDDDDDDDAFFWWAAPPRDIDTQDPVRDDLVVLQQAAFNFFDEWEEEAEEEAPVCVVVVVVLQVLLQVRVVSNVYGHDDYHYWHFPDQDLVSRLVRCVVDPVLPGQEYEYEHEDPGDDPNNVVSVCCCQVVPRNHHYHYHYSVCCDPVCSNVVSSVSSVVSRVSSPTFSIFGDDVDDPDKDKDKDWAADPVPQFKIKIKIWIQDDPRSRDIDIDIDIDGGPDPDCPVPVPD

Secondary structure (DSSP, 8-state):
-HHHHHHHHHHHHHTSHHHHHHHHHHHHHHHHH---HHHHHHHHHHHHIIIIIHHHHHHHHHHHHHHHHTHHHHHHHHHHHHHHHHHHHHHTT--HHHHHHHHHHHHHHHHHHHHHHTT--TTGGGHHHHHHHHHHHHHHHHHHHHHTT-S---HHHHHHHHHHHH--BTTB--TTS--TT-HHHHHHHHHHHHHHHHHHHHHHHHHHHHH--S--TTS-TT-----HHHHHHHHHHHHHHHHHHHHHHH-S--PPPP---SS----EEEEEE-TTT--EEEEEE-------GGGGHHHHHHHHHHHHHHTTPEEETTEEE-STT-EEEGGGTEEEEEEEEEEEEEETTEEEEEEEEEEEEEES-BHHHHHHHHHTSTTTTTTHHHHHHHHHTT-EEEETTTTEEEE--EEESS--TT-EEEETTEEEEHHHHHHHHH------SS--EEEE-PPPPTT-SSPPPEEE-GGGEEE-S--HHHHH-HHHHHHHHHHH---HHHHHHHHHHHHHHHHH-HHHHHHHHTTT----SSPPP----PPPPPEEE-GGG-EEEPPTTS--HHHHHHS--SB---B-SEEEEEEGGGHHHHHHHHHHHHHHHHHTT--BPPPEEEEESSSSHHHHHHHHHTTTGGG-SEEEEEE-SSS--HHHHHHHHHIIIIII--EEEEEETTT--GGGHHHHHHHHHHHHHHHTT-B--B-----TT---EEEEEEE-SS-TT-EEEEEEEE-STTS--EEEEEEEE-TT--S-TTGGG-

Radius of gyration: 36.45 Å; chains: 1; bounding box: 93×76×84 Å

pLDDT: mean 82.88, std 14.16, range [26.17, 97.56]